Protein AF-A0A0U1LWX1-F1 (afdb_monomer)

Secondary structure (DSSP, 8-state):
-EEEEESSS--GGG-EEEE-PPPP--STTEEEEEEEEEEE-HHHHHHHTTTTTTT----SSEE--SEEEEEEEEE-TT--S--TT-EEEEE--GGG---SBSEEEEEGGGEEEPPTTS-HHHHHTSHHHHHHHHHHHTTSSS--BT-EEEEESTTBTTHHHHHHIIIIIS-BSEEEEEE-GGGTTHHHHHH-TTS-SEEEETTTS-HHHHSPTT-BSEEEESSS-TTTSGGGBPTTT-EEEESSSPPPHHHHHTSTTS--TT-----HHHHHHHHHHHHHHHHHHHHTT-EEEE------HHHHHHHHHHHHTTS----EEEEEETT-HHHHHHHHHHHHHTSS--BEEEEE-SHHHHHHHHHHHTT-HHHHHHHHHHHHHHHHHTTGGGTTSS---TTPPP--S-HHHHHHHHHHHHHHHHHHHHHHHHH-PPPSS-GGG--PBPP--HHHHHHT---SSPPPBHHHHHSTT--TT--HHHHHHHHHHHHHHHHHHHT---HHHHHHHHHHHHHHHHHHHHH--GGGSTTTTTT-HHHHHHHHHHHHHHHHHHHHHHHHHTTSGGGHHHHHHHHHHHHHHHHHHHHHHHHHHTT-GGG--TTHHHHHHHHHHHHTTS--HHHHHHHHHHHHHHHHHHHTTT-STHHHH--PPPSS-TTTPPP-TT-EEEEETTTSHHHHHHHHHHHHTT-EEEEEES-HHHHHHHHHHHHHH-TT--S-EEEEE--TT-HHHHHHHHHHHHHH-S---EEEE----SSPPTT-B-TTSSBHHIIIIIIHHHHHHHHHHHHHHHHHHSS-TT----EEEEETTHHHHTTTHHHHHHHHHSS-EEEEE---SB--GGGTTS-GGGGGGGGSSBPTHHHHHHHHHHHH-TT--GGGTT-EEETTTEE----HHHHHHTS-GGGTS-SHHHHHHHHHHHHHGGG-

Foldseek 3Di:
DWFWFAQAQAALVRIDTDDDDADDPPDQQKFKFQFFKFFAFLCQRVVSNPDCVLFDPDDPRGAGGQKTWGFTCGHHNNHDPDDGGFTKIFGAFQVFDRSRGRMTMHGPQGIAGFQPPDDRQLRRLCAPQLLVLVVQCVPADDAQAQAEEEQEPCQESNNVNNLLCSCQPRVHNAYEYEDAPVCVVVNCVQNNPPSHRYYHHVVVDPVLVVQDFQRHQEYEAPPQCVLVCLRNHNAQRHEYEYQHHQAQLVCVLVASNQPDPVRTHNPPVRNVVSNVVVVVSQVSSVVSRYGYHYDHRDRGNVSVVVVSVCVVVVSGGADEQEEEESLPSVSSSVVSNCNNVVPDDGHIYMYGYQPLLVVLQVCLLLVVLVVSLVSLVVLQVVLVQQVLQCLQVPDDDPRHSDDDPQPLVNLVSLVSNLSSLLSLLVSCLVPVDARPDDLVSGPRFAHAAPCCNVVSHDDPDGGHTLVVCQPPLVQQRQYLRSLSSNLSVLSSLLSVLLPDPDPVVNVVSLVVSVVSLVSCVVSHHPCLDPPNVLVPQSSLVSLLSSLLSLLSSLVSVLVVQVVPPVRPVSNVVSLVSNLVSLVVLLVSCVVNVVPDPVSHRSCSLVSLVSSLLSLVVPDDPVSVVSNVVSVVVNVVSVVVRPDPCCQLQVPDDQPFALVNDAAAAPAEEEFAPCLFFLNVLLVLSCQLRQYAYEREEQDPVSQVVSQVVSCVVRVVHPHHYHYQHDDLLDLLSLLVSLVVCVVVDLAHFEYHLADAADPDPPCDHRPVRHDRRCRRQPLSLVLNCVSCLVRLLVNQVVDDDLPQGAEYEGEPVCLVQQQLLVQLVSLVPRVHAYEYEHLGQELTCSCVVPDPVCVSSSVSGHYSSLSSSLVCLRRPNPVRHSVCGSFYAYTRNHGDDDDVLSVLCNDDVVRNHPHSSVVSNVVSCVVSVVSD

Nearest PDB structures (foldseek):
  5a4d-assembly1_A  TM=8.724E-01  e=1.454E-19  Arabidopsis thaliana
  8j6e-assembly1_A  TM=7.887E-01  e=8.572E-17  Leishmania donovani
  3gaz-assembly1_B  TM=7.897E-01  e=3.519E-16  Novosphingobium aromaticivorans DSM 12444
  5ldg-assembly1_A  TM=7.233E-01  e=3.107E-07  Mentha x piperita
  7ulh-assembly2_G  TM=6.828E-01  e=1.293E-07  Mycobacterium avium 104

Solvent-accessible surface area (backbone atoms only — not comparable to full-atom values): 48624 Å² total; per-residue (Å²): 74,55,29,37,24,23,77,57,72,36,57,41,84,59,52,43,72,44,79,41,83,68,71,74,88,82,49,45,45,24,30,33,30,40,42,56,11,15,16,66,52,56,64,45,47,40,41,43,42,43,56,57,58,82,42,43,89,82,68,70,66,35,51,34,22,40,14,22,10,29,32,28,70,41,67,24,86,66,43,78,91,67,53,68,68,41,52,28,23,28,41,45,52,70,84,43,42,20,29,40,23,48,53,36,47,44,52,54,71,36,49,21,72,45,54,88,90,50,54,48,55,41,43,7,50,36,40,57,30,37,45,40,28,54,56,53,62,66,68,47,94,73,79,45,57,70,31,30,35,38,30,50,43,35,52,32,50,38,24,40,38,31,42,30,41,38,34,65,71,44,40,29,57,35,33,34,29,26,39,48,73,93,44,54,74,48,46,43,71,73,66,35,77,80,33,57,73,42,84,40,40,60,82,81,43,63,62,78,81,71,49,59,70,42,57,31,36,36,37,48,24,71,79,47,54,60,85,80,50,44,66,29,33,17,62,74,76,14,39,36,41,27,70,45,59,80,54,30,26,66,55,50,55,72,28,63,84,32,66,41,100,82,56,58,65,54,47,65,73,60,26,52,51,28,35,51,55,36,48,52,51,37,53,54,30,46,76,45,33,24,49,56,43,68,59,78,72,77,86,46,24,69,55,40,51,52,52,36,50,35,38,77,71,68,51,42,78,74,54,74,58,42,78,36,44,57,82,42,51,66,56,42,23,56,52,43,39,33,46,60,68,73,53,89,66,47,33,22,42,29,38,36,72,65,61,45,57,54,48,17,52,50,27,41,60,52,66,39,49,76,57,17,40,54,33,18,48,50,33,39,53,50,33,56,65,42,39,39,46,36,65,64,61,83,68,89,55,104,54,51,71,77,87,64,93,48,65,51,61,51,47,49,46,34,44,51,36,49,52,24,50,35,52,32,24,51,38,18,58,77,68,77,46,82,59,93,68,66,74,91,65,47,39,32,41,37,39,62,45,67,67,32,56,77,66,64,42,84,60,95,67,79,50,47,29,63,69,53,38,67,48,89,61,58,31,72,76,60,18,47,60,27,45,40,44,53,52,26,52,51,43,36,51,49,47,58,52,76,68,51,80,52,67,70,62,32,54,56,51,49,51,54,52,51,51,49,53,51,48,52,66,69,36,54,33,70,66,48,33,81,74,72,11,62,88,37,52,44,17,44,43,36,53,32,44,56,27,31,50,47,27,58,54,26,49,53,48,19,63,57,23,66,77,35,91,92,30,49,68,57,19,52,54,24,47,53,52,23,52,55,25,28,50,47,42,53,52,52,49,60,63,45,63,76,75,52,76,87,62,66,54,73,64,47,64,55,29,53,48,49,22,38,59,54,39,71,74,46,95,44,76,70,36,52,56,52,38,51,51,52,49,52,51,52,44,54,59,44,72,78,26,95,65,81,64,59,66,73,70,65,80,63,68,64,76,40,54,79,84,76,56,67,82,32,68,95,41,35,35,42,31,33,39,24,69,45,65,38,29,35,51,36,53,47,54,42,35,64,30,26,20,30,36,33,38,22,26,72,48,66,72,53,37,53,58,44,47,54,53,44,47,70,73,34,71,85,38,87,54,52,76,40,80,33,63,37,40,50,53,30,62,69,45,30,41,54,32,44,53,55,47,59,74,76,43,88,56,38,34,36,39,38,48,56,43,67,73,75,87,68,64,91,89,43,57,22,77,84,70,36,52,38,52,56,26,23,51,43,51,27,47,49,49,40,50,59,69,42,42,62,43,38,37,56,36,45,68,77,48,63,92,82,64,74,53,36,28,42,40,32,42,48,71,38,69,82,62,20,50,40,38,56,30,34,53,47,16,72,76,45,70,33,31,17,34,30,32,38,48,54,58,46,54,50,80,86,57,77,83,56,61,77,89,55,53,73,62,57,72,66,34,43,61,38,64,45,26,22,22,16,51,45,24,72,48,64,37,85,86,66,47,60,94,45,28,33,38,52,30,33,56,26,39,39,88,47,81,74,58,71,67,58,58,28,26,45,24,40,58,92,70,74,18,76,27,54,5,46,52,40,38,57,50,47,52,62,70,45,54,91,63,112

InterPro domains:
  IPR002347 Short-chain dehydrogenase/reductase SDR [PF00106] (667-794)
  IPR007219 Xylanolytic transcriptional activator, regulatory domain [PF04082] (353-461)
  IPR007219 Xylanolytic transcriptional activator, regulatory domain [SM00906] (372-453)
  IPR011032 GroES-like superfamily [SSF50129] (3-151)
  IPR013154 Alcohol dehydrogenase-like, N-terminal [PF08240] (28-104)
  IPR020843 Enoylreductase domain [SM00829] (10-351)
  IPR036291 NAD(P)-binding domain superfamily [SSF51735] (118-319)
  IPR036291 NAD(P)-binding domain superfamily [SSF51735] (662-795)
  IPR050700 YIM1 and Zinc-containing Alcohol Dehydrogenase Families [PTHR11695] (1-353)

pLDDT: mean 81.81, std 15.21, range [31.55, 98.75]

Structure (mmCIF, N/CA/C/O backbone):
data_AF-A0A0U1LWX1-F1
#
_entry.id   AF-A0A0U1LWX1-F1
#
loop_
_atom_site.group_PDB
_atom_site.id
_atom_site.type_symbol
_atom_site.label_atom_id
_atom_site.label_alt_id
_atom_site.label_comp_id
_atom_site.label_asym_id
_atom_site.label_entity_id
_atom_site.label_seq_id
_atom_site.pdbx_PDB_ins_code
_atom_site.Cartn_x
_atom_site.Cartn_y
_atom_site.Cartn_z
_atom_site.occupancy
_atom_site.B_iso_or_equiv
_atom_site.auth_seq_id
_atom_site.auth_comp_id
_atom_site.auth_asym_id
_atom_site.auth_atom_id
_atom_site.pdbx_PDB_model_num
ATOM 1 N N . MET A 1 1 ? 19.248 10.459 9.286 1.00 71.38 1 MET A N 1
ATOM 2 C CA . MET A 1 1 ? 17.883 10.046 8.862 1.00 71.38 1 MET A CA 1
ATOM 3 C C . MET A 1 1 ? 16.923 11.197 9.071 1.00 71.38 1 MET A C 1
ATOM 5 O O . MET A 1 1 ? 16.987 11.845 10.111 1.00 71.38 1 MET A O 1
ATOM 9 N N . GLN A 1 2 ? 16.026 11.440 8.130 1.00 75.38 2 GLN A N 1
ATOM 10 C CA . GLN A 1 2 ? 15.029 12.501 8.225 1.00 75.38 2 GLN A CA 1
ATOM 11 C C . GLN A 1 2 ? 13.929 12.139 9.233 1.00 75.38 2 GLN A C 1
ATOM 13 O O . GLN A 1 2 ? 13.417 11.013 9.245 1.00 75.38 2 GLN A O 1
ATOM 18 N N . ALA A 1 3 ? 13.579 13.083 10.110 1.00 83.00 3 ALA A N 1
ATOM 19 C CA . ALA A 1 3 ? 12.587 12.880 11.163 1.00 83.00 3 ALA A CA 1
ATOM 20 C C . ALA A 1 3 ? 11.833 14.168 11.520 1.00 83.00 3 ALA A C 1
ATOM 22 O O . ALA A 1 3 ? 12.436 15.207 11.796 1.00 83.00 3 ALA A O 1
ATOM 23 N N . LEU A 1 4 ? 10.504 14.085 11.589 1.00 92.62 4 LEU A N 1
ATOM 24 C CA . LEU A 1 4 ? 9.656 15.164 12.085 1.00 92.62 4 LEU A CA 1
ATOM 25 C C . LEU A 1 4 ? 9.813 15.298 13.601 1.00 92.62 4 LEU A C 1
ATOM 27 O O . LEU A 1 4 ? 9.638 14.336 14.360 1.00 92.62 4 LEU A O 1
ATOM 31 N N . ASN A 1 5 ? 10.117 16.506 14.053 1.00 94.69 5 ASN A N 1
ATOM 32 C CA . ASN A 1 5 ? 10.321 16.801 15.460 1.00 94.69 5 ASN A CA 1
ATOM 33 C C . ASN A 1 5 ? 9.953 18.246 15.813 1.00 94.69 5 ASN A C 1
ATOM 35 O O . ASN A 1 5 ? 9.629 19.053 14.946 1.00 94.69 5 ASN A O 1
ATOM 39 N N . THR A 1 6 ? 10.002 18.568 17.101 1.00 95.44 6 THR A N 1
ATOM 40 C CA . THR A 1 6 ? 9.937 19.947 17.599 1.00 95.44 6 THR A CA 1
ATOM 41 C C . THR A 1 6 ? 11.083 20.199 18.585 1.00 95.44 6 THR A C 1
ATOM 43 O O . THR A 1 6 ? 11.363 19.318 19.404 1.00 95.44 6 THR A O 1
ATOM 46 N N . PRO A 1 7 ? 11.779 21.351 18.533 1.00 93.38 7 PRO A N 1
ATOM 47 C CA . PRO A 1 7 ? 12.915 21.648 19.416 1.00 93.38 7 PRO A CA 1
ATOM 48 C C . PRO A 1 7 ? 12.491 22.030 20.842 1.00 93.38 7 PRO A C 1
ATOM 50 O O . PRO A 1 7 ? 13.284 21.932 21.777 1.00 93.38 7 PRO A O 1
ATOM 53 N N . SER A 1 8 ? 11.237 22.435 21.017 1.00 94.19 8 SER A N 1
ATOM 54 C CA . SER A 1 8 ? 10.615 22.776 22.295 1.00 94.19 8 SER A CA 1
ATOM 55 C C . SER A 1 8 ? 9.154 22.344 22.303 1.00 94.19 8 SER A C 1
ATOM 57 O O . SER A 1 8 ? 8.607 21.933 21.279 1.00 94.19 8 SER A O 1
ATOM 59 N N . TYR A 1 9 ? 8.506 22.411 23.467 1.00 95.44 9 TYR A N 1
ATOM 60 C CA . TYR A 1 9 ? 7.062 22.215 23.508 1.00 95.44 9 TYR A CA 1
ATOM 61 C C . TYR A 1 9 ? 6.369 23.323 22.718 1.00 95.44 9 TYR A C 1
ATOM 63 O O . TYR A 1 9 ? 6.528 24.492 23.064 1.00 95.44 9 TYR A O 1
ATOM 71 N N . GLY A 1 10 ? 5.573 22.946 21.723 1.00 93.31 10 GLY A N 1
ATOM 72 C CA . GLY A 1 10 ? 4.970 23.902 20.804 1.00 93.31 10 GLY A CA 1
ATOM 73 C C . GLY A 1 10 ? 3.820 23.321 19.979 1.00 93.31 10 GLY A C 1
ATOM 74 O O . GLY A 1 10 ? 3.657 22.097 19.896 1.00 93.31 10 GLY A O 1
ATOM 75 N N . PRO A 1 11 ? 2.973 24.187 19.397 1.00 95.06 11 PRO A N 1
ATOM 76 C CA . PRO A 1 11 ? 1.955 23.778 18.436 1.00 95.06 11 PRO A CA 1
ATOM 77 C C . PRO A 1 11 ? 2.589 23.221 17.147 1.00 95.06 11 PRO A C 1
ATOM 79 O O . PRO A 1 11 ? 3.773 23.442 16.894 1.00 95.06 11 PRO A O 1
ATOM 82 N N . PRO A 1 12 ? 1.799 22.558 16.279 1.00 95.56 12 PRO A N 1
ATOM 83 C CA . PRO A 1 12 ? 2.282 22.037 15.002 1.00 95.56 12 PRO A CA 1
ATOM 84 C C . PRO A 1 12 ? 3.044 23.031 14.127 1.00 95.56 12 PRO A C 1
ATOM 86 O O . PRO A 1 12 ? 3.948 22.612 13.420 1.00 95.56 12 PRO A O 1
ATOM 89 N N . SER A 1 13 ? 2.750 24.334 14.196 1.00 93.81 13 SER A N 1
ATOM 90 C CA . SER A 1 13 ? 3.492 25.365 13.454 1.00 93.81 13 SER A CA 1
ATOM 91 C C . SER A 1 13 ? 4.990 25.418 13.781 1.00 93.81 13 SER A C 1
ATOM 93 O O . SER A 1 13 ? 5.763 25.913 12.967 1.00 93.81 13 SER A O 1
ATOM 95 N N . GLU A 1 14 ? 5.404 24.909 14.943 1.00 94.12 14 GLU A N 1
ATOM 96 C CA . GLU A 1 14 ? 6.809 24.832 15.367 1.00 94.12 14 GLU A CA 1
ATOM 97 C C . GLU A 1 14 ? 7.503 23.535 14.924 1.00 94.12 14 GLU A C 1
ATOM 99 O O . GLU A 1 14 ? 8.702 23.371 15.145 1.00 94.12 14 GLU A O 1
ATOM 104 N N . TYR A 1 15 ? 6.788 22.602 14.285 1.00 95.38 15 TYR A N 1
ATOM 105 C CA . TYR A 1 15 ? 7.392 21.343 13.851 1.00 95.38 15 TYR A CA 1
ATOM 106 C C . TYR A 1 15 ? 8.393 21.588 12.738 1.00 95.38 15 TYR A C 1
ATOM 108 O O . TYR A 1 15 ? 8.168 22.404 11.845 1.00 95.38 15 TYR A O 1
ATOM 116 N N . GLN A 1 16 ? 9.478 20.840 12.762 1.00 88.94 16 GLN A N 1
ATOM 117 C CA . GLN A 1 16 ? 10.528 20.878 11.765 1.00 88.94 16 GLN A CA 1
ATOM 118 C C . GLN A 1 16 ? 10.841 19.461 11.304 1.00 88.94 16 GLN A C 1
ATOM 120 O O . GLN A 1 16 ? 10.739 18.497 12.068 1.00 88.94 16 GLN A O 1
ATOM 125 N N . LEU A 1 17 ? 11.219 19.347 10.040 1.00 86.81 17 LEU A N 1
ATOM 126 C CA . LEU A 1 17 ? 11.900 18.171 9.540 1.00 86.81 17 LEU A CA 1
ATOM 127 C C . LEU A 1 17 ? 13.393 18.420 9.748 1.00 86.81 17 LEU A C 1
ATOM 129 O O . LEU A 1 17 ? 13.888 19.469 9.342 1.00 86.81 17 LEU A O 1
ATOM 133 N N . SER A 1 18 ? 14.081 17.522 10.444 1.00 81.38 18 SER A N 1
ATOM 134 C CA . SER A 1 18 ? 15.530 17.627 10.603 1.00 81.38 18 SER A CA 1
ATOM 135 C C . SER A 1 18 ? 16.181 16.258 10.544 1.00 81.38 18 SER A C 1
ATOM 137 O O . SER A 1 18 ? 15.545 15.233 10.826 1.00 81.38 18 SER A O 1
ATOM 139 N N . GLU A 1 19 ? 17.477 16.245 10.257 1.00 78.19 19 GLU A N 1
ATOM 140 C CA . GLU A 1 19 ? 18.247 15.020 10.311 1.00 78.19 19 GLU A CA 1
ATOM 141 C C . GLU A 1 19 ? 18.547 14.617 11.764 1.00 78.19 19 GLU A C 1
ATOM 143 O O . GLU A 1 19 ? 19.103 15.381 12.551 1.00 78.19 19 GLU A O 1
ATOM 148 N N . LEU A 1 20 ? 18.161 13.395 12.134 1.00 84.00 20 LEU A N 1
ATOM 149 C CA . LEU A 1 20 ? 18.463 12.769 13.418 1.00 84.00 20 LEU A CA 1
ATOM 150 C C . LEU A 1 20 ? 19.264 11.472 13.212 1.00 84.00 20 LEU A C 1
ATOM 152 O O . LEU A 1 20 ? 19.201 10.859 12.137 1.00 84.00 20 LEU A O 1
ATOM 156 N N . PRO A 1 21 ? 20.000 11.001 14.236 1.00 88.25 21 PRO A N 1
ATOM 157 C CA . PRO A 1 21 ? 20.673 9.710 14.173 1.00 88.25 21 PRO A CA 1
ATOM 158 C C . PRO A 1 21 ? 19.681 8.571 13.918 1.00 88.25 21 PRO A C 1
ATOM 160 O O . PRO A 1 21 ? 18.641 8.484 14.577 1.00 88.25 21 PRO A O 1
ATOM 163 N N . LYS A 1 22 ? 20.024 7.667 12.992 1.00 84.69 22 LYS A N 1
ATOM 164 C CA . LYS A 1 22 ? 19.287 6.409 12.814 1.00 84.69 22 LYS A CA 1
ATOM 165 C C . LYS A 1 22 ? 19.320 5.620 14.137 1.00 84.69 22 LYS A C 1
ATOM 167 O O . LYS A 1 22 ? 20.391 5.551 14.750 1.00 84.69 22 LYS A O 1
ATOM 172 N N . PRO A 1 23 ? 18.201 5.021 14.591 1.00 89.75 23 PRO A N 1
ATOM 173 C CA . PRO A 1 23 ? 18.198 4.193 15.787 1.00 89.75 23 PRO A CA 1
ATOM 174 C C . PRO A 1 23 ? 19.194 3.044 15.641 1.00 89.75 23 PRO A C 1
ATOM 176 O O . PRO A 1 23 ? 19.251 2.399 14.593 1.00 89.75 23 PRO A O 1
ATOM 179 N N . LYS A 1 24 ? 19.972 2.802 16.696 1.00 89.06 24 LYS A N 1
ATOM 180 C CA . LYS A 1 24 ? 20.830 1.626 16.798 1.00 89.06 24 LYS A CA 1
ATOM 181 C C . LYS A 1 24 ? 20.036 0.484 17.409 1.00 89.06 24 LYS A C 1
ATOM 183 O O . LYS A 1 24 ? 19.209 0.699 18.294 1.00 89.06 24 LYS A O 1
ATOM 188 N N . LEU A 1 25 ? 20.285 -0.717 16.911 1.00 89.00 25 LEU A N 1
ATOM 189 C CA . LEU A 1 25 ? 19.682 -1.930 17.426 1.00 89.00 25 LEU A CA 1
ATOM 190 C C . LEU A 1 25 ? 20.472 -2.409 18.652 1.00 89.00 25 LEU A C 1
ATOM 192 O O . LEU A 1 25 ? 21.333 -3.278 18.549 1.00 89.00 25 LEU A O 1
ATOM 196 N N . ASP A 1 26 ? 20.202 -1.789 19.800 1.00 82.75 26 ASP A N 1
ATOM 197 C CA . ASP A 1 26 ? 20.937 -2.063 21.043 1.00 82.75 26 ASP A CA 1
ATOM 198 C C . ASP A 1 26 ? 20.277 -3.167 21.896 1.00 82.75 26 ASP A C 1
ATOM 200 O O . ASP A 1 26 ? 20.935 -3.784 22.731 1.00 82.75 26 ASP A O 1
ATOM 204 N N . ASN A 1 27 ? 18.984 -3.436 21.683 1.00 91.88 27 ASN A N 1
ATOM 205 C CA . ASN A 1 27 ? 18.210 -4.418 22.448 1.00 91.88 27 ASN A CA 1
ATOM 206 C C . ASN A 1 27 ? 18.006 -5.720 21.661 1.00 91.88 27 ASN A C 1
ATOM 208 O O . ASN A 1 27 ? 17.767 -5.706 20.452 1.00 91.88 27 ASN A O 1
ATOM 212 N N . ALA A 1 28 ? 18.066 -6.845 22.373 1.00 93.38 28 ALA A N 1
ATOM 213 C CA . ALA A 1 28 ? 18.019 -8.189 21.805 1.00 93.38 28 ALA A CA 1
ATOM 214 C C . ALA A 1 28 ? 16.674 -8.549 21.157 1.00 93.38 28 ALA A C 1
ATOM 216 O O . ALA A 1 28 ? 16.654 -9.254 20.153 1.00 93.38 28 ALA A O 1
ATOM 217 N N . ASP A 1 29 ? 15.570 -8.041 21.701 1.00 96.06 29 ASP A N 1
ATOM 218 C CA . ASP A 1 29 ? 14.189 -8.334 21.302 1.00 96.06 29 ASP A CA 1
ATOM 219 C C . ASP A 1 29 ? 13.588 -7.260 20.374 1.00 96.06 29 ASP A C 1
ATOM 221 O O . ASP A 1 29 ? 12.379 -7.223 20.140 1.00 96.06 29 ASP A O 1
ATOM 225 N N . TYR A 1 30 ? 14.418 -6.350 19.855 1.00 97.00 30 TYR A N 1
ATOM 226 C CA . TYR A 1 30 ? 13.974 -5.217 19.042 1.00 97.00 30 TYR A CA 1
ATOM 227 C C . TYR A 1 30 ? 14.138 -5.481 17.548 1.00 97.00 30 TYR A C 1
ATOM 229 O O . TYR A 1 30 ? 14.979 -6.257 17.106 1.00 97.00 30 TYR A O 1
ATOM 237 N N . VAL A 1 31 ? 13.361 -4.764 16.746 1.00 97.50 31 VAL A N 1
ATOM 238 C CA . VAL A 1 31 ? 13.509 -4.687 15.293 1.00 97.50 31 VAL A CA 1
ATOM 239 C C . VAL A 1 31 ? 13.703 -3.241 14.858 1.00 97.50 31 VAL A C 1
ATOM 241 O O . VAL A 1 31 ? 13.151 -2.326 15.473 1.00 97.50 31 VAL A O 1
ATOM 244 N N . ILE A 1 32 ? 14.452 -3.028 13.775 1.00 97.06 32 ILE A N 1
ATOM 245 C CA . ILE A 1 32 ? 14.475 -1.754 13.049 1.00 97.06 32 ILE A CA 1
ATOM 246 C C . ILE A 1 32 ? 13.510 -1.856 11.875 1.00 97.06 32 ILE A C 1
ATOM 248 O O . IL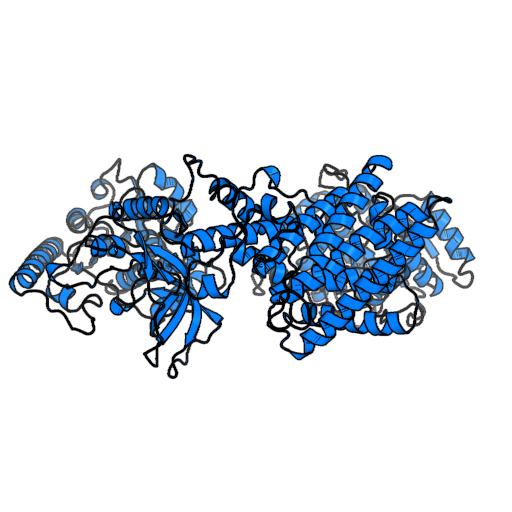E A 1 32 ? 13.609 -2.771 11.058 1.00 97.06 32 ILE A O 1
ATOM 252 N N . ILE A 1 33 ? 12.595 -0.900 11.779 1.00 94.62 33 ILE A N 1
ATOM 253 C CA . ILE A 1 33 ? 11.581 -0.804 10.734 1.00 94.62 33 ILE A CA 1
ATOM 254 C C . ILE A 1 33 ? 11.917 0.403 9.866 1.00 94.62 33 ILE A C 1
ATOM 256 O O . ILE A 1 33 ? 11.976 1.529 10.364 1.00 94.62 33 ILE A O 1
ATOM 260 N N . LYS A 1 34 ? 12.089 0.182 8.562 1.00 85.69 34 LYS A N 1
ATOM 261 C CA . LYS A 1 34 ? 12.062 1.253 7.566 1.00 85.69 34 LYS A CA 1
ATOM 262 C C . LYS A 1 34 ? 10.617 1.670 7.354 1.00 85.69 34 LYS A C 1
ATOM 264 O O . LYS A 1 34 ? 9.809 0.872 6.878 1.00 85.69 34 LYS A O 1
ATOM 269 N N . VAL A 1 35 ? 10.286 2.900 7.714 1.00 86.56 35 VAL A N 1
ATOM 270 C CA . VAL A 1 35 ? 8.911 3.401 7.683 1.00 86.56 35 VAL A CA 1
ATOM 271 C C . VAL A 1 35 ? 8.529 3.780 6.255 1.00 86.56 35 VAL A C 1
ATOM 273 O O . VAL A 1 35 ? 9.233 4.529 5.582 1.00 86.56 35 VAL A O 1
ATOM 276 N N . HIS A 1 36 ? 7.390 3.270 5.795 1.00 79.69 36 HIS A N 1
ATOM 277 C CA . HIS A 1 36 ? 6.798 3.637 4.508 1.00 79.69 36 HIS A CA 1
ATOM 278 C C . HIS A 1 36 ? 5.681 4.673 4.670 1.00 79.69 36 HIS A C 1
ATOM 280 O O . HIS A 1 36 ? 5.530 5.555 3.822 1.00 79.69 36 HIS A O 1
ATOM 286 N N . ALA A 1 37 ? 4.916 4.571 5.757 1.00 84.19 37 ALA A N 1
ATOM 287 C CA . ALA A 1 37 ? 3.863 5.508 6.118 1.00 84.19 37 ALA A CA 1
ATOM 288 C C . ALA A 1 37 ? 3.758 5.632 7.642 1.00 84.19 37 ALA A C 1
ATOM 290 O O . ALA A 1 37 ? 3.907 4.643 8.364 1.00 84.19 37 ALA A O 1
ATOM 291 N N . ALA A 1 38 ? 3.451 6.834 8.124 1.00 93.06 38 ALA A N 1
ATOM 292 C CA . ALA A 1 38 ? 3.209 7.114 9.538 1.00 93.06 38 ALA A CA 1
ATOM 293 C C . ALA A 1 38 ? 1.871 7.825 9.724 1.00 93.06 38 ALA A C 1
ATOM 295 O O . ALA A 1 38 ? 1.488 8.629 8.874 1.00 93.06 38 ALA A O 1
ATOM 296 N N . SER A 1 39 ? 1.160 7.556 10.821 1.00 94.69 39 SER A N 1
ATOM 297 C CA . SER A 1 39 ? -0.102 8.237 11.125 1.00 94.69 39 SER A CA 1
ATOM 298 C C . SER A 1 39 ? -0.005 9.103 12.373 1.00 94.69 39 SER A C 1
ATOM 300 O O . SER A 1 39 ? 0.618 8.738 13.368 1.00 94.69 39 SER A O 1
ATOM 302 N N . ILE A 1 40 ? -0.671 10.257 12.313 1.00 94.62 40 ILE A N 1
ATOM 303 C CA . ILE A 1 40 ? -0.762 11.212 13.416 1.00 94.62 40 ILE A CA 1
ATOM 304 C C . ILE A 1 40 ? -2.064 10.986 14.193 1.00 94.62 40 ILE A C 1
ATOM 306 O O . ILE A 1 40 ? -3.142 10.760 13.625 1.00 94.62 40 ILE A O 1
ATOM 310 N N . ASN A 1 41 ? -1.969 11.069 15.514 1.00 94.19 41 ASN A N 1
ATOM 311 C CA . ASN A 1 41 ? -3.061 11.019 16.473 1.00 94.19 41 ASN A CA 1
ATOM 312 C C . ASN A 1 41 ? -3.096 12.306 17.318 1.00 94.19 41 ASN A C 1
ATOM 314 O O . ASN A 1 41 ? -2.095 13.014 17.440 1.00 94.19 41 ASN A O 1
ATOM 318 N N . PRO A 1 42 ? -4.229 12.614 17.979 1.00 92.88 42 PRO A N 1
ATOM 319 C CA . PRO A 1 42 ? -4.310 13.758 18.887 1.00 92.88 42 PRO A CA 1
ATOM 320 C C . PRO A 1 42 ? -3.265 13.740 20.010 1.00 92.88 42 PRO A C 1
ATOM 322 O O . PRO A 1 42 ? -2.843 14.800 20.463 1.00 92.88 42 PRO A O 1
ATOM 325 N N . ILE A 1 43 ? -2.849 12.554 20.470 1.00 91.75 43 ILE A N 1
ATOM 326 C CA . ILE A 1 43 ? -1.823 12.422 21.509 1.00 91.75 43 ILE A CA 1
ATOM 327 C C . ILE A 1 43 ? -0.450 12.907 21.028 1.00 91.75 43 ILE A C 1
ATOM 329 O O . ILE A 1 43 ? 0.223 13.588 21.797 1.00 91.75 43 ILE A O 1
ATOM 333 N N . ASP A 1 44 ? -0.081 12.651 19.765 1.00 94.06 44 ASP A N 1
ATOM 334 C CA . ASP A 1 44 ? 1.188 13.100 19.177 1.00 94.06 44 ASP A CA 1
ATOM 335 C C . ASP A 1 44 ? 1.329 14.615 19.305 1.00 94.06 44 ASP A C 1
ATOM 337 O O . ASP A 1 44 ? 2.289 15.129 19.879 1.00 94.06 44 ASP A O 1
ATOM 341 N N . VAL A 1 45 ? 0.309 15.330 18.824 1.00 94.50 45 VAL A N 1
ATOM 342 C CA . VAL A 1 45 ? 0.357 16.787 18.723 1.00 94.50 45 VAL A CA 1
ATOM 343 C C . VAL A 1 45 ? 0.167 17.484 20.066 1.00 94.50 45 VAL A C 1
ATOM 345 O O . VAL A 1 45 ? 0.812 18.496 20.333 1.00 94.50 45 VAL A O 1
ATOM 348 N N . LYS A 1 46 ? -0.676 16.930 20.947 1.00 92.56 46 LYS A N 1
ATOM 349 C CA . LYS A 1 46 ? -0.901 17.487 22.287 1.00 92.56 46 LYS A CA 1
ATOM 350 C C . LYS A 1 46 ? 0.302 17.273 23.200 1.00 92.56 46 LYS A C 1
ATOM 352 O O . LYS A 1 46 ? 0.637 18.159 23.983 1.00 92.56 46 LYS A O 1
ATOM 357 N N . LYS A 1 47 ? 0.959 16.111 23.135 1.00 92.25 47 LYS A N 1
ATOM 358 C CA . LYS A 1 47 ? 2.151 15.862 23.952 1.00 92.25 47 LYS A CA 1
ATOM 359 C C . LYS A 1 47 ? 3.322 16.723 23.485 1.00 92.25 47 LYS A C 1
ATOM 361 O O . LYS A 1 47 ? 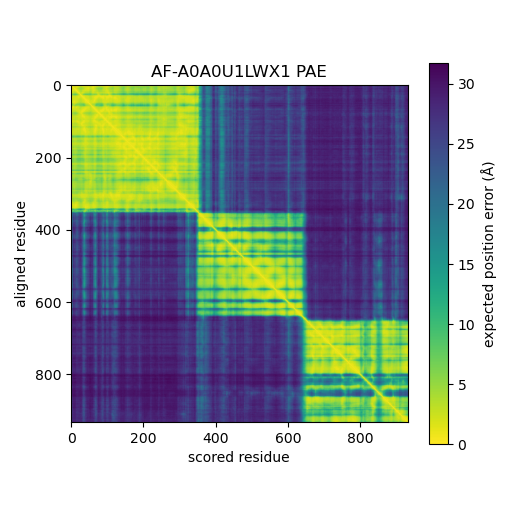3.949 17.382 24.310 1.00 92.25 47 LYS A O 1
ATOM 366 N N . ALA A 1 48 ? 3.514 16.838 22.170 1.00 93.88 48 ALA A N 1
ATOM 367 C CA . ALA A 1 48 ? 4.464 17.782 21.588 1.00 93.88 48 ALA A CA 1
ATOM 368 C C . ALA A 1 48 ? 4.187 19.243 21.996 1.00 93.88 48 ALA A C 1
ATOM 370 O O . ALA A 1 48 ? 5.129 19.999 22.197 1.00 93.88 48 ALA A O 1
ATOM 371 N N . SER A 1 49 ? 2.927 19.633 22.224 1.00 93.50 49 SER A N 1
ATOM 372 C CA . SER A 1 49 ? 2.574 20.965 22.745 1.00 93.50 49 SER A CA 1
ATOM 373 C C . SER A 1 49 ? 2.677 21.105 24.273 1.00 93.50 49 SER A C 1
ATOM 375 O O . SER A 1 49 ? 2.256 22.118 24.835 1.00 93.50 49 SER A O 1
ATOM 377 N N . GLY A 1 50 ? 3.194 20.096 24.979 1.00 91.62 50 GLY A N 1
ATOM 378 C CA . GLY A 1 50 ? 3.424 20.129 26.426 1.00 91.62 50 GLY A CA 1
ATOM 379 C C . GLY A 1 50 ? 2.302 19.552 27.286 1.00 91.62 50 GLY A C 1
ATOM 380 O O . GLY A 1 50 ? 2.310 19.750 28.507 1.00 91.62 50 GLY A O 1
ATOM 381 N N . MET A 1 51 ? 1.347 18.820 26.704 1.00 86.69 51 MET A N 1
ATOM 382 C CA . MET A 1 51 ? 0.442 17.981 27.490 1.00 86.69 51 MET A CA 1
ATOM 383 C C . MET A 1 51 ? 1.281 16.942 28.242 1.00 86.69 51 MET A C 1
ATOM 385 O O . MET A 1 51 ? 2.009 16.180 27.622 1.00 86.69 51 MET A O 1
ATOM 389 N N . LEU A 1 52 ? 1.159 16.913 29.574 1.00 84.38 52 LEU A N 1
ATOM 390 C CA . LEU A 1 52 ? 1.956 16.101 30.513 1.00 84.38 52 LEU A CA 1
ATOM 391 C C . LEU A 1 52 ? 3.343 16.640 30.900 1.00 84.38 52 LEU A C 1
ATOM 393 O O . LEU A 1 52 ? 4.010 15.988 31.696 1.00 84.38 52 LEU A O 1
ATOM 397 N N . LYS A 1 53 ? 3.742 17.861 30.515 1.00 87.50 53 LYS A N 1
ATOM 398 C CA . LYS A 1 53 ? 5.053 18.433 30.916 1.00 87.50 53 LYS A CA 1
ATOM 399 C C . LYS A 1 53 ? 5.289 18.562 32.434 1.00 87.50 53 LYS A C 1
ATOM 401 O O . LYS A 1 53 ? 6.416 18.750 32.872 1.00 87.50 53 LYS A O 1
ATOM 406 N N . LEU A 1 54 ? 4.217 18.521 33.236 1.00 82.94 54 LEU A N 1
ATOM 407 C CA . LEU A 1 54 ? 4.280 18.507 34.707 1.00 82.94 54 LEU A CA 1
ATOM 408 C C . LEU A 1 54 ? 4.460 17.095 35.289 1.00 82.94 54 LEU A C 1
ATOM 410 O O . LEU A 1 54 ? 4.783 16.966 36.465 1.00 82.94 54 LEU A O 1
ATOM 414 N N . ALA A 1 55 ? 4.212 16.052 34.495 1.00 82.62 55 ALA A N 1
ATOM 415 C CA . ALA A 1 55 ? 4.316 14.648 34.886 1.00 82.62 55 ALA A CA 1
ATOM 416 C C . ALA A 1 55 ? 5.551 13.967 34.274 1.00 82.62 55 ALA A C 1
ATOM 418 O O . ALA A 1 55 ? 6.160 13.124 34.925 1.00 82.62 55 ALA A O 1
ATOM 419 N N . THR A 1 56 ? 5.944 14.344 33.055 1.00 83.50 56 THR A N 1
ATOM 420 C CA . THR A 1 56 ? 7.100 13.790 32.343 1.00 83.50 56 THR A CA 1
ATOM 421 C C . THR A 1 56 ? 8.053 14.895 31.906 1.00 83.50 56 THR A C 1
ATOM 423 O O . THR A 1 56 ? 7.629 15.963 31.462 1.00 83.50 56 THR A O 1
ATOM 426 N N . LYS A 1 57 ? 9.361 14.631 32.007 1.00 83.38 57 LYS A N 1
ATOM 427 C CA . LYS A 1 57 ? 10.394 15.483 31.413 1.00 83.38 57 LYS A CA 1
ATOM 428 C C . LYS A 1 57 ? 10.811 14.878 30.078 1.00 83.38 57 LYS A C 1
ATOM 430 O O . LYS A 1 57 ? 11.602 13.939 30.047 1.00 83.38 57 LYS A O 1
ATOM 435 N N . ASP A 1 58 ? 10.258 15.399 28.990 1.00 87.94 58 ASP A N 1
ATOM 436 C CA . ASP A 1 58 ? 10.622 14.943 27.654 1.00 87.94 58 ASP A CA 1
ATOM 437 C C . ASP A 1 58 ? 12.005 15.457 27.220 1.00 87.94 58 ASP A C 1
ATOM 439 O O . ASP A 1 58 ? 12.469 16.521 27.641 1.00 87.94 58 ASP A O 1
ATOM 443 N N . SER A 1 59 ? 12.673 14.666 26.380 1.00 87.69 59 SER A N 1
ATOM 444 C CA . SER A 1 59 ? 13.905 15.044 25.693 1.00 87.69 59 SER A CA 1
ATOM 445 C C . SER A 1 59 ? 13.600 15.732 24.363 1.00 87.69 59 SER A C 1
ATOM 447 O O . SER A 1 59 ? 12.642 15.375 23.669 1.00 87.69 59 SER A O 1
ATOM 449 N N . PHE A 1 60 ? 14.449 16.699 24.013 1.00 92.38 60 PHE A N 1
ATOM 450 C CA . PHE A 1 60 ? 14.384 17.449 22.763 1.00 92.38 60 PHE A CA 1
ATOM 451 C C . PHE A 1 60 ? 15.615 17.155 21.885 1.00 92.38 60 PHE A C 1
ATOM 453 O O . PHE A 1 60 ? 16.692 16.933 22.445 1.00 92.38 60 PHE A O 1
ATOM 460 N N . PRO A 1 61 ? 15.484 17.141 20.544 1.00 93.69 61 PRO A N 1
ATOM 461 C CA . PRO A 1 61 ? 14.256 17.387 19.781 1.00 93.69 61 PRO A CA 1
ATOM 462 C C . PRO A 1 61 ? 13.198 16.289 19.992 1.00 93.69 61 PRO A C 1
ATOM 464 O O . PRO A 1 61 ? 13.494 15.092 19.984 1.00 93.69 61 PRO A O 1
ATOM 467 N N . TYR A 1 62 ? 11.953 16.702 20.232 1.00 93.94 62 TYR A N 1
ATOM 468 C CA . TYR A 1 62 ? 10.848 15.796 20.523 1.00 93.94 62 TYR A CA 1
ATOM 469 C C . TYR A 1 62 ? 10.352 15.177 19.216 1.00 93.94 62 TYR A C 1
ATOM 471 O O . TYR A 1 62 ? 9.762 15.865 18.387 1.00 93.94 62 TYR A O 1
ATOM 479 N N . LYS A 1 63 ? 10.604 13.879 19.030 1.00 94.88 63 LYS A N 1
ATOM 480 C CA . LYS A 1 63 ? 10.214 13.131 17.826 1.00 94.88 63 LYS A CA 1
ATOM 481 C C . LYS A 1 63 ? 8.702 12.882 17.783 1.00 94.88 63 LYS A C 1
ATOM 483 O O . LYS A 1 63 ? 8.134 12.421 18.775 1.00 94.88 63 LYS A O 1
ATOM 488 N N . ILE A 1 64 ? 8.080 13.141 16.634 1.00 95.44 64 ILE A N 1
ATOM 489 C CA . ILE A 1 64 ? 6.626 13.046 16.427 1.00 95.44 64 ILE A CA 1
ATOM 490 C C . ILE A 1 64 ? 6.236 11.677 15.847 1.00 95.44 64 ILE A C 1
ATOM 492 O O . ILE A 1 64 ? 6.931 11.136 14.986 1.00 95.44 64 ILE A O 1
ATOM 496 N N . GLY A 1 65 ? 5.098 11.129 16.283 1.00 94.62 65 GLY A N 1
ATOM 497 C CA . GLY A 1 65 ? 4.485 9.937 15.696 1.00 94.62 65 GLY A CA 1
ATOM 498 C C . GLY A 1 65 ? 4.568 8.692 16.582 1.00 94.62 65 GLY A C 1
ATOM 499 O O . GLY A 1 65 ? 5.660 8.288 16.999 1.00 94.62 65 GLY A O 1
ATOM 500 N N . TYR A 1 66 ? 3.420 8.045 16.798 1.00 96.00 66 TYR A N 1
ATOM 501 C CA . TYR A 1 66 ? 3.318 6.709 17.393 1.00 96.00 66 TYR A CA 1
ATOM 502 C C . TYR A 1 66 ? 3.005 5.609 16.378 1.00 96.00 66 TYR A C 1
ATOM 504 O O . TYR A 1 66 ? 3.471 4.496 16.568 1.00 96.00 66 TYR A O 1
ATOM 512 N N . ASP A 1 67 ? 2.242 5.876 15.316 1.00 97.56 67 ASP A N 1
ATOM 513 C CA . ASP A 1 67 ? 1.824 4.822 14.383 1.00 97.56 67 ASP A CA 1
ATOM 514 C C . ASP A 1 67 ? 2.700 4.794 13.131 1.00 97.56 67 ASP A C 1
ATOM 516 O O . ASP A 1 67 ? 2.947 5.844 12.526 1.00 97.56 67 ASP A O 1
ATOM 520 N N . CYS A 1 68 ? 3.112 3.605 12.692 1.00 96.75 68 CYS A N 1
ATOM 521 C CA . CYS A 1 68 ? 3.701 3.403 11.368 1.00 96.75 68 CYS A CA 1
ATOM 522 C C . CYS A 1 68 ? 3.348 2.055 10.743 1.00 96.75 68 CYS A C 1
ATOM 524 O O . CYS A 1 68 ? 2.965 1.101 11.420 1.00 96.75 68 CYS A O 1
ATOM 526 N N . ALA A 1 69 ? 3.541 1.992 9.427 1.00 95.81 69 ALA A N 1
ATOM 527 C CA . ALA A 1 69 ? 3.683 0.765 8.662 1.00 95.81 69 ALA A CA 1
ATOM 528 C C . ALA A 1 69 ? 4.953 0.831 7.804 1.00 95.81 69 ALA A C 1
ATOM 530 O O . ALA A 1 69 ? 5.335 1.895 7.301 1.00 95.81 69 ALA A O 1
ATOM 531 N N . GLY A 1 70 ? 5.625 -0.303 7.645 1.00 88.06 70 GLY A N 1
ATOM 532 C CA . GLY A 1 70 ? 6.922 -0.368 6.988 1.00 88.06 70 GLY A CA 1
ATOM 533 C C . GLY A 1 70 ? 7.473 -1.781 6.871 1.00 88.06 70 GLY A C 1
ATOM 534 O O . GLY A 1 70 ? 6.740 -2.757 7.012 1.00 88.06 70 GLY A O 1
ATOM 535 N N . VAL A 1 71 ? 8.771 -1.885 6.608 1.00 84.50 71 VAL A N 1
ATOM 536 C CA . VAL A 1 71 ? 9.463 -3.165 6.414 1.00 84.50 71 VAL A CA 1
ATOM 537 C C . VAL A 1 71 ? 10.549 -3.329 7.465 1.00 84.50 71 VAL A C 1
ATOM 539 O O . VAL A 1 71 ? 11.328 -2.403 7.698 1.00 84.50 71 VAL A O 1
ATOM 542 N N . VAL A 1 72 ? 10.634 -4.507 8.081 1.00 95.75 72 VAL A N 1
ATOM 543 C CA . VAL A 1 72 ? 11.730 -4.847 8.999 1.00 95.75 72 VAL A CA 1
ATOM 544 C C . VAL A 1 72 ? 13.049 -4.893 8.224 1.00 95.75 72 VAL A C 1
ATOM 546 O O . VAL A 1 72 ? 13.182 -5.647 7.260 1.00 95.75 72 VAL A O 1
ATOM 549 N N . THR A 1 73 ? 14.040 -4.105 8.635 1.00 80.88 73 THR A N 1
ATOM 550 C CA . THR A 1 73 ? 15.376 -4.068 8.015 1.00 80.88 73 THR A CA 1
ATOM 551 C C . THR A 1 73 ? 16.454 -4.730 8.857 1.00 80.88 73 THR A C 1
ATOM 553 O O . THR A 1 73 ? 17.432 -5.214 8.298 1.00 80.88 73 THR A O 1
ATOM 556 N N . GLU A 1 74 ? 16.292 -4.753 10.180 1.00 93.25 74 GLU A N 1
ATOM 557 C CA . GLU A 1 74 ? 17.233 -5.374 11.120 1.00 93.25 74 GLU A CA 1
ATOM 558 C C . GLU A 1 74 ? 16.451 -6.013 12.273 1.00 93.25 74 GLU A C 1
ATOM 560 O O . GLU A 1 74 ? 15.389 -5.514 12.653 1.00 93.25 74 GLU A O 1
ATOM 565 N N . THR A 1 75 ? 16.978 -7.100 12.831 1.00 97.31 75 THR A N 1
ATOM 566 C CA . THR A 1 75 ? 16.377 -7.851 13.941 1.00 97.31 75 THR A CA 1
ATOM 567 C C . THR A 1 75 ? 17.423 -8.111 15.014 1.00 97.31 75 THR A C 1
ATOM 569 O O . THR A 1 75 ? 18.553 -8.486 14.690 1.00 97.31 75 THR A O 1
ATOM 572 N N . GLY A 1 76 ? 17.057 -7.920 16.279 1.00 95.50 76 GLY A N 1
ATOM 573 C CA . GLY A 1 76 ? 17.872 -8.323 17.417 1.00 95.50 76 GLY A CA 1
ATOM 574 C C . GLY A 1 76 ? 17.997 -9.846 17.497 1.00 95.50 76 GLY A C 1
ATOM 575 O O . GLY A 1 76 ? 17.276 -10.579 16.823 1.00 95.50 76 GLY A O 1
ATOM 576 N N . HIS A 1 77 ? 18.954 -10.330 18.285 1.00 94.38 77 HIS A N 1
ATOM 577 C CA . HIS A 1 77 ? 19.282 -11.757 18.328 1.00 94.38 77 HIS A CA 1
ATOM 578 C C . HIS A 1 77 ? 18.217 -12.629 19.011 1.00 94.38 77 HIS A C 1
ATOM 580 O O . HIS A 1 77 ? 18.165 -13.821 18.720 1.00 94.38 77 HIS A O 1
ATOM 586 N N . ASP A 1 78 ? 17.372 -12.042 19.864 1.00 96.19 78 ASP A N 1
ATOM 587 C CA . ASP A 1 78 ? 16.269 -12.730 20.547 1.00 96.19 78 ASP A CA 1
ATOM 588 C C . ASP A 1 78 ? 14.936 -12.602 19.788 1.00 96.19 78 ASP A C 1
ATOM 590 O O . ASP A 1 78 ? 13.935 -13.195 20.189 1.00 96.19 78 ASP A O 1
ATOM 594 N N . VAL A 1 79 ? 14.908 -11.861 18.673 1.00 96.94 79 VAL A N 1
ATOM 595 C CA . VAL A 1 79 ? 13.725 -11.756 17.810 1.00 96.94 79 VAL A CA 1
ATOM 596 C C . VAL A 1 79 ? 13.466 -13.097 17.137 1.00 96.94 79 VAL A C 1
ATOM 598 O O . VAL A 1 79 ? 14.323 -13.641 16.439 1.00 96.94 79 VAL A O 1
ATOM 601 N N . SER A 1 80 ? 12.254 -13.615 17.310 1.00 95.19 80 SER A N 1
ATOM 602 C CA . SER A 1 80 ? 11.885 -14.957 16.849 1.00 95.19 80 SER A CA 1
ATOM 603 C C . SER A 1 80 ? 10.652 -14.974 15.950 1.00 95.19 80 SER A C 1
ATOM 605 O O . SER A 1 80 ? 10.531 -15.846 15.084 1.00 95.19 80 SER A O 1
ATOM 607 N N . ARG A 1 81 ? 9.738 -14.012 16.119 1.00 96.50 81 ARG A N 1
ATOM 608 C CA . ARG A 1 81 ? 8.465 -13.969 15.387 1.00 96.50 81 ARG A CA 1
ATOM 609 C C . ARG A 1 81 ? 8.579 -13.223 14.059 1.00 96.50 81 ARG A C 1
ATOM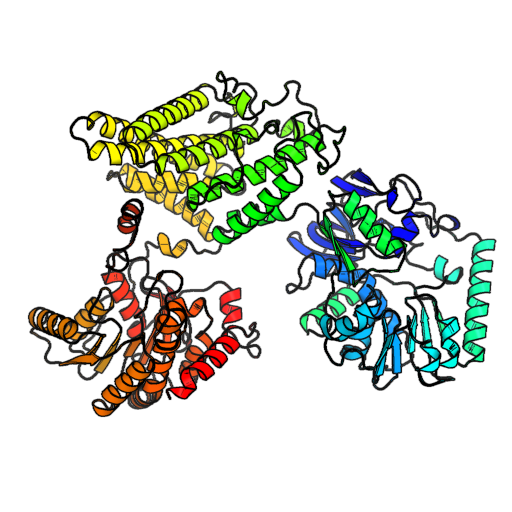 611 O O . ARG A 1 81 ? 7.818 -13.513 13.137 1.00 96.50 81 ARG A O 1
ATOM 618 N N . LEU A 1 82 ? 9.507 -12.272 13.967 1.00 97.44 82 LEU A N 1
ATOM 619 C CA . LEU A 1 82 ? 9.712 -11.412 12.801 1.00 97.44 82 LEU A CA 1
ATOM 620 C C . LEU A 1 82 ? 11.066 -11.665 12.140 1.00 97.44 82 LEU A C 1
ATOM 622 O O . LEU A 1 82 ? 12.034 -12.050 12.791 1.00 97.44 82 LEU A O 1
ATOM 626 N N . LYS A 1 83 ? 11.155 -11.382 10.842 1.00 93.50 83 LYS A N 1
ATOM 627 C CA . LYS A 1 83 ? 12.408 -11.429 10.078 1.00 93.50 83 LYS A CA 1
ATOM 628 C C . LYS A 1 83 ? 12.573 -10.212 9.178 1.00 93.50 83 LYS A C 1
ATOM 630 O O . LYS A 1 83 ? 11.612 -9.545 8.797 1.00 93.50 83 LYS A O 1
ATOM 635 N N . VAL A 1 84 ? 13.819 -9.957 8.783 1.00 90.25 84 VAL A N 1
ATOM 636 C CA . VAL A 1 84 ? 14.147 -8.944 7.773 1.00 90.25 84 VAL A CA 1
ATOM 637 C C . VAL A 1 84 ? 13.337 -9.190 6.495 1.00 90.25 84 VAL A C 1
ATOM 639 O O . VAL A 1 84 ? 13.310 -10.301 5.965 1.00 90.25 84 VAL A O 1
ATOM 642 N N . GLY A 1 85 ? 12.695 -8.134 5.998 1.00 75.38 85 GLY A N 1
ATOM 643 C CA . GLY A 1 85 ? 11.812 -8.161 4.836 1.00 75.38 85 GLY A CA 1
ATOM 644 C C . GLY A 1 85 ? 10.324 -8.306 5.161 1.00 75.38 85 GLY A C 1
ATOM 645 O O . GLY A 1 85 ? 9.516 -8.118 4.253 1.00 75.38 85 GLY A O 1
ATOM 646 N N . ASP A 1 86 ? 9.942 -8.592 6.410 1.00 92.19 86 ASP A N 1
ATOM 647 C CA . ASP A 1 86 ? 8.528 -8.649 6.790 1.00 92.19 86 ASP A CA 1
ATOM 648 C C . ASP A 1 86 ? 7.868 -7.265 6.700 1.00 92.19 86 ASP A C 1
ATOM 650 O O . ASP A 1 86 ? 8.406 -6.265 7.186 1.00 92.19 86 ASP A O 1
ATOM 654 N N . GLU A 1 87 ? 6.676 -7.220 6.097 1.00 93.94 87 GLU A N 1
ATOM 655 C CA . GLU A 1 87 ? 5.812 -6.040 6.111 1.00 93.94 87 GLU A CA 1
ATOM 656 C C . GLU A 1 87 ? 5.070 -5.967 7.446 1.00 93.94 87 GLU A C 1
ATOM 658 O O . GLU A 1 87 ? 4.340 -6.886 7.825 1.00 93.94 87 GLU A O 1
ATOM 663 N N . VAL A 1 88 ? 5.226 -4.856 8.155 1.00 98.38 88 VAL A N 1
ATOM 664 C CA . VAL A 1 88 ? 4.738 -4.688 9.524 1.00 98.38 88 VAL A CA 1
ATOM 665 C C . VAL A 1 88 ? 3.996 -3.373 9.708 1.00 98.38 88 VAL A C 1
ATOM 667 O O . VAL A 1 88 ? 4.145 -2.427 8.932 1.00 98.38 88 VAL A O 1
ATOM 670 N N . TYR A 1 89 ? 3.188 -3.317 10.757 1.00 98.31 89 TYR A N 1
ATOM 671 C CA . TYR A 1 89 ? 2.496 -2.125 11.231 1.00 98.31 89 TYR A CA 1
ATOM 672 C C . TYR A 1 89 ? 2.432 -2.158 12.760 1.00 98.31 89 TYR A C 1
ATOM 674 O O . TYR A 1 89 ? 2.334 -3.223 13.370 1.00 98.31 89 TYR A O 1
ATOM 682 N N . THR A 1 90 ? 2.571 -1.003 13.402 1.00 98.00 90 THR A N 1
ATOM 683 C CA . THR A 1 90 ? 2.744 -0.942 14.857 1.00 98.00 90 THR A CA 1
ATOM 684 C C . THR A 1 90 ? 2.333 0.410 15.426 1.00 98.00 90 THR A C 1
ATOM 686 O O . THR A 1 90 ? 2.372 1.432 14.735 1.00 98.00 90 THR A O 1
ATOM 689 N N . ARG A 1 91 ? 1.963 0.393 16.710 1.00 96.69 91 ARG A N 1
ATOM 690 C CA . ARG A 1 91 ? 1.936 1.563 17.584 1.00 96.69 91 ARG A CA 1
ATOM 691 C C . ARG A 1 91 ? 3.186 1.493 18.456 1.00 96.69 91 ARG A C 1
ATOM 693 O O . ARG A 1 91 ? 3.285 0.635 19.331 1.00 96.69 91 ARG A O 1
ATOM 700 N N . LEU A 1 92 ? 4.112 2.417 18.244 1.00 95.38 92 LEU A N 1
ATOM 701 C CA . LEU A 1 92 ? 5.365 2.502 18.982 1.00 95.38 92 LEU A CA 1
ATOM 702 C C . LEU A 1 92 ? 5.113 2.804 20.469 1.00 95.38 92 LEU A C 1
ATOM 704 O O . LEU A 1 92 ? 4.247 3.626 20.798 1.00 95.38 92 LEU A O 1
ATOM 708 N N . PRO A 1 93 ? 5.885 2.196 21.384 1.00 92.94 93 PRO A N 1
ATOM 709 C CA . PRO A 1 93 ? 5.863 2.573 22.788 1.00 92.94 93 PRO A CA 1
ATOM 710 C C . PRO A 1 93 ? 6.535 3.937 22.987 1.00 92.94 93 PRO A C 1
ATOM 712 O O . PRO A 1 93 ? 7.333 4.395 22.166 1.00 92.94 93 PRO A O 1
ATOM 715 N N . GLU A 1 94 ? 6.239 4.586 24.111 1.00 90.00 94 GLU A N 1
ATOM 716 C CA . GLU A 1 94 ? 6.711 5.942 24.404 1.00 90.00 94 GLU A CA 1
ATOM 717 C C . GLU A 1 94 ? 8.237 6.141 24.263 1.00 90.00 94 GLU A C 1
ATOM 719 O O . GLU A 1 94 ? 8.634 7.131 23.640 1.00 90.00 94 GLU A O 1
ATOM 724 N N . PRO A 1 95 ? 9.110 5.236 24.759 1.00 89.50 95 PRO A N 1
ATOM 725 C CA . PRO A 1 95 ? 10.562 5.380 24.602 1.00 89.50 95 PRO A CA 1
ATOM 726 C C . PRO A 1 95 ? 11.035 5.319 23.142 1.00 89.50 95 PRO A C 1
ATOM 728 O O . PRO A 1 95 ? 12.083 5.868 22.798 1.00 89.50 95 PRO A O 1
ATOM 731 N N . CYS A 1 96 ? 10.259 4.665 22.277 1.00 91.69 96 CYS A N 1
ATOM 732 C CA . CYS A 1 96 ? 10.595 4.405 20.880 1.00 91.69 96 CYS A CA 1
ATOM 733 C C . CYS A 1 96 ? 9.880 5.336 19.897 1.00 91.69 96 CYS A C 1
ATOM 735 O O . CYS A 1 96 ? 10.082 5.192 18.693 1.00 91.69 96 CYS A O 1
ATOM 737 N N . ARG A 1 97 ? 9.076 6.293 20.384 1.00 92.38 97 ARG A N 1
ATOM 738 C CA . ARG A 1 97 ? 8.312 7.228 19.545 1.00 92.38 97 ARG A CA 1
ATOM 739 C C . ARG A 1 97 ? 9.171 7.928 18.486 1.00 92.38 97 ARG A C 1
ATOM 741 O O . ARG A 1 97 ? 10.398 8.067 18.619 1.00 92.38 97 ARG A O 1
ATOM 748 N N . GLY A 1 98 ? 8.492 8.464 17.482 1.00 93.44 98 GLY A N 1
ATOM 749 C CA . GLY A 1 98 ? 9.112 9.118 16.336 1.00 93.44 98 GLY A CA 1
ATOM 750 C C . GLY A 1 98 ? 8.799 8.425 15.021 1.00 93.44 98 GLY A C 1
ATOM 751 O O . GLY A 1 98 ? 9.668 8.366 14.158 1.00 93.44 98 GLY A O 1
ATOM 752 N N . SER A 1 99 ? 7.597 7.863 14.876 1.00 94.88 99 SER A N 1
ATOM 753 C CA . SER A 1 99 ? 7.197 7.122 13.678 1.00 94.88 99 SER A CA 1
ATOM 754 C C . SER A 1 99 ? 7.193 7.973 12.409 1.00 94.88 99 SER A C 1
ATOM 756 O O . SER A 1 99 ? 7.355 7.426 11.325 1.00 94.88 99 SER A O 1
ATOM 758 N N . CYS A 1 100 ? 7.087 9.301 12.523 1.00 92.25 100 CYS A N 1
ATOM 759 C CA . CYS A 1 100 ? 7.250 10.237 11.408 1.00 92.25 100 CYS A CA 1
ATOM 760 C C . CYS A 1 100 ? 8.738 10.466 11.099 1.00 92.25 100 CYS A C 1
ATOM 762 O O . CYS A 1 100 ? 9.247 11.583 11.180 1.00 92.25 100 CYS A O 1
ATOM 764 N N . SER A 1 101 ? 9.448 9.388 10.792 1.00 85.38 101 SER A N 1
ATOM 765 C CA . SER A 1 101 ? 10.858 9.365 10.409 1.00 85.38 101 SER A CA 1
ATOM 766 C C . SER A 1 101 ? 11.114 8.216 9.442 1.00 85.38 101 SER A C 1
ATOM 768 O O . SER A 1 101 ? 10.238 7.384 9.227 1.00 85.38 101 SER A O 1
ATOM 770 N N . GLU A 1 102 ? 12.298 8.156 8.839 1.00 76.50 102 GLU A N 1
ATOM 771 C CA . GLU A 1 102 ? 12.631 7.091 7.882 1.00 76.50 102 GLU A CA 1
ATOM 772 C C . GLU A 1 102 ? 12.834 5.717 8.543 1.00 76.50 102 GLU A C 1
ATOM 774 O O . GLU A 1 102 ? 12.565 4.688 7.918 1.00 76.50 102 GLU A O 1
ATOM 779 N N . PHE A 1 103 ? 13.296 5.683 9.799 1.00 87.00 103 PHE A N 1
ATOM 780 C CA . PHE A 1 103 ? 13.555 4.449 10.540 1.00 87.00 103 PHE A CA 1
ATOM 781 C C . PHE A 1 103 ? 13.137 4.567 12.000 1.00 87.00 103 PHE A C 1
ATOM 783 O O . PHE A 1 103 ? 13.458 5.536 12.685 1.00 87.00 103 PHE A O 1
ATOM 790 N N . VAL A 1 104 ? 12.519 3.511 12.516 1.00 94.94 104 VAL A N 1
ATOM 791 C CA . VAL A 1 104 ? 12.199 3.387 13.940 1.00 94.94 104 VAL A CA 1
ATOM 792 C C . VAL A 1 104 ? 12.649 2.050 14.486 1.00 94.94 104 VAL A C 1
ATOM 794 O O . VAL A 1 104 ? 12.751 1.075 13.750 1.00 94.94 104 VAL A O 1
ATOM 797 N N . GLN A 1 105 ? 12.904 2.011 15.788 1.00 95.44 105 GLN A N 1
ATOM 798 C CA . GLN A 1 105 ? 13.101 0.764 16.515 1.00 95.44 105 GLN A CA 1
ATOM 799 C C . GLN A 1 105 ? 11.842 0.425 17.311 1.00 95.44 105 GLN A C 1
ATOM 801 O O . GLN A 1 105 ? 11.176 1.336 17.801 1.00 95.44 105 GLN A O 1
ATOM 806 N N . CYS A 1 106 ? 11.522 -0.854 17.465 1.00 95.88 106 CYS A N 1
ATOM 807 C CA . CYS A 1 106 ? 10.386 -1.303 18.268 1.00 95.88 106 CYS A CA 1
ATOM 808 C C . CYS A 1 106 ? 10.640 -2.718 18.811 1.00 95.88 106 CYS A C 1
ATOM 810 O O . CYS A 1 106 ? 11.196 -3.528 18.070 1.00 95.88 106 CYS A O 1
ATOM 812 N N . PRO A 1 107 ? 10.230 -3.052 20.048 1.00 95.75 107 PRO A N 1
ATOM 813 C CA . PRO A 1 107 ? 10.274 -4.434 20.530 1.00 95.75 107 PRO A CA 1
ATOM 814 C C . PRO A 1 107 ? 9.304 -5.332 19.746 1.00 95.75 107 PRO A C 1
ATOM 816 O O . PRO A 1 107 ? 8.202 -4.893 19.398 1.00 95.75 107 PRO A O 1
ATOM 819 N N . GLU A 1 108 ? 9.678 -6.590 19.480 1.00 95.62 108 GLU A N 1
ATOM 820 C CA . GLU A 1 108 ? 8.907 -7.471 18.587 1.00 95.62 108 GLU A CA 1
ATOM 821 C C . GLU A 1 108 ? 7.488 -7.765 19.097 1.00 95.62 108 GLU A C 1
ATOM 823 O O . GLU A 1 108 ? 6.577 -7.946 18.290 1.00 95.62 108 GLU A O 1
ATOM 828 N N . HIS A 1 109 ? 7.259 -7.757 20.414 1.00 95.56 109 HIS A N 1
ATOM 829 C CA . HIS A 1 109 ? 5.952 -8.042 21.024 1.00 95.56 109 HIS A CA 1
ATOM 830 C C . HIS A 1 109 ? 4.901 -6.931 20.815 1.00 95.56 109 HIS A C 1
ATOM 832 O O . HIS A 1 109 ? 3.752 -7.087 21.223 1.00 95.56 109 HIS A O 1
ATOM 838 N N . LEU A 1 110 ? 5.274 -5.817 20.172 1.00 96.62 110 LEU A N 1
ATOM 839 C CA . LEU A 1 110 ? 4.377 -4.706 19.819 1.00 96.62 110 LEU A CA 1
ATOM 840 C C . LEU A 1 110 ? 4.170 -4.549 18.305 1.00 96.62 110 LEU A C 1
ATOM 842 O O . LEU A 1 110 ? 3.552 -3.579 17.858 1.00 96.62 110 LEU A O 1
ATOM 846 N N . VAL A 1 111 ? 4.718 -5.448 17.485 1.00 98.06 111 VAL A N 1
ATOM 847 C CA . VAL A 1 111 ? 4.781 -5.261 16.028 1.00 98.06 111 VAL A CA 1
ATOM 848 C C . VAL A 1 111 ? 3.889 -6.269 15.304 1.00 98.06 111 VAL A C 1
ATOM 850 O O . VAL A 1 111 ? 4.223 -7.440 15.187 1.00 98.06 111 VAL A O 1
ATOM 853 N N . GLY A 1 112 ? 2.759 -5.833 14.756 1.00 97.94 112 GLY A N 1
ATOM 854 C CA . GLY A 1 112 ? 1.889 -6.694 13.952 1.00 97.94 112 GLY A CA 1
ATOM 855 C C . GLY A 1 112 ? 2.431 -6.899 12.536 1.00 97.94 112 GLY A C 1
ATOM 856 O O . GLY A 1 112 ? 3.070 -6.011 11.965 1.00 97.94 112 GLY A O 1
ATOM 857 N N . LEU A 1 113 ? 2.141 -8.051 11.930 1.00 98.25 113 LEU A N 1
ATOM 858 C CA . LEU A 1 113 ? 2.356 -8.248 10.491 1.00 98.25 113 LEU A CA 1
ATOM 859 C C . LEU A 1 113 ? 1.265 -7.517 9.709 1.00 98.25 113 LEU A C 1
ATOM 861 O O . LEU A 1 113 ? 0.081 -7.734 9.953 1.00 98.25 113 LEU A O 1
ATOM 865 N N . LYS A 1 114 ? 1.641 -6.682 8.744 1.00 97.00 114 LYS A N 1
ATOM 866 C CA . LYS A 1 114 ? 0.697 -5.871 7.972 1.00 97.00 114 LYS A CA 1
ATOM 867 C C . LYS A 1 114 ? -0.297 -6.761 7.198 1.00 97.00 114 LYS A C 1
ATOM 869 O O . LYS A 1 114 ? 0.135 -7.703 6.529 1.00 97.00 114 LYS A O 1
ATOM 874 N N . PRO A 1 115 ? -1.611 -6.448 7.195 1.00 91.75 115 PRO A N 1
ATOM 875 C CA . PRO A 1 115 ? -2.555 -7.119 6.308 1.00 91.75 115 PRO A CA 1
ATOM 876 C C . PRO A 1 115 ? -2.139 -6.923 4.835 1.00 91.75 115 PRO A C 1
ATOM 878 O O . PRO A 1 115 ? -1.934 -5.782 4.398 1.00 91.75 115 PRO A O 1
ATOM 881 N N . PRO A 1 116 ? -2.015 -7.998 4.036 1.00 78.50 116 PRO A N 1
ATOM 882 C CA . PRO A 1 116 ? -1.504 -7.904 2.668 1.00 78.50 116 PRO A CA 1
ATOM 883 C C . PRO A 1 116 ? -2.461 -7.160 1.727 1.00 78.50 116 PRO A C 1
ATOM 885 O O . PRO A 1 116 ? -2.036 -6.656 0.693 1.00 78.50 116 PRO A O 1
ATOM 888 N N . SER A 1 117 ? -3.746 -7.073 2.086 1.00 79.81 117 SER A N 1
ATOM 889 C CA . SER A 1 117 ? -4.773 -6.350 1.330 1.00 79.81 117 SER A CA 1
ATOM 890 C C . SER A 1 117 ? -4.686 -4.828 1.455 1.00 79.81 117 SER A C 1
ATOM 892 O O . SER A 1 117 ? -5.263 -4.134 0.622 1.00 79.81 117 SER A O 1
ATOM 894 N N . LEU A 1 118 ? -3.997 -4.307 2.475 1.00 80.75 118 LEU A N 1
ATOM 895 C CA . LEU A 1 118 ? -3.937 -2.873 2.747 1.00 80.75 118 LEU A CA 1
ATOM 896 C C . LEU A 1 118 ? -2.717 -2.214 2.106 1.00 80.75 118 LEU A C 1
ATOM 898 O O . LEU A 1 118 ? -1.631 -2.797 2.032 1.00 80.75 118 LEU A O 1
ATOM 902 N N . SER A 1 119 ? -2.872 -0.952 1.719 1.00 80.31 119 SER A N 1
ATOM 903 C CA . SER A 1 119 ? -1.751 -0.049 1.447 1.00 80.31 119 SER A CA 1
ATOM 904 C C . SER A 1 119 ? -0.948 0.261 2.719 1.00 80.31 119 SER A C 1
ATOM 906 O O . SER A 1 119 ? -1.368 -0.038 3.841 1.00 80.31 119 SER A O 1
ATOM 908 N N . TRP A 1 120 ? 0.228 0.876 2.559 1.00 81.94 120 TRP A N 1
ATOM 909 C CA . TRP A 1 120 ? 1.031 1.347 3.692 1.00 81.94 120 TRP A CA 1
ATOM 910 C C . TRP A 1 120 ? 0.277 2.395 4.510 1.00 81.94 120 TRP A C 1
ATOM 912 O O . TRP A 1 120 ? 0.298 2.355 5.737 1.00 81.94 120 TRP A O 1
ATOM 922 N N . GLU A 1 121 ? -0.424 3.302 3.834 1.00 83.56 121 GLU A N 1
ATOM 923 C CA . GLU A 1 121 ? -1.182 4.375 4.461 1.00 83.56 121 GLU A CA 1
ATOM 924 C C . GLU A 1 121 ? -2.368 3.850 5.269 1.00 83.56 121 GLU A C 1
ATOM 926 O O . GLU A 1 121 ? -2.563 4.250 6.418 1.00 83.56 121 GLU A O 1
ATOM 931 N N . GLU A 1 122 ? -3.133 2.919 4.702 1.00 90.50 122 GLU A N 1
ATOM 932 C CA . GLU A 1 122 ? -4.237 2.272 5.410 1.00 90.50 122 GLU A CA 1
ATOM 933 C C . GLU A 1 122 ? -3.724 1.492 6.620 1.00 90.50 122 GLU A C 1
ATOM 935 O O . GLU A 1 122 ? -4.261 1.653 7.715 1.00 90.50 122 GLU A O 1
ATOM 940 N N . ALA A 1 123 ? -2.651 0.714 6.460 1.00 94.12 123 ALA A N 1
ATOM 941 C CA . ALA A 1 123 ? -2.063 -0.054 7.553 1.00 94.12 123 ALA A CA 1
ATOM 942 C C . ALA A 1 123 ? -1.531 0.843 8.680 1.00 94.12 123 ALA A C 1
ATOM 944 O O . ALA A 1 123 ? -1.803 0.573 9.845 1.00 94.12 123 ALA A O 1
ATOM 945 N N . ALA A 1 124 ? -0.844 1.944 8.357 1.00 95.19 124 ALA A N 1
ATOM 946 C CA . ALA A 1 124 ? -0.343 2.897 9.351 1.00 95.19 124 ALA A CA 1
ATOM 947 C C . ALA A 1 124 ? -1.474 3.630 10.092 1.00 95.19 124 ALA A C 1
ATOM 949 O O . ALA A 1 124 ? -1.255 4.172 11.169 1.00 95.19 124 ALA A O 1
ATOM 950 N N . SER A 1 125 ? -2.685 3.669 9.533 1.00 95.69 125 SER A N 1
ATOM 951 C CA . SER A 1 125 ? -3.825 4.372 10.128 1.00 95.69 125 SER A CA 1
ATOM 952 C C . SER A 1 125 ? -4.545 3.594 11.241 1.00 95.69 125 SER A C 1
ATOM 954 O O . SER A 1 125 ? -5.350 4.176 11.970 1.00 95.69 125 SER A O 1
ATOM 956 N N . ILE A 1 126 ? -4.268 2.294 11.368 1.00 97.31 126 ILE A N 1
ATOM 957 C CA . ILE A 1 126 ? -4.992 1.360 12.242 1.00 97.31 126 ILE A CA 1
ATOM 958 C C . ILE A 1 126 ? -4.467 1.326 13.690 1.00 97.31 126 ILE A C 1
ATOM 960 O O . ILE A 1 126 ? -5.307 1.442 14.584 1.00 97.31 126 ILE A O 1
ATOM 964 N N . PRO A 1 127 ? -3.152 1.172 13.971 1.00 97.62 127 PRO A N 1
ATOM 965 C CA . PRO A 1 127 ? -2.664 0.643 15.245 1.00 97.62 127 PRO A CA 1
ATOM 966 C C . PRO A 1 127 ? -3.225 1.336 16.489 1.00 97.62 127 PRO A C 1
ATOM 968 O O . PRO A 1 127 ? -4.007 0.725 17.216 1.00 97.62 127 PRO A O 1
ATOM 971 N N . LEU A 1 128 ? -2.906 2.608 16.741 1.00 97.00 128 LEU A N 1
ATOM 972 C CA . LEU A 1 128 ? -3.385 3.288 17.946 1.00 97.00 128 LEU A CA 1
ATOM 973 C C . LEU A 1 128 ? -4.911 3.386 17.975 1.00 97.00 128 LEU A C 1
ATOM 975 O O . LEU A 1 128 ? -5.544 3.051 18.979 1.00 97.00 128 LEU A O 1
ATOM 979 N N . ALA A 1 129 ? -5.514 3.866 16.890 1.00 96.25 129 ALA A N 1
ATOM 980 C CA . ALA A 1 129 ? -6.925 4.230 16.878 1.00 96.25 129 ALA A CA 1
ATOM 981 C C . ALA A 1 129 ? -7.854 3.011 16.997 1.00 96.25 129 ALA A C 1
ATOM 983 O O . ALA A 1 129 ? -8.803 3.044 17.785 1.00 96.25 129 ALA A O 1
ATOM 984 N N . ALA A 1 130 ? -7.575 1.937 16.259 1.00 97.44 130 ALA A N 1
ATOM 985 C CA . ALA A 1 130 ? -8.393 0.733 16.265 1.00 97.44 130 ALA A CA 1
ATOM 986 C C . ALA A 1 130 ? -8.172 -0.114 17.526 1.00 97.44 130 ALA A C 1
ATOM 988 O O . ALA A 1 130 ? -9.158 -0.579 18.094 1.00 97.44 130 ALA A O 1
ATOM 989 N N . MET A 1 131 ? -6.935 -0.237 18.035 1.00 97.44 131 MET A N 1
ATOM 990 C CA . MET A 1 131 ? -6.697 -0.927 19.316 1.00 97.44 131 MET A CA 1
ATOM 991 C C . MET A 1 131 ? -7.397 -0.208 20.470 1.00 97.44 131 MET A C 1
ATOM 993 O O . MET A 1 131 ? -8.019 -0.845 21.317 1.00 97.44 131 MET A O 1
ATOM 997 N N . THR A 1 132 ? -7.380 1.131 20.468 1.00 96.94 132 THR A N 1
ATOM 998 C CA . THR A 1 132 ? -8.094 1.925 21.479 1.00 96.94 132 THR A CA 1
ATOM 999 C C . THR A 1 132 ? -9.593 1.630 21.443 1.00 96.94 132 THR A C 1
ATOM 1001 O O . THR A 1 132 ? -10.208 1.444 22.490 1.00 96.94 132 THR A O 1
ATOM 1004 N N . ALA A 1 133 ? -10.185 1.568 20.248 1.00 97.81 133 ALA A N 1
ATOM 1005 C CA . ALA A 1 133 ? -11.597 1.243 20.082 1.00 97.81 133 ALA A CA 1
ATOM 1006 C C . ALA A 1 133 ? -11.925 -0.190 20.535 1.00 97.81 133 ALA A C 1
ATOM 1008 O O . ALA A 1 133 ? -12.890 -0.387 21.275 1.00 97.81 133 ALA A O 1
ATOM 1009 N N . LEU A 1 134 ? -11.104 -1.166 20.140 1.00 98.12 134 LEU A N 1
ATOM 1010 C CA . LEU A 1 134 ? -11.251 -2.576 20.503 1.00 98.12 134 LEU A CA 1
ATOM 1011 C C . LEU A 1 134 ? -11.228 -2.765 22.023 1.00 98.12 134 LEU A C 1
ATOM 1013 O O . LEU A 1 134 ? -12.169 -3.309 22.603 1.00 98.12 134 LEU A O 1
ATOM 1017 N N . GLN A 1 135 ? -10.195 -2.251 22.688 1.00 97.62 135 GLN A N 1
ATOM 1018 C CA . GLN A 1 135 ? -10.051 -2.373 24.136 1.00 97.62 135 GLN A CA 1
ATOM 1019 C C . GLN A 1 135 ? -11.115 -1.587 24.905 1.00 97.62 135 GLN A C 1
ATOM 1021 O O . GLN A 1 135 ? -11.580 -2.060 25.942 1.00 97.62 135 GLN A O 1
ATOM 1026 N N . ALA A 1 136 ? -11.538 -0.417 24.411 1.00 97.38 136 ALA A N 1
ATOM 1027 C CA . ALA A 1 136 ? -12.611 0.347 25.040 1.00 97.38 136 ALA A CA 1
ATOM 1028 C C . ALA A 1 136 ? -13.935 -0.429 25.026 1.00 97.38 136 ALA A C 1
ATOM 1030 O O . ALA A 1 136 ? -14.583 -0.526 26.067 1.00 97.38 136 ALA A O 1
ATOM 1031 N N . LEU A 1 137 ? -14.312 -1.028 23.891 1.00 97.81 137 LEU A N 1
ATOM 1032 C CA . LEU A 1 137 ? -15.535 -1.834 23.772 1.00 97.81 137 LEU A CA 1
ATOM 1033 C C . LEU A 1 137 ? -15.516 -3.052 24.711 1.00 97.81 137 LEU A C 1
ATOM 1035 O O . LEU A 1 137 ? -16.528 -3.347 25.345 1.00 97.81 137 LEU A O 1
ATOM 1039 N N . ARG A 1 138 ? -14.350 -3.684 24.910 1.00 96.88 138 ARG A N 1
ATOM 1040 C CA . ARG A 1 138 ? -14.168 -4.793 25.871 1.00 96.88 138 ARG A CA 1
ATOM 1041 C C . ARG A 1 138 ? -14.366 -4.409 27.337 1.00 96.88 138 ARG A C 1
ATOM 1043 O O . ARG A 1 138 ? -14.475 -5.292 28.180 1.00 96.88 138 ARG A O 1
ATOM 1050 N N . LYS A 1 139 ? -14.394 -3.118 27.683 1.00 95.88 139 LYS A N 1
ATOM 1051 C CA . LYS A 1 139 ? -14.669 -2.681 29.063 1.00 95.88 139 LYS A CA 1
ATOM 1052 C C . LYS A 1 139 ? -16.149 -2.771 29.429 1.00 95.88 139 LYS A C 1
ATOM 1054 O O . LYS A 1 139 ? -16.476 -2.540 30.593 1.00 95.88 139 LYS A O 1
ATOM 1059 N N . TYR A 1 140 ? -17.052 -3.036 28.486 1.00 95.88 140 TYR A N 1
ATOM 1060 C CA . TYR A 1 140 ? -18.444 -3.295 28.836 1.00 95.88 140 TYR A CA 1
ATOM 1061 C C . TYR A 1 140 ? -18.557 -4.575 29.679 1.00 95.88 140 TYR A C 1
ATOM 1063 O O . TYR A 1 140 ? -17.905 -5.575 29.389 1.00 95.88 140 TYR A O 1
ATOM 1071 N N . ASP A 1 141 ? -19.359 -4.537 30.746 1.00 90.81 141 ASP A N 1
ATOM 1072 C CA . ASP A 1 141 ? -19.560 -5.703 31.609 1.00 90.81 141 ASP A CA 1
ATOM 1073 C C . ASP A 1 141 ? -20.546 -6.670 30.927 1.00 90.81 141 ASP A C 1
ATOM 1075 O O . ASP A 1 141 ? -21.763 -6.503 31.016 1.00 90.81 141 ASP A O 1
ATOM 1079 N N . GLY A 1 142 ? -20.014 -7.673 30.224 1.00 90.81 142 GLY A N 1
ATOM 1080 C CA . GLY A 1 142 ? -20.791 -8.679 29.492 1.00 90.81 142 GLY A CA 1
ATOM 1081 C C . GLY A 1 142 ? -20.731 -8.496 27.974 1.00 90.81 142 GLY A C 1
ATOM 1082 O O . GLY A 1 142 ? -19.747 -7.994 27.439 1.00 90.81 142 GLY A O 1
ATOM 1083 N N . ASP A 1 143 ? -21.781 -8.933 27.277 1.00 93.56 143 ASP A N 1
ATOM 1084 C CA . ASP A 1 143 ? -21.875 -8.855 25.815 1.00 93.56 143 ASP A CA 1
ATOM 1085 C C . ASP A 1 143 ? -22.636 -7.594 25.366 1.00 93.56 143 ASP A C 1
ATOM 1087 O O . ASP A 1 143 ? -23.668 -7.227 25.940 1.00 93.56 143 ASP A O 1
ATOM 1091 N N . LEU A 1 144 ? -22.129 -6.941 24.320 1.00 97.38 144 LEU A N 1
ATOM 1092 C CA . LEU A 1 144 ? -22.768 -5.807 23.655 1.00 97.38 144 LEU A CA 1
ATOM 1093 C C . LEU A 1 144 ? -23.838 -6.250 22.644 1.00 97.38 144 LEU A C 1
ATOM 1095 O O . LEU A 1 144 ? -24.584 -5.398 22.153 1.00 97.38 144 LEU A O 1
ATOM 1099 N N . ALA A 1 145 ? -23.975 -7.549 22.364 1.00 97.25 145 ALA A N 1
ATOM 1100 C CA . ALA A 1 145 ? -25.019 -8.068 21.492 1.00 97.25 145 ALA A CA 1
ATOM 1101 C C . ALA A 1 145 ? -26.418 -7.582 21.909 1.00 97.25 145 ALA A C 1
ATOM 1103 O O . ALA A 1 145 ? -26.851 -7.723 23.056 1.00 97.25 145 ALA A O 1
ATOM 1104 N N . GLY A 1 146 ? -27.137 -6.960 20.970 1.00 95.19 146 GLY A N 1
ATOM 1105 C CA . GLY A 1 146 ? -28.471 -6.398 21.222 1.00 95.19 146 GLY A CA 1
ATOM 1106 C C . GLY A 1 146 ? -28.501 -5.114 22.069 1.00 95.19 146 GLY A C 1
ATOM 1107 O O . GLY A 1 146 ? -29.583 -4.584 22.317 1.00 95.19 146 GLY A O 1
ATOM 1108 N N . LYS A 1 147 ? -27.349 -4.584 22.501 1.00 98.25 147 LYS A N 1
ATOM 1109 C CA . LYS A 1 147 ? -27.244 -3.341 23.283 1.00 98.25 147 LYS A CA 1
ATOM 1110 C C . LYS A 1 147 ? -27.215 -2.092 22.406 1.00 98.25 147 LYS A C 1
ATOM 1112 O O . LYS A 1 147 ? -26.865 -2.151 21.226 1.00 98.25 147 LYS A O 1
ATOM 1117 N N . THR A 1 148 ? -27.566 -0.952 23.001 1.00 98.69 148 THR A N 1
ATOM 1118 C CA . THR A 1 148 ? -27.432 0.366 22.366 1.00 98.69 148 THR A CA 1
ATOM 1119 C C . THR A 1 148 ? -26.090 0.991 22.728 1.00 98.69 148 THR A C 1
ATOM 1121 O O . THR A 1 148 ? -25.822 1.286 23.895 1.00 98.69 148 THR A O 1
ATOM 1124 N N . VAL A 1 149 ? -25.265 1.226 21.713 1.00 98.75 149 VAL A N 1
ATOM 1125 C CA . VAL A 1 149 ? -23.921 1.787 21.823 1.00 98.75 149 VAL A CA 1
ATOM 1126 C C . VAL A 1 149 ? -23.898 3.180 21.204 1.00 98.75 149 VAL A C 1
ATOM 1128 O O . VAL A 1 149 ? -24.240 3.351 20.036 1.00 98.75 149 VAL A O 1
ATOM 1131 N N . PHE A 1 150 ? -23.484 4.183 21.975 1.00 98.69 150 PHE A N 1
ATOM 1132 C CA . PHE A 1 150 ? -23.320 5.555 21.502 1.00 98.69 150 PHE A CA 1
ATOM 1133 C C . PHE A 1 150 ? -21.833 5.904 21.363 1.00 98.69 150 PHE A C 1
ATOM 1135 O O . PHE A 1 150 ? -21.066 5.824 22.324 1.00 98.69 150 PHE A O 1
ATOM 1142 N N . ILE A 1 151 ? -21.430 6.293 20.153 1.00 98.50 151 ILE A N 1
ATOM 1143 C CA . ILE A 1 151 ? -20.052 6.644 19.794 1.00 98.50 151 ILE A CA 1
ATOM 1144 C C . ILE A 1 151 ? -20.088 8.008 19.100 1.00 98.50 151 ILE A C 1
ATOM 1146 O O . ILE A 1 151 ? -20.305 8.067 17.887 1.00 98.50 151 ILE A O 1
ATOM 1150 N N . PRO A 1 152 ? -19.923 9.131 19.820 1.00 96.38 152 PRO A N 1
ATOM 1151 C CA . PRO A 1 152 ? -19.832 10.440 19.186 1.00 96.38 152 PRO A CA 1
ATOM 1152 C C . PRO A 1 152 ? -18.648 10.520 18.207 1.00 96.38 152 PRO A C 1
ATOM 1154 O O . PRO A 1 152 ? -17.664 9.789 18.329 1.00 96.38 152 PRO A O 1
ATOM 1157 N N . ALA A 1 153 ? -18.744 11.429 17.232 1.00 94.56 153 ALA A N 1
ATOM 1158 C CA . ALA A 1 153 ? -17.719 11.659 16.211 1.00 94.56 153 ALA A CA 1
ATOM 1159 C C . ALA A 1 153 ? -17.325 10.393 15.419 1.00 94.56 153 ALA A C 1
ATOM 1161 O O . ALA A 1 153 ? -16.142 10.074 15.285 1.00 94.56 153 ALA A O 1
ATOM 1162 N N . GLY A 1 154 ? -18.301 9.688 14.840 1.00 94.88 154 GLY A N 1
ATOM 1163 C CA . GLY A 1 154 ? -18.110 8.391 14.168 1.00 94.88 154 GLY A CA 1
ATOM 1164 C C . GLY A 1 154 ? -17.232 8.398 12.917 1.00 94.88 154 GLY A C 1
ATOM 1165 O O . GLY A 1 154 ? -16.853 7.339 12.448 1.00 94.88 154 GLY A O 1
ATOM 1166 N N . LEU A 1 155 ? -16.863 9.568 12.385 1.00 93.75 155 LEU A N 1
ATOM 1167 C CA . LEU A 1 155 ? -15.868 9.701 11.306 1.00 93.75 155 LEU A CA 1
ATOM 1168 C C . LEU A 1 155 ? -14.539 10.319 11.775 1.00 93.75 155 LEU A C 1
ATOM 1170 O O . LEU A 1 155 ? -13.734 10.768 10.956 1.00 93.75 155 LEU A O 1
ATOM 1174 N N . SER A 1 156 ? -14.314 10.380 13.090 1.00 91.75 156 SER A N 1
ATOM 1175 C CA . SER A 1 156 ? -12.996 10.655 13.672 1.00 91.75 156 SER A CA 1
ATOM 1176 C C . SER A 1 156 ? -12.096 9.423 13.581 1.00 91.75 156 SER A C 1
ATOM 1178 O O . SER A 1 156 ? -12.593 8.307 13.427 1.00 91.75 156 SER A O 1
ATOM 1180 N N . GLY A 1 157 ? -10.782 9.614 13.738 1.00 88.94 157 GLY A N 1
ATOM 1181 C CA . GLY A 1 157 ? -9.796 8.533 13.658 1.00 88.94 157 GLY A CA 1
ATOM 1182 C C . GLY A 1 157 ? -10.138 7.307 14.512 1.00 88.94 157 GLY A C 1
ATOM 1183 O O . GLY A 1 157 ? -10.068 6.195 14.013 1.00 88.94 157 GLY A O 1
ATOM 1184 N N . THR A 1 158 ? -10.563 7.495 15.765 1.00 94.38 158 THR A N 1
ATOM 1185 C CA . THR A 1 158 ? -10.975 6.389 16.652 1.00 94.38 158 THR A CA 1
ATOM 1186 C C . THR A 1 158 ? -12.446 6.011 16.469 1.00 94.38 158 THR A C 1
ATOM 1188 O O . THR A 1 158 ? -12.782 4.828 16.478 1.00 94.38 158 THR A O 1
ATOM 1191 N N . GLY A 1 159 ? -13.333 6.995 16.280 1.00 95.69 159 GLY A N 1
ATOM 1192 C CA . GLY A 1 159 ? -14.777 6.763 16.171 1.00 95.69 159 GLY A CA 1
ATOM 1193 C C . GLY A 1 159 ? -15.162 5.866 14.993 1.00 95.69 159 GLY A C 1
ATOM 1194 O O . GLY A 1 159 ? -16.062 5.040 15.137 1.00 95.69 159 GLY A O 1
ATOM 1195 N N . LEU A 1 160 ? -14.442 5.963 13.870 1.00 95.31 160 LEU A N 1
ATOM 1196 C CA . LEU A 1 160 ? -14.706 5.154 12.675 1.00 95.31 160 LEU A CA 1
ATOM 1197 C C . LEU A 1 160 ? -14.457 3.663 12.904 1.00 95.31 160 LEU A C 1
ATOM 1199 O O . LEU A 1 160 ? -15.237 2.829 12.447 1.00 95.31 160 LEU A O 1
ATOM 1203 N N . PHE A 1 161 ? -13.391 3.321 13.634 1.00 97.81 161 PHE A N 1
ATOM 1204 C CA . PHE A 1 161 ? -13.093 1.935 13.979 1.00 97.81 161 PHE A CA 1
ATOM 1205 C C . PHE A 1 161 ? -14.054 1.452 15.057 1.00 97.81 161 PHE A C 1
ATOM 1207 O O . PHE A 1 161 ? -14.560 0.341 14.969 1.00 97.81 161 PHE A O 1
ATOM 1214 N N . ALA A 1 162 ? -14.383 2.304 16.029 1.00 98.12 162 ALA A N 1
ATOM 1215 C CA . ALA A 1 162 ? -15.308 1.947 17.092 1.00 98.12 162 ALA A CA 1
ATOM 1216 C C . ALA A 1 162 ? -16.723 1.643 16.584 1.00 98.12 162 ALA A C 1
ATOM 1218 O O . ALA A 1 162 ? -17.317 0.675 17.045 1.00 98.12 162 ALA A O 1
ATOM 1219 N N . CYS A 1 163 ? -17.250 2.406 15.618 1.00 98.50 163 CYS A N 1
ATOM 1220 C CA . CYS A 1 163 ? -18.556 2.112 15.015 1.00 98.50 163 CYS A CA 1
ATOM 1221 C C . CYS A 1 163 ? -18.554 0.750 14.308 1.00 98.50 163 CYS A C 1
ATOM 1223 O O . CYS A 1 163 ? -19.452 -0.061 14.526 1.00 98.50 163 CYS A O 1
ATOM 1225 N N . GLN A 1 164 ? -17.517 0.481 13.509 1.00 98.19 164 GLN A N 1
ATOM 1226 C CA . GLN A 1 164 ? -17.363 -0.786 12.791 1.00 98.19 164 GLN A CA 1
ATOM 1227 C C . GLN A 1 164 ? -17.208 -1.972 13.747 1.00 98.19 164 GLN A C 1
ATOM 1229 O O . GLN A 1 164 ? -17.929 -2.955 13.618 1.00 98.19 164 GLN A O 1
ATOM 1234 N N . LEU A 1 165 ? -16.327 -1.869 14.746 1.00 98.44 165 LEU A N 1
ATOM 1235 C CA . LEU A 1 165 ? -16.120 -2.922 15.741 1.00 98.44 165 LEU A CA 1
ATOM 1236 C C . LEU A 1 165 ? -17.387 -3.161 16.566 1.00 98.44 165 LEU A C 1
ATOM 1238 O O . LEU A 1 165 ? -17.793 -4.311 16.732 1.00 98.44 165 LEU A O 1
ATOM 1242 N N . ALA A 1 166 ? -18.051 -2.100 17.037 1.00 98.44 166 ALA A N 1
ATOM 1243 C CA . ALA A 1 166 ? -19.293 -2.222 17.793 1.00 98.44 166 ALA A CA 1
ATOM 1244 C C . ALA A 1 166 ? -20.351 -3.005 17.005 1.00 98.44 166 ALA A C 1
ATOM 1246 O O . ALA A 1 166 ? -20.967 -3.913 17.562 1.00 98.44 166 ALA A O 1
ATOM 1247 N N . LYS A 1 167 ? -20.529 -2.702 15.711 1.00 98.00 167 LYS A N 1
ATOM 1248 C CA . LYS A 1 167 ? -21.525 -3.378 14.873 1.00 98.00 167 LYS A CA 1
ATOM 1249 C C . LYS A 1 167 ? -21.106 -4.786 14.454 1.00 98.00 167 LYS A C 1
ATOM 1251 O O . LYS A 1 167 ? -21.861 -5.731 14.666 1.00 98.00 167 LYS A O 1
ATOM 1256 N N . HIS A 1 168 ? -19.927 -4.932 13.857 1.00 97.25 168 HIS A N 1
ATOM 1257 C CA . HIS A 1 168 ? -19.535 -6.151 13.138 1.00 97.25 168 HIS A CA 1
ATOM 1258 C C . HIS A 1 168 ? -18.903 -7.206 14.044 1.00 97.25 168 HIS A C 1
ATOM 1260 O O . HIS A 1 168 ? -19.096 -8.399 13.817 1.00 97.25 168 HIS A O 1
ATOM 1266 N N . VAL A 1 169 ? -18.190 -6.779 15.089 1.00 96.88 169 VAL A N 1
ATOM 1267 C CA . VAL A 1 169 ? -17.450 -7.678 15.991 1.00 96.88 169 VAL A CA 1
ATOM 1268 C C . VAL A 1 169 ? -18.232 -7.918 17.277 1.00 96.88 169 VAL A C 1
ATOM 1270 O O . VAL A 1 169 ? -18.526 -9.059 17.624 1.00 96.88 169 VAL A O 1
ATOM 1273 N N . PHE A 1 170 ? -18.647 -6.841 17.944 1.00 97.69 170 PHE A N 1
ATOM 1274 C CA . PHE A 1 170 ? -19.381 -6.892 19.213 1.00 97.69 170 PHE A CA 1
ATOM 1275 C C . PHE A 1 170 ? -20.903 -7.006 19.044 1.00 97.69 170 PHE A C 1
ATOM 1277 O O . PHE A 1 170 ? -21.630 -7.078 20.032 1.00 97.69 170 PHE A O 1
ATOM 1284 N N . ARG A 1 171 ? -21.395 -7.034 17.795 1.00 97.44 171 ARG A N 1
ATOM 1285 C CA . ARG A 1 171 ? -22.800 -7.300 17.435 1.00 97.44 171 ARG A CA 1
ATOM 1286 C C . ARG A 1 171 ? -23.807 -6.384 18.136 1.00 97.44 171 ARG A C 1
ATOM 1288 O O . ARG A 1 171 ? -24.933 -6.800 18.422 1.00 97.44 171 ARG A O 1
ATOM 1295 N N . ALA A 1 172 ? -23.414 -5.137 18.397 1.00 98.31 172 ALA A N 1
ATOM 1296 C CA . ALA A 1 172 ? -24.277 -4.134 19.001 1.00 98.31 172 ALA A CA 1
ATOM 1297 C C . ALA A 1 172 ? -25.617 -4.060 18.258 1.00 98.31 172 ALA A C 1
ATOM 1299 O O . ALA A 1 172 ? -25.665 -3.970 17.028 1.00 98.31 172 ALA A O 1
ATOM 1300 N N . GLY A 1 173 ? -26.714 -4.099 19.018 1.00 97.88 173 GLY A N 1
ATOM 1301 C CA . GLY A 1 173 ? -28.060 -4.055 18.448 1.00 97.88 173 GLY A CA 1
ATOM 1302 C C . GLY A 1 173 ? -28.324 -2.728 17.745 1.00 97.88 173 GLY A C 1
ATOM 1303 O O . GLY A 1 173 ? -28.895 -2.709 16.657 1.00 97.88 173 GLY A O 1
ATOM 1304 N N . LYS A 1 174 ? -27.854 -1.631 18.349 1.00 98.44 174 LYS A N 1
ATOM 1305 C CA . LYS A 1 174 ? -27.979 -0.278 17.809 1.00 98.44 174 LYS A CA 1
ATOM 1306 C C . LYS A 1 174 ? -26.695 0.518 18.029 1.00 98.44 174 LYS A C 1
ATOM 1308 O O . LYS A 1 174 ? -26.278 0.688 19.171 1.00 98.44 174 LYS A O 1
ATOM 1313 N N . VAL A 1 175 ? -26.105 1.045 16.962 1.00 98.75 175 VAL A N 1
ATOM 1314 C CA . VAL A 1 175 ? -24.955 1.958 16.986 1.00 98.75 175 VAL A CA 1
ATOM 1315 C C . VAL A 1 175 ? -25.424 3.364 16.623 1.00 98.75 175 VAL A C 1
ATOM 1317 O O . VAL A 1 175 ? -25.938 3.600 15.531 1.00 98.75 175 VAL A O 1
ATOM 1320 N N . ILE A 1 176 ? -25.236 4.306 17.545 1.00 98.62 176 ILE A N 1
ATOM 1321 C CA . ILE A 1 176 ? -25.579 5.721 17.380 1.00 98.62 176 ILE A CA 1
ATOM 1322 C C . ILE A 1 176 ? -24.287 6.520 17.234 1.00 98.62 176 ILE A C 1
ATOM 1324 O O . ILE A 1 176 ? -23.334 6.303 17.987 1.00 98.62 176 ILE A O 1
ATOM 1328 N N . THR A 1 177 ? -24.252 7.483 16.316 1.00 98.31 177 THR A N 1
ATOM 1329 C CA . THR A 1 177 ? -23.120 8.404 16.190 1.00 98.31 177 THR A CA 1
ATOM 1330 C C . THR A 1 177 ? -23.539 9.845 15.940 1.00 98.31 177 THR A C 1
ATOM 1332 O O . THR A 1 177 ? -24.660 10.130 15.526 1.00 98.31 177 THR A O 1
ATOM 1335 N N . THR A 1 178 ? -22.604 10.766 16.164 1.00 97.25 178 THR A N 1
ATOM 1336 C CA . THR A 1 178 ? -22.741 12.176 15.801 1.00 97.25 178 THR A CA 1
ATOM 1337 C C . THR A 1 178 ? -21.703 12.575 14.762 1.00 97.25 178 THR A C 1
ATOM 1339 O O . THR A 1 178 ? -20.522 12.244 14.882 1.00 97.25 178 THR A O 1
ATOM 1342 N N . VAL A 1 179 ? -22.121 13.331 13.749 1.00 95.75 179 VAL A N 1
ATOM 1343 C CA . VAL A 1 179 ? -21.239 13.949 12.743 1.00 95.75 179 VAL A CA 1
ATOM 1344 C C . VAL A 1 179 ? -21.780 15.326 12.343 1.00 95.75 179 VAL A C 1
ATOM 1346 O O . VAL A 1 179 ? -22.911 15.667 12.666 1.00 95.75 179 VAL A O 1
ATOM 1349 N N . SER A 1 180 ? -20.973 16.149 11.671 1.00 93.62 180 SER A N 1
ATOM 1350 C CA . SER A 1 180 ? -21.435 17.433 11.123 1.00 93.62 180 SER A CA 1
ATOM 1351 C C . SER A 1 180 ? -22.284 17.225 9.866 1.00 93.62 180 SER A C 1
ATOM 1353 O O . SER A 1 180 ? -22.096 16.223 9.177 1.00 93.62 180 SER A O 1
ATOM 1355 N N . THR A 1 181 ? -23.123 18.197 9.489 1.00 93.00 181 THR A N 1
ATOM 1356 C CA . THR A 1 181 ? -24.026 18.105 8.319 1.00 93.00 181 THR A CA 1
ATOM 1357 C C . THR A 1 181 ? -23.363 17.535 7.062 1.00 93.00 181 THR A C 1
ATOM 1359 O O . THR A 1 181 ? -23.855 16.577 6.474 1.00 93.00 181 THR A O 1
ATOM 1362 N N . SER A 1 182 ? -22.203 18.073 6.671 1.00 91.75 182 SER A N 1
ATOM 1363 C CA . SER A 1 182 ? -21.470 17.657 5.462 1.00 91.75 182 SER A CA 1
ATOM 1364 C C . SER A 1 182 ? -20.910 16.230 5.512 1.00 91.75 182 SER A C 1
ATOM 1366 O O . SER A 1 182 ? -20.480 15.694 4.493 1.00 91.75 182 SER A O 1
ATOM 1368 N N . LYS A 1 183 ? -20.879 15.616 6.698 1.00 93.19 183 LYS A N 1
ATOM 1369 C CA . LYS A 1 183 ? -20.315 14.290 6.960 1.00 93.19 183 LYS A CA 1
ATOM 1370 C C . LYS A 1 183 ? -21.376 13.200 7.080 1.00 93.19 183 LYS A C 1
ATOM 1372 O O . LYS A 1 183 ? -21.012 12.036 6.991 1.00 93.19 183 LYS A O 1
ATOM 1377 N N . ILE A 1 184 ? -22.656 13.549 7.219 1.00 94.38 184 ILE A N 1
ATOM 1378 C CA . ILE A 1 184 ? -23.767 12.586 7.278 1.00 94.38 184 ILE A CA 1
ATOM 1379 C C . ILE A 1 184 ? -23.756 11.606 6.094 1.00 94.38 184 ILE A C 1
ATOM 1381 O O . ILE A 1 184 ? -23.696 10.406 6.355 1.00 94.38 184 ILE A O 1
ATOM 1385 N N . PRO A 1 185 ? -23.737 12.051 4.817 1.00 94.25 185 PRO A N 1
ATOM 1386 C CA . PRO A 1 185 ? -23.755 11.113 3.691 1.00 94.25 185 PRO A CA 1
ATOM 1387 C C . PRO A 1 185 ? -22.487 10.252 3.613 1.00 94.25 185 PRO A C 1
ATOM 1389 O O . PRO A 1 185 ? -22.528 9.146 3.086 1.00 94.25 185 PRO A O 1
ATOM 1392 N N . LYS A 1 186 ? -21.375 10.720 4.199 1.00 93.56 186 LYS A N 1
ATOM 1393 C CA . LYS A 1 186 ? -20.100 9.995 4.208 1.00 93.56 186 LYS A CA 1
ATOM 1394 C C . LYS A 1 186 ? -20.077 8.820 5.184 1.00 93.56 186 LYS A C 1
ATOM 1396 O O . LYS A 1 186 ? -19.206 7.967 5.073 1.00 93.56 186 LYS A O 1
ATOM 1401 N N . VAL A 1 187 ? -20.983 8.775 6.164 1.00 95.06 187 VAL A N 1
ATOM 1402 C CA . VAL A 1 187 ? -21.030 7.675 7.140 1.00 95.06 187 VAL A CA 1
ATOM 1403 C C . VAL A 1 187 ? -21.311 6.332 6.452 1.00 95.06 187 VAL A C 1
ATOM 1405 O O . VAL A 1 187 ? -20.450 5.459 6.551 1.00 95.06 187 VAL A O 1
ATOM 1408 N N . PRO A 1 188 ? -22.433 6.143 5.726 1.00 94.12 188 PRO A N 1
ATOM 1409 C CA . PRO A 1 188 ? -22.680 4.890 5.011 1.00 94.12 188 PRO A CA 1
ATOM 1410 C C . PRO A 1 188 ? -21.687 4.660 3.863 1.00 94.12 188 PRO A C 1
ATOM 1412 O O . PRO A 1 188 ? -21.295 3.522 3.627 1.00 94.12 188 PRO A O 1
ATOM 1415 N N . GLU A 1 189 ? -21.225 5.723 3.193 1.00 91.69 189 GLU A N 1
ATOM 1416 C CA . GLU A 1 189 ? -20.218 5.641 2.122 1.00 91.69 189 GLU A CA 1
ATOM 1417 C C . GLU A 1 189 ? -18.906 5.009 2.614 1.00 91.69 189 GLU A C 1
ATOM 1419 O O . GLU A 1 189 ? -18.375 4.095 1.986 1.00 91.69 189 GLU A O 1
ATOM 1424 N N . LEU A 1 190 ? -18.386 5.484 3.751 1.00 91.81 190 LEU A N 1
ATOM 1425 C CA . LEU A 1 190 ? -17.062 5.101 4.246 1.00 91.81 190 LEU A CA 1
ATOM 1426 C C . LEU A 1 190 ? -17.106 3.896 5.187 1.00 91.81 190 LEU A C 1
ATOM 1428 O O . LEU A 1 190 ? -16.189 3.078 5.171 1.00 91.81 190 LEU A O 1
ATOM 1432 N N . LEU A 1 191 ? -18.149 3.780 6.013 1.00 93.50 191 LEU A N 1
ATOM 1433 C CA . LEU A 1 191 ? -18.266 2.706 7.006 1.00 93.50 191 LEU A CA 1
ATOM 1434 C C . LEU A 1 191 ? -19.114 1.527 6.514 1.00 93.50 191 LEU A C 1
ATOM 1436 O O . LEU A 1 191 ? -19.111 0.477 7.152 1.00 93.50 191 LEU A O 1
ATOM 1440 N N . GLY A 1 192 ? -19.817 1.675 5.390 1.00 90.38 192 GLY A N 1
ATOM 1441 C CA . GLY A 1 192 ? -20.778 0.701 4.878 1.00 90.38 192 GLY A CA 1
ATOM 1442 C C . GLY A 1 192 ? -22.193 0.921 5.416 1.00 90.38 192 GLY A C 1
ATOM 1443 O O . GLY A 1 192 ? -22.395 1.377 6.546 1.00 90.38 192 GLY A O 1
ATOM 1444 N N . GLU A 1 193 ? -23.185 0.578 4.593 1.00 91.19 193 GLU A N 1
ATOM 1445 C CA . GLU A 1 193 ? -24.587 0.608 5.007 1.00 91.19 193 GLU A CA 1
ATOM 1446 C C . GLU A 1 193 ? -24.845 -0.339 6.182 1.00 91.19 193 GLU A C 1
ATOM 1448 O O . GLU A 1 193 ? -24.285 -1.432 6.267 1.00 91.19 193 GLU A O 1
ATOM 1453 N N . GLY A 1 194 ? -25.692 0.100 7.115 1.00 90.50 194 GLY A N 1
ATOM 1454 C CA . GLY A 1 194 ? -26.044 -0.674 8.305 1.00 90.50 194 GLY A CA 1
ATOM 1455 C C . GLY A 1 194 ? -24.967 -0.723 9.394 1.00 90.50 194 GLY A C 1
ATOM 1456 O O . GLY A 1 194 ? -25.241 -1.257 10.464 1.00 90.50 194 GLY A O 1
ATOM 1457 N N . THR A 1 195 ? -23.774 -0.147 9.189 1.00 96.31 195 THR A N 1
ATOM 1458 C CA . THR A 1 195 ? -22.748 -0.059 10.249 1.00 96.31 195 THR A CA 1
ATOM 1459 C C . THR A 1 195 ? -23.176 0.865 11.391 1.00 96.31 195 THR A C 1
ATOM 1461 O O . THR A 1 195 ? -22.869 0.612 12.554 1.00 96.31 195 THR A O 1
ATOM 1464 N N . VAL A 1 196 ? -23.895 1.939 11.064 1.00 97.81 196 VAL A N 1
ATOM 1465 C CA . VAL A 1 196 ? -24.449 2.894 12.026 1.00 97.81 196 VAL A CA 1
ATOM 1466 C C . VAL A 1 196 ? -25.956 2.951 11.826 1.00 97.81 196 VAL A C 1
ATOM 1468 O O . VAL A 1 196 ? -26.420 3.189 10.713 1.00 97.81 196 VAL A O 1
ATOM 1471 N N . ASP A 1 197 ? -26.707 2.744 12.903 1.00 97.94 197 ASP A N 1
ATOM 1472 C CA . ASP A 1 197 ? -28.170 2.676 12.882 1.00 97.94 197 ASP A CA 1
ATOM 1473 C C . ASP A 1 197 ? -28.821 4.060 13.029 1.00 97.94 197 ASP A C 1
ATOM 1475 O O . ASP A 1 197 ? -29.915 4.290 12.522 1.00 97.94 197 ASP A O 1
ATOM 1479 N N . GLU A 1 198 ? -28.161 4.999 13.716 1.00 97.81 198 GLU A N 1
ATOM 1480 C CA . GLU A 1 198 ? -28.663 6.364 13.897 1.00 97.81 198 GLU A CA 1
ATOM 1481 C C . GLU A 1 198 ? -27.527 7.391 13.801 1.00 97.81 198 GLU A C 1
ATOM 1483 O O . GLU A 1 198 ? -26.559 7.351 14.565 1.00 97.81 198 GLU A O 1
ATOM 1488 N N . ILE A 1 199 ? -27.648 8.322 12.851 1.00 98.12 199 ILE A N 1
ATOM 1489 C CA . ILE A 1 199 ? -26.660 9.373 12.584 1.00 98.12 199 ILE A CA 1
ATOM 1490 C C . ILE A 1 199 ? -27.268 10.723 12.958 1.00 98.12 199 ILE A C 1
ATOM 1492 O O . ILE A 1 199 ? -28.247 11.157 12.352 1.00 98.12 199 ILE A O 1
ATOM 1496 N N . ILE A 1 200 ? -26.665 11.408 13.927 1.00 97.69 200 ILE A N 1
ATOM 1497 C CA . ILE A 1 200 ? -27.163 12.682 14.452 1.00 97.69 200 ILE A CA 1
ATOM 1498 C C . ILE A 1 200 ? -26.274 13.835 13.982 1.00 97.69 200 ILE A C 1
ATOM 1500 O O . ILE A 1 200 ? -25.054 13.828 14.178 1.00 97.69 200 ILE A O 1
ATOM 1504 N N . ASP A 1 201 ? -26.900 14.864 13.410 1.00 96.75 201 ASP A N 1
ATOM 1505 C CA . ASP A 1 201 ? -26.235 16.126 13.092 1.00 96.75 201 ASP A CA 1
ATOM 1506 C C . ASP A 1 201 ? -26.079 16.994 14.345 1.00 96.75 201 ASP A C 1
ATOM 1508 O O . ASP A 1 201 ? -26.955 17.799 14.676 1.00 96.75 201 ASP A O 1
ATOM 1512 N N . TYR A 1 202 ? -24.941 16.872 15.029 1.00 93.44 202 TYR A N 1
ATOM 1513 C CA . TYR A 1 202 ? -24.705 17.631 16.262 1.00 93.44 202 TYR A CA 1
ATOM 1514 C C . TYR A 1 202 ? -24.637 19.151 16.034 1.00 93.44 202 TYR A C 1
ATOM 1516 O O . TYR A 1 202 ? -24.664 19.915 16.997 1.00 93.44 202 TYR A O 1
ATOM 1524 N N . THR A 1 203 ? -24.508 19.607 14.781 1.00 93.50 203 THR A N 1
ATOM 1525 C CA . THR A 1 203 ? -24.471 21.042 14.453 1.00 93.50 203 THR A CA 1
ATOM 1526 C C . THR A 1 203 ? -25.861 21.660 14.340 1.00 93.50 203 THR A C 1
ATOM 1528 O O . THR A 1 203 ? -25.986 22.881 14.399 1.00 93.50 203 THR A O 1
ATOM 1531 N N . LYS A 1 204 ? -26.903 20.832 14.204 1.00 94.69 204 LYS A N 1
ATOM 1532 C CA . LYS A 1 204 ? -28.298 21.272 14.082 1.00 94.69 204 LYS A CA 1
ATOM 1533 C C . LYS A 1 204 ? -29.143 20.915 15.291 1.00 94.69 204 LYS A C 1
ATOM 1535 O O . LYS A 1 204 ? -30.075 21.646 15.617 1.00 94.69 204 LYS A O 1
ATOM 1540 N N . THR A 1 205 ? -28.854 19.790 15.934 1.00 93.44 205 THR A N 1
ATOM 1541 C CA . THR A 1 205 ? -29.690 19.275 17.015 1.00 93.44 205 THR A CA 1
ATOM 1542 C C . THR A 1 205 ? -28.824 18.701 18.121 1.00 93.44 205 THR A C 1
ATOM 1544 O O . THR A 1 205 ? -27.826 18.028 17.872 1.00 93.44 205 THR A O 1
ATOM 1547 N N . ASP A 1 206 ? -29.219 18.969 19.362 1.00 93.88 206 ASP A N 1
ATOM 1548 C CA . ASP A 1 206 ? -28.576 18.390 20.533 1.00 93.88 206 ASP A CA 1
ATOM 1549 C C . ASP A 1 206 ? -28.874 16.880 20.591 1.00 93.88 206 ASP A C 1
ATOM 1551 O O . ASP A 1 206 ? -30.055 16.513 20.668 1.00 93.88 206 ASP A O 1
ATOM 1555 N N . PRO A 1 207 ? -27.855 15.996 20.613 1.00 94.75 207 PRO A N 1
ATOM 1556 C CA . PRO A 1 207 ? -28.060 14.552 20.721 1.00 94.75 207 PRO A CA 1
ATOM 1557 C C . PRO A 1 207 ? -28.958 14.146 21.894 1.00 94.75 207 PRO A C 1
ATOM 1559 O O . PRO A 1 207 ? -29.675 13.154 21.798 1.00 94.75 207 PRO A O 1
ATOM 1562 N N . ARG A 1 208 ? -28.986 14.935 22.977 1.00 95.12 208 ARG A N 1
ATOM 1563 C CA . ARG A 1 208 ? -29.812 14.668 24.165 1.00 95.12 208 ARG A CA 1
ATOM 1564 C C . ARG A 1 208 ? -31.313 14.811 23.926 1.00 95.12 208 ARG A C 1
ATOM 1566 O O . ARG A 1 208 ? -32.099 14.288 24.705 1.00 95.12 208 ARG A O 1
ATOM 1573 N N . SER A 1 209 ? -31.698 15.541 22.882 1.00 94.19 209 SER A N 1
ATOM 1574 C CA . SER A 1 209 ? -33.099 15.728 22.490 1.00 94.19 209 SER A CA 1
ATOM 1575 C C . SER A 1 209 ? -33.599 14.667 21.507 1.00 94.19 209 SER A C 1
ATOM 1577 O O . SER A 1 209 ? -34.805 14.511 21.347 1.00 94.19 209 SER A O 1
ATOM 1579 N N . VAL A 1 210 ? -32.678 13.941 20.863 1.00 95.69 210 VAL A N 1
ATOM 1580 C CA . VAL A 1 210 ? -32.982 12.925 19.844 1.00 95.69 210 VAL A CA 1
ATOM 1581 C C . VAL A 1 210 ? -32.893 11.522 20.439 1.00 95.69 210 VAL A C 1
ATOM 1583 O O . VAL A 1 210 ? -33.796 10.707 20.267 1.00 95.69 210 VAL A O 1
ATOM 1586 N N . ILE A 1 211 ? -31.822 11.249 21.188 1.00 97.31 211 ILE A N 1
ATOM 1587 C CA . ILE A 1 211 ? -31.603 9.954 21.827 1.00 97.31 211 ILE A CA 1
ATOM 1588 C C . ILE A 1 211 ? -32.536 9.831 23.034 1.00 97.31 211 ILE A C 1
ATOM 1590 O O . ILE A 1 211 ? -32.576 10.705 23.902 1.00 97.31 211 ILE A O 1
ATOM 1594 N N . GLN A 1 212 ? -33.261 8.716 23.120 1.00 96.56 212 GLN A N 1
ATOM 1595 C CA . GLN A 1 212 ? -34.151 8.442 24.242 1.00 96.56 212 GLN A CA 1
ATOM 1596 C C . GLN A 1 212 ? -33.377 8.419 25.575 1.00 96.56 212 GLN A C 1
ATOM 1598 O O . GLN A 1 212 ? -32.351 7.758 25.723 1.00 96.56 212 GLN A O 1
ATOM 1603 N N . SER A 1 213 ? -33.893 9.125 26.584 1.00 96.88 213 SER A N 1
ATOM 1604 C CA . SER A 1 213 ? -33.294 9.121 27.924 1.00 96.88 213 SER A CA 1
ATOM 1605 C C . SER A 1 213 ? -33.289 7.712 28.527 1.00 96.88 213 SER A C 1
ATOM 1607 O O . SER A 1 213 ? -34.277 6.982 28.438 1.00 96.88 213 SER A O 1
ATOM 1609 N N . GLY A 1 214 ? -32.174 7.328 29.149 1.00 97.31 214 GLY A N 1
ATOM 1610 C CA . GLY A 1 214 ? -31.997 6.008 29.756 1.00 97.31 214 GLY A CA 1
ATOM 1611 C C . GLY A 1 214 ? -31.906 4.823 28.783 1.00 97.31 214 GLY A C 1
ATOM 1612 O O . GLY A 1 214 ? -32.077 3.684 29.226 1.00 97.31 214 GLY A O 1
ATOM 1613 N N . SER A 1 215 ? -31.674 5.043 27.481 1.00 97.75 215 SER A N 1
ATOM 1614 C CA . SER A 1 215 ? -31.627 3.962 26.484 1.00 97.75 215 SER A CA 1
ATOM 1615 C C . SER A 1 215 ? -30.224 3.445 26.152 1.00 97.75 215 SER A C 1
ATOM 1617 O O . SER A 1 215 ? -30.117 2.346 25.614 1.00 97.75 215 SER A O 1
ATOM 1619 N N . VAL A 1 216 ? -29.162 4.209 26.430 1.00 98.56 216 VAL A N 1
ATOM 1620 C CA . VAL A 1 216 ? -27.780 3.890 26.030 1.00 98.56 216 VAL A CA 1
ATOM 1621 C C . VAL A 1 216 ? -27.123 2.958 27.047 1.00 98.56 216 VAL A C 1
ATOM 1623 O O . VAL A 1 216 ? -26.971 3.304 28.217 1.00 98.56 216 VAL A O 1
ATOM 1626 N N . ASP A 1 217 ? -26.692 1.781 26.600 1.00 98.50 217 ASP A N 1
ATOM 1627 C CA . ASP A 1 217 ? -26.011 0.790 27.437 1.00 98.50 217 ASP A CA 1
ATOM 1628 C C . ASP A 1 217 ? -24.503 1.059 27.526 1.00 98.50 217 ASP A C 1
ATOM 1630 O O . ASP A 1 217 ? -23.902 0.907 28.591 1.00 98.50 217 ASP A O 1
ATOM 1634 N N . PHE A 1 218 ? -23.887 1.498 26.427 1.00 98.69 218 PHE A N 1
ATOM 1635 C CA . PHE A 1 218 ? -22.460 1.800 26.380 1.00 98.69 218 PHE A CA 1
ATOM 1636 C C . PHE A 1 218 ? -22.190 3.115 25.654 1.00 98.69 218 PHE A C 1
ATOM 1638 O O . PHE A 1 218 ? -22.652 3.314 24.532 1.00 98.69 218 PHE A O 1
ATOM 1645 N N . LEU A 1 219 ? -21.423 4.006 26.282 1.00 98.50 219 LEU A N 1
ATOM 1646 C CA . LEU A 1 219 ? -20.937 5.241 25.669 1.00 98.50 219 LEU A CA 1
ATOM 1647 C C . LEU A 1 219 ? -19.416 5.193 25.577 1.00 98.50 219 LEU A C 1
ATOM 1649 O O . LEU A 1 219 ? -18.734 5.184 26.606 1.00 98.50 219 LEU A O 1
ATOM 1653 N N . PHE A 1 220 ? -18.896 5.228 24.352 1.00 98.38 220 PHE A N 1
ATOM 1654 C CA . PHE A 1 220 ? -17.470 5.410 24.119 1.00 98.38 220 PHE A CA 1
ATOM 1655 C C . PHE A 1 220 ? -17.167 6.870 23.776 1.00 98.38 220 PHE A C 1
ATOM 1657 O O . PHE A 1 220 ? -17.353 7.321 22.648 1.00 98.38 220 PHE A O 1
ATOM 1664 N N . ASP A 1 221 ? -16.717 7.626 24.773 1.00 96.75 221 ASP A N 1
ATOM 1665 C CA . ASP A 1 221 ? -16.490 9.063 24.675 1.00 96.75 221 ASP A CA 1
ATOM 1666 C C . ASP A 1 221 ? -15.117 9.399 24.067 1.00 96.75 221 ASP A C 1
ATOM 1668 O O . ASP A 1 221 ? -14.067 9.335 24.718 1.00 96.75 221 ASP A O 1
ATOM 1672 N N . THR A 1 222 ? -15.159 9.812 22.802 1.00 91.81 222 THR A N 1
ATOM 1673 C CA . THR A 1 222 ? -14.021 10.251 21.977 1.00 91.81 222 THR A CA 1
ATOM 1674 C C . THR A 1 222 ? -13.933 11.776 21.826 1.00 91.81 222 THR A C 1
ATOM 1676 O O . THR A 1 222 ? -13.071 12.274 21.102 1.00 91.81 222 THR A O 1
ATOM 1679 N N . VAL A 1 223 ? -14.829 12.528 22.480 1.00 91.75 223 VAL A N 1
ATOM 1680 C CA . VAL A 1 223 ? -14.939 13.994 22.337 1.00 91.75 223 VAL A CA 1
ATOM 1681 C C . VAL A 1 223 ? -14.852 14.746 23.668 1.00 91.75 223 VAL A C 1
ATOM 1683 O O . VAL A 1 223 ? -14.759 15.971 23.672 1.00 91.75 223 VAL A O 1
ATOM 1686 N N . GLY A 1 224 ? -14.855 14.034 24.797 1.00 92.00 224 GLY A N 1
ATOM 1687 C CA . GLY A 1 224 ? -14.734 14.601 26.140 1.00 92.00 224 GLY A CA 1
ATOM 1688 C C . GLY A 1 224 ? -16.057 15.117 26.710 1.00 92.00 224 GLY A C 1
ATOM 1689 O O . GLY A 1 224 ? -16.041 15.929 27.633 1.00 92.00 224 GLY A O 1
ATOM 1690 N N . GLN A 1 225 ? -17.194 14.668 26.168 1.00 93.31 225 GLN A N 1
ATOM 1691 C CA . GLN A 1 225 ? -18.542 15.131 26.537 1.00 93.31 225 GLN A CA 1
ATOM 1692 C C . GLN A 1 225 ? -19.331 14.094 27.350 1.00 93.31 225 GLN A C 1
ATOM 1694 O O . GLN A 1 225 ? -20.534 14.239 27.551 1.00 93.31 225 GLN A O 1
ATOM 1699 N N . ALA A 1 226 ? -18.668 13.057 27.875 1.00 94.00 226 ALA A N 1
ATOM 1700 C CA . ALA A 1 226 ? -19.294 12.008 28.686 1.00 94.00 226 ALA A CA 1
ATOM 1701 C C . ALA A 1 226 ? -20.272 12.533 29.755 1.00 94.00 226 ALA A C 1
ATOM 1703 O O . ALA A 1 226 ? -21.342 11.965 29.966 1.00 94.00 226 ALA A O 1
ATOM 1704 N N . MET A 1 227 ? -19.909 13.623 30.438 1.00 96.06 227 MET A N 1
ATOM 1705 C CA . MET A 1 227 ? -20.705 14.180 31.535 1.00 96.06 227 MET A CA 1
ATOM 1706 C C . MET A 1 227 ? -21.981 14.901 31.076 1.00 96.06 227 MET A C 1
ATOM 1708 O O . MET A 1 227 ? -22.885 15.088 31.894 1.00 96.06 227 MET A O 1
ATOM 1712 N N . ASP A 1 228 ? -22.063 15.291 29.805 1.00 95.56 228 ASP A N 1
ATOM 1713 C CA . ASP A 1 228 ? -23.238 15.947 29.227 1.00 95.56 228 ASP A CA 1
ATOM 1714 C C . ASP A 1 228 ? -24.297 14.919 28.809 1.00 95.56 228 ASP A C 1
ATOM 1716 O O . ASP A 1 228 ? -25.491 15.216 28.826 1.00 95.56 228 ASP A O 1
ATOM 1720 N N . PHE A 1 229 ? -23.875 13.686 28.515 1.00 96.62 229 PHE A N 1
ATOM 1721 C CA . PHE A 1 229 ? -24.730 12.595 28.039 1.00 96.62 229 PHE A CA 1
ATOM 1722 C C . PHE A 1 229 ? -25.245 11.658 29.143 1.00 96.62 229 PHE A C 1
ATOM 1724 O O . PHE A 1 229 ? -25.893 10.661 28.839 1.00 96.62 229 PHE A O 1
ATOM 1731 N N . LEU A 1 230 ? -25.022 11.976 30.426 1.00 97.50 230 LEU A N 1
ATOM 1732 C CA . LEU A 1 230 ? -25.408 11.116 31.558 1.00 97.50 230 LEU A CA 1
ATOM 1733 C C . LEU A 1 230 ? -26.895 10.726 31.564 1.00 97.50 230 LEU A C 1
ATOM 1735 O O . LEU A 1 230 ? -27.223 9.600 31.923 1.00 97.50 230 LEU A O 1
ATOM 1739 N N . ILE A 1 231 ? -27.787 11.626 31.136 1.00 97.00 231 ILE A N 1
ATOM 1740 C CA . ILE A 1 231 ? -29.239 11.378 31.088 1.00 97.00 231 ILE A CA 1
ATOM 1741 C C . ILE A 1 231 ? -29.641 10.305 30.060 1.00 97.00 231 ILE A C 1
ATOM 1743 O O . ILE A 1 231 ? -30.711 9.707 30.161 1.00 97.00 231 ILE A O 1
ATOM 1747 N N . LEU A 1 232 ? -28.780 10.035 29.078 1.00 97.94 232 LEU A N 1
ATOM 1748 C CA . LEU A 1 232 ? -29.015 9.031 28.038 1.00 97.94 232 LEU A CA 1
ATOM 1749 C C . LEU A 1 232 ? -28.682 7.619 28.517 1.00 97.94 232 LEU A C 1
ATOM 1751 O O . LEU A 1 232 ? -29.149 6.646 27.932 1.00 97.94 232 LEU A O 1
ATOM 1755 N N . MET A 1 233 ? -27.893 7.505 29.583 1.00 98.31 233 MET A N 1
ATOM 1756 C CA . MET A 1 233 ? -27.334 6.242 30.047 1.00 98.31 233 MET A CA 1
ATOM 1757 C C . MET A 1 233 ? -28.372 5.406 30.796 1.00 98.31 233 MET A C 1
ATOM 1759 O O . MET A 1 233 ? -29.074 5.911 31.674 1.00 98.31 233 MET A O 1
ATOM 1763 N N . ARG A 1 234 ? -28.459 4.113 30.469 1.00 97.56 234 ARG A N 1
ATOM 1764 C CA . ARG A 1 234 ? -29.371 3.161 31.111 1.00 97.56 234 ARG A CA 1
ATOM 1765 C C . ARG A 1 234 ? -28.991 2.951 32.585 1.00 97.56 234 ARG A C 1
ATOM 1767 O O . ARG A 1 234 ? -27.939 2.376 32.864 1.00 97.56 234 ARG A O 1
ATOM 1774 N N . PRO A 1 235 ? -29.857 3.311 33.549 1.00 95.31 235 PRO A N 1
ATOM 1775 C CA . PRO A 1 235 ? -29.512 3.205 34.960 1.00 95.31 235 PRO A CA 1
ATOM 1776 C C . PRO A 1 235 ? -29.140 1.776 35.378 1.00 95.31 235 PRO A C 1
ATOM 1778 O O . PRO A 1 235 ? -29.765 0.802 34.965 1.00 95.31 235 PRO A O 1
ATOM 1781 N N . LYS A 1 236 ? -28.160 1.676 36.274 1.00 90.69 236 LYS A N 1
ATOM 1782 C CA . LYS A 1 236 ? -27.602 0.478 36.926 1.00 90.69 236 LYS A CA 1
ATOM 1783 C C . LYS A 1 236 ? -26.772 -0.450 36.039 1.00 90.69 236 LYS A C 1
ATOM 1785 O O . LYS A 1 236 ? -25.894 -1.118 36.574 1.00 90.69 236 LYS A O 1
ATOM 1790 N N . THR A 1 237 ? -27.020 -0.504 34.733 1.00 92.25 237 THR A N 1
ATOM 1791 C CA . THR A 1 237 ? -26.376 -1.484 33.836 1.00 92.25 237 THR A CA 1
ATOM 1792 C C . THR A 1 237 ? -25.439 -0.867 32.808 1.00 92.25 237 THR A C 1
ATOM 1794 O O . THR A 1 237 ? -24.732 -1.603 32.125 1.00 92.25 237 THR A O 1
ATOM 1797 N N . SER A 1 238 ? -25.449 0.455 32.635 1.00 97.50 238 SER A N 1
ATOM 1798 C CA . SER A 1 238 ? -24.643 1.096 31.603 1.00 97.50 238 SER A CA 1
ATOM 1799 C C . SER A 1 238 ? -23.222 1.430 32.046 1.00 97.50 238 SER A C 1
ATOM 1801 O O . SER A 1 238 ? -22.930 1.620 33.236 1.00 97.50 238 SER A O 1
ATOM 1803 N N . ARG A 1 239 ? -22.343 1.593 31.052 1.00 97.88 239 ARG A N 1
ATOM 1804 C CA . ARG A 1 239 ? -20.963 2.040 31.247 1.00 97.88 239 ARG A CA 1
ATOM 1805 C C . ARG A 1 239 ? -20.570 3.134 30.261 1.00 97.88 239 ARG A C 1
ATOM 1807 O O . ARG A 1 239 ? -20.935 3.107 29.091 1.00 97.88 239 ARG A O 1
ATOM 1814 N N . ILE A 1 240 ? -19.777 4.076 30.754 1.00 98.19 240 ILE A N 1
ATOM 1815 C CA . ILE A 1 240 ? -19.097 5.100 29.973 1.00 98.19 240 ILE A CA 1
ATOM 1816 C C . ILE A 1 240 ? -17.596 4.845 30.049 1.00 98.19 240 ILE A C 1
ATOM 1818 O O . ILE A 1 240 ? -17.030 4.757 31.143 1.00 98.19 240 ILE A O 1
ATOM 1822 N N . VAL A 1 241 ? -16.951 4.791 28.891 1.00 97.88 241 VAL A N 1
ATOM 1823 C CA . VAL A 1 241 ? -15.493 4.757 28.767 1.00 97.88 241 VAL A CA 1
ATOM 1824 C C . VAL A 1 241 ? -15.066 6.001 28.011 1.00 97.88 241 VAL A C 1
ATOM 1826 O O . VAL A 1 241 ? -15.546 6.232 26.907 1.00 97.88 241 VAL A O 1
ATOM 1829 N N . SER A 1 242 ? -14.186 6.812 28.597 1.00 96.81 242 SER A N 1
ATOM 1830 C CA . SER A 1 242 ? -13.653 8.008 27.933 1.00 96.81 242 SER A CA 1
ATOM 1831 C C . SER A 1 242 ? -12.156 7.892 27.692 1.00 96.81 242 SER A C 1
ATOM 1833 O O . SER A 1 242 ? -11.412 7.427 28.555 1.00 96.81 242 SER A O 1
ATOM 1835 N N . VAL A 1 243 ? -11.728 8.368 26.525 1.00 93.88 243 VAL A N 1
ATOM 1836 C CA . VAL A 1 243 ? -10.314 8.569 26.153 1.00 93.88 243 VAL A CA 1
ATOM 1837 C C . VAL A 1 243 ? -9.981 10.050 25.957 1.00 93.88 243 VAL A C 1
ATOM 1839 O O . VAL A 1 243 ? -8.887 10.394 25.523 1.00 93.88 243 VAL A O 1
ATOM 1842 N N . SER A 1 244 ? -10.944 10.942 26.219 1.00 90.81 244 SER A N 1
ATOM 1843 C CA . SER A 1 244 ? -10.851 12.369 25.866 1.00 90.81 244 SER A CA 1
ATOM 1844 C C . SER A 1 244 ? -11.005 13.332 27.040 1.00 90.81 244 SER A C 1
ATOM 1846 O O . SER A 1 244 ? -10.659 14.506 26.912 1.00 90.81 244 SER A O 1
ATOM 1848 N N . THR A 1 245 ? -11.488 12.872 28.193 1.00 90.50 245 THR A N 1
ATOM 1849 C CA . THR A 1 245 ? -11.430 13.649 29.442 1.00 90.50 245 THR A CA 1
ATOM 1850 C C . THR A 1 245 ? -10.028 13.611 30.066 1.00 90.50 245 THR A C 1
ATOM 1852 O O . THR A 1 245 ? -9.127 12.955 29.562 1.00 90.50 245 THR A O 1
ATOM 1855 N N . LEU A 1 246 ? -9.823 14.272 31.209 1.00 88.94 246 LEU A N 1
ATOM 1856 C CA . LEU A 1 246 ? -8.588 14.081 31.981 1.00 88.94 246 LEU A CA 1
ATOM 1857 C C . LEU A 1 246 ? -8.617 12.740 32.742 1.00 88.94 246 LEU A C 1
ATOM 1859 O O . LEU A 1 246 ? -9.648 12.466 33.365 1.00 88.94 246 LEU A O 1
ATOM 1863 N N . PRO A 1 247 ? -7.519 11.960 32.757 1.00 91.69 247 PRO A N 1
ATOM 1864 C CA . PRO A 1 247 ? -7.379 10.779 33.613 1.00 91.69 247 PRO A CA 1
ATOM 1865 C C . PRO A 1 247 ? -7.352 11.157 35.099 1.00 91.69 247 PRO A C 1
ATOM 1867 O O . PRO A 1 247 ? -7.064 12.309 35.446 1.00 91.69 247 PRO A O 1
ATOM 1870 N N . SER A 1 248 ? -7.565 10.179 35.984 1.00 93.94 248 SER A N 1
ATOM 1871 C CA . SER A 1 248 ? -7.142 10.329 37.379 1.00 93.94 248 SER A CA 1
ATOM 1872 C C . SER A 1 248 ? -5.610 10.366 37.479 1.00 93.94 248 SER A C 1
ATOM 1874 O O . SER A 1 248 ? -4.891 9.917 36.582 1.00 93.94 248 SER A O 1
ATOM 1876 N N . GLY A 1 249 ? -5.085 10.903 38.578 1.00 92.69 249 GLY A N 1
ATOM 1877 C CA . GLY A 1 249 ? -3.646 10.935 38.824 1.00 92.69 249 GLY A CA 1
ATOM 1878 C C . GLY A 1 249 ? -3.054 9.533 38.982 1.00 92.69 249 GLY A C 1
ATOM 1879 O O . GLY A 1 249 ? -1.950 9.282 38.504 1.00 92.69 249 GLY A O 1
ATOM 1880 N N . ASP A 1 250 ? -3.797 8.613 39.599 1.00 93.25 250 ASP A N 1
ATOM 1881 C CA . ASP A 1 250 ? -3.389 7.210 39.746 1.00 93.25 250 ASP A CA 1
ATOM 1882 C C . ASP A 1 250 ? -3.361 6.482 38.402 1.00 93.25 250 ASP A C 1
ATOM 1884 O O . ASP A 1 250 ? -2.404 5.773 38.101 1.00 93.25 250 ASP A O 1
ATOM 1888 N N . GLN A 1 251 ? -4.376 6.705 37.564 1.00 93.12 251 GLN A N 1
ATOM 1889 C CA . GLN A 1 251 ? -4.422 6.140 36.218 1.00 93.12 251 GLN A CA 1
ATOM 1890 C C . GLN A 1 251 ? -3.302 6.691 35.340 1.00 93.12 251 GLN A C 1
ATOM 1892 O O . GLN A 1 251 ? -2.685 5.929 34.605 1.00 93.12 251 GLN A O 1
ATOM 1897 N N . LEU A 1 252 ? -3.017 7.995 35.423 1.00 91.69 252 LEU A N 1
ATOM 1898 C CA . LEU A 1 252 ? -1.889 8.592 34.712 1.00 91.69 252 LEU A CA 1
ATOM 1899 C C . LEU A 1 252 ? -0.573 7.949 35.159 1.00 91.69 252 LEU A C 1
ATOM 1901 O O . LEU A 1 252 ? 0.205 7.531 34.307 1.00 91.69 252 LEU A O 1
ATOM 1905 N N . GLN A 1 253 ? -0.351 7.814 36.470 1.00 92.75 253 GLN A N 1
ATOM 1906 C CA . GLN A 1 253 ? 0.859 7.204 37.026 1.00 92.75 253 GLN A CA 1
ATOM 1907 C C . GLN A 1 253 ? 1.064 5.751 36.575 1.00 92.75 253 GLN A C 1
ATOM 1909 O O . GLN A 1 253 ? 2.208 5.346 36.381 1.00 92.75 253 GLN A O 1
ATOM 1914 N N . ALA A 1 254 ? -0.021 4.986 36.438 1.00 91.06 254 ALA A N 1
ATOM 1915 C CA . ALA A 1 254 ? -0.003 3.582 36.030 1.00 91.06 254 ALA A CA 1
ATOM 1916 C C . ALA A 1 254 ? -0.071 3.378 34.504 1.00 91.06 254 ALA A C 1
ATOM 1918 O O . ALA A 1 254 ? -0.147 2.244 34.046 1.00 91.06 254 ALA A O 1
ATOM 1919 N N . SER A 1 255 ? -0.107 4.453 33.714 1.00 89.81 255 SER A N 1
ATOM 1920 C CA . SER A 1 255 ? -0.245 4.355 32.260 1.00 89.81 255 SER A CA 1
ATOM 1921 C C . SER A 1 255 ? 1.073 4.011 31.567 1.00 89.81 255 SER A C 1
ATOM 1923 O O . SER A 1 255 ? 2.149 4.405 32.020 1.00 89.81 255 SER A O 1
ATOM 1925 N N . SER A 1 256 ? 0.969 3.414 30.376 1.00 85.69 256 SER A N 1
ATOM 1926 C CA . SER A 1 256 ? 2.100 3.156 29.470 1.00 85.69 256 SER A CA 1
ATOM 1927 C C . SER A 1 256 ? 2.869 4.424 29.054 1.00 85.69 256 SER A C 1
ATOM 1929 O O . SER A 1 256 ? 3.993 4.349 28.567 1.00 85.69 256 SER A O 1
ATOM 1931 N N . MET A 1 257 ? 2.313 5.623 29.280 1.00 84.12 257 MET A N 1
ATOM 1932 C CA . MET A 1 257 ? 3.023 6.893 29.063 1.00 84.12 257 MET A CA 1
ATOM 1933 C C . MET A 1 257 ? 4.076 7.192 30.141 1.00 84.12 257 MET A C 1
ATOM 1935 O O . MET A 1 257 ? 4.962 8.017 29.910 1.00 84.12 257 MET A O 1
ATOM 1939 N N . MET A 1 258 ? 3.971 6.553 31.308 1.00 87.94 258 MET A N 1
ATOM 1940 C CA . MET A 1 258 ? 4.901 6.691 32.435 1.00 87.94 258 MET A CA 1
ATOM 1941 C C . MET A 1 258 ? 5.935 5.557 32.482 1.00 87.94 258 MET A C 1
ATOM 1943 O O . MET A 1 258 ? 6.864 5.610 33.290 1.00 87.94 258 MET A O 1
ATOM 1947 N N . GLU A 1 259 ? 5.827 4.565 31.594 1.00 84.88 259 GLU A N 1
ATOM 1948 C CA . GLU A 1 259 ? 6.790 3.471 31.413 1.00 84.88 259 GLU A CA 1
ATOM 1949 C C . GLU A 1 259 ? 8.024 3.943 30.634 1.00 84.88 259 GLU A C 1
ATOM 1951 O O . GLU A 1 259 ? 8.326 3.526 29.517 1.00 84.88 259 GLU A O 1
ATOM 1956 N N . LEU A 1 260 ? 8.747 4.879 31.241 1.00 85.00 260 LEU A N 1
ATOM 1957 C CA . LEU A 1 260 ? 10.013 5.393 30.736 1.00 85.00 260 LEU A CA 1
ATOM 1958 C C . LEU A 1 260 ? 11.178 4.777 31.520 1.00 85.00 260 LEU A C 1
ATOM 1960 O O . LEU A 1 260 ? 11.016 4.468 32.704 1.00 85.00 260 LEU A O 1
ATOM 1964 N N . PRO A 1 261 ? 12.388 4.691 30.933 1.00 83.62 261 PRO A N 1
ATOM 1965 C CA . PRO A 1 261 ? 13.564 4.155 31.628 1.00 83.62 261 PRO A CA 1
ATOM 1966 C C . PRO A 1 261 ? 13.852 4.822 32.985 1.00 83.62 261 PRO A C 1
ATOM 1968 O O . PRO A 1 261 ? 14.317 4.171 33.914 1.00 83.62 261 PRO A O 1
ATOM 1971 N N . HIS A 1 262 ? 13.527 6.113 33.123 1.00 85.06 262 HIS A N 1
ATOM 1972 C CA . HIS A 1 262 ? 13.728 6.892 34.349 1.00 85.06 262 HIS A CA 1
ATOM 1973 C C . HIS A 1 262 ? 12.535 6.872 35.326 1.00 85.06 262 HIS A C 1
ATOM 1975 O O . HIS A 1 262 ? 12.614 7.521 36.365 1.00 85.06 262 HIS A O 1
ATOM 1981 N N . LYS A 1 263 ? 11.441 6.162 35.002 1.00 86.50 263 LYS A N 1
ATOM 1982 C CA . LYS A 1 263 ? 10.247 5.951 35.849 1.00 86.50 263 LYS A CA 1
ATOM 1983 C C . LYS A 1 263 ? 9.733 7.231 36.541 1.00 86.50 263 LYS A C 1
ATOM 1985 O O . LYS A 1 263 ? 9.802 7.341 37.768 1.00 86.50 263 LYS A O 1
ATOM 1990 N N . PRO A 1 264 ? 9.234 8.223 35.779 1.00 88.00 264 PRO A N 1
ATOM 1991 C CA . PRO A 1 264 ? 8.760 9.481 36.345 1.00 88.00 264 PRO A CA 1
ATOM 1992 C C . PRO A 1 264 ? 7.590 9.282 37.317 1.00 88.00 264 PRO A C 1
ATOM 1994 O O . PRO A 1 264 ? 6.799 8.340 37.211 1.00 88.00 264 PRO A O 1
ATOM 1997 N N . THR A 1 265 ? 7.455 10.215 38.259 1.00 90.44 265 THR A N 1
ATOM 1998 C CA . THR A 1 265 ? 6.346 10.235 39.217 1.00 90.44 265 THR A CA 1
ATOM 1999 C C . THR A 1 265 ? 5.511 11.494 39.042 1.00 90.44 265 THR A C 1
ATOM 2001 O O . THR A 1 265 ? 6.037 12.599 38.914 1.00 90.44 265 THR A O 1
ATOM 2004 N N . VAL A 1 266 ? 4.188 11.330 39.026 1.00 90.75 266 VAL A N 1
ATOM 2005 C CA . VAL A 1 266 ? 3.247 12.450 38.977 1.00 90.75 266 VAL A CA 1
ATOM 2006 C C . VAL A 1 266 ? 3.348 13.210 40.307 1.00 90.75 266 VAL A C 1
ATOM 2008 O O . VAL A 1 266 ? 3.131 12.595 41.357 1.00 90.75 266 VAL A O 1
ATOM 2011 N N . PRO A 1 267 ? 3.630 14.529 40.307 1.00 92.00 267 PRO A N 1
ATOM 2012 C CA . PRO A 1 267 ? 3.752 15.300 41.541 1.00 92.00 267 PRO A CA 1
ATOM 2013 C C . PRO A 1 267 ? 2.509 15.166 42.422 1.00 92.00 267 PRO A C 1
ATOM 2015 O O . PRO A 1 267 ? 1.387 15.327 41.940 1.00 92.00 267 PRO A O 1
ATOM 2018 N N . LEU A 1 268 ? 2.696 14.903 43.720 1.00 92.12 268 LEU A N 1
ATOM 2019 C CA . LEU A 1 268 ? 1.601 14.550 44.633 1.00 92.12 268 LEU A CA 1
ATOM 2020 C C . LEU A 1 268 ? 0.420 15.547 44.620 1.00 92.12 268 LEU A C 1
ATOM 2022 O O . LEU A 1 268 ? -0.713 15.084 44.486 1.00 92.12 268 LEU A O 1
ATOM 2026 N N . PRO A 1 269 ? 0.620 16.883 44.676 1.00 92.31 269 PRO A N 1
ATOM 2027 C CA . PRO A 1 269 ? -0.499 17.828 44.610 1.00 92.31 269 PRO A CA 1
ATOM 2028 C C . PRO A 1 269 ? -1.291 17.717 43.302 1.00 92.31 269 PRO A C 1
ATOM 2030 O O . PRO A 1 269 ? -2.519 17.763 43.302 1.00 92.31 269 PRO A O 1
ATOM 2033 N N . PHE A 1 270 ? -0.589 17.515 42.185 1.00 90.56 270 PHE A N 1
ATOM 2034 C CA . PHE A 1 270 ? -1.202 17.356 40.871 1.00 90.56 270 PHE A CA 1
ATOM 2035 C C . PHE A 1 270 ? -1.941 16.015 40.752 1.00 90.56 270 PHE A C 1
ATOM 2037 O O . PHE A 1 270 ? -3.071 15.970 40.267 1.00 90.56 270 PHE A O 1
ATOM 2044 N N . ARG A 1 271 ? -1.355 14.933 41.281 1.00 93.19 271 ARG A N 1
ATOM 2045 C CA . ARG A 1 271 ? -1.971 13.601 41.351 1.00 93.19 271 ARG A CA 1
ATOM 2046 C C . ARG A 1 271 ? -3.279 13.625 42.146 1.00 93.19 271 ARG A C 1
ATOM 2048 O O . ARG A 1 271 ? -4.294 13.126 41.664 1.00 93.19 271 ARG A O 1
ATOM 2055 N N . LEU A 1 272 ? -3.277 14.254 43.324 1.00 94.75 272 LEU A N 1
ATOM 2056 C CA . LEU A 1 272 ? -4.471 14.405 44.163 1.00 94.75 272 LEU A CA 1
ATOM 2057 C C . LEU A 1 272 ? -5.549 15.259 43.483 1.00 94.75 272 LEU A C 1
ATOM 2059 O O . LEU A 1 272 ? -6.725 14.900 43.533 1.00 94.75 272 LEU A O 1
ATOM 2063 N N . ALA A 1 273 ? -5.165 16.343 42.803 1.00 93.75 273 ALA A N 1
ATOM 2064 C CA . ALA A 1 273 ? -6.104 17.177 42.055 1.00 93.75 273 ALA A CA 1
ATOM 2065 C C . ALA A 1 273 ? -6.800 16.392 40.929 1.00 93.75 273 ALA A C 1
ATOM 2067 O O . ALA A 1 273 ? -8.027 16.434 40.814 1.00 93.75 273 ALA A O 1
ATOM 2068 N N . LEU A 1 274 ? -6.044 15.624 40.136 1.00 94.06 274 LEU A N 1
ATOM 2069 C CA . LEU A 1 274 ? -6.604 14.768 39.086 1.00 94.06 274 LEU A CA 1
ATOM 2070 C C . LEU A 1 274 ? -7.512 13.670 39.659 1.00 94.06 274 LEU A C 1
ATOM 2072 O O . LEU A 1 274 ? -8.598 13.443 39.127 1.00 94.06 274 LEU A O 1
ATOM 2076 N N . ASN A 1 275 ? -7.118 13.036 40.770 1.00 96.06 275 ASN A N 1
ATOM 2077 C CA . ASN A 1 275 ? -7.955 12.057 41.473 1.00 96.06 275 ASN A CA 1
ATOM 2078 C C . ASN A 1 275 ? -9.274 12.674 41.963 1.00 96.06 275 ASN A C 1
ATOM 2080 O O . ASN A 1 275 ? -10.330 12.068 41.801 1.00 96.06 275 ASN A O 1
ATOM 2084 N N . GLY A 1 276 ? -9.239 13.890 42.514 1.00 96.69 276 GLY A N 1
ATOM 2085 C CA . GLY A 1 276 ? -10.440 14.609 42.943 1.00 96.69 276 GLY A CA 1
ATOM 2086 C C . GLY A 1 276 ? -11.382 14.934 41.780 1.00 96.69 276 GLY A C 1
ATOM 2087 O O . GLY A 1 276 ? -12.589 14.708 41.880 1.00 96.69 276 GLY A O 1
ATOM 2088 N N . LEU A 1 277 ? -10.843 15.409 40.652 1.00 94.56 277 LEU A N 1
ATOM 2089 C CA . LEU A 1 277 ? -11.630 15.679 39.442 1.00 94.56 277 LEU A CA 1
ATOM 2090 C C . LEU A 1 277 ? -12.270 14.408 38.876 1.00 94.56 277 LEU A C 1
ATOM 2092 O O . LEU A 1 277 ? -13.443 14.429 38.495 1.00 94.56 277 LEU A O 1
ATOM 2096 N N . ASP A 1 278 ? -11.525 13.306 38.833 1.00 95.81 278 ASP A N 1
ATOM 2097 C CA . ASP A 1 278 ? -12.054 12.018 38.394 1.00 95.81 278 ASP A CA 1
ATOM 2098 C C . ASP A 1 278 ? -13.137 11.495 39.348 1.00 95.81 278 ASP A C 1
ATOM 2100 O O . ASP A 1 278 ? -14.222 11.118 38.903 1.00 95.81 278 ASP A O 1
ATOM 2104 N N . TYR A 1 279 ? -12.920 11.599 40.663 1.00 96.62 279 TYR A N 1
ATOM 2105 C CA . TYR A 1 279 ? -13.913 11.236 41.674 1.00 96.62 279 TYR A CA 1
ATOM 2106 C C . TYR A 1 279 ? -15.224 12.017 41.508 1.00 96.62 279 TYR A C 1
ATOM 2108 O O . TYR A 1 279 ? -16.303 11.430 41.585 1.00 96.62 279 TYR A O 1
ATOM 2116 N N . ILE A 1 280 ? -15.167 13.317 41.192 1.00 96.44 280 ILE A N 1
ATOM 2117 C CA . ILE A 1 280 ? -16.366 14.120 40.891 1.00 96.44 280 ILE A CA 1
ATOM 2118 C C . ILE A 1 280 ? -17.109 13.564 39.667 1.00 96.44 280 ILE A C 1
ATOM 2120 O O . ILE A 1 280 ? -18.339 13.468 39.695 1.00 96.44 280 ILE A O 1
ATOM 2124 N N . ARG A 1 281 ? -16.401 13.174 38.600 1.00 96.56 281 ARG A N 1
ATOM 2125 C CA . ARG A 1 281 ? -17.025 12.564 37.410 1.00 96.56 281 ARG A CA 1
ATOM 2126 C C . ARG A 1 281 ? -17.660 11.219 37.741 1.00 96.56 281 ARG A C 1
ATOM 2128 O O . ARG A 1 281 ? -18.813 10.996 37.376 1.00 96.56 281 ARG A O 1
ATOM 2135 N N . GLN A 1 282 ? -16.963 10.366 38.489 1.00 96.69 282 GLN A N 1
ATOM 2136 C CA . GLN A 1 282 ? -17.502 9.087 38.952 1.00 96.69 282 GLN A CA 1
ATOM 2137 C C . GLN A 1 282 ? -18.743 9.279 39.832 1.00 96.69 282 GLN A C 1
ATOM 2139 O O . GLN A 1 282 ? -19.740 8.587 39.642 1.00 96.69 282 GLN A O 1
ATOM 2144 N N . LEU A 1 283 ? -18.733 10.242 40.758 1.00 97.00 283 LEU A N 1
ATOM 2145 C CA . LEU A 1 283 ? -19.898 10.575 41.580 1.00 97.00 283 LEU A CA 1
ATOM 2146 C C . LEU A 1 283 ? -21.074 11.064 40.734 1.00 97.00 283 LEU A C 1
ATOM 2148 O O . LEU A 1 283 ? -22.205 10.630 40.955 1.00 97.00 283 LEU A O 1
ATOM 2152 N N . ARG A 1 284 ? -20.829 11.944 39.755 1.00 97.19 284 ARG A N 1
ATOM 2153 C CA . ARG A 1 284 ? -21.865 12.397 38.816 1.00 97.19 284 ARG A CA 1
ATOM 2154 C C . ARG A 1 284 ? -22.445 11.224 38.033 1.00 97.19 284 ARG A C 1
ATOM 2156 O O . ARG A 1 284 ? -23.660 11.098 37.989 1.00 97.19 284 ARG A O 1
ATOM 2163 N N . ALA A 1 285 ? -21.608 10.346 37.490 1.00 97.00 285 ALA A N 1
ATOM 2164 C CA . ALA A 1 285 ? -22.045 9.145 36.782 1.00 97.00 285 ALA A CA 1
ATOM 2165 C C . ALA A 1 285 ? -22.885 8.215 37.679 1.00 97.00 285 ALA A C 1
ATOM 2167 O O . ALA A 1 285 ? -23.993 7.825 37.305 1.00 97.00 285 ALA A O 1
ATOM 2168 N N . ARG A 1 286 ? -22.434 7.962 38.915 1.00 96.06 286 ARG A N 1
ATOM 2169 C CA . ARG A 1 286 ? -23.164 7.152 39.906 1.00 96.06 286 ARG A CA 1
ATOM 2170 C C . ARG A 1 286 ? -24.537 7.727 40.253 1.00 96.06 286 ARG A C 1
ATOM 2172 O O . ARG A 1 286 ? -25.469 6.953 40.436 1.00 96.06 286 ARG A O 1
ATOM 2179 N N . ARG A 1 287 ? -24.701 9.057 40.295 1.00 96.00 287 ARG A N 1
ATOM 2180 C CA . ARG A 1 287 ? -26.016 9.701 40.512 1.00 96.00 287 ARG A CA 1
ATOM 2181 C C . ARG A 1 287 ? -27.031 9.390 39.408 1.00 96.00 287 ARG A C 1
ATOM 2183 O O . ARG A 1 287 ? -28.221 9.367 39.692 1.00 96.00 287 ARG A O 1
ATOM 2190 N N . TYR A 1 288 ? -26.568 9.118 38.189 1.00 96.31 288 TYR A N 1
ATOM 2191 C CA . TYR A 1 288 ? -27.397 8.660 37.066 1.00 96.31 288 TYR A CA 1
ATOM 2192 C C . TYR A 1 288 ? -27.432 7.125 36.949 1.00 96.31 288 TYR A C 1
ATOM 2194 O O . TYR A 1 288 ? -28.008 6.575 36.017 1.00 96.31 288 TYR A O 1
ATOM 2202 N N . GLY A 1 289 ? -26.822 6.411 37.900 1.00 95.38 289 GLY A N 1
ATOM 2203 C CA . GLY A 1 289 ? -26.770 4.954 37.919 1.00 95.38 289 GLY A CA 1
ATOM 2204 C C . GLY A 1 289 ? -25.816 4.338 36.894 1.00 95.38 289 GLY A C 1
ATOM 2205 O O . GLY A 1 289 ? -25.930 3.147 36.650 1.00 95.38 289 GLY A O 1
ATOM 2206 N N . THR A 1 290 ? -24.890 5.086 36.294 1.00 97.12 290 THR A N 1
ATOM 2207 C CA . THR A 1 290 ? -23.934 4.543 35.312 1.00 97.12 290 THR A CA 1
ATOM 2208 C C . THR A 1 290 ? -22.521 4.474 35.879 1.00 97.12 290 THR A C 1
ATOM 2210 O O . THR A 1 290 ? -22.121 5.301 36.704 1.00 97.12 290 THR A O 1
ATOM 2213 N N . HIS A 1 291 ? -21.733 3.514 35.399 1.00 96.56 291 HIS A N 1
ATOM 2214 C CA . HIS A 1 291 ? -20.299 3.473 35.669 1.00 96.56 291 HIS A CA 1
ATOM 2215 C C . HIS A 1 291 ? -19.560 4.372 34.683 1.00 96.56 291 HIS A C 1
ATOM 2217 O O . HIS A 1 291 ? -19.897 4.414 33.503 1.00 96.56 291 HIS A O 1
ATOM 2223 N N . TYR A 1 292 ? -18.552 5.090 35.165 1.00 96.94 292 TYR A N 1
ATOM 2224 C CA . TYR A 1 292 ? -17.669 5.908 34.343 1.00 96.94 292 TYR A CA 1
ATOM 2225 C C . TYR A 1 292 ? -16.222 5.543 34.648 1.00 96.94 292 TYR A C 1
ATOM 2227 O O . TYR A 1 292 ? -15.857 5.385 35.815 1.00 96.94 292 TYR A O 1
ATOM 2235 N N . SER A 1 293 ? -15.408 5.442 33.603 1.00 95.38 293 SER A N 1
ATOM 2236 C CA . SER A 1 293 ? -13.964 5.268 33.720 1.00 95.38 293 SER A CA 1
ATOM 2237 C C . SER A 1 293 ? -13.236 5.959 32.575 1.00 95.38 293 SER A C 1
ATOM 2239 O O . SER A 1 293 ? -13.638 5.837 31.415 1.00 95.38 293 SER A O 1
ATOM 2241 N N . TYR A 1 294 ? -12.125 6.618 32.891 1.00 94.75 294 TYR A N 1
ATOM 2242 C CA . TYR A 1 294 ? -11.123 6.955 31.886 1.00 94.75 294 TYR A CA 1
ATOM 2243 C C . TYR A 1 294 ? -10.290 5.719 31.522 1.00 94.75 294 TYR A C 1
ATOM 2245 O O . TYR A 1 294 ? -10.070 4.851 32.372 1.00 94.75 294 TYR A O 1
ATOM 2253 N N . PHE A 1 295 ? -9.823 5.645 30.279 1.00 91.38 295 PHE A N 1
ATOM 2254 C CA . PHE A 1 295 ? -9.067 4.516 29.747 1.00 91.38 295 PHE A CA 1
ATOM 2255 C C . PHE A 1 295 ? -7.804 4.978 29.005 1.00 91.38 295 PHE A C 1
ATOM 2257 O O . PHE A 1 295 ? -7.842 5.914 28.207 1.00 91.38 295 PHE A O 1
ATOM 2264 N N . PHE A 1 296 ? -6.689 4.292 29.265 1.00 91.06 296 PHE A N 1
ATOM 2265 C CA . PHE A 1 296 ? -5.457 4.384 28.486 1.00 91.06 296 PHE A CA 1
ATOM 2266 C C . PHE A 1 296 ? -5.288 3.114 27.660 1.00 91.06 296 PHE A C 1
ATOM 2268 O O . PHE A 1 296 ? -5.501 2.024 28.181 1.00 91.06 296 PHE A O 1
ATOM 2275 N N . LEU A 1 297 ? -4.858 3.277 26.408 1.00 93.00 297 LEU A N 1
ATOM 2276 C CA . LEU A 1 297 ? -4.456 2.167 25.553 1.00 93.00 297 LEU A CA 1
ATOM 2277 C C . LEU A 1 297 ? -3.244 1.438 26.148 1.00 93.00 297 LEU A C 1
ATOM 2279 O O . LEU A 1 297 ? -2.239 2.077 26.482 1.00 93.00 297 LEU A O 1
ATOM 2283 N N . ASP A 1 298 ? -3.328 0.114 26.183 1.00 91.19 298 ASP A N 1
ATOM 2284 C CA . ASP A 1 298 ? -2.193 -0.775 26.408 1.00 91.19 298 ASP A CA 1
ATOM 2285 C C . ASP A 1 298 ? -1.786 -1.410 25.072 1.00 91.19 298 ASP A C 1
ATOM 2287 O O . ASP A 1 298 ? -2.632 -1.956 24.377 1.00 91.19 298 ASP A O 1
ATOM 2291 N N . ALA A 1 299 ? -0.544 -1.261 24.622 1.00 90.88 299 ALA A N 1
ATOM 2292 C CA . ALA A 1 299 ? -0.182 -1.703 23.272 1.00 90.88 299 ALA A CA 1
ATOM 2293 C C . ALA A 1 299 ? 0.207 -3.184 23.286 1.00 90.88 299 ALA A C 1
ATOM 2295 O O . ALA A 1 299 ? 1.072 -3.567 24.065 1.00 90.88 299 ALA A O 1
ATOM 2296 N N . THR A 1 300 ? -0.380 -3.999 22.407 1.00 93.00 300 THR A N 1
ATOM 2297 C CA . THR A 1 300 ? -0.058 -5.431 22.307 1.00 93.00 300 THR A CA 1
ATOM 2298 C C . THR A 1 300 ? -0.086 -5.901 20.854 1.00 93.00 300 THR A C 1
ATOM 2300 O O . THR A 1 300 ? -0.846 -5.377 20.036 1.00 93.00 300 THR A O 1
ATOM 2303 N N . VAL A 1 301 ? 0.741 -6.893 20.515 1.00 95.31 301 VAL A N 1
ATOM 2304 C CA . VAL A 1 301 ? 0.658 -7.553 19.203 1.00 95.31 301 VAL A CA 1
ATOM 2305 C C . VAL A 1 301 ? -0.624 -8.373 19.050 1.00 95.31 301 VAL A C 1
ATOM 2307 O O . VAL A 1 301 ? -1.165 -8.406 17.952 1.00 95.31 301 VAL A O 1
ATOM 2310 N N . ASP A 1 302 ? -1.159 -8.946 20.131 1.00 96.88 302 ASP A N 1
ATOM 2311 C CA . ASP A 1 302 ? -2.386 -9.755 20.090 1.00 96.88 302 ASP A CA 1
ATOM 2312 C C . ASP A 1 302 ? -3.583 -8.942 19.578 1.00 96.88 302 ASP A C 1
ATOM 2314 O O . ASP A 1 302 ? -4.346 -9.407 18.730 1.00 96.88 302 ASP A O 1
ATOM 2318 N N . ASP A 1 303 ? -3.713 -7.689 20.026 1.00 97.19 303 ASP A N 1
ATOM 2319 C CA . ASP A 1 303 ? -4.753 -6.796 19.517 1.00 97.19 303 ASP A CA 1
ATOM 2320 C C . ASP A 1 303 ? -4.522 -6.421 18.052 1.00 97.19 303 ASP A C 1
ATOM 2322 O O . ASP A 1 303 ? -5.483 -6.306 17.291 1.00 97.19 303 ASP A O 1
ATOM 2326 N N . LEU A 1 304 ? -3.268 -6.241 17.624 1.00 97.88 304 LEU A N 1
ATOM 2327 C CA . LEU A 1 304 ? -2.965 -6.010 16.211 1.00 97.88 304 LEU A CA 1
ATOM 2328 C C . LEU A 1 304 ? -3.337 -7.232 15.369 1.00 97.88 304 LEU A C 1
ATOM 2330 O O . LEU A 1 304 ? -4.018 -7.071 14.359 1.00 97.88 304 LEU A O 1
ATOM 2334 N N . ASP A 1 305 ? -2.974 -8.437 15.794 1.00 97.75 305 ASP A N 1
ATOM 2335 C CA . ASP A 1 305 ? -3.280 -9.674 15.075 1.00 97.75 305 ASP A CA 1
ATOM 2336 C C . ASP A 1 305 ? -4.800 -9.922 14.984 1.00 97.75 305 ASP A C 1
ATOM 2338 O O . ASP A 1 305 ? -5.305 -10.312 13.925 1.00 97.75 305 ASP A O 1
ATOM 2342 N N . GLU A 1 306 ? -5.566 -9.600 16.031 1.00 98.06 306 GLU A N 1
ATOM 2343 C CA . GLU A 1 306 ? -7.034 -9.627 15.985 1.00 98.06 306 GLU A CA 1
ATOM 2344 C C . GLU A 1 306 ? -7.606 -8.580 15.019 1.00 98.06 306 GLU A C 1
ATOM 2346 O O . GLU A 1 306 ? -8.464 -8.889 14.187 1.00 98.06 306 GLU A O 1
ATOM 2351 N N . LEU A 1 307 ? -7.104 -7.345 15.058 1.00 98.00 307 LEU A N 1
ATOM 2352 C CA . LEU A 1 307 ? -7.526 -6.297 14.125 1.00 98.00 307 LEU A CA 1
ATOM 2353 C C . LEU A 1 307 ? -7.199 -6.659 12.676 1.00 98.00 307 LEU A C 1
ATOM 2355 O O . LEU A 1 307 ? -8.015 -6.415 11.786 1.00 98.00 307 LEU A O 1
ATOM 2359 N N . ARG A 1 308 ? -6.037 -7.270 12.429 1.00 97.12 308 ARG A N 1
ATOM 2360 C CA . ARG A 1 308 ? -5.670 -7.806 11.117 1.00 97.12 308 ARG A CA 1
ATOM 2361 C C . ARG A 1 308 ? -6.698 -8.820 10.643 1.00 97.12 308 ARG A C 1
ATOM 2363 O O . ARG A 1 308 ? -7.142 -8.724 9.500 1.00 97.12 308 ARG A O 1
ATOM 2370 N N . LYS A 1 309 ? -7.095 -9.756 11.503 1.00 97.50 309 LYS A N 1
ATOM 2371 C CA . LYS A 1 309 ? -8.118 -10.750 11.170 1.00 97.50 309 LYS A CA 1
ATOM 2372 C C . LYS A 1 309 ? -9.431 -10.076 10.766 1.00 97.50 309 LYS A C 1
ATOM 2374 O O . LYS A 1 309 ? -9.983 -10.408 9.722 1.00 97.50 309 LYS A O 1
ATOM 2379 N N . HIS A 1 310 ? -9.888 -9.074 11.515 1.00 97.19 310 HIS A N 1
ATOM 2380 C CA . HIS A 1 310 ? -11.108 -8.335 11.171 1.00 97.19 310 HIS A CA 1
ATOM 2381 C C . HIS A 1 310 ? -11.001 -7.553 9.853 1.00 97.19 310 HIS A C 1
ATOM 2383 O O . HIS A 1 310 ? -11.992 -7.432 9.130 1.00 97.19 310 HIS A O 1
ATOM 2389 N N . VAL A 1 311 ? -9.815 -7.044 9.506 1.00 96.06 311 VAL A N 1
ATOM 2390 C CA . VAL A 1 311 ? -9.554 -6.446 8.186 1.00 96.06 311 VAL A CA 1
ATOM 2391 C C . VAL A 1 311 ? -9.648 -7.499 7.081 1.00 96.06 311 VAL A C 1
ATOM 2393 O O . VAL A 1 311 ? -10.315 -7.274 6.072 1.00 96.06 311 VAL A O 1
ATOM 2396 N N . GLU A 1 312 ? -9.001 -8.652 7.258 1.00 92.31 312 GLU A N 1
ATOM 2397 C CA . GLU A 1 312 ? -8.990 -9.741 6.272 1.00 92.31 312 GLU A CA 1
ATOM 2398 C C . GLU A 1 312 ? -10.387 -10.358 6.069 1.00 92.31 312 GLU A C 1
ATOM 2400 O O . GLU A 1 312 ? -10.742 -10.731 4.951 1.00 92.31 312 GLU A O 1
ATOM 2405 N N . GLU A 1 313 ? -11.215 -10.387 7.115 1.00 94.38 313 GLU A N 1
ATOM 2406 C CA . GLU A 1 313 ? -12.623 -10.809 7.069 1.00 94.38 313 GLU A CA 1
ATOM 2407 C C . GLU A 1 313 ? -13.569 -9.721 6.519 1.00 94.38 313 GLU A C 1
ATOM 2409 O O . GLU A 1 313 ? -14.765 -9.962 6.347 1.00 94.38 313 GLU A O 1
ATOM 2414 N N . GLY A 1 314 ? -13.058 -8.519 6.225 1.00 91.69 314 GLY A N 1
ATOM 2415 C CA . GLY A 1 314 ? -13.835 -7.396 5.691 1.00 91.69 314 GLY A CA 1
ATOM 2416 C C . GLY A 1 314 ? -14.756 -6.712 6.709 1.00 91.69 314 GLY A C 1
ATOM 2417 O O . GLY A 1 314 ? -15.598 -5.904 6.316 1.00 91.69 314 GLY A O 1
ATOM 2418 N N . GLN A 1 315 ? -14.598 -7.016 7.999 1.00 93.69 315 GLN A N 1
ATOM 2419 C CA . GLN A 1 315 ? -15.362 -6.439 9.112 1.00 93.69 315 GLN A CA 1
ATOM 2420 C C . GLN A 1 315 ? -14.826 -5.074 9.561 1.00 93.69 315 GLN A C 1
ATOM 2422 O O . GLN A 1 315 ? -15.533 -4.320 10.230 1.00 93.69 315 GLN A O 1
ATOM 2427 N N . LEU A 1 316 ? -13.578 -4.754 9.208 1.00 94.56 316 LEU A N 1
ATOM 2428 C CA . LEU A 1 316 ? -12.918 -3.506 9.569 1.00 94.56 316 LEU A CA 1
ATOM 2429 C C . LEU A 1 316 ? -12.251 -2.872 8.345 1.00 94.56 316 LEU A C 1
ATOM 2431 O O . LEU A 1 316 ? -11.426 -3.496 7.681 1.00 94.56 316 LEU A O 1
ATOM 2435 N N . LYS A 1 317 ? -12.576 -1.611 8.064 1.00 92.44 317 LYS A N 1
ATOM 2436 C CA . LYS A 1 317 ? -11.993 -0.814 6.981 1.00 92.44 317 LYS A CA 1
ATOM 2437 C C . LYS A 1 317 ? -11.251 0.393 7.535 1.00 92.44 317 LYS A C 1
ATOM 2439 O O . LYS A 1 317 ? -11.756 1.109 8.405 1.00 92.44 317 LYS A O 1
ATOM 2444 N N . ALA A 1 318 ? -10.061 0.628 6.991 1.00 90.50 318 ALA A N 1
ATOM 2445 C CA . ALA A 1 318 ? -9.309 1.853 7.210 1.00 90.50 318 ALA A CA 1
ATOM 2446 C C . ALA A 1 318 ? -9.902 3.000 6.380 1.00 90.50 318 ALA A C 1
ATOM 2448 O O . ALA A 1 318 ? -10.341 2.803 5.250 1.00 90.50 318 ALA A O 1
ATOM 2449 N N . VAL A 1 319 ? -9.889 4.212 6.937 1.00 88.75 319 VAL A N 1
ATOM 2450 C CA . VAL A 1 319 ? -10.312 5.431 6.236 1.00 88.75 319 VAL A CA 1
ATOM 2451 C C . VAL A 1 319 ? -9.230 6.490 6.414 1.00 88.75 319 VAL A C 1
ATOM 2453 O O . VAL A 1 319 ? -9.110 7.122 7.469 1.00 88.75 319 VAL A O 1
ATOM 2456 N N . VAL A 1 320 ? -8.438 6.692 5.364 1.00 86.94 320 VAL A N 1
ATOM 2457 C CA . VAL A 1 320 ? -7.403 7.730 5.298 1.00 86.94 320 VAL A CA 1
ATOM 2458 C C . VAL A 1 320 ? -8.016 8.968 4.652 1.00 86.94 320 VAL A C 1
ATOM 2460 O O . VAL A 1 320 ? -8.325 8.958 3.464 1.00 86.94 320 VAL A O 1
ATOM 2463 N N . GLY A 1 321 ? -8.241 10.030 5.428 1.00 81.31 321 GLY A N 1
ATOM 2464 C CA . GLY A 1 321 ? -8.887 11.240 4.902 1.00 81.31 321 GLY A CA 1
ATOM 2465 C C . GLY A 1 321 ? -7.915 12.313 4.428 1.00 81.31 321 GLY A C 1
ATOM 2466 O O . GLY A 1 321 ? -8.286 13.149 3.607 1.00 81.31 321 GLY A O 1
ATOM 2467 N N . THR A 1 322 ? -6.673 12.301 4.911 1.00 83.69 322 THR A N 1
ATOM 2468 C CA . THR A 1 322 ? -5.628 13.215 4.440 1.00 83.69 322 THR A CA 1
ATOM 2469 C C . THR A 1 322 ? -4.299 12.479 4.371 1.00 83.69 322 THR A C 1
ATOM 2471 O O . THR A 1 322 ? -3.934 11.748 5.293 1.00 83.69 322 THR A O 1
ATOM 2474 N N . SER A 1 323 ? -3.565 12.684 3.280 1.00 81.19 323 SER A N 1
ATOM 2475 C CA . SER A 1 323 ? -2.188 12.221 3.147 1.00 81.19 323 SER A CA 1
ATOM 2476 C C . SER A 1 323 ? -1.294 13.363 2.684 1.00 81.19 323 SER A C 1
ATOM 2478 O O . SER A 1 323 ? -1.651 14.060 1.739 1.00 81.19 323 SER A O 1
ATOM 2480 N N . VAL A 1 324 ? -0.148 13.536 3.335 1.00 78.44 324 VAL A N 1
ATOM 2481 C CA . VAL A 1 324 ? 0.845 14.586 3.037 1.00 78.44 324 VAL A CA 1
ATOM 2482 C C . VAL A 1 324 ? 2.225 13.962 2.868 1.00 78.44 324 VAL A C 1
ATOM 2484 O O . VAL A 1 324 ? 2.446 12.860 3.356 1.00 78.44 324 VAL A O 1
ATOM 2487 N N . ASP A 1 325 ? 3.145 14.616 2.165 1.00 71.56 325 ASP A N 1
ATOM 2488 C CA . ASP A 1 325 ? 4.537 14.156 2.085 1.00 71.56 325 ASP A CA 1
ATOM 2489 C C . ASP A 1 325 ? 5.345 14.711 3.271 1.00 71.56 325 ASP A C 1
ATOM 2491 O O . ASP A 1 325 ? 5.164 15.867 3.639 1.00 71.56 325 ASP A O 1
ATOM 2495 N N . LEU A 1 326 ? 6.224 13.909 3.875 1.00 72.25 326 LEU A N 1
ATOM 2496 C CA . LEU A 1 326 ? 7.064 14.273 5.018 1.00 72.25 326 LEU A CA 1
ATOM 2497 C C . LEU A 1 326 ? 7.950 15.471 4.684 1.00 72.25 326 LEU A C 1
ATOM 2499 O O . LEU A 1 326 ? 8.205 16.294 5.560 1.00 72.25 326 LEU A O 1
ATOM 2503 N N . ARG A 1 327 ? 8.397 15.568 3.426 1.00 70.69 327 ARG A N 1
ATOM 2504 C CA . ARG A 1 327 ? 9.264 16.649 2.940 1.00 70.69 327 ARG A CA 1
ATOM 2505 C C . ARG A 1 327 ? 8.516 17.961 2.750 1.00 70.69 327 ARG A C 1
ATOM 2507 O O . ARG A 1 327 ? 9.134 19.020 2.792 1.00 70.69 327 ARG A O 1
ATOM 2514 N N . ASP A 1 328 ? 7.199 17.909 2.575 1.00 75.94 328 ASP A N 1
ATOM 2515 C CA . ASP A 1 328 ? 6.361 19.103 2.556 1.00 75.94 328 ASP A CA 1
ATOM 2516 C C . ASP A 1 328 ? 6.010 19.497 3.994 1.00 75.94 328 ASP A C 1
ATOM 2518 O O . ASP A 1 328 ? 4.920 19.231 4.508 1.00 75.94 328 ASP A O 1
ATOM 2522 N N . ILE A 1 329 ? 6.976 20.126 4.670 1.00 83.88 329 ILE A N 1
ATOM 2523 C CA . ILE A 1 329 ? 6.823 20.501 6.076 1.00 83.88 329 ILE A CA 1
ATOM 2524 C C . ILE A 1 329 ? 5.614 21.414 6.294 1.00 83.88 329 ILE A C 1
ATOM 2526 O O . ILE A 1 329 ? 4.969 21.316 7.334 1.00 83.88 329 ILE A O 1
ATOM 2530 N N . GLN A 1 330 ? 5.254 22.266 5.330 1.00 82.75 330 GLN A N 1
ATOM 2531 C CA . GLN A 1 330 ? 4.094 23.138 5.486 1.00 82.75 330 GLN A CA 1
ATOM 2532 C C . GLN A 1 330 ? 2.794 22.332 5.439 1.00 82.75 330 GLN A C 1
ATOM 2534 O O . GLN A 1 330 ? 1.971 22.470 6.344 1.00 82.75 330 GLN A O 1
ATOM 2539 N N . ALA A 1 331 ? 2.645 21.416 4.478 1.00 77.81 331 ALA A N 1
ATOM 2540 C CA . ALA A 1 331 ? 1.496 20.513 4.445 1.00 77.81 331 ALA A CA 1
ATOM 2541 C C . ALA A 1 331 ? 1.426 19.624 5.698 1.00 77.81 331 ALA A C 1
ATOM 2543 O O . ALA A 1 331 ? 0.339 19.395 6.236 1.00 77.81 331 ALA A O 1
ATOM 2544 N N . VAL A 1 332 ? 2.570 19.157 6.210 1.00 82.88 332 VAL A N 1
ATOM 2545 C CA . VAL A 1 332 ? 2.649 18.405 7.473 1.00 82.88 332 VAL A CA 1
ATOM 2546 C C . VAL A 1 332 ? 2.167 19.245 8.652 1.00 82.88 332 VAL A C 1
ATOM 2548 O O . VAL A 1 332 ? 1.357 18.756 9.444 1.00 82.88 332 VAL A O 1
ATOM 2551 N N . ARG A 1 333 ? 2.620 20.498 8.772 1.00 93.38 333 ARG A N 1
ATOM 2552 C CA . ARG A 1 333 ? 2.192 21.430 9.827 1.00 93.38 333 ARG A CA 1
ATOM 2553 C C . ARG A 1 333 ? 0.694 21.684 9.756 1.00 93.38 333 ARG A C 1
ATOM 2555 O O . ARG A 1 333 ? 0.017 21.523 10.768 1.00 93.38 333 ARG A O 1
ATOM 2562 N N . ASP A 1 334 ? 0.170 22.000 8.576 1.00 91.06 334 ASP A N 1
ATOM 2563 C CA . ASP A 1 334 ? -1.250 22.294 8.364 1.00 91.06 334 ASP A CA 1
ATOM 2564 C C . ASP A 1 334 ? -2.123 21.081 8.702 1.00 91.06 334 ASP A C 1
ATOM 2566 O O . ASP A 1 334 ? -3.124 21.186 9.417 1.00 91.06 334 ASP A O 1
ATOM 2570 N N . ALA A 1 335 ? -1.713 19.894 8.260 1.00 88.69 335 ALA A N 1
ATOM 2571 C CA . ALA A 1 335 ? -2.439 18.670 8.546 1.00 88.69 335 ALA A CA 1
ATOM 2572 C C . ALA A 1 335 ? -2.374 18.296 10.039 1.00 88.69 335 ALA A C 1
ATOM 2574 O O . ALA A 1 335 ? -3.400 17.958 10.641 1.00 88.69 335 ALA A O 1
ATOM 2575 N N . CYS A 1 336 ? -1.207 18.422 10.677 1.00 91.88 336 CYS A N 1
ATOM 2576 C CA . CYS A 1 336 ? -1.068 18.260 12.126 1.00 91.88 336 CYS A CA 1
ATOM 2577 C C . CYS A 1 336 ? -1.896 19.301 12.893 1.00 91.88 336 CYS A C 1
ATOM 2579 O O . CYS A 1 336 ? -2.474 18.974 13.930 1.00 91.88 336 CYS A O 1
ATOM 2581 N N . GLN A 1 337 ? -2.024 20.527 12.376 1.00 94.12 337 GLN A N 1
ATOM 2582 C CA . GLN A 1 337 ? -2.841 21.587 12.965 1.00 94.12 337 GLN A CA 1
ATOM 2583 C C . GLN A 1 337 ? -4.329 21.226 12.959 1.00 94.12 337 GLN A C 1
ATOM 2585 O O . GLN A 1 337 ? -5.022 21.466 13.949 1.00 94.12 337 GLN A O 1
ATOM 2590 N N . VAL A 1 338 ? -4.827 20.583 11.899 1.00 90.19 338 VAL A N 1
ATOM 2591 C CA . VAL A 1 338 ? -6.200 20.049 11.865 1.00 90.19 338 VAL A CA 1
ATOM 2592 C C . VAL A 1 338 ? -6.412 19.012 12.973 1.00 90.19 338 VAL A C 1
ATOM 2594 O O . VAL A 1 338 ? -7.422 19.067 13.681 1.00 90.19 338 VAL A O 1
ATOM 2597 N N . VAL A 1 339 ? -5.454 18.099 13.174 1.00 90.75 339 VAL A N 1
ATOM 2598 C CA . VAL A 1 339 ? -5.520 17.100 14.257 1.00 90.75 339 VAL A CA 1
ATOM 2599 C C . VAL A 1 339 ? -5.452 17.770 15.633 1.00 90.75 339 VAL A C 1
ATOM 2601 O O . VAL A 1 339 ? -6.232 17.422 16.521 1.00 90.75 339 VAL A O 1
ATOM 2604 N N . TYR A 1 340 ? -4.578 18.762 15.799 1.00 91.06 340 TYR A N 1
ATOM 2605 C CA . TYR A 1 340 ? -4.409 19.527 17.036 1.00 91.06 340 TYR A CA 1
ATOM 2606 C C . TYR A 1 340 ? -5.682 20.277 17.432 1.00 91.06 340 TYR A C 1
ATOM 2608 O O . TYR A 1 340 ? -6.099 20.233 18.590 1.00 91.06 340 TYR A O 1
ATOM 2616 N N . ASN A 1 341 ? -6.355 20.889 16.458 1.00 88.69 341 ASN A N 1
ATOM 2617 C CA . ASN A 1 341 ? -7.620 21.590 16.664 1.00 88.69 341 ASN A CA 1
ATOM 2618 C C . ASN A 1 341 ? -8.781 20.635 17.004 1.00 88.69 341 ASN A C 1
ATOM 2620 O O . ASN A 1 341 ? -9.810 21.076 17.517 1.00 88.69 341 ASN A O 1
ATOM 2624 N N . GLY A 1 342 ? -8.656 19.340 16.683 1.00 81.31 342 GLY A N 1
ATOM 2625 C CA . GLY A 1 342 ? -9.670 18.314 16.953 1.00 81.31 342 GLY A CA 1
ATOM 2626 C C . GLY A 1 342 ? -10.974 18.476 16.160 1.00 81.31 342 GLY A C 1
ATOM 2627 O O . GLY A 1 342 ? -11.966 17.816 16.463 1.00 81.31 342 GLY A O 1
ATOM 2628 N N . LYS A 1 343 ? -11.003 19.356 15.152 1.00 75.00 343 LYS A N 1
ATOM 2629 C CA . LYS A 1 343 ? -12.175 19.657 14.314 1.00 75.00 343 LYS A CA 1
ATOM 2630 C C . LYS A 1 343 ? -11.785 19.672 12.839 1.00 75.00 343 LYS A C 1
ATOM 2632 O O . LYS A 1 343 ? -10.658 19.988 12.486 1.00 75.00 343 LYS A O 1
ATOM 2637 N N . GLY A 1 344 ? -12.738 19.349 11.967 1.00 64.62 344 GLY A N 1
ATOM 2638 C CA . GLY A 1 344 ? -12.559 19.405 10.509 1.00 64.62 344 GLY A CA 1
ATOM 2639 C C . GLY A 1 344 ? -12.062 18.100 9.883 1.00 64.62 344 GLY A C 1
ATOM 2640 O O . GLY A 1 344 ? -12.648 17.671 8.891 1.00 64.62 344 GLY A O 1
ATOM 2641 N N . GLY A 1 345 ? -11.114 17.396 10.508 1.00 73.50 345 GLY A N 1
ATOM 2642 C CA . GLY A 1 345 ? -10.532 16.153 9.974 1.00 73.50 345 GLY A CA 1
ATOM 2643 C C . GLY A 1 345 ? -11.544 15.036 9.674 1.00 73.50 345 GLY A C 1
ATOM 2644 O O . GLY A 1 345 ? -12.548 14.878 10.376 1.00 73.50 345 GLY A O 1
ATOM 2645 N N . LEU A 1 346 ? -11.297 14.278 8.607 1.00 80.62 346 LEU A N 1
ATOM 2646 C CA . LEU A 1 346 ? -12.023 13.059 8.239 1.00 80.62 346 LEU A CA 1
ATOM 2647 C C . LEU A 1 346 ? -11.057 11.882 8.392 1.00 80.62 346 LEU A C 1
ATOM 2649 O O . LEU A 1 346 ? -9.952 11.949 7.867 1.00 80.62 346 LEU A O 1
ATOM 2653 N N . GLY A 1 347 ? -11.452 10.823 9.095 1.00 82.69 347 GLY A N 1
ATOM 2654 C CA . GLY A 1 347 ? -10.616 9.634 9.240 1.00 82.69 347 GLY A CA 1
ATOM 2655 C C . GLY A 1 347 ? -9.240 9.924 9.848 1.00 82.69 347 GLY A C 1
ATOM 2656 O O . GLY A 1 347 ? -9.124 10.659 10.835 1.00 82.69 347 GLY A O 1
ATOM 2657 N N . LYS A 1 348 ? -8.202 9.319 9.267 1.00 88.06 348 LYS A N 1
ATOM 2658 C CA . LYS A 1 348 ? -6.810 9.413 9.727 1.00 88.06 348 LYS A CA 1
ATOM 2659 C C . LYS A 1 348 ? -5.942 10.259 8.790 1.00 88.06 348 LYS A C 1
ATOM 2661 O O . LYS A 1 348 ? -6.138 10.250 7.575 1.00 88.06 348 LYS A O 1
ATOM 2666 N N . LEU A 1 349 ? -4.977 10.969 9.381 1.00 66.56 349 LEU A N 1
ATOM 2667 C CA . LEU A 1 349 ? -3.896 11.669 8.684 1.00 66.56 349 LEU A CA 1
ATOM 2668 C C . LEU A 1 349 ? -2.685 10.742 8.554 1.00 66.56 349 LEU A C 1
ATOM 2670 O O . LEU A 1 349 ? -2.277 10.143 9.553 1.00 66.56 349 LEU A O 1
ATOM 2674 N N . VAL A 1 350 ? -2.107 10.657 7.356 1.00 61.28 350 VAL A N 1
ATOM 2675 C CA . VAL A 1 350 ? -0.905 9.864 7.063 1.00 61.28 350 VAL A CA 1
ATOM 2676 C C . VAL A 1 350 ? 0.173 10.714 6.380 1.00 61.28 350 VAL A C 1
ATOM 2678 O O . VAL A 1 350 ? -0.140 11.533 5.521 1.00 61.28 350 VAL A O 1
ATOM 2681 N N . ILE A 1 351 ? 1.441 10.505 6.731 1.00 52.28 351 ILE A N 1
ATOM 2682 C CA . ILE A 1 351 ? 2.606 11.156 6.116 1.00 52.28 351 ILE A CA 1
ATOM 2683 C C . ILE A 1 351 ? 3.374 10.142 5.234 1.00 52.28 351 ILE A C 1
ATOM 2685 O O . ILE A 1 351 ? 3.621 9.017 5.673 1.00 52.28 351 ILE A O 1
ATOM 2689 N N . LYS A 1 352 ? 3.725 10.525 3.995 1.00 53.34 352 LYS A N 1
ATOM 2690 C CA . LYS A 1 352 ? 4.439 9.743 2.956 1.00 53.34 352 LYS A CA 1
ATOM 2691 C C . LYS A 1 352 ? 5.888 10.219 2.829 1.00 53.34 352 LYS A C 1
ATOM 2693 O O . LYS A 1 352 ? 6.085 11.416 2.874 1.00 53.34 352 LYS A O 1
ATOM 2698 N N . CYS A 1 353 ? 6.890 9.361 2.613 1.00 50.25 353 CYS A N 1
ATOM 2699 C CA . CYS A 1 353 ? 8.291 9.833 2.721 1.00 50.25 353 CYS A CA 1
ATOM 2700 C C . CYS A 1 353 ? 9.159 9.905 1.439 1.00 50.25 353 CYS A C 1
ATOM 2702 O O . CYS A 1 353 ? 10.123 10.659 1.450 1.00 50.25 353 CYS A O 1
ATOM 2704 N N . GLN A 1 354 ? 8.914 9.160 0.348 1.00 50.53 354 GLN A N 1
ATOM 2705 C CA . GLN A 1 354 ? 9.782 9.201 -0.870 1.00 50.53 354 GLN A CA 1
ATOM 2706 C C . GLN A 1 354 ? 9.250 8.328 -2.031 1.00 50.53 354 GLN A C 1
ATOM 2708 O O . GLN A 1 354 ? 9.981 7.868 -2.914 1.00 50.53 354 GLN A O 1
ATOM 2713 N N . ALA A 1 355 ? 7.960 7.999 -1.991 1.00 54.28 355 ALA A N 1
ATOM 2714 C CA . ALA A 1 355 ? 7.479 6.726 -2.515 1.00 54.28 355 ALA A CA 1
ATOM 2715 C C . ALA A 1 355 ? 7.525 6.611 -4.047 1.00 54.28 355 ALA A C 1
ATOM 2717 O O . ALA A 1 355 ? 7.824 5.540 -4.555 1.00 54.28 355 ALA A O 1
ATOM 2718 N N . LEU A 1 356 ? 7.270 7.680 -4.809 1.00 55.94 356 LEU A N 1
ATOM 2719 C CA . LEU A 1 356 ? 7.055 7.550 -6.259 1.00 55.94 356 LEU A CA 1
ATOM 2720 C C . LEU A 1 356 ? 8.327 7.207 -7.049 1.00 55.94 356 LEU A C 1
ATOM 2722 O O . LEU A 1 356 ? 8.265 6.379 -7.955 1.00 55.94 356 LEU A O 1
ATOM 2726 N N . VAL A 1 357 ? 9.482 7.773 -6.687 1.00 56.69 357 VAL A N 1
ATOM 2727 C CA . VAL A 1 357 ? 10.763 7.447 -7.347 1.00 56.69 357 VAL A CA 1
ATOM 2728 C C . VAL A 1 357 ? 11.192 6.016 -7.007 1.00 56.69 357 VAL A C 1
ATOM 2730 O O . VAL A 1 357 ? 11.596 5.264 -7.891 1.00 56.69 357 VAL A O 1
ATOM 2733 N N . LEU A 1 358 ? 11.021 5.597 -5.748 1.00 56.06 358 LEU A N 1
ATOM 2734 C CA . LEU A 1 358 ? 11.350 4.241 -5.295 1.00 56.06 358 LEU A CA 1
ATOM 2735 C C . LEU A 1 358 ? 10.389 3.180 -5.854 1.00 56.06 358 LEU A C 1
ATOM 2737 O O . LEU A 1 358 ? 10.835 2.094 -6.223 1.00 56.06 358 LEU A O 1
ATOM 2741 N N . ILE A 1 359 ? 9.093 3.490 -5.964 1.00 54.81 359 ILE A N 1
ATOM 2742 C CA . ILE A 1 359 ? 8.093 2.624 -6.607 1.00 54.81 359 ILE A CA 1
ATOM 2743 C C . ILE A 1 359 ? 8.407 2.497 -8.095 1.00 54.81 359 ILE A C 1
ATOM 2745 O O . ILE A 1 359 ? 8.413 1.382 -8.604 1.00 54.81 359 ILE A O 1
ATOM 2749 N N . SER A 1 360 ? 8.738 3.593 -8.784 1.00 59.22 360 SER A N 1
ATOM 2750 C CA . SER A 1 360 ? 9.142 3.515 -10.189 1.00 59.22 360 SER A CA 1
ATOM 2751 C C . SER A 1 360 ? 10.387 2.637 -10.348 1.00 59.22 360 SER A C 1
ATOM 2753 O O . SER A 1 360 ? 10.383 1.712 -11.156 1.00 59.22 360 SER A O 1
ATOM 2755 N N . TYR A 1 361 ? 11.415 2.833 -9.516 1.00 56.59 361 TYR A N 1
ATOM 2756 C CA . TYR A 1 361 ? 12.630 2.011 -9.526 1.00 56.59 361 TYR A CA 1
ATOM 2757 C C . TYR A 1 361 ? 12.333 0.524 -9.286 1.00 56.59 361 TYR A C 1
ATOM 2759 O O . TYR A 1 361 ? 12.874 -0.345 -9.971 1.00 56.59 361 TYR A O 1
ATOM 2767 N N . TYR A 1 362 ? 11.439 0.223 -8.343 1.00 53.34 362 TYR A N 1
ATOM 2768 C CA . TYR A 1 362 ? 10.943 -1.126 -8.092 1.00 53.34 362 TYR A CA 1
ATOM 2769 C C . TYR A 1 362 ? 10.233 -1.697 -9.328 1.00 53.34 362 TYR A C 1
ATOM 2771 O O . TYR A 1 362 ? 10.557 -2.792 -9.780 1.00 53.34 362 TYR A O 1
ATOM 2779 N N . GLU A 1 363 ? 9.325 -0.948 -9.945 1.00 52.84 363 GLU A N 1
ATOM 2780 C CA . GLU A 1 363 ? 8.588 -1.379 -11.136 1.00 52.84 363 GLU A CA 1
ATOM 2781 C C . GLU A 1 363 ? 9.508 -1.610 -12.345 1.00 52.84 363 GLU A C 1
ATOM 2783 O O . GLU A 1 363 ? 9.329 -2.602 -13.056 1.00 52.84 363 GLU A O 1
ATOM 2788 N N . TYR A 1 364 ? 10.539 -0.778 -12.541 1.00 55.84 364 TYR A N 1
ATOM 2789 C CA . TYR A 1 364 ? 11.592 -1.011 -13.537 1.00 55.84 364 TYR A CA 1
ATOM 2790 C C . TYR A 1 364 ? 12.411 -2.259 -13.223 1.00 55.84 364 TYR A C 1
ATOM 2792 O O . TYR A 1 364 ? 12.669 -3.063 -14.118 1.00 55.84 364 TYR A O 1
ATOM 2800 N N . LYS A 1 365 ? 12.776 -2.462 -11.951 1.00 51.88 365 LYS A N 1
ATOM 2801 C CA . LYS A 1 365 ? 13.480 -3.667 -11.496 1.00 51.88 365 LYS A CA 1
ATOM 2802 C C . LYS A 1 365 ? 12.640 -4.914 -11.717 1.00 51.88 365 LYS A C 1
ATOM 2804 O O . LYS A 1 365 ? 13.196 -5.980 -11.906 1.00 51.88 365 LYS A O 1
ATOM 2809 N N . HIS A 1 366 ? 11.321 -4.794 -11.741 1.00 48.34 366 HIS A N 1
ATOM 2810 C CA . HIS A 1 366 ? 10.413 -5.894 -12.043 1.00 48.34 366 HIS A CA 1
ATOM 2811 C C . HIS A 1 366 ? 9.957 -5.932 -13.509 1.00 48.34 366 HIS A C 1
ATOM 2813 O O . HIS A 1 366 ? 9.044 -6.689 -13.836 1.00 48.34 366 HIS A O 1
ATOM 2819 N N . ALA A 1 367 ? 10.594 -5.152 -14.393 1.00 52.66 367 ALA A N 1
ATOM 2820 C CA . ALA A 1 367 ? 10.290 -5.074 -15.822 1.00 52.66 367 ALA A CA 1
ATOM 2821 C C . ALA A 1 367 ? 8.808 -4.770 -16.132 1.00 52.66 367 ALA A C 1
ATOM 2823 O O . ALA A 1 367 ? 8.300 -5.110 -17.204 1.00 52.66 367 ALA A O 1
ATOM 2824 N N . VAL A 1 368 ? 8.096 -4.102 -15.214 1.00 51.75 368 VAL A N 1
ATOM 2825 C CA . VAL A 1 368 ? 6.704 -3.662 -15.397 1.00 51.75 368 VAL A CA 1
ATOM 2826 C C . VAL A 1 368 ? 6.707 -2.310 -16.103 1.00 51.75 368 VAL A C 1
ATOM 2828 O O . VAL A 1 368 ? 6.168 -1.328 -15.599 1.00 51.75 368 VAL A O 1
ATOM 2831 N N . PHE A 1 369 ? 7.356 -2.249 -17.266 1.00 57.28 369 PHE A N 1
ATOM 2832 C CA . PHE A 1 369 ? 7.737 -0.989 -17.897 1.00 57.28 369 PHE A CA 1
ATOM 2833 C C . PHE A 1 369 ? 6.572 -0.008 -18.095 1.00 57.28 369 PHE A C 1
ATOM 2835 O O . PHE A 1 369 ? 6.712 1.114 -17.631 1.00 57.28 369 PHE A O 1
ATOM 2842 N N . PRO A 1 370 ? 5.383 -0.393 -18.608 1.00 58.47 370 PRO A N 1
ATOM 2843 C CA . PRO A 1 370 ? 4.263 0.546 -18.736 1.00 58.47 370 PRO A CA 1
ATOM 2844 C C . PRO A 1 370 ? 3.825 1.184 -17.415 1.00 58.47 370 PRO A C 1
ATOM 2846 O O . PRO A 1 370 ? 3.470 2.359 -17.375 1.00 58.47 370 PRO A O 1
ATOM 2849 N N . ARG A 1 371 ? 3.874 0.427 -16.313 1.00 53.78 371 ARG A N 1
ATOM 2850 C CA . ARG A 1 371 ? 3.545 0.941 -14.980 1.00 53.78 371 ARG A CA 1
ATOM 2851 C C . ARG A 1 371 ? 4.685 1.787 -14.425 1.00 53.78 371 ARG A C 1
ATOM 2853 O O . ARG A 1 371 ? 4.429 2.901 -13.986 1.00 53.78 371 ARG A O 1
ATOM 2860 N N . ALA A 1 372 ? 5.915 1.294 -14.552 1.00 59.41 372 ALA A N 1
ATOM 2861 C CA . ALA A 1 372 ? 7.128 2.005 -14.176 1.00 59.41 372 ALA A CA 1
ATOM 2862 C C . ALA A 1 372 ? 7.199 3.380 -14.850 1.00 59.41 372 ALA A C 1
ATOM 2864 O O . ALA A 1 372 ? 7.562 4.349 -14.190 1.00 59.41 372 ALA A O 1
ATOM 2865 N N . TRP A 1 373 ? 6.775 3.471 -16.116 1.00 70.88 373 TRP A N 1
ATOM 2866 C CA . TRP A 1 373 ? 6.665 4.699 -16.905 1.00 70.88 373 TRP A CA 1
ATOM 2867 C C . TRP A 1 373 ? 5.572 5.629 -16.387 1.00 70.88 373 TRP A C 1
ATOM 2869 O O . TRP A 1 373 ? 5.824 6.814 -16.204 1.00 70.88 373 TRP A O 1
ATOM 2879 N N . LEU A 1 374 ? 4.369 5.122 -16.094 1.00 66.94 374 LEU A N 1
ATOM 2880 C CA . LEU A 1 374 ? 3.304 5.939 -15.498 1.00 66.94 374 LEU A CA 1
ATOM 2881 C C . LEU A 1 374 ? 3.716 6.485 -14.125 1.00 66.94 374 LEU A C 1
ATOM 2883 O O . LEU A 1 374 ? 3.416 7.632 -13.795 1.00 66.94 374 LEU A O 1
ATOM 2887 N N . THR A 1 375 ? 4.408 5.681 -13.323 1.00 62.81 375 THR A N 1
ATOM 2888 C CA . THR A 1 375 ? 4.917 6.084 -12.011 1.00 62.81 375 THR A CA 1
ATOM 2889 C C . THR A 1 375 ? 6.093 7.053 -12.136 1.00 62.81 375 THR A C 1
ATOM 2891 O O . THR A 1 375 ? 6.109 8.056 -11.424 1.00 62.81 375 THR A O 1
ATOM 2894 N N . ALA A 1 376 ? 7.026 6.822 -13.067 1.00 73.00 376 ALA A N 1
ATOM 2895 C CA . ALA A 1 376 ? 8.119 7.744 -13.392 1.00 73.00 376 ALA A CA 1
ATOM 2896 C C . ALA A 1 376 ? 7.575 9.090 -13.874 1.00 73.00 376 ALA A C 1
ATOM 2898 O O . ALA A 1 376 ? 7.987 10.131 -13.373 1.00 73.00 376 ALA A O 1
ATOM 2899 N N . GLY A 1 377 ? 6.580 9.078 -14.763 1.00 74.81 377 GLY A N 1
ATOM 2900 C CA . GLY A 1 377 ? 5.921 10.284 -15.250 1.00 74.81 377 GLY A CA 1
ATOM 2901 C C . GLY A 1 377 ? 5.209 11.041 -14.128 1.00 74.81 377 GLY A C 1
ATOM 2902 O O . GLY A 1 377 ? 5.331 12.259 -14.023 1.00 74.81 377 GLY A O 1
ATOM 2903 N N . LYS A 1 378 ? 4.532 10.343 -13.206 1.00 69.81 378 LYS A N 1
ATOM 2904 C CA . LYS A 1 378 ? 4.000 10.975 -11.985 1.00 69.81 378 LYS A CA 1
ATOM 2905 C C . LYS A 1 378 ? 5.125 11.613 -11.169 1.00 69.81 378 LYS A C 1
ATOM 2907 O O . LYS A 1 378 ? 5.011 12.787 -10.835 1.00 69.81 378 LYS A O 1
ATOM 2912 N N . ALA A 1 379 ? 6.205 10.882 -10.892 1.00 74.62 379 ALA A N 1
ATOM 2913 C CA . ALA A 1 379 ? 7.351 11.391 -10.137 1.00 74.62 379 ALA A CA 1
ATOM 2914 C C . ALA A 1 379 ? 7.974 12.635 -10.796 1.00 74.62 379 ALA A C 1
ATOM 2916 O O . ALA A 1 379 ? 8.227 13.624 -10.112 1.00 74.62 379 ALA A O 1
ATOM 2917 N N . MET A 1 380 ? 8.133 12.625 -12.121 1.00 83.06 380 MET A N 1
ATOM 2918 C CA . MET A 1 380 ? 8.623 13.758 -12.906 1.00 83.06 380 MET A CA 1
ATOM 2919 C C . MET A 1 380 ? 7.683 14.963 -12.814 1.00 83.06 380 MET A C 1
ATOM 2921 O O . MET A 1 380 ? 8.116 16.090 -12.580 1.00 83.06 380 MET A O 1
ATOM 2925 N N . ARG A 1 381 ? 6.369 14.737 -12.919 1.00 77.12 381 ARG A N 1
ATOM 2926 C CA . ARG A 1 381 ? 5.377 15.809 -12.786 1.00 77.12 381 ARG A CA 1
ATOM 2927 C C . ARG A 1 381 ? 5.378 16.423 -11.387 1.00 77.12 381 ARG A C 1
ATOM 2929 O O . ARG A 1 381 ? 5.260 17.638 -11.267 1.00 77.12 381 ARG A O 1
ATOM 2936 N N . TYR A 1 382 ? 5.568 15.613 -10.348 1.00 70.38 382 TYR A N 1
ATOM 2937 C CA . TYR A 1 382 ? 5.770 16.106 -8.985 1.00 70.38 382 TYR A CA 1
ATOM 2938 C C . TYR A 1 382 ? 7.064 16.920 -8.859 1.00 70.38 382 TYR A C 1
ATOM 2940 O O . TYR A 1 382 ? 7.027 18.017 -8.311 1.00 70.38 382 TYR A O 1
ATOM 2948 N N . ALA A 1 383 ? 8.181 16.450 -9.418 1.00 75.88 383 ALA A N 1
ATOM 2949 C CA . ALA A 1 383 ? 9.445 17.191 -9.415 1.00 75.88 383 ALA A CA 1
ATOM 2950 C C . ALA A 1 383 ? 9.333 18.556 -10.125 1.00 75.88 383 ALA A C 1
ATOM 2952 O O . ALA A 1 383 ? 9.930 19.536 -9.677 1.00 75.88 383 ALA A O 1
ATOM 2953 N N . HIS A 1 384 ? 8.525 18.646 -11.187 1.00 75.25 384 HIS A N 1
ATOM 2954 C CA . HIS A 1 384 ? 8.178 19.912 -11.838 1.00 75.25 384 HIS A CA 1
ATOM 2955 C C . HIS A 1 384 ? 7.386 20.850 -10.930 1.00 75.25 384 HIS A C 1
ATOM 2957 O O . HIS A 1 384 ? 7.751 22.016 -10.805 1.00 75.25 384 HIS A O 1
ATOM 2963 N N . VAL A 1 385 ? 6.324 20.349 -10.291 1.00 67.75 385 VAL A N 1
ATOM 2964 C CA . VAL A 1 385 ? 5.487 21.140 -9.370 1.00 67.75 385 VAL A CA 1
ATOM 2965 C C . VAL A 1 385 ? 6.311 21.677 -8.197 1.00 67.75 385 VAL A C 1
ATOM 2967 O O . VAL A 1 385 ? 6.125 22.821 -7.799 1.00 67.75 385 VAL A O 1
ATOM 2970 N N . LEU A 1 386 ? 7.263 20.884 -7.701 1.00 68.56 386 LEU A N 1
ATOM 2971 C CA . LEU A 1 386 ? 8.190 21.250 -6.623 1.00 68.56 386 LEU A CA 1
ATOM 2972 C C . LEU A 1 386 ? 9.385 22.099 -7.098 1.00 68.56 386 LEU A C 1
ATOM 2974 O O . LEU A 1 386 ? 10.267 22.425 -6.306 1.00 68.56 386 LEU A O 1
ATOM 2978 N N . ASN A 1 387 ? 9.432 22.442 -8.389 1.00 77.44 387 ASN A N 1
ATOM 2979 C CA . ASN A 1 387 ? 10.473 23.245 -9.026 1.00 77.44 387 ASN A CA 1
ATOM 2980 C C . ASN A 1 387 ? 11.906 22.680 -8.892 1.00 77.44 387 ASN A C 1
ATOM 2982 O O . ASN A 1 387 ? 12.887 23.421 -8.973 1.00 77.44 387 ASN A O 1
ATOM 2986 N N . LEU A 1 388 ? 12.051 21.356 -8.750 1.00 83.19 388 LEU A N 1
ATOM 2987 C CA . LEU A 1 388 ? 13.355 20.715 -8.523 1.00 83.19 388 LEU A CA 1
ATOM 2988 C C . LEU A 1 388 ? 14.310 20.785 -9.733 1.00 83.19 388 LEU A C 1
ATOM 2990 O O . LEU A 1 388 ? 15.507 20.549 -9.610 1.00 83.19 388 LEU A O 1
ATOM 2994 N N . HIS A 1 389 ? 13.793 21.121 -10.914 1.00 85.88 389 HIS A N 1
ATOM 2995 C CA . HIS A 1 389 ? 14.551 21.292 -12.158 1.00 85.88 389 HIS A CA 1
ATOM 2996 C C . HIS A 1 389 ? 15.270 22.650 -12.258 1.00 85.88 389 HIS A C 1
ATOM 2998 O O . HIS A 1 389 ? 16.164 22.813 -13.091 1.00 85.88 389 HIS A O 1
ATOM 3004 N N . ARG A 1 390 ? 14.910 23.617 -11.402 1.00 83.56 390 ARG A N 1
ATOM 3005 C CA . ARG A 1 390 ? 15.458 24.983 -11.399 1.00 83.56 390 ARG A CA 1
ATOM 3006 C C . ARG A 1 390 ? 16.103 25.388 -10.072 1.00 83.56 390 ARG A C 1
ATOM 3008 O O . ARG A 1 390 ? 16.267 26.580 -9.803 1.00 83.56 390 ARG A O 1
ATOM 3015 N N . MET A 1 391 ? 16.464 24.417 -9.236 1.00 77.56 391 MET A N 1
ATOM 3016 C CA . MET A 1 391 ? 16.875 24.660 -7.846 1.00 77.56 391 MET A CA 1
ATOM 3017 C C . MET A 1 391 ? 18.070 25.606 -7.723 1.00 77.56 391 MET A C 1
ATOM 3019 O O . MET A 1 391 ? 18.119 26.421 -6.811 1.00 77.56 391 MET A O 1
ATOM 3023 N N . ASP A 1 392 ? 19.008 25.529 -8.667 1.00 83.19 392 ASP A N 1
ATOM 3024 C CA . ASP A 1 392 ? 20.264 26.281 -8.625 1.00 83.19 392 ASP A CA 1
ATOM 3025 C C . ASP A 1 392 ? 20.233 27.582 -9.462 1.00 83.19 392 ASP A C 1
ATOM 3027 O O . ASP A 1 392 ? 21.265 28.212 -9.672 1.00 83.19 392 ASP A O 1
ATOM 3031 N N . SER A 1 393 ? 19.059 28.018 -9.952 1.00 73.62 393 SER A N 1
ATOM 3032 C CA . SER A 1 393 ? 18.921 29.236 -10.788 1.00 73.62 393 SER A CA 1
ATOM 3033 C C . SER A 1 393 ? 19.001 30.563 -10.020 1.00 73.62 393 SER A C 1
ATOM 3035 O O . SER A 1 393 ? 19.064 31.622 -10.644 1.00 73.62 393 SER A O 1
ATOM 3037 N N . GLY A 1 394 ? 18.927 30.540 -8.686 1.00 59.31 394 GLY A N 1
ATOM 3038 C CA . GLY A 1 394 ? 18.824 31.749 -7.855 1.00 59.31 394 GLY A CA 1
ATOM 3039 C C . GLY A 1 394 ? 17.486 32.503 -7.969 1.00 59.31 394 GLY A C 1
ATOM 3040 O O . GLY A 1 394 ? 17.290 33.497 -7.271 1.00 59.31 394 GLY A O 1
ATOM 3041 N N . ALA A 1 395 ? 16.552 32.043 -8.812 1.00 53.00 395 ALA A N 1
ATOM 3042 C CA . ALA A 1 395 ? 15.219 32.617 -8.963 1.00 53.00 395 ALA A CA 1
ATOM 3043 C C . ALA A 1 395 ? 14.223 31.911 -8.027 1.00 53.00 395 ALA A C 1
ATOM 3045 O O . ALA A 1 395 ? 13.858 30.755 -8.244 1.00 53.00 395 ALA A O 1
ATOM 3046 N N . TYR A 1 396 ? 13.769 32.613 -6.988 1.00 50.38 396 TYR A N 1
ATOM 3047 C CA . TYR A 1 396 ? 12.735 32.117 -6.080 1.00 50.38 396 TYR A CA 1
ATOM 3048 C C . TYR A 1 396 ? 11.358 32.229 -6.740 1.00 50.38 396 TYR A C 1
ATOM 3050 O O . TYR A 1 396 ? 10.904 33.323 -7.076 1.00 50.38 396 TYR A O 1
ATOM 3058 N N . TRP A 1 397 ? 10.685 31.093 -6.909 1.00 48.03 397 TRP A N 1
ATOM 3059 C CA . TRP A 1 397 ? 9.300 31.016 -7.376 1.00 48.03 397 TRP A CA 1
ATOM 3060 C C . TRP A 1 397 ? 8.408 30.555 -6.220 1.00 48.03 397 TRP A C 1
ATOM 3062 O O . TRP A 1 397 ? 8.842 29.768 -5.387 1.00 48.03 397 TRP A O 1
ATOM 3072 N N . ASN A 1 398 ? 7.149 31.002 -6.187 1.00 43.09 398 ASN A N 1
ATOM 3073 C CA . ASN A 1 398 ? 6.212 30.859 -5.056 1.00 43.09 398 ASN A CA 1
ATOM 3074 C C . ASN A 1 398 ? 5.899 29.413 -4.574 1.00 43.09 398 ASN A C 1
ATOM 3076 O O . ASN A 1 398 ? 5.100 29.260 -3.656 1.00 43.09 398 ASN A O 1
ATOM 3080 N N . PHE A 1 399 ? 6.499 28.369 -5.163 1.00 46.91 399 PHE A N 1
ATOM 3081 C CA . PHE A 1 399 ? 6.243 26.949 -4.866 1.00 46.91 399 PHE A CA 1
ATOM 3082 C C . PHE A 1 399 ? 7.509 26.092 -4.656 1.00 46.91 399 PHE A C 1
ATOM 3084 O O . PHE A 1 399 ? 7.422 24.866 -4.644 1.00 46.91 399 PHE A O 1
ATOM 3091 N N . THR A 1 400 ? 8.694 26.689 -4.494 1.00 50.91 400 THR A N 1
ATOM 3092 C CA . THR A 1 400 ? 9.895 25.926 -4.105 1.00 50.91 400 THR A CA 1
ATOM 3093 C C . THR A 1 400 ? 9.744 25.368 -2.689 1.00 50.91 400 THR A C 1
ATOM 3095 O O . THR A 1 400 ? 9.416 26.121 -1.769 1.00 50.91 400 THR A O 1
ATOM 3098 N N . LEU A 1 401 ? 10.052 24.077 -2.497 1.00 48.47 401 LEU A N 1
ATOM 3099 C CA . LEU A 1 401 ? 10.466 23.568 -1.183 1.00 48.47 401 LEU A CA 1
ATOM 3100 C C . LEU A 1 401 ? 11.552 24.525 -0.675 1.00 48.47 401 LEU A C 1
ATOM 3102 O O . LEU A 1 401 ? 12.476 24.829 -1.427 1.00 48.47 401 LEU A O 1
ATOM 3106 N N . GLY A 1 402 ? 11.389 25.090 0.524 1.00 46.44 402 GLY A N 1
ATOM 3107 C CA . GLY A 1 402 ? 12.302 26.116 1.035 1.00 46.44 402 GLY A CA 1
ATOM 3108 C C . GLY A 1 402 ? 13.771 25.710 0.864 1.00 46.44 402 GLY A C 1
ATOM 3109 O O . GLY A 1 402 ? 14.115 24.535 0.979 1.00 46.44 402 GLY A O 1
ATOM 3110 N N . THR A 1 403 ? 14.643 26.671 0.560 1.00 50.34 403 THR A N 1
ATOM 3111 C CA . THR A 1 403 ? 16.080 26.412 0.426 1.00 50.34 403 THR A CA 1
ATOM 3112 C C . THR A 1 403 ? 16.642 25.995 1.782 1.00 50.34 403 THR A C 1
ATOM 3114 O O . THR A 1 403 ? 16.722 26.823 2.693 1.00 50.34 403 THR A O 1
ATOM 3117 N N . SER A 1 404 ? 17.002 24.719 1.930 1.00 51.69 404 SER A N 1
ATOM 3118 C CA . SER A 1 404 ? 17.749 24.255 3.097 1.00 51.69 404 SER A CA 1
ATOM 3119 C C . SER A 1 404 ? 19.151 24.868 3.083 1.00 51.69 404 SER A C 1
ATOM 3121 O O . SER A 1 404 ? 19.758 24.949 2.013 1.00 51.69 404 SER A O 1
ATOM 3123 N N . PRO A 1 405 ? 19.688 25.316 4.229 1.00 53.91 405 PRO A N 1
ATOM 3124 C CA . PRO A 1 405 ? 21.076 25.754 4.314 1.00 53.91 405 PRO A CA 1
ATOM 3125 C C . PRO A 1 405 ? 22.065 24.577 4.255 1.00 53.91 405 PRO A C 1
ATOM 3127 O O . PRO A 1 405 ? 23.260 24.811 4.070 1.00 53.91 405 PRO A O 1
ATOM 3130 N N . GLU A 1 406 ? 21.604 23.330 4.416 1.00 62.59 406 GLU A N 1
ATOM 3131 C CA . GLU A 1 406 ? 22.468 22.150 4.423 1.00 62.59 406 GLU A CA 1
ATOM 3132 C C . GLU A 1 406 ? 22.704 21.603 3.013 1.00 62.59 406 GLU A C 1
ATOM 3134 O O . GLU A 1 406 ? 21.778 21.272 2.268 1.00 62.59 406 GLU A O 1
ATOM 3139 N N . TRP A 1 407 ? 23.982 21.467 2.652 1.00 80.00 407 TRP A N 1
ATOM 3140 C CA . TRP A 1 407 ? 24.394 20.993 1.333 1.00 80.00 407 TRP A CA 1
ATOM 3141 C C . TRP A 1 407 ? 23.846 19.597 1.006 1.00 80.00 407 TRP A C 1
ATOM 3143 O O . TRP A 1 407 ? 23.427 19.378 -0.127 1.00 80.00 407 TRP A O 1
ATOM 3153 N N . VAL A 1 408 ? 23.797 18.678 1.980 1.00 74.31 408 VAL A N 1
ATOM 3154 C CA . VAL A 1 408 ? 23.298 17.309 1.763 1.00 74.31 408 VAL A CA 1
ATOM 3155 C C . VAL A 1 408 ? 21.812 17.273 1.420 1.00 74.31 408 VAL A C 1
ATOM 3157 O O . VAL A 1 408 ? 21.404 16.460 0.599 1.00 74.31 408 VAL A O 1
ATOM 3160 N N . GLU A 1 409 ? 21.000 18.178 1.971 1.00 69.31 409 GLU A N 1
ATOM 3161 C CA . GLU A 1 409 ? 19.570 18.248 1.655 1.00 69.31 409 GLU A CA 1
ATOM 3162 C C . GLU A 1 409 ? 19.338 18.822 0.255 1.00 69.31 409 GLU A C 1
ATOM 3164 O O . GLU A 1 409 ? 18.506 18.310 -0.500 1.00 69.31 409 GLU A O 1
ATOM 3169 N N . ILE A 1 410 ? 20.119 19.837 -0.133 1.00 77.75 410 ILE A N 1
ATOM 3170 C CA . ILE A 1 410 ? 20.141 20.341 -1.513 1.00 77.75 410 ILE A CA 1
ATOM 3171 C C . ILE A 1 410 ? 20.577 19.217 -2.461 1.00 77.75 410 ILE A C 1
ATOM 3173 O O . ILE A 1 410 ? 19.947 18.983 -3.491 1.00 77.75 410 ILE A O 1
ATOM 3177 N N . GLU A 1 411 ? 21.636 18.493 -2.113 1.00 84.88 411 GLU A N 1
ATOM 3178 C CA . GLU A 1 411 ? 22.157 17.392 -2.914 1.00 84.88 411 GLU A CA 1
ATOM 3179 C C . GLU A 1 411 ? 21.160 16.229 -3.012 1.00 84.88 411 GLU A C 1
ATOM 3181 O O . GLU A 1 411 ? 20.990 15.648 -4.084 1.00 84.88 411 GLU A O 1
ATOM 3186 N N . GLU A 1 412 ? 20.414 15.928 -1.951 1.00 78.69 412 GLU A N 1
ATOM 3187 C CA . GLU A 1 412 ? 19.357 14.920 -1.982 1.00 78.69 412 GLU A CA 1
ATOM 3188 C C . GLU A 1 412 ? 18.218 15.325 -2.928 1.00 78.69 412 GLU A C 1
ATOM 3190 O O . GLU A 1 412 ? 17.733 14.507 -3.714 1.00 78.69 412 GLU A O 1
ATOM 3195 N N . GLN A 1 413 ? 17.814 16.596 -2.909 1.00 79.50 413 GLN A N 1
ATOM 3196 C CA . GLN A 1 413 ? 16.816 17.135 -3.833 1.00 79.50 413 GLN A CA 1
ATOM 3197 C C . GLN A 1 413 ? 17.305 17.082 -5.292 1.00 79.50 413 GLN A C 1
ATOM 3199 O O . GLN A 1 413 ? 16.552 16.643 -6.171 1.00 79.50 413 GLN A O 1
ATOM 3204 N N . ARG A 1 414 ? 18.579 17.423 -5.552 1.00 87.31 414 ARG A N 1
ATOM 3205 C CA . ARG A 1 414 ? 19.216 17.261 -6.874 1.00 87.31 414 ARG A CA 1
ATOM 3206 C C . ARG A 1 414 ? 19.178 15.802 -7.312 1.00 87.31 414 ARG A C 1
ATOM 3208 O O . ARG A 1 414 ? 18.740 15.499 -8.420 1.00 87.31 414 ARG A O 1
ATOM 3215 N N . ARG A 1 415 ? 19.585 14.879 -6.439 1.00 87.50 415 ARG A N 1
ATOM 3216 C CA . ARG A 1 415 ? 19.591 13.433 -6.703 1.00 87.50 415 ARG A CA 1
ATOM 3217 C C . ARG A 1 415 ? 18.190 12.888 -6.962 1.00 87.50 415 ARG A C 1
ATOM 3219 O O . ARG A 1 415 ? 18.031 12.061 -7.859 1.00 87.50 415 ARG A O 1
ATOM 3226 N N . ALA A 1 416 ? 17.175 13.359 -6.243 1.00 80.69 416 ALA A N 1
ATOM 3227 C CA . ALA A 1 416 ? 15.781 12.969 -6.447 1.00 80.69 416 ALA A CA 1
ATOM 3228 C C . ALA A 1 416 ? 15.252 13.436 -7.812 1.00 80.69 416 ALA A C 1
ATOM 3230 O O . ALA A 1 416 ? 14.674 12.635 -8.553 1.00 80.69 416 ALA A O 1
ATOM 3231 N N . PHE A 1 417 ? 15.508 14.697 -8.175 1.00 88.94 417 PHE A N 1
ATOM 3232 C CA . PHE A 1 417 ? 15.188 15.229 -9.499 1.00 88.94 417 PHE A CA 1
ATOM 3233 C C . PHE A 1 417 ? 15.884 14.440 -10.606 1.00 88.94 417 PHE A C 1
ATOM 3235 O O . PHE A 1 417 ? 15.225 13.928 -11.510 1.00 88.94 417 PHE A O 1
ATOM 3242 N N . TRP A 1 418 ? 17.203 14.281 -10.507 1.00 89.62 418 TRP A N 1
ATOM 3243 C CA . TRP A 1 418 ? 17.988 13.596 -11.526 1.00 89.62 418 TRP A CA 1
ATOM 3244 C C . TRP A 1 418 ? 17.648 12.111 -11.637 1.00 89.62 418 TRP A C 1
ATOM 3246 O O . TRP A 1 418 ? 17.671 11.563 -12.737 1.00 89.62 418 TRP A O 1
ATOM 3256 N N . SER A 1 419 ? 17.245 11.465 -10.541 1.00 86.56 419 SER A N 1
ATOM 3257 C CA . SER A 1 419 ? 16.729 10.092 -10.572 1.00 86.56 419 SER A CA 1
ATOM 3258 C C . SER A 1 419 ? 15.420 10.014 -11.354 1.00 86.56 419 SER A C 1
ATOM 3260 O O . SER A 1 419 ? 15.283 9.164 -12.234 1.00 86.56 419 SER A O 1
ATOM 3262 N N . ALA A 1 420 ? 14.476 10.923 -11.090 1.00 84.25 420 ALA A N 1
ATOM 3263 C CA . ALA A 1 420 ? 13.236 11.005 -11.857 1.00 84.25 420 ALA A CA 1
ATOM 3264 C C . ALA A 1 420 ? 13.511 11.311 -13.341 1.00 84.25 420 ALA A C 1
ATOM 3266 O O . ALA A 1 420 ? 12.909 10.684 -14.209 1.00 84.25 420 ALA A O 1
ATOM 3267 N N . PHE A 1 421 ? 14.455 12.214 -13.631 1.00 88.06 421 PHE A N 1
ATOM 3268 C CA . PHE A 1 421 ? 14.887 12.580 -14.986 1.00 88.06 421 PHE A CA 1
ATOM 3269 C C . PHE A 1 421 ? 15.440 11.394 -15.758 1.00 88.06 421 PHE A C 1
ATOM 3271 O O . PHE A 1 421 ? 15.030 11.152 -16.893 1.00 88.06 421 PHE A O 1
ATOM 3278 N N . CYS A 1 422 ? 16.345 10.636 -15.141 1.00 86.06 422 CYS A N 1
ATOM 3279 C CA . CYS A 1 422 ? 16.925 9.457 -15.762 1.00 86.06 422 CYS A CA 1
ATOM 3280 C C . CYS A 1 422 ? 15.820 8.453 -16.117 1.00 86.06 422 CYS A C 1
ATOM 3282 O O . CYS A 1 422 ? 15.719 8.036 -17.267 1.00 86.06 422 CYS A O 1
ATOM 3284 N N . LEU A 1 423 ? 14.944 8.116 -15.163 1.00 79.50 423 LEU A N 1
ATOM 3285 C CA . LEU A 1 423 ? 13.844 7.168 -15.380 1.00 79.50 423 LEU A CA 1
ATOM 3286 C C . LEU A 1 423 ? 12.868 7.641 -16.479 1.00 79.50 423 LEU A C 1
ATOM 3288 O O . LEU A 1 423 ? 12.540 6.867 -17.380 1.00 79.50 423 LEU A O 1
ATOM 3292 N N . ASP A 1 424 ? 12.464 8.914 -16.479 1.00 81.06 424 ASP A N 1
ATOM 3293 C CA . ASP A 1 424 ? 11.631 9.497 -17.545 1.00 81.06 424 ASP A CA 1
ATOM 3294 C C . ASP A 1 424 ? 12.321 9.412 -18.921 1.00 81.06 424 ASP A C 1
ATOM 3296 O O . ASP A 1 424 ? 11.741 8.901 -19.880 1.00 81.06 424 ASP A O 1
ATOM 3300 N N . SER A 1 425 ? 13.603 9.782 -18.998 1.00 78.88 425 SER A N 1
ATOM 3301 C CA . SER A 1 425 ? 14.400 9.740 -20.235 1.00 78.88 425 SER A CA 1
ATOM 3302 C C . SER A 1 425 ? 14.494 8.327 -20.822 1.00 78.88 425 SER A C 1
ATOM 3304 O O . SER A 1 425 ? 14.343 8.129 -22.031 1.00 78.88 425 SER A O 1
ATOM 3306 N N . TYR A 1 426 ? 14.682 7.313 -19.973 1.00 71.69 426 TYR A N 1
ATOM 3307 C CA . TYR A 1 426 ? 14.711 5.914 -20.410 1.00 71.69 426 TYR A CA 1
ATOM 3308 C C . TYR A 1 426 ? 13.343 5.403 -20.877 1.00 71.69 426 TYR A C 1
ATOM 3310 O O . TYR A 1 426 ? 13.283 4.520 -21.739 1.00 71.69 426 TYR A O 1
ATOM 3318 N N . SER A 1 427 ? 12.246 5.956 -20.348 1.00 67.31 427 SER A N 1
ATOM 3319 C CA . SER A 1 427 ? 10.887 5.651 -20.819 1.00 67.31 427 SER A CA 1
ATOM 3320 C C . SER A 1 427 ? 10.705 6.033 -22.282 1.00 67.31 427 SER A C 1
ATOM 3322 O O . SER A 1 427 ? 10.130 5.257 -23.048 1.00 67.31 427 SER A O 1
ATOM 3324 N N . GLY A 1 428 ? 11.239 7.190 -22.684 1.00 62.31 428 GLY A N 1
ATOM 3325 C CA . GLY A 1 428 ? 11.190 7.640 -24.072 1.00 62.31 428 GLY A CA 1
ATOM 3326 C C . GLY A 1 428 ? 11.939 6.700 -25.010 1.00 62.31 428 GLY A C 1
ATOM 3327 O O . GLY A 1 428 ? 11.353 6.190 -25.962 1.00 62.31 428 GLY A O 1
ATOM 3328 N N . PHE A 1 429 ? 13.175 6.343 -24.652 1.00 62.22 429 PHE A N 1
ATOM 3329 C CA . PHE A 1 429 ? 14.016 5.455 -25.459 1.00 62.22 429 PHE A CA 1
ATOM 3330 C C . PHE A 1 429 ? 13.423 4.045 -25.655 1.00 62.22 429 PHE A C 1
ATOM 3332 O O . PHE A 1 429 ? 13.558 3.448 -26.722 1.00 62.22 429 PHE A O 1
ATOM 3339 N N . CYS A 1 430 ? 12.770 3.482 -24.630 1.00 55.03 430 CYS A N 1
ATOM 3340 C CA . CYS A 1 430 ? 12.217 2.123 -24.694 1.00 55.03 430 CYS A CA 1
ATOM 3341 C C . CYS A 1 430 ? 10.782 2.066 -25.243 1.00 55.03 430 CYS A C 1
ATOM 3343 O O . CYS A 1 430 ? 10.396 1.051 -25.824 1.00 55.03 430 CYS A O 1
ATOM 3345 N N . GLY A 1 431 ? 9.984 3.114 -25.017 1.00 55.09 431 GLY A N 1
ATOM 3346 C CA . GLY A 1 431 ? 8.547 3.141 -25.310 1.00 55.09 431 GLY A CA 1
ATOM 3347 C C . GLY A 1 431 ? 8.131 4.057 -26.465 1.00 55.09 431 GLY A C 1
ATOM 3348 O O . GLY A 1 431 ? 6.989 3.975 -26.905 1.00 55.09 431 GLY A O 1
ATOM 3349 N N . GLY A 1 432 ? 9.028 4.909 -26.974 1.00 56.22 432 GLY A N 1
ATOM 3350 C CA . GLY A 1 432 ? 8.731 5.880 -28.034 1.00 56.22 432 GLY A CA 1
ATOM 3351 C C . GLY A 1 432 ? 7.929 7.102 -27.569 1.00 56.22 432 GLY A C 1
ATOM 3352 O O . GLY A 1 432 ? 7.346 7.801 -28.397 1.00 56.22 432 GLY A O 1
ATOM 3353 N N . PHE A 1 433 ? 7.874 7.349 -26.259 1.00 63.22 433 PHE A N 1
ATOM 3354 C CA . PHE A 1 433 ? 7.157 8.476 -25.659 1.00 63.22 433 PHE A CA 1
ATOM 3355 C C . PHE A 1 433 ? 8.061 9.712 -25.536 1.00 63.22 433 PHE A C 1
ATOM 3357 O O . PHE A 1 433 ? 9.278 9.602 -25.412 1.00 63.22 433 PHE A O 1
ATOM 3364 N N . LEU A 1 434 ? 7.472 10.907 -25.574 1.00 58.75 434 LEU A N 1
ATOM 3365 C CA . LEU A 1 434 ? 8.216 12.152 -25.370 1.00 58.75 434 LEU A CA 1
ATOM 3366 C C . LEU A 1 434 ? 8.592 12.297 -23.890 1.00 58.75 434 LEU A C 1
ATOM 3368 O O . LEU A 1 434 ? 7.751 12.056 -23.024 1.00 58.75 434 LEU A O 1
ATOM 3372 N N . SER A 1 435 ? 9.829 12.719 -23.610 1.00 66.19 435 SER A N 1
ATOM 3373 C CA . SER A 1 435 ? 10.204 13.142 -22.255 1.00 66.19 435 SER A CA 1
ATOM 3374 C C . SER A 1 435 ? 9.378 14.360 -21.847 1.00 66.19 435 SER A C 1
ATOM 3376 O O . SER A 1 435 ? 9.058 15.213 -22.681 1.00 66.19 435 SER A O 1
ATOM 3378 N N . MET A 1 436 ? 8.997 14.419 -20.573 1.00 68.75 436 MET A N 1
ATOM 3379 C CA . MET A 1 436 ? 8.085 15.450 -20.073 1.00 68.75 436 MET A CA 1
ATOM 3380 C C . MET A 1 436 ? 8.768 16.771 -19.716 1.00 68.75 436 MET A C 1
ATOM 3382 O O . MET A 1 436 ? 8.065 17.750 -19.464 1.00 68.75 436 MET A O 1
ATOM 3386 N N . ILE A 1 437 ? 10.101 16.805 -19.693 1.00 73.19 437 ILE A N 1
ATOM 3387 C CA . ILE A 1 437 ? 10.880 17.973 -19.286 1.00 73.19 437 ILE A CA 1
ATOM 3388 C C . ILE A 1 437 ? 11.672 18.554 -20.455 1.00 73.19 437 ILE A C 1
ATOM 3390 O O . ILE A 1 437 ? 12.347 17.839 -21.195 1.00 73.19 437 ILE A O 1
ATOM 3394 N N . ASP A 1 438 ? 11.595 19.875 -20.603 1.00 76.12 438 ASP A N 1
ATOM 3395 C CA . ASP A 1 438 ? 12.463 20.614 -21.511 1.00 76.12 438 ASP A CA 1
ATOM 3396 C C . ASP A 1 438 ? 13.853 20.749 -20.877 1.00 76.12 438 ASP A C 1
ATOM 3398 O O . ASP A 1 438 ? 14.030 21.388 -19.842 1.00 76.12 438 ASP A O 1
ATOM 3402 N N . GLU A 1 439 ? 14.852 20.131 -21.502 1.00 76.56 439 GLU A N 1
ATOM 3403 C CA . GLU A 1 439 ? 16.244 20.162 -21.050 1.00 76.56 439 GLU A CA 1
ATOM 3404 C C . GLU A 1 439 ? 16.842 21.573 -21.007 1.00 76.56 439 GLU A C 1
ATOM 3406 O O . GLU A 1 439 ? 17.743 21.831 -20.207 1.00 76.56 439 GLU A O 1
ATOM 3411 N N . SER A 1 440 ? 16.345 22.490 -21.845 1.00 77.94 440 SER A N 1
ATOM 3412 C CA . SER A 1 440 ? 16.797 23.885 -21.857 1.00 77.94 440 SER A CA 1
ATOM 3413 C C . SER A 1 440 ? 16.370 24.647 -20.604 1.00 77.94 440 SER A C 1
ATOM 3415 O O . SER A 1 440 ? 16.955 25.681 -20.279 1.00 77.94 440 SER A O 1
ATOM 3417 N N . ASP A 1 441 ? 15.397 24.098 -19.880 1.00 81.62 441 ASP A N 1
ATOM 3418 C CA . ASP A 1 441 ? 14.813 24.680 -18.685 1.00 81.62 441 ASP A CA 1
ATOM 3419 C C . ASP A 1 441 ? 15.440 24.170 -17.377 1.00 81.62 441 ASP A C 1
ATOM 3421 O O . ASP A 1 441 ? 15.034 24.555 -16.277 1.00 81.62 441 ASP A O 1
ATOM 3425 N N . ILE A 1 442 ? 16.435 23.284 -17.483 1.00 88.75 442 ILE A N 1
ATOM 3426 C CA . ILE A 1 442 ? 17.103 22.693 -16.328 1.00 88.75 442 ILE A CA 1
ATOM 3427 C C . ILE A 1 442 ? 18.287 23.566 -15.918 1.00 88.75 442 ILE A C 1
ATOM 3429 O O . ILE A 1 442 ? 19.292 23.662 -16.626 1.00 88.75 442 ILE A O 1
ATOM 3433 N N . SER A 1 443 ? 18.201 24.148 -14.726 1.00 87.81 443 SER A N 1
ATOM 3434 C CA . SER A 1 443 ? 19.312 24.879 -14.108 1.00 87.81 443 SER A CA 1
ATOM 3435 C C . SER A 1 443 ? 19.922 24.146 -12.916 1.00 87.81 443 SER A C 1
ATOM 3437 O O . SER A 1 443 ? 20.920 24.614 -12.384 1.00 87.81 443 SER A O 1
ATOM 3439 N N . THR A 1 444 ? 19.324 23.038 -12.473 1.00 89.25 444 THR A N 1
ATOM 3440 C CA . THR A 1 444 ? 19.817 22.233 -11.349 1.00 89.25 444 THR A CA 1
ATOM 3441 C C . THR A 1 444 ? 21.189 21.624 -11.665 1.00 89.25 444 THR A C 1
ATOM 3443 O O . THR A 1 444 ? 21.415 21.090 -12.756 1.00 89.25 444 THR A O 1
ATOM 3446 N N . HIS A 1 445 ? 22.129 21.710 -10.724 1.00 90.25 445 HIS A N 1
ATOM 3447 C CA . HIS A 1 445 ? 23.467 21.134 -10.849 1.00 90.25 445 HIS A CA 1
ATOM 3448 C C . HIS A 1 445 ? 23.417 19.605 -10.870 1.00 90.25 445 HIS A C 1
ATOM 3450 O O . HIS A 1 445 ? 22.540 18.990 -10.262 1.00 90.25 445 HIS A O 1
ATOM 3456 N N . LEU A 1 446 ? 24.362 18.978 -11.572 1.00 90.44 446 LEU A N 1
ATOM 3457 C CA . LEU A 1 446 ? 24.517 17.524 -11.588 1.00 90.44 446 LEU A CA 1
ATOM 3458 C C . LEU A 1 446 ? 24.808 16.988 -10.173 1.00 90.44 446 LEU A C 1
ATOM 3460 O O . LEU A 1 446 ? 25.369 17.716 -9.355 1.00 90.44 446 LEU A O 1
ATOM 3464 N N . PRO A 1 447 ? 24.474 15.721 -9.874 1.00 90.19 447 PRO A N 1
ATOM 3465 C CA . PRO A 1 447 ? 24.775 15.131 -8.574 1.00 90.19 447 PRO A CA 1
ATOM 3466 C C . PRO A 1 447 ? 26.280 15.122 -8.273 1.00 90.19 447 PRO A C 1
ATOM 3468 O O . PRO A 1 447 ? 27.097 14.887 -9.170 1.00 90.19 447 PRO A O 1
ATOM 3471 N N . SER A 1 448 ? 26.653 15.327 -7.016 1.00 87.44 448 SER A N 1
ATOM 3472 C CA . SER A 1 448 ? 28.021 15.207 -6.507 1.00 87.44 448 SER A CA 1
ATOM 3473 C C . SER A 1 448 ? 28.476 13.751 -6.395 1.00 87.44 448 SER A C 1
ATOM 3475 O O . SER A 1 448 ? 27.729 12.819 -6.694 1.00 87.44 448 SER A O 1
ATOM 3477 N N . GLU A 1 449 ? 29.704 13.534 -5.925 1.00 83.12 449 GLU A N 1
ATOM 3478 C CA . GLU A 1 449 ? 30.205 12.199 -5.591 1.00 83.12 449 GLU A CA 1
ATOM 3479 C C . GLU A 1 449 ? 29.393 11.548 -4.466 1.00 83.12 449 GLU A C 1
ATOM 3481 O O . GLU A 1 449 ? 28.909 12.230 -3.557 1.00 83.12 449 GLU A O 1
ATOM 3486 N N . ASP A 1 450 ? 29.239 10.222 -4.548 1.00 77.94 450 ASP A N 1
ATOM 3487 C CA . ASP A 1 450 ? 28.522 9.431 -3.542 1.00 77.94 450 ASP A CA 1
ATOM 3488 C C . ASP A 1 450 ? 29.221 9.513 -2.185 1.00 77.94 450 ASP A C 1
ATOM 3490 O O . ASP A 1 450 ? 28.553 9.661 -1.173 1.00 77.94 450 ASP A O 1
ATOM 3494 N N . GLU A 1 451 ? 30.556 9.548 -2.164 1.00 77.81 451 GLU A N 1
ATOM 3495 C CA . GLU A 1 451 ? 31.330 9.700 -0.932 1.00 77.81 451 GLU A CA 1
ATOM 3496 C C . GLU A 1 451 ? 31.052 11.040 -0.232 1.00 77.81 451 GLU A C 1
ATOM 3498 O O . GLU A 1 451 ? 30.828 11.062 0.977 1.00 77.81 451 GLU A O 1
ATOM 3503 N N . SER A 1 452 ? 31.006 12.149 -0.978 1.00 76.94 452 SER A N 1
ATOM 3504 C CA . SER A 1 452 ? 30.633 13.466 -0.446 1.00 76.94 452 SER A CA 1
ATOM 3505 C C . SER A 1 452 ? 29.210 13.471 0.107 1.00 76.94 452 SER A C 1
ATOM 3507 O O . SER A 1 452 ? 28.979 13.990 1.197 1.00 76.94 452 SER A O 1
ATOM 3509 N N . PHE A 1 453 ? 28.265 12.861 -0.614 1.00 78.06 453 PHE A N 1
ATOM 3510 C CA . PHE A 1 453 ? 26.869 12.762 -0.190 1.00 78.06 453 PHE A CA 1
ATOM 3511 C C . PHE A 1 453 ? 26.713 11.901 1.074 1.00 78.06 453 PHE A C 1
ATOM 3513 O O . PHE A 1 453 ? 26.106 12.339 2.045 1.00 78.06 453 PHE A O 1
ATOM 3520 N N . GLU A 1 454 ? 27.321 10.714 1.101 1.00 65.69 454 GLU A N 1
ATOM 3521 C CA . GLU A 1 454 ? 27.266 9.768 2.223 1.00 65.69 454 GLU A CA 1
ATOM 3522 C C . GLU A 1 454 ? 27.973 10.290 3.477 1.00 65.69 454 GLU A C 1
ATOM 3524 O O . GLU A 1 454 ? 27.537 10.014 4.595 1.00 65.69 454 GLU A O 1
ATOM 3529 N N . LYS A 1 455 ? 29.064 11.044 3.307 1.00 67.38 455 LYS A N 1
ATOM 3530 C CA . LYS A 1 455 ? 29.823 11.635 4.417 1.00 67.38 455 LYS A CA 1
ATOM 3531 C C . LYS A 1 455 ? 29.328 13.024 4.817 1.00 67.38 455 LYS A C 1
ATOM 3533 O O . LYS A 1 455 ? 29.875 13.581 5.766 1.00 67.38 455 LYS A O 1
ATOM 3538 N N . ASN A 1 456 ? 28.327 13.572 4.120 1.00 72.12 456 ASN A N 1
ATOM 3539 C CA . ASN A 1 456 ? 27.859 14.952 4.277 1.00 72.12 456 ASN A CA 1
ATOM 3540 C C . ASN A 1 456 ? 29.025 15.966 4.244 1.00 72.12 456 ASN A C 1
ATOM 3542 O O . ASN A 1 456 ? 29.188 16.804 5.130 1.00 72.12 456 ASN A O 1
ATOM 3546 N N . VAL A 1 457 ? 29.887 15.848 3.231 1.00 76.31 457 VAL A N 1
ATOM 3547 C CA . VAL A 1 457 ? 31.026 16.747 3.008 1.00 76.31 457 VAL A CA 1
ATOM 3548 C C . VAL A 1 457 ? 30.781 17.521 1.728 1.00 76.31 457 VAL A C 1
ATOM 3550 O O . VAL A 1 457 ? 30.645 16.927 0.661 1.00 76.31 457 VAL A O 1
ATOM 3553 N N . VAL A 1 458 ? 30.775 18.851 1.829 1.00 80.62 458 VAL A N 1
ATOM 3554 C CA . VAL A 1 458 ? 30.701 19.719 0.651 1.00 80.62 458 VAL A CA 1
ATOM 3555 C C . VAL A 1 458 ? 31.911 19.418 -0.241 1.00 80.62 458 VAL A C 1
ATOM 3557 O O . VAL A 1 458 ? 33.044 19.549 0.227 1.00 80.62 458 VAL A O 1
ATOM 3560 N N . PRO A 1 459 ? 31.710 18.999 -1.500 1.00 79.06 459 PRO A N 1
ATOM 3561 C CA . PRO A 1 459 ? 32.810 18.702 -2.398 1.00 79.06 459 PRO A CA 1
ATOM 3562 C C . PRO A 1 459 ? 33.607 19.979 -2.661 1.00 79.06 459 PRO A C 1
ATOM 3564 O O . PRO A 1 459 ? 33.030 21.047 -2.870 1.00 79.06 459 PRO A O 1
ATOM 3567 N N . GLU A 1 460 ? 34.936 19.861 -2.683 1.00 68.62 460 GLU A N 1
ATOM 3568 C CA . GLU A 1 460 ? 35.839 20.993 -2.946 1.00 68.62 460 GLU A CA 1
ATOM 3569 C C . GLU A 1 460 ? 35.558 21.651 -4.307 1.00 68.62 460 GLU A C 1
ATOM 3571 O O . GLU A 1 460 ? 35.741 22.856 -4.471 1.00 68.62 460 GLU A O 1
ATOM 3576 N N . ASN A 1 461 ? 35.042 20.871 -5.263 1.00 69.12 461 ASN A N 1
ATOM 3577 C CA . ASN A 1 461 ? 34.611 21.337 -6.573 1.00 69.12 461 ASN A CA 1
ATOM 3578 C C . ASN A 1 461 ? 33.087 21.233 -6.704 1.00 69.12 461 ASN A C 1
ATOM 3580 O O . ASN A 1 461 ? 32.515 20.144 -6.628 1.00 69.12 461 ASN A O 1
ATOM 3584 N N . ALA A 1 462 ? 32.424 22.365 -6.951 1.00 63.66 462 ALA A N 1
ATOM 3585 C CA . ALA A 1 462 ? 30.989 22.392 -7.210 1.00 63.66 462 ALA A CA 1
ATOM 3586 C C . ALA A 1 462 ? 30.647 21.649 -8.511 1.00 63.66 462 ALA A C 1
ATOM 3588 O O . ALA A 1 462 ? 31.321 21.811 -9.534 1.00 63.66 462 ALA A O 1
ATOM 3589 N N . SER A 1 463 ? 29.575 20.857 -8.482 1.00 70.81 463 SER A N 1
ATOM 3590 C CA . SER A 1 463 ? 29.086 20.164 -9.667 1.00 70.81 463 SER A CA 1
ATOM 3591 C C . SER A 1 463 ? 28.525 21.153 -10.691 1.00 70.81 463 SER A C 1
ATOM 3593 O O . SER A 1 463 ? 27.923 22.175 -10.367 1.00 70.81 463 SER A O 1
ATOM 3595 N N . HIS A 1 464 ? 28.749 20.860 -11.968 1.00 79.44 464 HIS A N 1
ATOM 3596 C CA . HIS A 1 464 ? 28.282 21.701 -13.064 1.00 79.44 464 HIS A CA 1
ATOM 3597 C C . HIS A 1 464 ? 26.803 21.449 -13.368 1.00 79.44 464 HIS A C 1
ATOM 3599 O O . HIS A 1 464 ? 26.291 20.354 -13.138 1.00 79.44 464 HIS A O 1
ATOM 3605 N N . THR A 1 465 ? 26.108 22.431 -13.947 1.00 86.19 465 THR A N 1
ATOM 3606 C CA . THR A 1 465 ? 24.817 22.162 -14.600 1.00 86.19 465 THR A CA 1
ATOM 3607 C C . THR A 1 465 ? 25.036 21.232 -15.789 1.00 86.19 465 THR A C 1
ATOM 3609 O O . THR A 1 465 ? 26.131 21.190 -16.360 1.00 86.19 465 THR A O 1
ATOM 3612 N N . LEU A 1 466 ? 23.986 20.526 -16.213 1.00 85.62 466 LEU A N 1
ATOM 3613 C CA . LEU A 1 466 ? 24.037 19.700 -17.422 1.00 85.62 466 LEU A CA 1
ATOM 3614 C C . LEU A 1 466 ? 24.529 20.512 -18.636 1.00 85.62 466 LEU A C 1
ATOM 3616 O O . LEU A 1 466 ? 25.426 20.075 -19.352 1.00 85.62 466 LEU A O 1
ATOM 3620 N N . ALA A 1 467 ? 24.027 21.739 -18.815 1.00 81.69 467 ALA A N 1
ATOM 3621 C CA . ALA A 1 467 ? 24.450 22.629 -19.896 1.00 81.69 467 ALA A CA 1
ATOM 3622 C C . ALA A 1 467 ? 25.947 22.991 -19.837 1.00 81.69 467 ALA A C 1
ATOM 3624 O O . ALA A 1 467 ? 26.603 23.060 -20.877 1.00 81.69 467 ALA A O 1
ATOM 3625 N N . THR A 1 468 ? 26.497 23.208 -18.640 1.00 79.38 468 THR A N 1
ATOM 3626 C CA . THR A 1 468 ? 27.918 23.532 -18.449 1.00 79.38 468 THR A CA 1
ATOM 3627 C C . THR A 1 468 ? 28.807 22.306 -18.630 1.00 79.38 468 THR A C 1
ATOM 3629 O O . THR A 1 468 ? 29.832 22.413 -19.293 1.00 79.38 468 THR A O 1
ATOM 3632 N N . ALA A 1 469 ? 28.405 21.136 -18.124 1.00 77.62 469 ALA A N 1
ATOM 3633 C CA . ALA A 1 469 ? 29.150 19.886 -18.303 1.00 77.62 469 ALA A CA 1
ATOM 3634 C C . ALA A 1 469 ? 29.303 19.502 -19.788 1.00 77.62 469 ALA A C 1
ATOM 3636 O O . ALA A 1 469 ? 30.304 18.907 -20.184 1.00 77.62 469 ALA A O 1
ATOM 3637 N N . LEU A 1 470 ? 28.324 19.878 -20.617 1.00 74.12 470 LEU A N 1
ATOM 3638 C CA . LEU A 1 470 ? 28.320 19.631 -22.060 1.00 74.12 470 LEU A CA 1
ATOM 3639 C C . LEU A 1 470 ? 29.104 20.682 -22.870 1.00 74.12 470 LEU A C 1
ATOM 3641 O O . LEU A 1 470 ? 29.518 20.402 -23.996 1.00 74.12 470 LEU A O 1
ATOM 3645 N N . ARG A 1 471 ? 29.338 21.889 -22.334 1.00 70.12 471 ARG A N 1
ATOM 3646 C CA . ARG A 1 471 ? 30.141 22.933 -22.996 1.00 70.12 471 ARG A CA 1
ATOM 3647 C C . ARG A 1 471 ? 31.628 22.716 -22.673 1.00 70.12 471 ARG A C 1
ATOM 3649 O O . ARG A 1 471 ? 32.017 22.654 -21.516 1.00 70.12 471 ARG A O 1
ATOM 3656 N N . LEU A 1 472 ? 32.473 22.642 -23.708 1.00 50.22 472 LEU A N 1
ATOM 3657 C CA . LEU A 1 472 ? 33.950 22.609 -23.623 1.00 50.22 472 LEU A CA 1
ATOM 3658 C C . LEU A 1 472 ? 34.605 21.328 -23.058 1.00 50.22 472 LEU A C 1
ATOM 3660 O O . LEU A 1 472 ? 35.802 21.336 -22.794 1.00 50.22 472 LEU A O 1
ATOM 3664 N N . GLY A 1 473 ? 33.883 20.208 -22.922 1.00 55.31 473 GLY A N 1
ATOM 3665 C CA . GLY A 1 473 ? 34.496 18.938 -22.492 1.00 55.31 473 GLY A CA 1
ATOM 3666 C C . GLY A 1 473 ? 35.000 18.959 -21.046 1.00 55.31 473 GLY A C 1
ATOM 3667 O O . GLY A 1 473 ? 35.934 18.232 -20.706 1.00 55.31 473 GLY A O 1
ATOM 3668 N N . ASN A 1 474 ? 34.384 19.788 -20.197 1.00 64.19 474 ASN A N 1
ATOM 3669 C CA . ASN A 1 474 ? 34.716 19.926 -18.782 1.00 64.19 474 ASN A CA 1
ATOM 3670 C C . ASN A 1 474 ? 34.170 18.745 -17.954 1.00 64.19 474 ASN A C 1
ATOM 3672 O O . ASN A 1 474 ? 33.393 18.902 -17.015 1.00 64.19 474 ASN A O 1
ATOM 3676 N N . CYS A 1 475 ? 34.543 17.531 -18.358 1.00 65.50 475 CYS A N 1
ATOM 3677 C CA . CYS A 1 475 ? 34.082 16.285 -17.758 1.00 65.50 475 CYS A CA 1
ATOM 3678 C C . CYS A 1 475 ? 34.948 15.824 -16.581 1.00 65.50 475 CYS A C 1
ATOM 3680 O O . CYS A 1 475 ? 34.626 14.812 -15.968 1.00 65.50 475 CYS A O 1
ATOM 3682 N N . GLN A 1 476 ? 36.029 16.548 -16.263 1.00 65.69 476 GLN A N 1
ATOM 3683 C CA . GLN A 1 476 ? 37.050 16.127 -15.297 1.00 65.69 476 GLN A CA 1
ATOM 3684 C C . GLN A 1 476 ? 36.491 15.917 -13.879 1.00 65.69 476 GLN A C 1
ATOM 3686 O O . GLN A 1 476 ? 36.970 15.036 -13.175 1.00 65.69 476 GLN A O 1
ATOM 3691 N N . ASN A 1 477 ? 35.425 16.643 -13.517 1.00 71.19 477 ASN A N 1
ATOM 3692 C CA . ASN A 1 477 ? 34.802 16.616 -12.188 1.00 71.19 477 ASN A CA 1
ATOM 3693 C C . ASN A 1 477 ? 33.392 15.989 -12.190 1.00 71.19 477 ASN A C 1
ATOM 3695 O O . ASN A 1 477 ? 32.544 16.341 -11.370 1.00 71.19 477 ASN A O 1
ATOM 3699 N N . ILE A 1 478 ? 33.091 15.103 -13.146 1.00 85.12 478 ILE A N 1
ATOM 3700 C CA . ILE A 1 478 ? 31.790 14.421 -13.197 1.00 85.12 478 ILE A CA 1
ATOM 3701 C C . ILE A 1 478 ? 31.773 13.241 -12.217 1.00 85.12 478 ILE A C 1
ATOM 3703 O O . ILE A 1 478 ? 32.616 12.343 -12.276 1.00 85.12 478 ILE A O 1
ATOM 3707 N N . SER A 1 479 ? 30.758 13.211 -11.353 1.00 88.00 479 SER A N 1
ATOM 3708 C CA . SER A 1 479 ? 30.494 12.081 -10.462 1.00 88.00 479 SER A CA 1
ATOM 3709 C C . SER A 1 479 ? 29.964 10.857 -11.229 1.00 88.00 479 SER A C 1
ATOM 3711 O O . SER A 1 479 ? 29.398 10.999 -12.322 1.00 88.00 479 SER A O 1
ATOM 3713 N N . PRO A 1 480 ? 30.050 9.641 -10.658 1.00 87.38 480 PRO A N 1
ATOM 3714 C CA . PRO A 1 480 ? 29.435 8.461 -11.257 1.00 87.38 480 PRO A CA 1
ATOM 3715 C C . PRO A 1 480 ? 27.956 8.669 -11.592 1.00 87.38 480 PRO A C 1
ATOM 3717 O O . PRO A 1 480 ? 27.545 8.375 -12.713 1.00 87.38 480 PRO A O 1
ATOM 3720 N N . PHE A 1 481 ? 27.162 9.258 -10.694 1.00 87.50 481 PHE A N 1
ATOM 3721 C CA . PHE A 1 481 ? 25.750 9.516 -10.976 1.00 87.50 481 PHE A CA 1
ATOM 3722 C C . PHE A 1 481 ? 25.547 10.629 -12.022 1.00 87.50 481 PHE A C 1
ATOM 3724 O O . PHE A 1 481 ? 24.739 10.475 -12.938 1.00 87.50 481 PHE A O 1
ATOM 3731 N N . GLY A 1 482 ? 26.338 11.705 -11.983 1.00 89.19 482 GLY A N 1
ATOM 3732 C CA . GLY A 1 482 ? 26.315 12.752 -13.009 1.00 89.19 482 GLY A CA 1
ATOM 3733 C C . GLY A 1 482 ? 26.605 12.221 -14.418 1.00 89.19 482 GLY A C 1
ATOM 3734 O O . GLY A 1 482 ? 25.992 12.667 -15.388 1.00 89.19 482 GLY A O 1
ATOM 3735 N N . SER A 1 483 ? 27.466 11.208 -14.545 1.00 87.94 483 SER A N 1
ATOM 3736 C CA . SER A 1 483 ? 27.725 10.562 -15.838 1.00 87.94 483 SER A CA 1
ATOM 3737 C C . SER A 1 483 ? 26.522 9.770 -16.364 1.00 87.94 483 SER A C 1
ATOM 3739 O O . SER A 1 483 ? 26.231 9.817 -17.560 1.00 87.94 483 SER A O 1
ATOM 3741 N N . VAL A 1 484 ? 25.754 9.133 -15.473 1.00 88.31 484 VAL A N 1
ATOM 3742 C CA . VAL A 1 484 ? 24.490 8.466 -15.824 1.00 88.31 484 VAL A CA 1
ATOM 3743 C C . VAL A 1 484 ? 23.457 9.486 -16.294 1.00 88.31 484 VAL A C 1
ATOM 3745 O O . VAL A 1 484 ? 22.763 9.233 -17.278 1.00 88.31 484 VAL A O 1
ATOM 3748 N N . VAL A 1 485 ? 23.378 10.656 -15.656 1.00 89.88 485 VAL A N 1
ATOM 3749 C CA . VAL A 1 485 ? 22.489 11.750 -16.079 1.00 89.88 485 VAL A CA 1
ATOM 3750 C C . VAL A 1 485 ? 22.806 12.203 -17.504 1.00 89.88 485 VAL A C 1
ATOM 3752 O O . VAL A 1 485 ? 21.908 12.255 -18.345 1.00 89.88 485 VAL A O 1
ATOM 3755 N N . ILE A 1 486 ? 24.079 12.475 -17.803 1.00 88.38 486 ILE A N 1
ATOM 3756 C CA . ILE A 1 486 ? 24.519 12.924 -19.134 1.00 88.38 486 ILE A CA 1
ATOM 3757 C C . ILE A 1 486 ? 24.187 11.885 -20.208 1.00 88.38 486 ILE A C 1
ATOM 3759 O O . ILE A 1 486 ? 23.717 12.234 -21.290 1.00 88.38 486 ILE A O 1
ATOM 3763 N N . LEU A 1 487 ? 24.386 10.600 -19.918 1.00 88.19 487 LEU A N 1
ATOM 3764 C CA . LEU A 1 487 ? 24.061 9.541 -20.871 1.00 88.19 487 LEU A CA 1
ATOM 3765 C C . LEU A 1 487 ? 22.556 9.300 -21.000 1.00 88.19 487 LEU A C 1
ATOM 3767 O O . LEU A 1 487 ? 22.098 8.980 -22.093 1.00 88.19 487 LEU A O 1
ATOM 3771 N N . SER A 1 488 ? 21.775 9.518 -19.940 1.00 86.62 488 SER A N 1
ATOM 3772 C CA . SER A 1 488 ? 20.304 9.498 -20.001 1.00 86.62 488 SER A CA 1
ATOM 3773 C C . SER A 1 488 ? 19.778 10.619 -20.900 1.00 86.62 488 SER A C 1
ATOM 3775 O O . SER A 1 488 ? 18.914 10.391 -21.746 1.00 86.62 488 SER A O 1
ATOM 3777 N N . TRP A 1 489 ? 20.357 11.815 -20.774 1.00 87.19 489 TRP A N 1
ATOM 3778 C CA . TRP A 1 489 ? 20.079 12.957 -21.643 1.00 87.19 489 TRP A CA 1
ATOM 3779 C C . TRP A 1 489 ? 20.415 12.651 -23.111 1.00 87.19 489 TRP A C 1
ATOM 3781 O O . TRP A 1 489 ? 19.590 12.835 -24.010 1.00 87.19 489 TRP A O 1
ATOM 3791 N N . LEU A 1 490 ? 21.604 12.101 -23.364 1.00 86.62 490 LEU A N 1
ATOM 3792 C CA . LEU A 1 490 ? 22.032 11.747 -24.715 1.00 86.62 490 LEU A CA 1
ATOM 3793 C C . LEU A 1 490 ? 21.180 10.618 -25.311 1.00 86.62 490 LEU A C 1
ATOM 3795 O O . LEU A 1 490 ? 20.932 10.609 -26.519 1.00 86.62 490 LEU A O 1
ATOM 3799 N N . ALA A 1 491 ? 20.681 9.704 -24.476 1.00 82.69 491 ALA A N 1
ATOM 3800 C CA . ALA A 1 491 ? 19.718 8.687 -24.878 1.00 82.69 491 ALA A CA 1
ATOM 3801 C C . ALA A 1 491 ? 18.424 9.323 -25.395 1.00 82.69 491 ALA A C 1
ATOM 3803 O O . ALA A 1 491 ? 18.021 9.029 -26.522 1.00 82.69 491 ALA A O 1
ATOM 3804 N N . ALA A 1 492 ? 17.823 10.250 -24.644 1.00 80.94 492 ALA A N 1
ATOM 3805 C CA . ALA A 1 492 ? 16.608 10.950 -25.066 1.00 80.94 492 ALA A CA 1
ATOM 3806 C C . ALA A 1 492 ? 16.798 11.700 -26.402 1.00 80.94 492 ALA A C 1
ATOM 3808 O O . ALA A 1 492 ? 15.940 11.645 -27.288 1.00 80.94 492 ALA A O 1
ATOM 3809 N N . ARG A 1 493 ? 17.955 12.346 -26.604 1.00 82.50 493 ARG A N 1
ATOM 3810 C CA . ARG A 1 493 ? 18.284 13.021 -27.874 1.00 82.50 493 ARG A CA 1
ATOM 3811 C C . ARG A 1 493 ? 18.521 12.058 -29.026 1.00 82.50 493 ARG A C 1
ATOM 3813 O O . ARG A 1 493 ? 18.074 12.335 -30.138 1.00 82.50 493 ARG A O 1
ATOM 3820 N N . THR A 1 494 ? 19.196 10.942 -28.770 1.00 83.50 494 THR A N 1
ATOM 3821 C CA . THR A 1 494 ? 19.399 9.885 -29.766 1.00 83.50 494 THR A CA 1
ATOM 3822 C C . THR A 1 494 ? 18.048 9.354 -30.229 1.00 83.50 494 THR A C 1
ATOM 3824 O O . THR A 1 494 ? 17.784 9.337 -31.425 1.00 83.50 494 THR A O 1
ATOM 3827 N N . ASP A 1 495 ? 17.147 9.032 -29.304 1.00 79.31 495 ASP A N 1
ATOM 3828 C CA . ASP A 1 495 ? 15.794 8.560 -29.609 1.00 79.31 495 ASP A CA 1
ATOM 3829 C C . ASP A 1 495 ? 14.980 9.577 -30.436 1.00 79.31 495 ASP A C 1
ATOM 3831 O O . ASP A 1 495 ? 14.398 9.235 -31.469 1.00 79.31 495 ASP A O 1
ATOM 3835 N N . ASN A 1 496 ? 15.020 10.861 -30.065 1.00 79.06 496 ASN A N 1
ATOM 3836 C CA . ASN A 1 496 ? 14.418 11.933 -30.864 1.00 79.06 496 ASN A CA 1
ATOM 3837 C C . ASN A 1 496 ? 15.028 12.036 -32.271 1.00 79.06 496 ASN A C 1
ATOM 3839 O O . ASN A 1 496 ? 14.299 12.171 -33.256 1.00 79.06 496 ASN A O 1
ATOM 3843 N N . HIS A 1 497 ? 16.353 11.942 -32.389 1.00 85.50 497 HIS A N 1
ATOM 3844 C CA . HIS A 1 497 ? 17.044 11.972 -33.674 1.00 85.50 497 HIS A CA 1
ATOM 3845 C C . HIS A 1 497 ? 16.639 10.795 -34.570 1.00 85.50 497 HIS A C 1
ATOM 3847 O O . HIS A 1 497 ? 16.359 11.012 -35.751 1.00 85.50 497 HIS A O 1
ATOM 3853 N N . LEU A 1 498 ? 16.525 9.583 -34.019 1.00 80.56 498 LEU A N 1
ATOM 3854 C CA . LEU A 1 498 ? 16.136 8.381 -34.763 1.00 80.56 498 LEU A CA 1
ATOM 3855 C C . LEU A 1 498 ? 14.742 8.491 -35.410 1.00 80.56 498 LEU A C 1
ATOM 3857 O O . LEU A 1 498 ? 14.466 7.788 -36.382 1.00 80.56 498 LEU A O 1
ATOM 3861 N N . ARG A 1 499 ? 13.886 9.406 -34.936 1.00 77.12 499 ARG A N 1
ATOM 3862 C CA . ARG A 1 499 ? 12.571 9.720 -35.524 1.00 77.12 499 ARG A CA 1
ATOM 3863 C C . ARG A 1 499 ? 12.615 10.752 -36.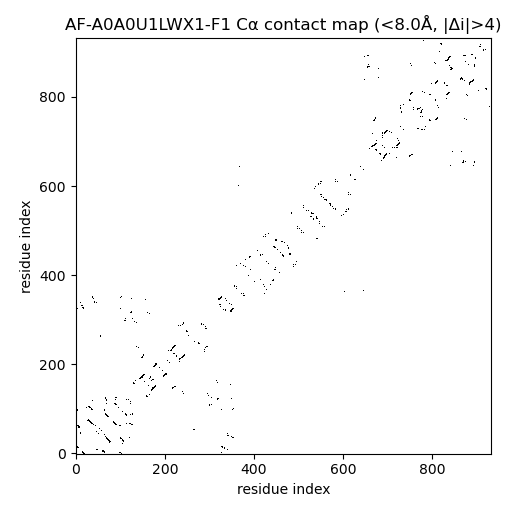662 1.00 77.12 499 ARG A C 1
ATOM 3865 O O . ARG A 1 499 ? 11.589 11.006 -37.293 1.00 77.12 499 ARG A O 1
ATOM 3872 N N . THR A 1 500 ? 13.771 11.355 -36.943 1.00 79.94 500 THR A N 1
ATOM 3873 C CA . THR A 1 500 ? 13.915 12.415 -37.956 1.00 79.94 500 THR A CA 1
ATOM 3874 C C . THR A 1 500 ? 13.741 11.852 -39.366 1.00 79.94 500 THR A C 1
ATOM 3876 O O . THR A 1 500 ? 14.522 11.009 -39.807 1.00 79.94 500 THR A O 1
ATOM 3879 N N . GLN A 1 501 ? 12.738 12.353 -40.093 1.00 76.06 501 GLN A N 1
ATOM 3880 C CA . GLN A 1 501 ? 12.466 11.930 -41.473 1.00 76.06 501 GLN A CA 1
ATOM 3881 C C . GLN A 1 501 ? 13.222 12.743 -42.534 1.00 76.06 501 GLN A C 1
ATOM 3883 O O . GLN A 1 501 ? 13.498 12.214 -43.602 1.00 76.06 501 GLN A O 1
ATOM 3888 N N . ASP A 1 502 ? 13.584 13.997 -42.245 1.00 84.56 502 ASP A N 1
ATOM 3889 C CA . ASP A 1 502 ? 14.372 14.845 -43.150 1.00 84.56 502 ASP A CA 1
ATOM 3890 C C . ASP A 1 502 ? 15.820 14.338 -43.245 1.00 84.56 502 ASP A C 1
ATOM 3892 O O . ASP A 1 502 ? 16.526 14.274 -42.238 1.00 84.56 502 ASP A O 1
ATOM 3896 N N . ASP A 1 503 ? 16.266 13.972 -44.448 1.00 79.69 503 ASP A N 1
ATOM 3897 C CA . ASP A 1 503 ? 17.578 13.359 -44.672 1.00 79.69 503 ASP A CA 1
ATOM 3898 C C . ASP A 1 503 ? 18.754 14.291 -44.394 1.00 79.69 503 ASP A C 1
ATOM 3900 O O . ASP A 1 503 ? 19.755 13.852 -43.824 1.00 79.69 503 ASP A O 1
ATOM 3904 N N . ARG A 1 504 ? 18.654 15.575 -44.744 1.00 82.50 504 ARG A N 1
ATOM 3905 C CA . ARG A 1 504 ? 19.739 16.531 -44.499 1.00 82.50 504 ARG A CA 1
ATOM 3906 C C . ARG A 1 504 ? 19.876 16.787 -43.004 1.00 82.50 504 ARG A C 1
ATOM 3908 O O . ARG A 1 504 ? 20.962 16.632 -42.445 1.00 82.50 504 ARG A O 1
ATOM 3915 N N . LYS A 1 505 ? 18.753 17.083 -42.348 1.00 86.31 505 LYS A N 1
ATOM 3916 C CA . LYS A 1 505 ? 18.698 17.292 -40.898 1.00 86.31 505 LYS A CA 1
ATOM 3917 C C . LYS A 1 505 ? 19.110 16.037 -40.133 1.00 86.31 505 LYS A C 1
ATOM 3919 O O . LYS A 1 505 ? 19.721 16.146 -39.071 1.00 86.31 505 LYS A O 1
ATOM 3924 N N . TYR A 1 506 ? 18.804 14.852 -40.665 1.00 88.31 506 TYR A N 1
ATOM 3925 C CA . TYR A 1 506 ? 19.236 13.581 -40.096 1.00 88.31 506 TYR A CA 1
ATOM 3926 C C . TYR A 1 506 ? 20.761 13.512 -40.031 1.00 88.31 506 TYR A C 1
ATOM 3928 O O . TYR A 1 506 ? 21.290 13.359 -38.939 1.00 88.31 506 TYR A O 1
ATOM 3936 N N . TRP A 1 507 ? 21.475 13.662 -41.150 1.00 88.81 507 TRP A N 1
ATOM 3937 C CA . TRP A 1 507 ? 22.936 13.516 -41.154 1.00 88.81 507 TRP A CA 1
ATOM 3938 C C . TRP A 1 507 ? 23.643 14.606 -40.336 1.00 88.81 507 TRP A C 1
ATOM 3940 O O . TRP A 1 507 ? 24.596 14.298 -39.621 1.00 88.81 507 TRP A O 1
ATOM 3950 N N . GLU A 1 508 ? 23.137 15.842 -40.358 1.00 88.38 508 GLU A N 1
ATOM 3951 C CA . GLU A 1 508 ? 23.635 16.934 -39.507 1.00 88.38 508 GLU A CA 1
ATOM 3952 C C . GLU A 1 508 ? 23.464 16.607 -38.008 1.00 88.38 508 GLU A C 1
ATOM 3954 O O . GLU A 1 508 ? 24.416 16.699 -37.231 1.00 88.38 508 GLU A O 1
ATOM 3959 N N . THR A 1 509 ? 22.273 16.150 -37.602 1.00 87.94 509 THR A N 1
ATOM 3960 C CA . THR A 1 509 ? 21.983 15.780 -36.202 1.00 87.94 509 THR A CA 1
ATOM 3961 C C . THR A 1 509 ? 22.752 14.527 -35.777 1.00 87.94 509 THR A C 1
ATOM 3963 O O . THR A 1 509 ? 23.259 14.464 -34.660 1.00 87.94 509 THR A O 1
ATOM 3966 N N . HIS A 1 510 ? 22.876 13.545 -36.670 1.00 92.19 510 HIS A N 1
ATOM 3967 C CA . HIS A 1 510 ? 23.618 12.310 -36.441 1.00 92.19 510 HIS A CA 1
ATOM 3968 C C . HIS A 1 510 ? 25.084 12.605 -36.134 1.00 92.19 510 HIS A C 1
ATOM 3970 O O . HIS A 1 510 ? 25.615 12.141 -35.129 1.00 92.19 510 HIS A O 1
ATOM 3976 N N . HIS A 1 511 ? 25.721 13.418 -36.981 1.00 89.94 511 HIS A N 1
ATOM 3977 C CA . HIS A 1 511 ? 27.112 13.813 -36.804 1.00 89.94 511 HIS A CA 1
ATOM 3978 C C . HIS A 1 511 ? 27.320 14.575 -35.491 1.00 89.94 511 HIS A C 1
ATOM 3980 O O . HIS A 1 511 ? 28.281 14.308 -34.775 1.00 89.94 511 HIS A O 1
ATOM 3986 N N . ALA A 1 512 ? 26.392 15.466 -35.128 1.00 89.56 512 ALA A N 1
ATOM 3987 C CA . ALA A 1 512 ? 26.454 16.186 -33.859 1.00 89.56 512 ALA A CA 1
ATOM 3988 C C . ALA A 1 512 ? 26.391 15.245 -32.639 1.00 89.56 512 ALA A C 1
ATOM 3990 O O . ALA A 1 512 ? 27.157 15.425 -31.694 1.00 89.56 512 ALA A O 1
ATOM 3991 N N . ILE A 1 513 ? 25.519 14.230 -32.659 1.00 89.88 513 ILE A N 1
ATOM 3992 C CA . ILE A 1 513 ? 25.414 13.236 -31.576 1.00 89.88 513 ILE A CA 1
ATOM 3993 C C . ILE A 1 513 ? 26.655 12.329 -31.541 1.00 89.88 513 ILE A C 1
ATOM 3995 O O . ILE A 1 513 ? 27.164 12.048 -30.458 1.00 89.88 513 ILE A O 1
ATOM 3999 N N . ASP A 1 514 ? 27.181 11.908 -32.697 1.00 91.44 514 ASP A N 1
ATOM 4000 C CA . ASP A 1 514 ? 28.400 11.086 -32.783 1.00 91.44 514 ASP A CA 1
ATOM 4001 C C . ASP A 1 514 ? 29.624 11.823 -32.217 1.00 91.44 514 ASP A C 1
ATOM 4003 O O . ASP A 1 514 ? 30.376 11.268 -31.416 1.00 91.44 514 ASP A O 1
ATOM 4007 N N . LEU A 1 515 ? 29.779 13.109 -32.551 1.00 89.50 515 LEU A N 1
ATOM 4008 C CA . LEU A 1 515 ? 30.819 13.962 -31.974 1.00 89.50 515 LEU A CA 1
ATOM 4009 C C . LEU A 1 515 ? 30.670 14.101 -30.454 1.00 89.50 515 LEU A C 1
ATOM 4011 O O . LEU A 1 515 ? 31.671 14.049 -29.742 1.00 89.50 515 LEU A O 1
ATOM 4015 N N . GLN A 1 516 ? 29.441 14.235 -29.945 1.00 87.31 516 GLN A N 1
ATOM 4016 C CA . GLN A 1 516 ? 29.188 14.300 -28.502 1.00 87.31 516 GLN A CA 1
ATOM 4017 C C . GLN A 1 516 ? 29.523 12.983 -27.792 1.00 87.31 516 GLN A C 1
ATOM 4019 O O . GLN A 1 516 ? 30.170 13.015 -26.746 1.00 87.31 516 GLN A O 1
ATOM 4024 N N . LEU A 1 517 ? 29.145 11.830 -28.357 1.00 88.88 517 LEU A N 1
ATOM 4025 C CA . LEU A 1 517 ? 29.519 10.512 -27.826 1.00 88.88 517 LEU A CA 1
ATOM 4026 C C . LEU A 1 517 ? 31.040 10.355 -27.751 1.00 88.88 517 LEU A C 1
ATOM 4028 O O . LEU A 1 517 ? 31.570 9.948 -26.715 1.00 88.88 517 LEU A O 1
ATOM 4032 N N . LEU A 1 518 ? 31.740 10.718 -28.829 1.00 87.69 518 LEU A N 1
ATOM 4033 C CA . LEU A 1 518 ? 33.197 10.666 -28.888 1.00 87.69 518 LEU A CA 1
ATOM 4034 C C . LEU A 1 518 ? 33.831 11.591 -27.842 1.00 87.69 518 LEU A C 1
ATOM 4036 O O . LEU A 1 518 ? 34.723 11.171 -27.107 1.00 87.69 518 LEU A O 1
ATOM 4040 N N . GLN A 1 519 ? 33.349 12.828 -27.737 1.00 85.81 519 GLN A N 1
ATOM 4041 C CA . GLN A 1 519 ? 33.854 13.802 -26.775 1.00 85.81 519 GLN A CA 1
ATOM 4042 C C . GLN A 1 519 ? 33.664 13.321 -25.331 1.00 85.81 519 GLN A C 1
ATOM 4044 O O . GLN A 1 519 ? 34.620 13.346 -24.558 1.00 85.81 519 GLN A O 1
ATOM 4049 N N . ILE A 1 520 ? 32.477 12.818 -24.974 1.00 86.25 520 ILE A N 1
ATOM 4050 C CA . ILE A 1 520 ? 32.211 12.263 -23.637 1.00 86.25 520 ILE A CA 1
ATOM 4051 C C . ILE A 1 520 ? 33.138 11.073 -23.369 1.00 86.25 520 ILE A C 1
ATOM 4053 O O . ILE A 1 520 ? 33.766 11.012 -22.314 1.00 86.25 520 ILE A O 1
ATOM 4057 N N . SER A 1 521 ? 33.286 10.158 -24.331 1.00 85.50 521 SER A N 1
ATOM 4058 C CA . SER A 1 521 ? 34.156 8.986 -24.188 1.00 85.50 521 SER A CA 1
ATOM 4059 C C . SER A 1 521 ? 35.621 9.361 -23.935 1.00 85.50 521 SER A C 1
ATOM 4061 O O . SER A 1 521 ? 36.295 8.708 -23.135 1.00 85.50 521 SER A O 1
ATOM 4063 N N . LEU A 1 522 ? 36.132 10.394 -24.608 1.00 85.12 522 LEU A N 1
ATOM 4064 C CA . LEU A 1 522 ? 37.514 10.854 -24.448 1.00 85.12 522 LEU A CA 1
ATOM 4065 C C . LEU A 1 522 ? 37.715 11.579 -23.112 1.00 85.12 522 LEU A C 1
ATOM 4067 O O . LEU A 1 522 ? 38.692 11.311 -22.403 1.00 85.12 522 LEU A O 1
ATOM 4071 N N . CYS A 1 523 ? 36.769 12.445 -22.748 1.00 82.50 523 CYS A N 1
ATOM 4072 C CA . CYS A 1 523 ? 36.848 13.315 -21.577 1.00 82.50 523 CYS A CA 1
ATOM 4073 C C . CYS A 1 523 ? 36.427 12.640 -20.259 1.00 82.50 523 CYS A C 1
ATOM 4075 O O . CYS A 1 523 ? 36.571 13.258 -19.206 1.00 82.50 523 CYS A O 1
ATOM 4077 N N . LEU A 1 524 ? 35.945 11.390 -20.285 1.00 85.06 524 LEU A N 1
ATOM 4078 C CA . LEU A 1 524 ? 35.608 10.634 -19.075 1.00 85.06 524 LEU A CA 1
ATOM 4079 C C . LEU A 1 524 ? 36.795 10.591 -18.080 1.00 85.06 524 LEU A C 1
ATOM 4081 O O . LEU A 1 524 ? 37.904 10.195 -18.470 1.00 85.06 524 LEU A O 1
ATOM 4085 N N . PRO A 1 525 ? 36.574 10.938 -16.800 1.00 85.88 525 PRO A N 1
ATOM 4086 C CA . PRO A 1 525 ? 37.552 10.776 -15.728 1.00 85.88 525 PRO A CA 1
ATOM 4087 C C . PRO A 1 525 ? 38.059 9.340 -15.567 1.00 85.88 525 PRO A C 1
ATOM 4089 O O . PRO A 1 525 ? 37.371 8.377 -15.912 1.00 85.88 525 PRO A O 1
ATOM 4092 N N . SER A 1 526 ? 39.255 9.181 -14.994 1.00 86.75 526 SER A N 1
ATOM 4093 C CA . SER A 1 526 ? 39.875 7.865 -14.785 1.00 86.75 526 SER A CA 1
ATOM 4094 C C . SER A 1 526 ? 39.043 6.952 -13.882 1.00 86.75 526 SER A C 1
ATOM 4096 O O . SER A 1 526 ? 38.944 5.765 -14.178 1.00 86.75 526 SER A O 1
ATOM 4098 N N . HIS A 1 527 ? 38.386 7.486 -12.846 1.00 85.75 527 HIS A N 1
ATOM 4099 C CA . HIS A 1 527 ? 37.528 6.707 -11.941 1.00 85.75 527 HIS A CA 1
ATOM 4100 C C . HIS A 1 527 ? 36.249 6.187 -12.604 1.00 85.75 527 HIS A C 1
ATOM 4102 O O . HIS A 1 527 ? 35.674 5.212 -12.131 1.00 85.75 527 HIS A O 1
ATOM 4108 N N . LEU A 1 528 ? 35.822 6.796 -13.714 1.00 87.62 528 LEU A N 1
ATOM 4109 C CA . LEU A 1 528 ? 34.669 6.345 -14.494 1.00 87.62 528 LEU A CA 1
ATOM 4110 C C . LEU A 1 528 ? 35.050 5.429 -15.658 1.00 87.62 528 LEU A C 1
ATOM 4112 O O . LEU A 1 528 ? 34.161 4.885 -16.306 1.00 87.62 528 LEU A O 1
ATOM 4116 N N . LYS A 1 529 ? 36.341 5.241 -15.943 1.00 89.38 529 LYS A N 1
ATOM 4117 C CA . LYS A 1 529 ? 36.825 4.345 -17.002 1.00 89.38 529 LYS A CA 1
ATOM 4118 C C . LYS A 1 529 ? 37.027 2.933 -16.456 1.00 89.38 529 LYS A C 1
ATOM 4120 O O . LYS A 1 529 ? 37.494 2.743 -15.334 1.00 89.38 529 LYS A O 1
ATOM 4125 N N . LEU A 1 530 ? 36.703 1.922 -17.256 1.00 87.44 530 LEU A N 1
ATOM 4126 C CA . LEU A 1 530 ? 36.998 0.529 -16.910 1.00 87.44 530 LEU A CA 1
ATOM 4127 C C . LEU A 1 530 ? 38.448 0.173 -17.293 1.00 87.44 530 LEU A C 1
ATOM 4129 O O . LEU A 1 530 ? 38.936 0.666 -18.312 1.00 87.44 530 LEU A O 1
ATOM 4133 N N . PRO A 1 531 ? 39.155 -0.649 -16.487 1.00 86.62 531 PRO A N 1
ATOM 4134 C CA . PRO A 1 531 ? 38.659 -1.415 -15.334 1.00 86.62 531 PRO A CA 1
ATOM 4135 C C . PRO A 1 531 ? 38.660 -0.662 -13.989 1.00 86.62 531 PRO A C 1
ATOM 4137 O O . PRO A 1 531 ? 38.162 -1.205 -13.009 1.00 86.62 531 PRO A O 1
ATOM 4140 N N . VAL A 1 532 ? 39.181 0.569 -13.912 1.00 87.00 532 VAL A N 1
ATOM 4141 C CA . VAL A 1 532 ? 39.319 1.324 -12.646 1.00 87.00 532 VAL A CA 1
ATOM 4142 C C . VAL A 1 532 ? 37.976 1.471 -11.917 1.00 87.00 532 VAL A C 1
ATOM 4144 O O . VAL A 1 532 ? 37.881 1.185 -10.726 1.00 87.00 532 VAL A O 1
ATOM 4147 N N . GLY A 1 533 ? 36.919 1.846 -12.638 1.00 83.88 533 GLY A N 1
ATOM 4148 C CA . GLY A 1 533 ? 35.573 2.032 -12.091 1.00 83.88 533 GLY A CA 1
ATOM 4149 C C . GLY A 1 533 ? 34.737 0.757 -11.937 1.00 83.88 533 GLY A C 1
ATOM 4150 O O . GLY A 1 533 ? 33.535 0.857 -11.707 1.00 83.88 533 GLY A O 1
ATOM 4151 N N . ILE A 1 534 ? 35.298 -0.449 -12.090 1.00 83.88 534 ILE A N 1
ATOM 4152 C CA . ILE A 1 534 ? 34.480 -1.672 -12.214 1.00 83.88 534 ILE A CA 1
ATOM 4153 C C . ILE A 1 534 ? 33.681 -2.033 -10.957 1.00 83.88 534 ILE A C 1
ATOM 4155 O O . ILE A 1 534 ? 32.659 -2.713 -11.035 1.00 83.88 534 ILE A O 1
ATOM 4159 N N . HIS A 1 535 ? 34.124 -1.548 -9.798 1.00 78.44 535 HIS A N 1
ATOM 4160 C CA . HIS A 1 535 ? 33.440 -1.736 -8.521 1.00 78.44 535 HIS A CA 1
ATOM 4161 C C . HIS A 1 535 ? 32.323 -0.710 -8.275 1.00 78.44 535 HIS A C 1
ATOM 4163 O O . HIS A 1 535 ? 31.558 -0.869 -7.327 1.00 78.44 535 HIS A O 1
ATOM 4169 N N . GLN A 1 536 ? 32.201 0.321 -9.119 1.00 78.56 536 GLN A N 1
ATOM 4170 C CA . GLN A 1 536 ? 31.162 1.342 -9.018 1.00 78.56 536 GLN A CA 1
ATOM 4171 C C . GLN A 1 536 ? 30.027 1.047 -10.018 1.00 78.56 536 GLN A C 1
ATOM 4173 O O . GLN A 1 536 ? 30.232 1.161 -11.230 1.00 78.56 536 GLN A O 1
ATOM 4178 N N . PRO A 1 537 ? 28.800 0.724 -9.559 1.00 80.31 537 PRO A N 1
ATOM 4179 C CA . PRO A 1 537 ? 27.694 0.352 -10.448 1.00 80.31 537 PRO A CA 1
ATOM 4180 C C . PRO A 1 537 ? 27.345 1.415 -11.496 1.00 80.31 537 PRO A C 1
ATOM 4182 O O . PRO A 1 537 ? 27.045 1.078 -12.641 1.00 80.31 537 PRO A O 1
ATOM 4185 N N . ASN A 1 538 ? 27.415 2.696 -11.120 1.00 84.38 538 ASN A N 1
ATOM 4186 C CA . ASN A 1 538 ? 27.153 3.810 -12.028 1.00 84.38 538 ASN A CA 1
ATOM 4187 C C . ASN A 1 538 ? 28.264 3.974 -13.075 1.00 84.38 538 ASN A C 1
ATOM 4189 O O . ASN A 1 538 ? 27.953 4.226 -14.232 1.00 84.38 538 ASN A O 1
ATOM 4193 N N . ALA A 1 539 ? 29.535 3.744 -12.729 1.00 87.19 539 ALA A N 1
ATOM 4194 C CA . ALA A 1 539 ? 30.625 3.763 -13.708 1.00 87.19 539 ALA A CA 1
ATOM 4195 C C . ALA A 1 539 ? 30.500 2.601 -14.709 1.00 87.19 539 ALA A C 1
ATOM 4197 O O . ALA A 1 539 ? 30.627 2.802 -15.919 1.00 87.19 539 ALA A O 1
ATOM 4198 N N . VAL A 1 540 ? 30.165 1.396 -14.235 1.00 86.56 540 VAL A N 1
ATOM 4199 C CA . VAL A 1 540 ? 29.861 0.244 -15.101 1.00 86.56 540 VAL A CA 1
ATOM 4200 C C . VAL A 1 540 ? 28.710 0.572 -16.054 1.00 86.56 540 VAL A C 1
ATOM 4202 O O . VAL A 1 540 ? 28.846 0.391 -17.267 1.00 86.56 540 VAL A O 1
ATOM 4205 N N . LEU A 1 541 ? 27.603 1.105 -15.528 1.00 85.75 541 LEU A N 1
ATOM 4206 C CA . LEU A 1 541 ? 26.457 1.513 -16.338 1.00 85.75 541 LEU A CA 1
ATOM 4207 C C . LEU A 1 541 ? 26.847 2.567 -17.378 1.00 85.75 541 LEU A C 1
ATOM 4209 O O . LEU A 1 541 ? 26.449 2.439 -18.530 1.00 85.75 541 LEU A O 1
ATOM 4213 N N . THR A 1 542 ? 27.636 3.572 -17.003 1.00 89.31 542 THR A N 1
ATOM 4214 C CA . THR A 1 542 ? 28.095 4.638 -17.901 1.00 89.31 542 THR A CA 1
ATOM 4215 C C . THR A 1 542 ? 28.849 4.081 -19.105 1.00 89.31 542 THR A C 1
ATOM 4217 O O . THR A 1 542 ? 28.529 4.418 -20.246 1.00 89.31 542 THR A O 1
ATOM 4220 N N . ASN A 1 543 ? 29.780 3.150 -18.890 1.00 91.00 543 ASN A N 1
ATOM 4221 C CA . ASN A 1 543 ? 30.505 2.507 -19.992 1.00 91.00 543 ASN A CA 1
ATOM 4222 C C . ASN A 1 543 ? 29.571 1.641 -20.854 1.00 91.00 543 ASN A C 1
ATOM 4224 O O . ASN A 1 543 ? 29.623 1.694 -22.083 1.00 91.00 543 ASN A O 1
ATOM 4228 N N . MET A 1 544 ? 28.655 0.889 -20.235 1.00 89.44 544 MET A N 1
ATOM 4229 C CA . MET A 1 544 ? 27.670 0.089 -20.973 1.00 89.44 544 MET A CA 1
ATOM 4230 C C . MET A 1 544 ? 26.693 0.951 -21.788 1.00 89.44 544 MET A C 1
ATOM 4232 O O . MET A 1 544 ? 26.297 0.558 -22.887 1.00 89.44 544 MET A O 1
ATOM 4236 N N . LEU A 1 545 ? 26.280 2.110 -21.273 1.00 87.69 545 LEU A N 1
ATOM 4237 C CA . LEU A 1 545 ? 25.385 3.048 -21.953 1.00 87.69 545 LEU A CA 1
ATOM 4238 C C . LEU A 1 545 ? 26.078 3.752 -23.120 1.00 87.69 545 LEU A C 1
ATOM 4240 O O . LEU A 1 545 ? 25.471 3.857 -24.181 1.00 87.69 545 LEU A O 1
ATOM 4244 N N . LEU A 1 546 ? 27.345 4.157 -22.983 1.00 91.12 546 LEU A N 1
ATOM 4245 C CA . LEU A 1 546 ? 28.127 4.728 -24.090 1.00 91.12 546 LEU A CA 1
ATOM 4246 C C . LEU A 1 546 ? 28.150 3.805 -25.309 1.00 91.12 546 LEU A C 1
ATOM 4248 O O . LEU A 1 546 ? 27.831 4.218 -26.429 1.00 91.12 546 LEU A O 1
ATOM 4252 N N . HIS A 1 547 ? 28.459 2.529 -25.087 1.00 93.12 547 HIS A N 1
ATOM 4253 C CA . HIS A 1 547 ? 28.452 1.541 -26.156 1.00 93.12 547 HIS A CA 1
ATOM 4254 C C . HIS A 1 547 ? 27.039 1.272 -26.685 1.00 93.12 547 HIS A C 1
ATOM 4256 O O . HIS A 1 547 ? 26.862 1.142 -27.895 1.00 93.12 547 HIS A O 1
ATOM 4262 N N . ALA A 1 548 ? 26.014 1.238 -25.827 1.00 89.06 548 ALA A N 1
ATOM 4263 C CA . ALA A 1 548 ? 24.637 0.986 -26.258 1.00 89.06 548 ALA A CA 1
ATOM 4264 C C . ALA A 1 548 ? 24.085 2.127 -27.127 1.00 89.06 548 ALA A C 1
ATOM 4266 O O . ALA A 1 548 ? 23.418 1.876 -28.136 1.00 89.06 548 ALA A O 1
ATOM 4267 N N . LEU A 1 549 ? 24.403 3.377 -26.787 1.00 89.94 549 LEU A N 1
ATOM 4268 C CA . LEU A 1 549 ? 24.066 4.547 -27.598 1.00 89.94 549 LEU A CA 1
ATOM 4269 C C . LEU A 1 549 ? 24.821 4.543 -28.925 1.00 89.94 549 LEU A C 1
ATOM 4271 O O . LEU A 1 549 ? 24.209 4.781 -29.963 1.00 89.94 549 LEU A O 1
ATOM 4275 N N . THR A 1 550 ? 26.105 4.173 -28.915 1.00 92.75 550 THR A N 1
ATOM 4276 C CA . THR A 1 550 ? 26.904 4.014 -30.141 1.00 92.75 550 THR A CA 1
ATOM 4277 C C . THR A 1 550 ? 26.290 2.964 -31.070 1.00 92.75 550 THR A C 1
ATOM 4279 O O . THR A 1 550 ? 26.106 3.231 -32.257 1.00 92.75 550 THR A O 1
ATOM 4282 N N . VAL A 1 551 ? 25.895 1.797 -30.542 1.00 89.62 551 VAL A N 1
ATOM 4283 C CA . VAL A 1 551 ? 25.196 0.763 -31.324 1.00 89.62 551 VAL A CA 1
ATOM 4284 C C . VAL A 1 551 ? 23.890 1.313 -31.894 1.00 89.62 551 VAL A C 1
ATOM 4286 O O . VAL A 1 551 ? 23.641 1.154 -33.085 1.00 89.62 551 VAL A O 1
ATOM 4289 N N . SER A 1 552 ? 23.079 1.980 -31.073 1.00 87.94 552 SER A N 1
ATOM 4290 C CA . SER A 1 552 ? 21.758 2.482 -31.474 1.00 87.94 552 SER A CA 1
ATOM 4291 C C . SER A 1 552 ? 21.838 3.561 -32.557 1.00 87.94 552 SER A C 1
ATOM 4293 O O . SER A 1 552 ? 21.073 3.528 -33.522 1.00 87.94 552 SER A O 1
ATOM 4295 N N . LEU A 1 553 ? 22.787 4.490 -32.426 1.00 89.81 553 LEU A N 1
ATOM 4296 C CA . LEU A 1 553 ? 23.025 5.572 -33.375 1.00 89.81 553 LEU A CA 1
ATOM 4297 C C . LEU A 1 553 ? 23.521 5.020 -34.721 1.00 89.81 553 LEU A C 1
ATOM 4299 O O . LEU A 1 553 ? 22.895 5.244 -35.760 1.00 89.81 553 LEU A O 1
ATOM 4303 N N . HIS A 1 554 ? 24.611 4.247 -34.705 1.00 90.88 554 HIS A N 1
ATOM 4304 C CA . HIS A 1 554 ? 25.268 3.763 -35.925 1.00 90.88 554 HIS A CA 1
ATOM 4305 C C . HIS A 1 554 ? 24.483 2.661 -36.637 1.00 90.88 554 HIS A C 1
ATOM 4307 O O . HIS A 1 554 ? 24.534 2.577 -37.862 1.00 90.88 554 HIS A O 1
ATOM 4313 N N . GLN A 1 555 ? 23.678 1.869 -35.923 1.00 87.25 555 GLN A N 1
ATOM 4314 C CA . GLN A 1 555 ? 22.823 0.866 -36.560 1.00 87.25 555 GLN A CA 1
ATOM 4315 C C . GLN A 1 555 ? 21.781 1.533 -37.466 1.00 87.25 555 GLN A C 1
ATOM 4317 O O . GLN A 1 555 ? 21.539 1.066 -38.581 1.00 87.25 555 GLN A O 1
ATOM 4322 N N . ALA A 1 556 ? 21.181 2.637 -37.017 1.00 84.25 556 ALA A N 1
ATOM 4323 C CA . ALA A 1 556 ? 20.224 3.385 -37.821 1.00 84.25 556 ALA A CA 1
ATOM 4324 C C . ALA A 1 556 ? 20.888 4.052 -39.035 1.00 84.25 556 ALA A C 1
ATOM 4326 O O . ALA A 1 556 ? 20.341 3.981 -40.138 1.00 84.25 556 ALA A O 1
ATOM 4327 N N . ALA A 1 557 ? 22.084 4.627 -38.863 1.00 85.75 557 ALA A N 1
ATOM 4328 C CA . ALA A 1 557 ? 22.843 5.197 -39.975 1.00 85.75 557 ALA A CA 1
ATOM 4329 C C . ALA A 1 557 ? 23.262 4.144 -41.000 1.00 85.75 557 ALA A C 1
ATOM 4331 O O . ALA A 1 557 ? 23.118 4.394 -42.193 1.00 85.75 557 ALA A O 1
ATOM 4332 N N . ALA A 1 558 ? 23.700 2.958 -40.570 1.00 85.00 558 ALA A N 1
ATOM 4333 C CA . ALA A 1 558 ? 24.039 1.865 -41.476 1.00 85.00 558 ALA A CA 1
ATOM 4334 C C . ALA A 1 558 ? 22.832 1.459 -42.334 1.00 85.00 558 ALA A C 1
ATOM 4336 O O . ALA A 1 558 ? 22.939 1.382 -43.555 1.00 85.00 558 ALA A O 1
ATOM 4337 N N . VAL A 1 559 ? 21.660 1.271 -41.716 1.00 83.12 559 VAL A N 1
ATOM 4338 C CA . VAL A 1 559 ? 20.416 0.948 -42.440 1.00 83.12 559 VAL A CA 1
ATOM 4339 C C . VAL A 1 559 ? 20.036 2.059 -43.419 1.00 83.12 559 VAL A C 1
ATOM 4341 O O . VAL A 1 559 ? 19.611 1.769 -44.537 1.00 83.12 559 VAL A O 1
ATOM 4344 N N . LYS A 1 560 ? 20.197 3.326 -43.029 1.00 82.62 560 LYS A N 1
ATOM 4345 C CA . LYS A 1 560 ? 19.867 4.470 -43.884 1.00 82.62 560 LYS A CA 1
ATOM 4346 C C . LYS A 1 560 ? 20.846 4.621 -45.053 1.00 82.62 560 LYS A C 1
ATOM 4348 O O . LYS A 1 560 ? 20.407 4.807 -46.183 1.00 82.62 560 LYS A O 1
ATOM 4353 N N . ALA A 1 561 ? 22.143 4.453 -44.806 1.00 83.31 561 ALA A N 1
ATOM 4354 C CA . ALA A 1 561 ? 23.203 4.518 -45.809 1.00 83.31 561 ALA A CA 1
ATOM 4355 C C . ALA A 1 561 ? 23.148 3.363 -46.824 1.00 83.31 561 ALA A C 1
ATOM 4357 O O . ALA A 1 561 ? 23.463 3.575 -47.990 1.00 83.31 561 ALA A O 1
ATOM 4358 N N . LEU A 1 562 ? 22.693 2.167 -46.427 1.00 77.62 562 LEU A N 1
ATOM 4359 C CA . LEU A 1 562 ? 22.513 1.029 -47.344 1.00 77.62 562 LEU A CA 1
ATOM 4360 C C . LEU A 1 562 ? 21.480 1.292 -48.452 1.00 77.62 562 LEU A C 1
ATOM 4362 O O . LEU A 1 562 ? 21.537 0.649 -49.498 1.00 77.62 562 LEU A O 1
ATOM 4366 N N . ASN A 1 563 ? 20.565 2.242 -48.247 1.00 72.94 563 ASN A N 1
ATOM 4367 C CA . ASN A 1 563 ? 19.584 2.645 -49.256 1.00 72.94 563 ASN A CA 1
ATOM 4368 C C . ASN A 1 563 ? 20.135 3.687 -50.252 1.00 72.94 563 ASN A C 1
ATOM 4370 O O . ASN A 1 563 ? 19.427 4.064 -51.183 1.00 72.94 563 ASN A O 1
ATOM 4374 N N . GLU A 1 564 ? 21.385 4.142 -50.088 1.00 77.38 564 GLU A N 1
ATOM 4375 C CA . GLU A 1 564 ? 22.034 5.139 -50.943 1.00 77.38 564 GLU A CA 1
ATOM 4376 C C . GLU A 1 564 ? 23.349 4.591 -51.551 1.00 77.38 564 GLU A C 1
ATOM 4378 O O . GLU A 1 564 ? 24.319 4.362 -50.823 1.00 77.38 564 GLU A O 1
ATOM 4383 N N . PRO A 1 565 ? 23.458 4.436 -52.888 1.00 71.69 565 PRO A N 1
ATOM 4384 C CA . PRO A 1 565 ? 24.631 3.830 -53.535 1.00 71.69 565 PRO A CA 1
ATOM 4385 C C . PRO A 1 565 ? 25.972 4.515 -53.224 1.00 71.69 565 PRO A C 1
ATOM 4387 O O . PRO A 1 565 ? 27.005 3.856 -53.173 1.00 71.69 565 PRO A O 1
ATOM 4390 N N . LEU A 1 566 ? 25.963 5.830 -52.983 1.00 74.88 566 LEU A N 1
ATOM 4391 C CA . LEU A 1 566 ? 27.165 6.631 -52.711 1.00 74.88 566 LEU A CA 1
ATOM 4392 C C . LEU A 1 566 ? 27.651 6.546 -51.251 1.00 74.88 566 LEU A C 1
ATOM 4394 O O . LEU A 1 566 ? 28.710 7.082 -50.936 1.00 74.88 566 LEU A O 1
ATOM 4398 N N . LYS A 1 567 ? 26.906 5.884 -50.352 1.00 81.06 567 LYS A N 1
ATOM 4399 C CA . LYS A 1 567 ? 27.198 5.825 -48.905 1.00 81.06 567 LYS A CA 1
ATOM 4400 C C . LYS A 1 567 ? 27.533 4.416 -48.401 1.00 81.06 567 LYS A C 1
ATOM 4402 O O . LYS A 1 567 ? 27.507 4.166 -47.199 1.00 81.06 567 LYS A O 1
ATOM 4407 N N . GLN A 1 568 ? 27.905 3.492 -49.289 1.00 79.75 568 GLN A N 1
ATOM 4408 C CA . GLN A 1 568 ? 28.248 2.115 -48.904 1.00 79.75 568 GLN A CA 1
ATOM 4409 C C . GLN A 1 568 ? 29.437 2.031 -47.932 1.00 79.75 568 GLN A C 1
ATOM 4411 O O . GLN A 1 568 ? 29.390 1.248 -46.985 1.00 79.75 568 GLN A O 1
ATOM 4416 N N . ASN A 1 569 ? 30.458 2.879 -48.104 1.00 85.12 569 ASN A N 1
ATOM 4417 C CA . ASN A 1 569 ? 31.591 2.951 -47.172 1.00 85.12 569 ASN A CA 1
ATOM 4418 C C . ASN A 1 569 ? 31.143 3.375 -45.766 1.00 85.12 569 ASN A C 1
ATOM 4420 O O . ASN A 1 569 ? 31.539 2.759 -44.782 1.00 85.12 569 ASN A O 1
ATOM 4424 N N . LEU A 1 570 ? 30.238 4.354 -45.675 1.00 86.06 570 LEU A N 1
ATOM 4425 C CA . LEU A 1 570 ? 29.666 4.803 -44.405 1.00 86.06 570 LEU A CA 1
ATOM 4426 C C . LEU A 1 570 ? 28.861 3.688 -43.724 1.00 86.06 570 LEU A C 1
ATOM 4428 O O . LEU A 1 570 ? 28.973 3.488 -42.518 1.00 86.06 570 LEU A O 1
ATOM 4432 N N . ALA A 1 571 ? 28.091 2.912 -44.493 1.00 84.50 571 ALA A N 1
ATOM 4433 C CA . ALA A 1 571 ? 27.374 1.758 -43.958 1.00 84.50 571 ALA A CA 1
ATOM 4434 C C . ALA A 1 571 ? 28.324 0.693 -43.385 1.00 84.50 571 ALA A C 1
ATOM 4436 O O . ALA A 1 571 ? 28.024 0.088 -42.352 1.00 84.50 571 ALA A O 1
ATOM 4437 N N . TRP A 1 572 ? 29.464 0.458 -44.038 1.00 85.69 572 TRP A N 1
ATOM 4438 C CA . TRP A 1 572 ? 30.486 -0.459 -43.539 1.00 85.69 572 TRP A CA 1
ATOM 4439 C C . TRP A 1 572 ? 31.131 0.061 -42.246 1.00 85.69 572 TRP A C 1
ATOM 4441 O O . TRP A 1 572 ? 31.168 -0.664 -41.251 1.00 85.69 572 TRP A O 1
ATOM 4451 N N . GLU A 1 573 ? 31.545 1.330 -42.214 1.00 88.25 573 GLU A N 1
ATOM 4452 C CA . GLU A 1 573 ? 32.140 1.966 -41.030 1.00 88.25 573 GLU A CA 1
ATOM 4453 C C . GLU A 1 573 ? 31.190 1.959 -39.824 1.00 88.25 573 GLU A C 1
ATOM 4455 O O . GLU A 1 573 ? 31.588 1.574 -38.720 1.00 88.25 573 GLU A O 1
ATOM 4460 N N . SER A 1 574 ? 29.918 2.319 -40.024 1.00 89.25 574 SER A N 1
ATOM 4461 C CA . SER A 1 574 ? 28.901 2.279 -38.968 1.00 89.25 574 SER A CA 1
ATOM 4462 C C . SER A 1 574 ? 28.688 0.862 -38.429 1.00 89.25 574 SER A C 1
ATOM 4464 O O . SER A 1 574 ? 28.594 0.675 -37.216 1.00 89.25 574 SER A O 1
ATOM 4466 N N . ASN A 1 575 ? 28.680 -0.158 -39.294 1.00 87.69 575 ASN A N 1
ATOM 4467 C CA . ASN A 1 575 ? 28.582 -1.549 -38.846 1.00 87.69 575 ASN A CA 1
ATOM 4468 C C . ASN A 1 575 ? 29.798 -1.985 -38.019 1.00 87.69 575 ASN A C 1
ATOM 4470 O O . ASN A 1 575 ? 29.633 -2.619 -36.976 1.00 87.69 575 ASN A O 1
ATOM 4474 N N . MET A 1 576 ? 31.011 -1.601 -38.418 1.00 86.81 576 MET A N 1
ATOM 4475 C CA . MET A 1 576 ? 32.213 -1.895 -37.631 1.00 86.81 576 MET A CA 1
ATOM 4476 C C . MET A 1 576 ? 32.146 -1.260 -36.235 1.00 86.81 576 MET A C 1
ATOM 4478 O O . MET A 1 576 ? 32.431 -1.930 -35.242 1.00 86.81 576 MET A O 1
ATOM 4482 N N . ARG A 1 577 ? 31.687 -0.006 -36.125 1.00 90.88 577 ARG A N 1
ATOM 4483 C CA . ARG A 1 577 ? 31.502 0.676 -34.828 1.00 90.88 577 ARG A CA 1
ATOM 4484 C C . ARG A 1 577 ? 30.473 -0.021 -33.936 1.00 90.88 577 ARG A C 1
ATOM 4486 O O . ARG A 1 577 ? 30.708 -0.173 -32.732 1.00 90.88 577 ARG A O 1
ATOM 4493 N N . CYS A 1 578 ? 29.353 -0.464 -34.509 1.00 90.12 578 CYS A N 1
ATOM 4494 C CA . CYS A 1 578 ? 28.343 -1.233 -33.783 1.00 90.12 578 CYS A CA 1
ATOM 4495 C C . CYS A 1 578 ? 28.891 -2.580 -33.294 1.00 90.12 578 CYS A C 1
ATOM 4497 O O . CYS A 1 578 ? 28.644 -2.948 -32.147 1.00 90.12 578 CYS A O 1
ATOM 4499 N N . LEU A 1 579 ? 29.647 -3.303 -34.127 1.00 88.56 579 LEU A N 1
ATOM 4500 C CA . LEU A 1 579 ? 30.215 -4.604 -33.768 1.00 88.56 579 LEU A CA 1
ATOM 4501 C C . LEU A 1 579 ? 31.201 -4.486 -32.605 1.00 88.56 579 LEU A C 1
ATOM 4503 O O . LEU A 1 579 ? 31.087 -5.237 -31.633 1.00 88.56 579 LEU A O 1
ATOM 4507 N N . THR A 1 580 ? 32.116 -3.519 -32.674 1.00 90.69 580 THR A N 1
ATOM 4508 C CA . THR A 1 580 ? 33.069 -3.238 -31.594 1.00 90.69 580 THR A CA 1
ATOM 4509 C C . THR A 1 580 ? 32.333 -2.881 -30.305 1.00 90.69 580 THR A C 1
ATOM 4511 O O . THR A 1 580 ? 32.561 -3.498 -29.271 1.00 90.69 580 THR A O 1
ATOM 4514 N N . SER A 1 581 ? 31.368 -1.960 -30.370 1.00 93.50 581 SER A N 1
ATOM 4515 C CA . SER A 1 581 ? 30.626 -1.509 -29.185 1.00 93.50 581 SER A CA 1
ATOM 4516 C C . SER A 1 581 ? 29.776 -2.617 -28.551 1.00 93.50 581 SER A C 1
ATOM 4518 O O . SER A 1 581 ? 29.750 -2.764 -27.331 1.00 93.50 581 SER A O 1
ATOM 4520 N N . ALA A 1 582 ? 29.099 -3.436 -29.359 1.00 89.38 582 ALA A N 1
ATOM 4521 C CA . ALA A 1 582 ? 28.304 -4.553 -28.854 1.00 89.38 582 ALA A CA 1
ATOM 4522 C C . ALA A 1 582 ? 29.181 -5.643 -28.211 1.00 89.38 582 ALA A C 1
ATOM 4524 O O . ALA A 1 582 ? 28.784 -6.250 -27.213 1.00 89.38 582 ALA A O 1
ATOM 4525 N N . SER A 1 583 ? 30.380 -5.864 -28.753 1.00 89.56 583 SER A N 1
ATOM 4526 C CA . SER A 1 583 ? 31.362 -6.794 -28.187 1.00 89.56 583 SER A CA 1
ATOM 4527 C C . SER A 1 583 ? 31.917 -6.287 -26.854 1.00 89.56 583 SER A C 1
ATOM 4529 O O . SER A 1 583 ? 32.011 -7.063 -25.902 1.00 89.56 583 SER A O 1
ATOM 4531 N N . GLU A 1 584 ? 32.181 -4.983 -26.736 1.00 91.94 584 GLU A N 1
ATOM 4532 C CA . GLU A 1 584 ? 32.626 -4.380 -25.476 1.00 91.94 584 GLU A CA 1
ATOM 4533 C C . GLU A 1 584 ? 31.573 -4.472 -24.371 1.00 91.94 584 GLU A C 1
ATOM 4535 O O . GLU A 1 584 ? 31.903 -4.845 -23.247 1.00 91.94 584 GLU A O 1
ATOM 4540 N N . ILE A 1 585 ? 30.286 -4.274 -24.677 1.00 89.88 585 ILE A N 1
ATOM 4541 C CA . ILE A 1 585 ? 29.209 -4.524 -23.700 1.00 89.88 585 ILE A CA 1
ATOM 4542 C C . ILE A 1 585 ? 29.287 -5.959 -23.171 1.00 89.88 585 ILE A C 1
ATOM 4544 O O . ILE A 1 585 ? 29.163 -6.184 -21.967 1.00 89.88 585 ILE A O 1
ATOM 4548 N N . ALA A 1 586 ? 29.529 -6.938 -24.044 1.00 86.44 586 ALA A N 1
ATOM 4549 C CA . ALA A 1 586 ? 29.651 -8.325 -23.619 1.00 86.44 586 ALA A CA 1
ATOM 4550 C C . ALA A 1 586 ? 30.880 -8.572 -22.736 1.00 86.44 586 ALA A C 1
ATOM 4552 O O . ALA A 1 586 ? 30.791 -9.332 -21.768 1.00 86.44 586 ALA A O 1
ATOM 4553 N N . ASN A 1 587 ? 32.006 -7.926 -23.037 1.00 88.38 587 ASN A N 1
ATOM 4554 C CA . ASN A 1 587 ? 33.223 -8.001 -22.233 1.00 88.38 587 ASN A CA 1
ATOM 4555 C C . ASN A 1 587 ? 33.023 -7.382 -20.847 1.00 88.38 587 ASN A C 1
ATOM 4557 O O . ASN A 1 587 ? 33.374 -8.013 -19.850 1.00 88.38 587 ASN A O 1
ATOM 4561 N N . ILE A 1 588 ? 32.390 -6.209 -20.768 1.00 88.38 588 ILE A N 1
ATOM 4562 C CA . ILE A 1 588 ? 32.056 -5.549 -19.499 1.00 88.38 588 ILE A CA 1
ATOM 4563 C C . ILE A 1 588 ? 31.166 -6.461 -18.650 1.00 88.38 588 ILE A C 1
ATOM 4565 O O . ILE A 1 588 ? 31.465 -6.712 -17.484 1.00 88.38 588 ILE A O 1
ATOM 4569 N N . VAL A 1 589 ? 30.115 -7.040 -19.238 1.00 81.25 589 VAL A N 1
ATOM 4570 C CA . VAL A 1 589 ? 29.219 -7.970 -18.532 1.00 81.25 589 VAL A CA 1
ATOM 4571 C C . VAL A 1 589 ? 29.990 -9.183 -18.000 1.00 81.25 589 VAL A C 1
ATOM 4573 O O . VAL A 1 589 ? 29.816 -9.548 -16.838 1.00 81.25 589 VAL A O 1
ATOM 4576 N N . LYS A 1 590 ? 30.887 -9.787 -18.792 1.00 82.88 590 LYS A N 1
ATOM 4577 C CA . LYS A 1 590 ? 31.734 -10.905 -18.331 1.00 82.88 590 LYS A CA 1
ATOM 4578 C C . LYS A 1 590 ? 32.576 -10.523 -17.113 1.00 82.88 590 LYS A C 1
ATOM 4580 O O . LYS A 1 590 ? 32.618 -11.296 -16.162 1.00 82.88 590 LYS A O 1
ATOM 4585 N N . GLN A 1 591 ? 33.186 -9.339 -17.112 1.00 79.00 591 GLN A N 1
ATOM 4586 C CA . GLN A 1 591 ? 33.999 -8.870 -15.985 1.00 79.00 591 GLN A CA 1
ATOM 4587 C C . GLN A 1 591 ? 33.148 -8.604 -14.727 1.00 79.00 591 GLN A C 1
ATOM 4589 O O . GLN A 1 591 ? 33.544 -8.965 -13.622 1.00 79.00 591 GLN A O 1
ATOM 4594 N N . VAL A 1 592 ? 31.943 -8.046 -14.880 1.00 72.31 592 VAL A N 1
ATOM 4595 C CA . VAL A 1 592 ? 31.068 -7.663 -13.753 1.00 72.31 592 VAL A CA 1
ATOM 4596 C C . VAL A 1 592 ? 30.330 -8.859 -13.138 1.00 72.31 592 VAL A C 1
ATOM 4598 O O . VAL A 1 592 ? 30.137 -8.907 -11.922 1.00 72.31 592 VAL A O 1
ATOM 4601 N N . THR A 1 593 ? 29.947 -9.864 -13.938 1.00 62.62 593 THR A N 1
ATOM 4602 C CA . THR A 1 593 ? 29.272 -11.082 -13.431 1.00 62.62 593 THR A CA 1
ATOM 4603 C C . THR A 1 593 ? 30.094 -11.868 -12.406 1.00 62.62 593 THR A C 1
ATOM 4605 O O . THR A 1 593 ? 29.513 -12.607 -11.613 1.00 62.62 593 THR A O 1
ATOM 4608 N N . GLN A 1 594 ? 31.415 -11.680 -12.378 1.00 58.88 594 GLN A N 1
ATOM 4609 C CA . GLN A 1 594 ? 32.309 -12.303 -11.401 1.00 58.88 594 GLN A CA 1
ATOM 4610 C C . GLN A 1 594 ? 32.304 -11.602 -10.032 1.00 58.88 594 GLN A C 1
ATOM 4612 O O . GLN A 1 594 ? 32.736 -12.204 -9.054 1.00 58.88 594 GLN A O 1
ATOM 4617 N N . ILE A 1 595 ? 31.823 -10.354 -9.945 1.00 51.56 595 ILE A N 1
ATOM 4618 C CA . ILE A 1 595 ? 32.069 -9.483 -8.786 1.00 51.56 595 ILE A CA 1
ATOM 4619 C C . ILE A 1 595 ? 30.872 -9.423 -7.829 1.00 51.56 595 ILE A C 1
ATOM 4621 O O . ILE A 1 595 ? 31.095 -9.574 -6.636 1.00 51.56 595 ILE A O 1
ATOM 4625 N N . ASN A 1 596 ? 29.625 -9.269 -8.303 1.00 48.59 596 ASN A N 1
ATOM 4626 C CA . ASN A 1 596 ? 28.377 -9.539 -7.555 1.00 48.59 596 ASN A CA 1
ATOM 4627 C C . ASN A 1 596 ? 27.149 -9.172 -8.420 1.00 48.59 596 ASN A C 1
ATOM 4629 O O . ASN A 1 596 ? 26.901 -7.996 -8.684 1.00 48.59 596 ASN A O 1
ATOM 4633 N N . LEU A 1 597 ? 26.317 -10.146 -8.806 1.00 43.72 597 LEU A N 1
ATOM 4634 C CA . LEU A 1 597 ? 25.077 -9.906 -9.573 1.00 43.72 597 LEU A CA 1
ATOM 4635 C C . LEU A 1 597 ? 24.005 -9.101 -8.798 1.00 43.72 597 LEU A C 1
ATOM 4637 O O . LEU A 1 597 ? 23.024 -8.659 -9.392 1.00 43.72 597 LEU A O 1
ATOM 4641 N N . VAL A 1 598 ? 24.145 -8.921 -7.479 1.00 36.38 598 VAL A N 1
ATOM 4642 C CA . VAL A 1 598 ? 23.170 -8.205 -6.629 1.00 36.38 598 VAL A CA 1
ATOM 4643 C C . VAL A 1 598 ? 23.273 -6.677 -6.783 1.00 36.38 598 VAL A C 1
ATOM 4645 O O . VAL A 1 598 ? 22.313 -5.971 -6.487 1.00 36.38 598 VAL A O 1
ATOM 4648 N N . ALA A 1 599 ? 24.386 -6.166 -7.320 1.00 42.47 599 ALA A N 1
ATOM 4649 C CA . ALA A 1 599 ? 24.668 -4.733 -7.471 1.00 42.47 599 ALA A CA 1
ATOM 4650 C C . ALA A 1 599 ? 24.206 -4.120 -8.815 1.00 42.47 599 ALA A C 1
ATOM 4652 O O . ALA A 1 599 ? 24.596 -3.005 -9.161 1.00 42.47 599 ALA A O 1
ATOM 4653 N N . ILE A 1 600 ? 23.409 -4.836 -9.616 1.00 56.00 600 ILE A N 1
ATOM 4654 C CA . ILE A 1 600 ? 23.092 -4.418 -10.989 1.00 56.00 600 ILE A CA 1
ATOM 4655 C C . ILE A 1 600 ? 22.063 -3.273 -10.993 1.00 56.00 600 ILE A C 1
ATOM 4657 O O . ILE A 1 600 ? 20.893 -3.468 -10.666 1.00 56.00 600 ILE A O 1
ATOM 4661 N N . HIS A 1 601 ? 22.503 -2.083 -11.412 1.00 62.53 601 HIS A N 1
ATOM 4662 C CA . HIS A 1 601 ? 21.662 -0.932 -11.739 1.00 62.53 601 HIS A CA 1
ATOM 4663 C C . HIS A 1 601 ? 20.533 -1.310 -12.714 1.00 62.53 601 HIS A C 1
ATOM 4665 O O . HIS A 1 601 ? 20.760 -1.970 -13.730 1.00 62.53 601 HIS A O 1
ATOM 4671 N N . VAL A 1 602 ? 19.321 -0.827 -12.433 1.00 61.53 602 VAL A N 1
ATOM 4672 C CA . VAL A 1 602 ? 18.057 -1.229 -13.078 1.00 61.53 602 VAL A CA 1
ATOM 4673 C C . VAL A 1 602 ? 18.014 -1.079 -14.610 1.00 61.53 602 VAL A C 1
ATOM 4675 O O . VAL A 1 602 ? 17.250 -1.756 -15.291 1.00 61.53 602 VAL A O 1
ATOM 4678 N N . VAL A 1 603 ? 18.876 -0.223 -15.158 1.00 65.19 603 VAL A N 1
ATOM 4679 C CA . VAL A 1 603 ? 18.965 0.101 -16.593 1.00 65.19 603 VAL A CA 1
ATOM 4680 C C . VAL A 1 603 ? 19.986 -0.772 -17.343 1.00 65.19 603 VAL A C 1
ATOM 4682 O O . VAL A 1 603 ? 19.931 -0.868 -18.562 1.00 65.19 603 VAL A O 1
ATOM 4685 N N . MET A 1 604 ? 20.891 -1.487 -16.666 1.00 71.50 604 MET A N 1
ATOM 4686 C CA . MET A 1 604 ? 21.902 -2.310 -17.356 1.00 71.50 604 MET A CA 1
ATOM 4687 C C . MET A 1 604 ? 21.339 -3.395 -18.298 1.00 71.50 604 MET A C 1
ATOM 4689 O O . MET A 1 604 ? 21.938 -3.595 -19.359 1.00 71.50 604 MET A O 1
ATOM 4693 N N . PRO A 1 605 ? 20.206 -4.078 -18.002 1.00 72.00 605 PRO A N 1
ATOM 4694 C CA . PRO A 1 605 ? 19.617 -5.042 -18.935 1.00 72.00 605 PRO A CA 1
ATOM 4695 C C . PRO A 1 605 ? 19.322 -4.456 -20.322 1.00 72.00 605 PRO A C 1
ATOM 4697 O O . PRO A 1 605 ? 19.390 -5.178 -21.315 1.00 72.00 605 PRO A O 1
ATOM 4700 N N . PHE A 1 606 ? 19.053 -3.151 -20.417 1.00 74.25 606 PHE A N 1
ATOM 4701 C CA . PHE A 1 606 ? 18.839 -2.474 -21.691 1.00 74.25 606 PHE A CA 1
ATOM 4702 C C . PHE A 1 606 ? 20.108 -2.464 -22.563 1.00 74.25 606 PHE A C 1
ATOM 4704 O O . PHE A 1 606 ? 20.046 -2.859 -23.727 1.00 74.25 606 PHE A O 1
ATOM 4711 N N . SER A 1 607 ? 21.275 -2.111 -22.015 1.00 80.06 607 SER A N 1
ATOM 4712 C CA . SER A 1 607 ? 22.533 -2.133 -22.779 1.00 80.06 607 SER A CA 1
ATOM 4713 C C . SER A 1 607 ? 22.881 -3.544 -23.259 1.00 80.06 607 SER A C 1
ATOM 4715 O O . SER A 1 607 ? 23.295 -3.730 -24.404 1.00 80.06 607 SER A O 1
ATOM 4717 N N . VAL A 1 608 ? 22.639 -4.557 -22.419 1.00 78.62 608 VAL A N 1
ATOM 4718 C CA . VAL A 1 608 ? 22.815 -5.973 -22.789 1.00 78.62 608 VAL A CA 1
ATOM 4719 C C . VAL A 1 608 ? 21.866 -6.369 -23.923 1.00 78.62 608 VAL A C 1
ATOM 4721 O O . VAL A 1 608 ? 22.277 -7.051 -24.862 1.00 78.62 608 VAL A O 1
ATOM 4724 N N . PHE A 1 609 ? 20.614 -5.912 -23.872 1.00 76.75 609 PHE A N 1
ATOM 4725 C CA . PHE A 1 609 ? 19.621 -6.149 -24.918 1.00 76.75 609 PHE A CA 1
ATOM 4726 C C . PHE A 1 609 ? 20.016 -5.514 -26.260 1.00 76.75 609 PHE A C 1
ATOM 4728 O O . PHE A 1 609 ? 19.934 -6.182 -27.293 1.00 76.75 609 PHE A O 1
ATOM 4735 N N . VAL A 1 610 ? 20.490 -4.264 -26.261 1.00 76.56 610 VAL A N 1
ATOM 4736 C CA . VAL A 1 610 ? 20.954 -3.570 -27.476 1.00 76.56 610 VAL A CA 1
ATOM 4737 C C . VAL A 1 610 ? 22.129 -4.310 -28.124 1.00 76.56 610 VAL A C 1
ATOM 4739 O O . VAL A 1 610 ? 22.103 -4.568 -29.330 1.00 76.56 610 VAL A O 1
ATOM 4742 N N . ALA A 1 611 ? 23.121 -4.720 -27.327 1.00 82.12 611 ALA A N 1
ATOM 4743 C CA . ALA A 1 611 ? 24.266 -5.490 -27.811 1.00 82.12 611 ALA A CA 1
ATOM 4744 C C . ALA A 1 611 ? 23.848 -6.843 -28.402 1.00 82.12 611 ALA A C 1
ATOM 4746 O O . ALA A 1 611 ? 24.240 -7.183 -29.520 1.00 82.12 611 ALA A O 1
ATOM 4747 N N . LEU A 1 612 ? 23.009 -7.593 -27.677 1.00 79.69 612 LEU A N 1
ATOM 4748 C CA . LEU A 1 612 ? 22.487 -8.884 -28.123 1.00 79.69 612 LEU A CA 1
ATOM 4749 C C . LEU A 1 612 ? 21.751 -8.750 -29.462 1.00 79.69 612 LEU A C 1
ATOM 4751 O O . LEU A 1 612 ? 22.025 -9.509 -30.391 1.00 79.69 612 LEU A O 1
ATOM 4755 N N . ARG A 1 613 ? 20.858 -7.760 -29.588 1.00 75.12 613 ARG A N 1
ATOM 4756 C CA . ARG A 1 613 ? 20.098 -7.510 -30.819 1.00 75.12 613 ARG A CA 1
ATOM 4757 C C . ARG A 1 613 ? 21.020 -7.272 -32.010 1.00 75.12 613 ARG A C 1
ATOM 4759 O O . ARG A 1 613 ? 20.775 -7.835 -33.074 1.00 75.12 613 ARG A O 1
ATOM 4766 N N . TYR A 1 614 ? 22.051 -6.446 -31.847 1.00 80.69 614 TYR A N 1
ATOM 4767 C CA . TYR A 1 614 ? 22.981 -6.160 -32.934 1.00 80.69 614 TYR A CA 1
ATOM 4768 C C . TYR A 1 614 ? 23.801 -7.399 -33.316 1.00 80.69 614 TYR A C 1
ATOM 4770 O O . TYR A 1 614 ? 23.838 -7.772 -34.489 1.00 80.69 614 TYR A O 1
ATOM 4778 N N . LEU A 1 615 ? 24.385 -8.097 -32.339 1.00 81.31 615 LEU A N 1
ATOM 4779 C CA . LEU A 1 615 ? 25.204 -9.290 -32.584 1.00 81.31 615 LEU A CA 1
ATOM 4780 C C . LEU A 1 615 ? 24.411 -10.429 -33.240 1.00 81.31 615 LEU A C 1
ATOM 4782 O O . LEU A 1 615 ? 24.966 -11.173 -34.043 1.00 81.31 615 LEU A O 1
ATOM 4786 N N . MET A 1 616 ? 23.105 -10.538 -32.978 1.00 76.19 616 MET A N 1
ATOM 4787 C CA . MET A 1 616 ? 22.231 -11.496 -33.668 1.00 76.19 616 MET A CA 1
ATOM 4788 C C . MET A 1 616 ? 22.092 -11.227 -35.174 1.00 76.19 616 MET A C 1
ATOM 4790 O O . MET A 1 616 ? 21.762 -12.148 -35.920 1.00 76.19 616 MET A O 1
ATOM 4794 N N . THR A 1 617 ? 22.343 -9.997 -35.636 1.00 74.69 617 THR A N 1
ATOM 4795 C CA . THR A 1 617 ? 22.315 -9.648 -37.068 1.00 74.69 617 THR A CA 1
ATOM 4796 C C . THR A 1 617 ? 23.626 -9.951 -37.798 1.00 74.69 617 THR A C 1
ATOM 4798 O O . THR A 1 617 ? 23.647 -9.918 -39.024 1.00 74.69 617 THR A O 1
ATOM 4801 N N . GLN A 1 618 ? 24.697 -10.287 -37.068 1.00 73.88 618 GLN A N 1
ATOM 4802 C CA . GLN A 1 618 ? 26.032 -10.554 -37.609 1.00 73.88 618 GLN A CA 1
ATOM 4803 C C . GLN A 1 618 ? 26.331 -12.067 -37.553 1.00 73.88 618 GLN A C 1
ATOM 4805 O O . GLN A 1 618 ? 26.602 -12.611 -36.479 1.00 73.88 618 GLN A O 1
ATOM 4810 N N . PRO A 1 619 ? 26.258 -12.805 -38.676 1.00 58.06 619 PRO A N 1
ATOM 4811 C CA . PRO A 1 619 ? 26.399 -14.258 -38.671 1.00 58.06 619 PRO A CA 1
ATOM 4812 C C . PRO A 1 619 ? 27.876 -14.686 -38.570 1.00 58.06 619 PRO A C 1
ATOM 4814 O O . PRO A 1 619 ? 28.508 -14.987 -39.576 1.00 58.06 619 PRO A O 1
ATOM 4817 N N . SER A 1 620 ? 28.423 -14.776 -37.352 1.00 72.50 620 SER A N 1
ATOM 4818 C CA . SER A 1 620 ? 29.735 -15.398 -37.086 1.00 72.50 620 SER A CA 1
ATOM 4819 C C . SER A 1 620 ? 29.669 -16.440 -35.946 1.00 72.50 620 SER A C 1
ATOM 4821 O O . SER A 1 620 ? 28.774 -16.362 -35.094 1.00 72.50 620 SER A O 1
ATOM 4823 N N . PRO A 1 621 ? 30.572 -17.443 -35.899 1.00 66.88 621 PRO A N 1
ATOM 4824 C CA . PRO A 1 621 ? 30.641 -18.409 -34.794 1.00 66.88 621 PRO A CA 1
ATOM 4825 C C . PRO A 1 621 ? 30.881 -17.757 -33.420 1.00 66.88 621 PRO A C 1
ATOM 4827 O O . PRO A 1 621 ? 30.231 -18.129 -32.443 1.00 66.88 621 PRO A O 1
ATOM 4830 N N . GLU A 1 622 ? 31.747 -16.744 -33.357 1.00 64.94 622 GLU A N 1
ATOM 4831 C CA . GLU A 1 622 ? 32.077 -15.991 -32.136 1.00 64.94 622 GLU A CA 1
ATOM 4832 C C . GLU A 1 622 ? 30.887 -15.151 -31.642 1.00 64.94 622 GLU A C 1
ATOM 4834 O O . GLU A 1 622 ? 30.584 -15.105 -30.441 1.00 64.94 622 GLU A O 1
ATOM 4839 N N . SER A 1 623 ? 30.132 -14.560 -32.575 1.00 70.25 623 SER A N 1
ATOM 4840 C CA . SER A 1 623 ? 28.894 -13.838 -32.272 1.00 70.25 623 SER A CA 1
ATOM 4841 C C . SER A 1 623 ? 27.831 -14.772 -31.687 1.00 70.25 623 SER A C 1
ATOM 4843 O O . SER A 1 623 ? 27.132 -14.379 -30.758 1.00 70.25 623 SER A O 1
ATOM 4845 N N . LYS A 1 624 ? 27.731 -16.035 -32.135 1.00 75.19 624 LYS A N 1
ATOM 4846 C CA . LYS A 1 624 ? 26.761 -17.008 -31.585 1.00 75.19 624 LYS A CA 1
ATOM 4847 C C . LYS A 1 624 ? 27.021 -17.340 -30.115 1.00 75.19 624 LYS A C 1
ATOM 4849 O O . LYS A 1 624 ? 26.073 -17.365 -29.330 1.00 75.19 624 LYS A O 1
ATOM 4854 N N . GLN A 1 625 ? 28.276 -17.575 -29.732 1.00 77.06 625 GLN A N 1
ATOM 4855 C CA . GLN A 1 625 ? 28.632 -17.877 -28.341 1.00 77.06 625 GLN A CA 1
ATOM 4856 C C . GLN A 1 625 ? 28.397 -16.666 -27.428 1.00 77.06 625 GLN A C 1
ATOM 4858 O O . GLN A 1 625 ? 27.836 -16.801 -26.340 1.00 77.06 625 GLN A O 1
ATOM 4863 N N . THR A 1 626 ? 28.763 -15.473 -27.897 1.00 79.56 626 THR A N 1
ATOM 4864 C CA . THR A 1 626 ? 28.540 -14.216 -27.170 1.00 79.56 626 THR A CA 1
ATOM 4865 C C . THR A 1 626 ? 27.048 -13.914 -27.011 1.00 79.56 626 THR A C 1
ATOM 4867 O O . THR A 1 626 ? 26.602 -13.591 -25.911 1.00 79.56 626 THR A O 1
ATOM 4870 N N . CYS A 1 627 ? 26.247 -14.110 -28.061 1.00 79.62 627 CYS A N 1
ATOM 4871 C CA . CYS A 1 627 ? 24.790 -13.999 -27.999 1.00 79.62 627 CYS A CA 1
ATOM 4872 C C . CYS A 1 627 ? 24.182 -14.973 -26.987 1.00 79.62 627 CYS A C 1
ATOM 4874 O O . CYS A 1 627 ? 23.296 -14.583 -26.228 1.00 79.62 627 CYS A O 1
ATOM 4876 N N . GLN A 1 628 ? 24.657 -16.221 -26.943 1.00 77.75 628 GLN A N 1
ATOM 4877 C CA . GLN A 1 628 ? 24.180 -17.213 -25.980 1.00 77.75 628 GLN A CA 1
ATOM 4878 C C . GLN A 1 628 ? 24.468 -16.769 -24.540 1.00 77.75 628 GLN A C 1
ATOM 4880 O O . GLN A 1 628 ? 23.552 -16.746 -23.722 1.00 77.75 628 GLN A O 1
ATOM 4885 N N . PHE A 1 629 ? 25.691 -16.308 -24.263 1.00 81.62 629 PHE A N 1
ATOM 4886 C CA . PHE A 1 629 ? 26.067 -15.754 -22.960 1.00 81.62 629 PHE A CA 1
ATOM 4887 C C . PHE A 1 629 ? 25.183 -14.567 -22.545 1.00 81.62 629 PHE A C 1
ATOM 4889 O O . PHE A 1 629 ? 24.604 -14.587 -21.461 1.00 81.62 629 PHE A O 1
ATOM 4896 N N . LEU A 1 630 ? 25.022 -13.552 -23.403 1.00 77.69 630 LEU A N 1
ATOM 4897 C CA . LEU A 1 630 ? 24.191 -12.381 -23.083 1.00 77.69 630 LEU A CA 1
ATOM 4898 C C . LEU A 1 630 ? 22.717 -12.751 -22.908 1.00 77.69 630 LEU A C 1
ATOM 4900 O O . LEU A 1 630 ? 22.031 -12.189 -22.055 1.00 77.69 630 LEU A O 1
ATOM 4904 N N . THR A 1 631 ? 22.237 -13.729 -23.675 1.00 74.12 631 THR A N 1
ATOM 4905 C CA . THR A 1 631 ? 20.893 -14.283 -23.507 1.00 74.12 631 THR A CA 1
ATOM 4906 C C . THR A 1 631 ? 20.746 -14.937 -22.137 1.00 74.12 631 THR A C 1
ATOM 4908 O O . THR A 1 631 ? 19.731 -14.732 -21.480 1.00 74.12 631 THR A O 1
ATOM 4911 N N . ASP A 1 632 ? 21.742 -15.692 -21.675 1.00 69.56 632 ASP A N 1
ATOM 4912 C CA . ASP A 1 632 ? 21.713 -16.336 -20.360 1.00 69.56 632 ASP A CA 1
ATOM 4913 C C . ASP A 1 632 ? 21.826 -15.321 -19.213 1.00 69.56 632 ASP A C 1
ATOM 4915 O O . ASP A 1 632 ? 21.146 -15.476 -18.199 1.00 69.56 632 ASP A O 1
ATOM 4919 N N . VAL A 1 633 ? 22.574 -14.227 -19.393 1.00 71.12 633 VAL A N 1
ATOM 4920 C CA . VAL A 1 633 ? 22.593 -13.093 -18.453 1.00 71.12 633 VAL A CA 1
ATOM 4921 C C . VAL A 1 633 ? 21.215 -12.435 -18.365 1.00 71.12 633 VAL A C 1
ATOM 4923 O O . VAL A 1 633 ? 20.675 -12.300 -17.268 1.00 71.12 633 VAL A O 1
ATOM 4926 N N . LEU A 1 634 ? 20.597 -12.094 -19.501 1.00 67.06 634 LEU A N 1
ATOM 4927 C CA . LEU A 1 634 ? 19.242 -11.530 -19.528 1.00 67.06 634 LEU A CA 1
ATOM 4928 C C . LEU A 1 634 ? 18.207 -12.499 -18.948 1.00 67.06 634 LEU A C 1
ATOM 4930 O O . LEU A 1 634 ? 17.322 -12.069 -18.212 1.00 67.06 634 LEU A O 1
ATOM 4934 N N . ARG A 1 635 ? 18.333 -13.804 -19.218 1.00 59.81 635 ARG A N 1
ATOM 4935 C CA . ARG A 1 635 ? 17.494 -14.844 -18.608 1.00 59.81 635 ARG A CA 1
ATOM 4936 C C . ARG A 1 635 ? 17.715 -14.952 -17.113 1.00 59.81 635 ARG A C 1
ATOM 4938 O O . ARG A 1 635 ? 16.741 -15.154 -16.418 1.00 59.81 635 ARG A O 1
ATOM 4945 N N . SER A 1 636 ? 18.936 -14.840 -16.603 1.00 60.56 636 SER A N 1
ATOM 4946 C CA . SER A 1 636 ? 19.209 -14.877 -15.161 1.00 60.56 636 SER A CA 1
ATOM 4947 C C . SER A 1 636 ? 18.586 -13.669 -14.455 1.00 60.56 636 SER A C 1
ATOM 4949 O O . SER A 1 636 ? 17.923 -13.824 -13.426 1.00 60.56 636 SER A O 1
ATOM 4951 N N . CYS A 1 637 ? 18.689 -12.484 -15.069 1.00 55.19 637 CYS A N 1
ATOM 4952 C CA . CYS A 1 637 ? 17.973 -11.286 -14.630 1.00 55.19 637 CYS A CA 1
ATOM 4953 C C . CYS A 1 637 ? 16.446 -11.504 -14.654 1.00 55.19 637 CYS A C 1
ATOM 4955 O O . CYS A 1 637 ? 15.772 -11.224 -13.666 1.00 55.19 637 CYS A O 1
ATOM 4957 N N . ALA A 1 638 ? 15.914 -12.095 -15.729 1.00 47.09 638 ALA A N 1
ATOM 4958 C CA . ALA A 1 638 ? 14.484 -12.352 -15.928 1.00 47.09 638 ALA A CA 1
ATOM 4959 C C . ALA A 1 638 ? 13.930 -13.596 -15.194 1.00 47.09 638 ALA A C 1
ATOM 4961 O O . ALA A 1 638 ? 12.730 -13.718 -14.993 1.00 47.09 638 ALA A O 1
ATOM 4962 N N . ALA A 1 639 ? 14.757 -14.555 -14.784 1.00 39.81 639 ALA A N 1
ATOM 4963 C CA . ALA A 1 639 ? 14.347 -15.759 -14.051 1.00 39.81 639 ALA A CA 1
ATOM 4964 C C . ALA A 1 639 ? 14.222 -15.476 -12.551 1.00 39.81 639 ALA A C 1
ATOM 4966 O O . ALA A 1 639 ? 13.461 -16.140 -11.855 1.00 39.81 639 ALA A O 1
ATOM 4967 N N . LYS A 1 640 ? 14.923 -14.446 -12.063 1.00 45.59 640 LYS A N 1
ATOM 4968 C CA . LYS A 1 640 ? 14.713 -13.873 -10.729 1.00 45.59 640 LYS A CA 1
ATOM 4969 C C . LYS A 1 640 ? 13.569 -12.843 -10.690 1.00 45.59 640 LYS A C 1
ATOM 4971 O O . LYS A 1 640 ? 13.248 -12.351 -9.612 1.00 45.59 640 LYS A O 1
ATOM 4976 N N . GLN A 1 641 ? 12.948 -12.510 -11.829 1.00 45.31 641 GLN A N 1
ATOM 4977 C CA . GLN A 1 641 ? 11.944 -11.445 -11.971 1.00 45.31 641 GLN A CA 1
ATOM 4978 C C . GLN A 1 641 ? 10.769 -11.916 -12.854 1.00 45.31 641 GLN A C 1
ATOM 4980 O O . GLN A 1 641 ? 10.875 -11.950 -14.072 1.00 45.31 641 GLN A O 1
ATOM 4985 N N . ASN A 1 642 ? 9.633 -12.286 -12.249 1.00 32.75 642 ASN A N 1
ATOM 4986 C CA . ASN A 1 642 ? 8.455 -12.903 -12.897 1.00 32.75 642 ASN A CA 1
ATOM 4987 C C . ASN A 1 642 ? 7.729 -12.028 -13.965 1.00 32.75 642 ASN A C 1
ATOM 4989 O O . ASN A 1 642 ? 6.683 -11.437 -13.723 1.00 32.75 642 ASN A O 1
ATOM 4993 N N . ASN A 1 643 ? 8.346 -11.991 -15.143 1.00 39.94 643 ASN A N 1
ATOM 4994 C CA . ASN A 1 643 ? 7.966 -11.905 -16.563 1.00 39.94 643 ASN A CA 1
ATOM 4995 C C . ASN A 1 643 ? 6.599 -11.441 -17.122 1.00 39.94 643 ASN A C 1
ATOM 4997 O O . ASN A 1 643 ? 5.568 -12.082 -16.939 1.00 39.94 643 ASN A O 1
ATOM 5001 N N . LEU A 1 644 ? 6.727 -10.498 -18.080 1.00 31.55 644 LEU A N 1
ATOM 5002 C CA . LEU A 1 644 ? 5.954 -10.364 -19.339 1.00 31.55 644 LEU A CA 1
ATOM 5003 C C . LEU A 1 644 ? 6.855 -10.470 -20.609 1.00 31.55 644 LEU A C 1
ATOM 5005 O O . LEU A 1 644 ? 6.374 -10.733 -21.706 1.00 31.55 644 LEU A O 1
ATOM 5009 N N . LEU A 1 645 ? 8.186 -10.347 -20.471 1.00 34.78 645 LEU A N 1
ATOM 5010 C CA . LEU A 1 645 ? 9.174 -10.404 -21.573 1.00 34.78 645 LEU A CA 1
ATOM 5011 C C . LEU A 1 645 ? 9.537 -11.824 -22.049 1.00 34.78 645 LEU A C 1
ATOM 5013 O O . LEU A 1 645 ? 10.149 -11.987 -23.107 1.00 34.78 645 LEU A O 1
ATOM 5017 N N . VAL A 1 646 ? 9.122 -12.867 -21.322 1.00 36.38 646 VAL A N 1
ATOM 5018 C CA . VAL A 1 646 ? 9.346 -14.273 -21.714 1.00 36.38 646 VAL A CA 1
ATOM 5019 C C . VAL A 1 646 ? 8.677 -14.632 -23.045 1.00 36.38 646 VAL A C 1
ATOM 5021 O O . VAL A 1 646 ? 9.191 -15.491 -23.759 1.00 36.38 646 VAL A O 1
ATOM 5024 N N . GLY A 1 647 ? 7.610 -13.935 -23.448 1.00 38.19 647 GLY A N 1
ATOM 5025 C CA . GLY A 1 647 ? 6.957 -14.164 -24.743 1.00 38.19 647 GLY A CA 1
ATOM 5026 C C . GLY A 1 647 ? 7.772 -13.705 -25.962 1.00 38.19 647 GLY A C 1
ATOM 5027 O O . GLY A 1 647 ? 7.567 -14.206 -27.066 1.00 38.19 647 GLY A O 1
ATOM 5028 N N . VAL A 1 648 ? 8.722 -12.778 -25.791 1.00 37.31 648 VAL A N 1
ATOM 5029 C CA . VAL A 1 648 ? 9.467 -12.170 -26.913 1.00 37.31 648 VAL A CA 1
ATOM 5030 C C . VAL A 1 648 ? 10.736 -12.960 -27.267 1.00 37.31 648 VAL A C 1
ATOM 5032 O O . VAL A 1 648 ? 11.175 -12.926 -28.411 1.00 37.31 648 VAL A O 1
ATOM 5035 N N . ILE A 1 649 ? 11.312 -13.715 -26.321 1.00 39.28 649 ILE A N 1
ATOM 5036 C CA . ILE A 1 649 ? 12.627 -14.379 -26.487 1.00 39.28 649 ILE A CA 1
ATOM 5037 C C . ILE A 1 649 ? 12.560 -15.890 -26.176 1.00 39.28 649 ILE A C 1
ATOM 5039 O O . ILE A 1 649 ? 13.584 -16.570 -26.079 1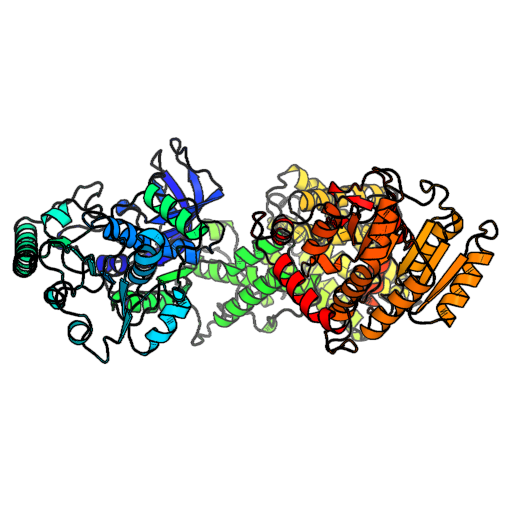.00 39.28 649 ILE A O 1
ATOM 5043 N N . SER A 1 650 ? 11.361 -16.472 -26.027 1.00 42.19 650 SER A N 1
ATOM 5044 C CA . SER A 1 650 ? 11.235 -17.919 -25.816 1.00 42.19 650 SER A CA 1
ATOM 5045 C C . SER A 1 650 ? 11.789 -18.692 -27.020 1.00 42.19 650 SER A C 1
ATOM 5047 O O . SER A 1 650 ? 11.204 -18.743 -28.102 1.00 42.19 650 SER A O 1
ATOM 5049 N N . ASN A 1 651 ? 12.950 -19.318 -26.816 1.00 44.72 651 ASN A N 1
ATOM 5050 C CA . ASN A 1 651 ? 13.601 -20.215 -27.770 1.00 44.72 651 ASN A CA 1
ATOM 5051 C C . ASN A 1 651 ? 13.162 -21.679 -27.592 1.00 44.72 651 ASN A C 1
ATOM 5053 O O . ASN A 1 651 ? 13.800 -22.581 -28.140 1.00 44.72 651 ASN A O 1
ATOM 5057 N N . LYS A 1 652 ? 12.091 -21.938 -26.827 1.00 53.66 652 LYS A N 1
ATOM 5058 C CA . LYS A 1 652 ? 11.556 -23.293 -26.676 1.00 53.66 652 LYS A CA 1
ATOM 5059 C C . LYS A 1 652 ? 11.018 -23.770 -28.022 1.00 53.66 652 LYS A C 1
ATOM 5061 O O . LYS A 1 652 ? 10.166 -23.124 -28.627 1.00 53.66 652 LYS A O 1
ATOM 5066 N N . LYS A 1 653 ? 11.545 -24.899 -28.498 1.00 64.06 653 LYS A N 1
ATOM 5067 C CA . LYS A 1 653 ? 11.015 -25.574 -29.685 1.00 64.06 653 LYS A CA 1
ATOM 5068 C C . LYS A 1 653 ? 9.599 -26.095 -29.389 1.00 64.06 653 LYS A C 1
ATOM 5070 O O . LYS A 1 653 ? 9.297 -26.366 -28.220 1.00 64.06 653 LYS A O 1
ATOM 5075 N N . PRO A 1 654 ? 8.749 -26.235 -30.419 1.00 72.94 654 PRO A N 1
ATOM 5076 C CA . PRO A 1 654 ? 7.478 -26.926 -30.280 1.00 72.94 654 PRO A CA 1
ATOM 5077 C C . PRO A 1 654 ? 7.702 -28.332 -29.727 1.00 72.94 654 PRO A C 1
ATOM 5079 O O . PRO A 1 654 ? 8.565 -29.057 -30.220 1.00 72.94 654 PRO A O 1
ATOM 5082 N N . SER A 1 655 ? 6.962 -28.685 -28.681 1.00 73.00 655 SER A N 1
ATOM 5083 C CA . SER A 1 655 ? 6.977 -30.020 -28.065 1.00 73.00 655 SER A CA 1
ATOM 5084 C C . SER A 1 655 ? 6.111 -31.025 -28.837 1.00 73.00 655 SER A C 1
ATOM 5086 O O . SER A 1 655 ? 6.295 -32.227 -28.682 1.00 73.00 655 SER A O 1
ATOM 5088 N N . PHE A 1 656 ? 5.188 -30.535 -29.675 1.00 81.19 656 PHE A N 1
ATOM 5089 C CA . PHE A 1 656 ? 4.241 -31.324 -30.463 1.00 81.19 656 PHE A CA 1
ATOM 5090 C C . PHE A 1 656 ? 4.067 -30.699 -31.854 1.00 81.19 656 PHE A C 1
ATOM 5092 O O . PHE A 1 656 ? 3.812 -29.497 -31.971 1.00 81.19 656 PHE A O 1
ATOM 5099 N N . THR A 1 657 ? 4.225 -31.494 -32.910 1.00 87.69 657 THR A N 1
ATOM 5100 C CA . THR A 1 657 ? 4.193 -31.083 -34.322 1.00 87.69 657 THR A CA 1
ATOM 5101 C C . THR A 1 657 ? 3.284 -32.006 -35.144 1.00 87.69 657 THR A C 1
ATOM 5103 O O . THR A 1 657 ? 2.550 -32.839 -34.616 1.00 87.69 657 THR A O 1
ATOM 5106 N N . ASP A 1 658 ? 3.248 -31.816 -36.462 1.00 83.44 658 ASP A N 1
ATOM 5107 C CA . ASP A 1 658 ? 2.373 -32.547 -37.387 1.00 83.44 658 ASP A CA 1
ATOM 5108 C C . ASP A 1 658 ? 2.784 -34.020 -37.549 1.00 83.44 658 ASP A C 1
ATOM 5110 O O . ASP A 1 658 ? 1.999 -34.861 -38.004 1.00 83.44 658 ASP A O 1
ATOM 5114 N N . LYS A 1 659 ? 4.015 -34.346 -37.145 1.00 85.62 659 LYS A N 1
ATOM 5115 C CA . LYS A 1 659 ? 4.559 -35.706 -37.136 1.00 85.62 659 LYS A CA 1
ATOM 5116 C C . LYS A 1 659 ? 3.928 -36.573 -36.055 1.00 85.62 659 LYS A C 1
ATOM 5118 O O . LYS A 1 659 ? 3.702 -37.754 -36.301 1.00 85.62 659 LYS A O 1
ATOM 5123 N N . GLU A 1 660 ? 3.622 -35.990 -34.902 1.00 84.44 660 GLU A N 1
ATOM 5124 C CA . GLU A 1 660 ? 3.029 -36.681 -33.757 1.00 84.44 660 GLU A CA 1
ATOM 5125 C C . GLU A 1 660 ? 1.507 -36.863 -33.896 1.00 84.44 660 GLU A C 1
ATOM 5127 O O . GLU A 1 660 ? 0.915 -37.650 -33.162 1.00 84.44 660 GLU A O 1
ATOM 5132 N N . LEU A 1 661 ? 0.864 -36.175 -34.850 1.00 85.31 661 LEU A N 1
ATOM 5133 C CA . LEU A 1 661 ? -0.574 -36.291 -35.092 1.00 85.31 661 LEU A CA 1
ATOM 5134 C C . LEU A 1 661 ? -0.915 -37.583 -35.859 1.00 85.31 661 LEU A C 1
ATOM 5136 O O . LEU A 1 661 ? -0.477 -37.778 -37.001 1.00 85.31 661 LEU A O 1
ATOM 5140 N N . SER A 1 662 ? -1.723 -38.445 -35.239 1.00 85.69 662 SER A N 1
ATOM 5141 C CA . SER A 1 662 ? -2.285 -39.659 -35.843 1.00 85.69 662 SER A CA 1
ATOM 5142 C C . SER A 1 662 ? -3.411 -39.349 -36.837 1.00 85.69 662 SER A C 1
ATOM 5144 O O . SER A 1 662 ? -3.855 -38.207 -36.952 1.00 85.69 662 SER A O 1
ATOM 5146 N N . ASP A 1 663 ? -3.877 -40.374 -37.558 1.00 88.12 663 ASP A N 1
ATOM 5147 C CA . ASP A 1 663 ? -5.035 -40.279 -38.457 1.00 88.12 663 ASP A CA 1
ATOM 5148 C C . ASP A 1 663 ? -6.284 -39.767 -37.713 1.00 88.12 663 ASP A C 1
ATOM 5150 O O . ASP A 1 663 ? -6.548 -40.193 -36.590 1.00 88.12 663 ASP A O 1
ATOM 5154 N N . GLN A 1 664 ? -7.028 -38.849 -38.329 1.00 90.62 664 GLN A N 1
ATOM 5155 C CA . GLN A 1 664 ? -8.186 -38.142 -37.757 1.00 90.62 664 GLN A CA 1
ATOM 5156 C C . GLN A 1 664 ? -9.496 -38.476 -38.488 1.00 90.62 664 GLN A C 1
ATOM 5158 O O . GLN A 1 664 ? -10.471 -37.722 -38.413 1.00 90.62 664 GLN A O 1
ATOM 5163 N N . ARG A 1 665 ? -9.528 -39.607 -39.203 1.00 90.12 665 ARG A N 1
ATOM 5164 C CA . ARG A 1 665 ? -10.697 -40.056 -39.966 1.00 90.12 665 ARG A CA 1
ATOM 5165 C C . ARG A 1 665 ? -11.943 -40.131 -39.096 1.00 90.12 665 ARG A C 1
ATOM 5167 O O . ARG A 1 665 ? -11.924 -40.682 -37.997 1.00 90.12 665 ARG A O 1
ATOM 5174 N N . GLY A 1 666 ? -13.048 -39.605 -39.618 1.00 86.94 666 GLY A N 1
ATOM 5175 C CA . GLY A 1 666 ? -14.322 -39.595 -38.907 1.00 86.94 666 GLY A CA 1
ATOM 5176 C C . GLY A 1 666 ? -14.398 -38.605 -37.739 1.00 86.94 666 GLY A C 1
ATOM 5177 O O . GLY A 1 666 ? -15.396 -38.639 -37.018 1.00 86.94 666 GLY A O 1
ATOM 5178 N N . LYS A 1 667 ? -13.418 -37.716 -37.548 1.00 89.56 667 LYS A N 1
ATOM 5179 C CA . LYS A 1 667 ? -13.476 -36.624 -36.563 1.00 89.56 667 LYS A CA 1
ATOM 5180 C C . LYS A 1 667 ? -13.819 -35.297 -37.255 1.00 89.56 667 LYS A C 1
ATOM 5182 O O . LYS A 1 667 ? -13.397 -35.051 -38.387 1.00 89.56 667 LYS A O 1
ATOM 5187 N N . VAL A 1 668 ? -14.608 -34.462 -36.579 1.00 92.88 668 VAL A N 1
ATOM 5188 C CA . VAL A 1 668 ? -15.151 -33.195 -37.103 1.00 92.88 668 VAL A CA 1
ATOM 5189 C C . VAL A 1 668 ? -14.581 -32.018 -36.325 1.00 92.88 668 VAL A C 1
ATOM 5191 O O . VAL A 1 668 ? -14.610 -31.998 -35.094 1.00 92.88 668 VAL A O 1
ATOM 5194 N N . PHE A 1 669 ? -14.081 -31.022 -37.053 1.00 93.75 669 PHE A N 1
ATOM 5195 C CA . PHE A 1 669 ? -13.358 -29.881 -36.496 1.00 93.75 669 PHE A CA 1
ATOM 5196 C C . PHE A 1 669 ? -13.919 -28.557 -37.004 1.00 93.75 669 PHE A C 1
ATOM 5198 O O . PHE A 1 669 ? -14.227 -28.439 -38.188 1.00 93.75 669 PHE A O 1
ATOM 5205 N N . ILE A 1 670 ? -13.958 -27.534 -36.148 1.00 94.69 670 ILE A N 1
ATOM 5206 C CA . ILE A 1 670 ? -14.193 -26.141 -36.556 1.00 94.69 670 ILE A CA 1
ATOM 5207 C C . ILE A 1 670 ? -12.930 -25.328 -36.274 1.00 94.69 670 ILE A C 1
ATOM 5209 O O . ILE A 1 670 ? -12.408 -25.343 -35.158 1.00 94.69 670 ILE A O 1
ATOM 5213 N N . VAL A 1 671 ? -12.455 -24.585 -37.277 1.00 92.12 671 VAL A N 1
ATOM 5214 C CA . VAL A 1 671 ? -11.335 -23.646 -37.124 1.00 92.12 671 VAL A CA 1
ATOM 5215 C C . VAL A 1 671 ? -11.785 -22.241 -37.520 1.00 92.12 671 VAL A C 1
ATOM 5217 O O . VAL A 1 671 ? -12.053 -21.974 -38.694 1.00 92.12 671 VAL A O 1
ATOM 5220 N N . ALA A 1 672 ? -11.835 -21.325 -36.553 1.00 88.88 672 ALA A N 1
ATOM 5221 C CA . ALA A 1 672 ? -12.093 -19.909 -36.792 1.00 88.88 672 ALA A CA 1
ATOM 5222 C C . ALA A 1 672 ? -10.874 -19.216 -37.420 1.00 88.88 672 ALA A C 1
ATOM 5224 O O . ALA A 1 672 ? -9.721 -19.494 -37.081 1.00 88.88 672 ALA A O 1
ATOM 5225 N N . GLY A 1 673 ? -11.113 -18.306 -38.371 1.00 84.75 673 GLY A N 1
ATOM 5226 C CA . GLY A 1 673 ? -10.036 -17.611 -39.089 1.00 84.75 673 GLY A CA 1
ATOM 5227 C C . GLY A 1 673 ? -9.266 -18.522 -40.053 1.00 84.75 673 GLY A C 1
ATOM 5228 O O . GLY A 1 673 ? -8.123 -18.230 -40.419 1.00 84.75 673 GLY A O 1
ATOM 5229 N N . ALA A 1 674 ? -9.890 -19.619 -40.491 1.00 86.19 674 ALA A N 1
ATOM 5230 C CA . ALA A 1 674 ? -9.288 -20.687 -41.290 1.00 86.19 674 ALA A CA 1
ATOM 5231 C C . ALA A 1 674 ? -8.728 -20.253 -42.658 1.00 86.19 674 ALA A C 1
ATOM 5233 O O . ALA A 1 674 ? -7.951 -20.975 -43.279 1.00 86.19 674 ALA A O 1
ATOM 5234 N N . THR A 1 675 ? -9.078 -19.064 -43.146 1.00 84.12 675 THR A N 1
ATOM 5235 C CA . THR A 1 675 ? -8.588 -18.541 -44.432 1.00 84.12 675 THR A CA 1
ATOM 5236 C C . THR A 1 675 ? -7.300 -17.721 -44.320 1.00 84.12 675 THR A C 1
ATOM 5238 O O . THR A 1 675 ? -6.755 -17.293 -45.340 1.00 84.12 675 THR A O 1
ATOM 5241 N N . SER A 1 676 ? -6.790 -17.483 -43.108 1.00 78.94 676 SER A N 1
ATOM 5242 C CA . SER A 1 676 ? -5.650 -16.590 -42.865 1.00 78.94 676 SER A CA 1
ATOM 5243 C C . SER A 1 676 ? -4.672 -17.128 -41.822 1.00 78.94 676 SER A C 1
ATOM 5245 O O . SER A 1 676 ? -5.072 -17.661 -40.793 1.00 78.94 676 SER A O 1
ATOM 5247 N N . SER A 1 677 ? -3.374 -16.900 -42.058 1.00 80.56 677 SER A N 1
ATOM 5248 C CA . SER A 1 677 ? -2.312 -17.085 -41.061 1.00 80.56 677 SER A CA 1
ATOM 5249 C C . SER A 1 677 ? -2.303 -18.490 -40.416 1.00 80.56 677 SER A C 1
ATOM 5251 O O . SER A 1 677 ? -2.217 -19.490 -41.130 1.00 80.56 677 SER A O 1
ATOM 5253 N N . ILE A 1 678 ? -2.391 -18.564 -39.084 1.00 83.12 678 ILE A N 1
ATOM 5254 C CA . ILE A 1 678 ? -2.340 -19.778 -38.261 1.00 83.12 678 ILE A CA 1
ATOM 5255 C C . ILE A 1 678 ? -3.479 -20.741 -38.602 1.00 83.12 678 ILE A C 1
ATOM 5257 O O . ILE A 1 678 ? -3.220 -21.921 -38.828 1.00 83.12 678 ILE A O 1
ATOM 5261 N N . GLY A 1 679 ? -4.719 -20.243 -38.692 1.00 85.06 679 GLY A N 1
ATOM 5262 C CA . GLY A 1 679 ? -5.896 -21.079 -38.945 1.00 85.06 679 GLY A CA 1
ATOM 5263 C C . GLY A 1 679 ? -5.774 -21.849 -40.258 1.00 85.06 679 GLY A C 1
ATOM 5264 O O . GLY A 1 679 ? -6.032 -23.047 -40.309 1.00 85.06 679 GLY A O 1
ATOM 5265 N N . LYS A 1 680 ? -5.251 -21.199 -41.303 1.00 88.31 680 LYS A N 1
ATOM 5266 C CA . LYS A 1 680 ? -5.007 -21.841 -42.601 1.00 88.31 680 LYS A CA 1
ATOM 5267 C C . LYS A 1 680 ? -3.984 -22.978 -42.532 1.00 88.31 680 LYS A C 1
ATOM 5269 O O . LYS A 1 680 ? -4.146 -23.986 -43.218 1.00 88.31 680 LYS A O 1
ATOM 5274 N N . LEU A 1 681 ? -2.919 -22.811 -41.747 1.00 89.31 681 LEU A N 1
ATOM 5275 C CA . LEU A 1 681 ? -1.907 -23.855 -41.564 1.00 89.31 681 LEU A CA 1
ATOM 5276 C C . LEU A 1 681 ? -2.463 -25.025 -40.751 1.00 89.31 681 LEU A C 1
ATOM 5278 O O . LEU A 1 681 ? -2.258 -26.170 -41.140 1.00 89.31 681 LEU A O 1
ATOM 5282 N N . LEU A 1 682 ? -3.215 -24.734 -39.688 1.00 89.81 682 LEU A N 1
ATOM 5283 C CA . LEU A 1 682 ? -3.860 -25.744 -38.854 1.00 89.81 682 LEU A CA 1
ATOM 5284 C C . LEU A 1 682 ? -4.844 -26.606 -39.660 1.00 89.81 682 LEU A C 1
ATOM 5286 O O . LEU A 1 682 ? -4.748 -27.828 -39.619 1.00 89.81 682 LEU A O 1
ATOM 5290 N N . VAL A 1 683 ? -5.718 -25.988 -40.464 1.00 91.94 683 VAL A N 1
ATOM 5291 C CA . VAL A 1 683 ? -6.642 -26.708 -41.364 1.00 91.94 683 VAL A CA 1
ATOM 5292 C C . VAL A 1 683 ? -5.877 -27.581 -42.355 1.00 91.94 683 VAL A C 1
ATOM 5294 O O . VAL A 1 683 ? -6.276 -28.714 -42.603 1.00 91.94 683 VAL A O 1
ATOM 5297 N N . GLY A 1 684 ? -4.764 -27.087 -42.905 1.00 91.31 684 GLY A N 1
ATOM 5298 C CA . GLY A 1 684 ? -3.930 -27.874 -43.812 1.00 91.31 684 GLY A CA 1
ATOM 5299 C C . GLY A 1 684 ? -3.348 -29.125 -43.152 1.00 91.31 684 GLY A C 1
ATOM 5300 O O . GLY A 1 684 ? -3.375 -30.194 -43.760 1.00 91.31 684 GLY A O 1
ATOM 5301 N N . ILE A 1 685 ? -2.875 -29.014 -41.906 1.00 92.00 685 ILE A N 1
ATOM 5302 C CA . ILE A 1 685 ? -2.350 -30.161 -41.156 1.00 92.00 685 ILE A CA 1
ATOM 5303 C C . ILE A 1 685 ? -3.469 -31.162 -40.847 1.00 92.00 685 ILE A C 1
ATOM 5305 O O . ILE A 1 685 ? -3.320 -32.340 -41.164 1.00 92.00 685 ILE A O 1
ATOM 5309 N N . LEU A 1 686 ? -4.605 -30.699 -40.314 1.00 91.81 686 LEU A N 1
ATOM 5310 C CA . LEU A 1 686 ? -5.773 -31.542 -40.032 1.00 91.81 686 LEU A CA 1
ATOM 5311 C C . LEU A 1 686 ? -6.237 -32.290 -41.289 1.00 91.81 686 LEU A C 1
ATOM 5313 O O . LEU A 1 686 ? -6.381 -33.511 -41.279 1.00 91.81 686 LEU A O 1
ATOM 5317 N N . TYR A 1 687 ? -6.386 -31.575 -42.404 1.00 93.62 687 TYR A N 1
ATOM 5318 C CA . TYR A 1 687 ? -6.818 -32.166 -43.666 1.00 93.62 687 TYR A CA 1
ATOM 5319 C C . TYR A 1 687 ? -5.831 -33.213 -44.188 1.00 93.62 687 TYR A C 1
ATOM 5321 O O . TYR A 1 687 ? -6.246 -34.263 -44.672 1.00 93.62 687 TYR A O 1
ATOM 5329 N N . SER A 1 688 ? -4.523 -32.973 -44.036 1.00 92.62 688 SER A N 1
ATOM 5330 C CA . SER A 1 688 ? -3.485 -33.942 -44.411 1.00 92.62 688 SER A CA 1
ATOM 5331 C C . SER A 1 688 ? -3.540 -35.248 -43.607 1.00 92.62 688 SER A C 1
ATOM 5333 O O . SER A 1 688 ? -2.989 -36.256 -44.046 1.00 92.62 688 SER A O 1
ATOM 5335 N N . LYS A 1 689 ? -4.225 -35.239 -42.457 1.00 92.19 689 LYS A N 1
ATOM 5336 C CA . LYS A 1 689 ? -4.446 -36.380 -41.562 1.00 92.19 689 LYS A CA 1
ATOM 5337 C C . LYS A 1 689 ? -5.891 -36.893 -41.619 1.00 92.19 689 LYS A C 1
ATOM 5339 O O . LYS A 1 689 ? -6.373 -37.429 -40.635 1.00 92.19 689 LYS A O 1
ATOM 5344 N N . ASN A 1 690 ? -6.580 -36.721 -42.752 1.00 93.12 690 ASN A N 1
ATOM 5345 C CA . ASN A 1 690 ? -7.963 -37.169 -42.976 1.00 93.12 690 ASN A CA 1
ATOM 5346 C C . ASN A 1 690 ? -8.967 -36.643 -41.930 1.00 93.12 690 ASN A C 1
ATOM 5348 O O . ASN A 1 690 ? -9.815 -37.384 -41.453 1.00 93.12 690 ASN A O 1
ATOM 5352 N N . ALA A 1 691 ? -8.882 -35.371 -41.553 1.00 91.19 691 ALA A N 1
ATOM 5353 C CA . ALA A 1 691 ? -9.922 -34.731 -40.752 1.00 91.19 691 ALA A CA 1
ATOM 5354 C C . ALA A 1 691 ? -11.019 -34.112 -41.635 1.00 91.19 691 ALA A C 1
ATOM 5356 O O . ALA A 1 691 ? -10.700 -33.485 -42.652 1.00 91.19 691 ALA A O 1
ATOM 5357 N N . LYS A 1 692 ? -12.283 -34.169 -41.189 1.00 95.19 692 LYS A N 1
ATOM 5358 C CA . LYS A 1 692 ? -13.364 -33.327 -41.727 1.00 95.19 692 LYS A CA 1
ATOM 5359 C C . LYS A 1 692 ? -13.318 -31.958 -41.050 1.00 95.19 692 LYS A C 1
ATOM 5361 O O . LYS A 1 692 ? -13.469 -31.865 -39.831 1.00 95.19 692 LYS A O 1
ATOM 5366 N N . VAL A 1 693 ? -13.091 -30.884 -41.811 1.00 95.31 693 VAL A N 1
ATOM 5367 C CA . VAL A 1 693 ? -12.830 -29.549 -41.236 1.00 95.31 693 VAL A CA 1
ATOM 5368 C C . VAL A 1 693 ? -13.769 -28.483 -41.793 1.00 95.31 693 VAL A C 1
ATOM 5370 O O . VAL A 1 693 ? -13.818 -28.231 -42.998 1.00 95.31 693 VAL A O 1
ATOM 5373 N N . TYR A 1 694 ? -14.453 -27.791 -40.886 1.00 96.06 694 TYR A N 1
ATOM 5374 C CA . TYR A 1 694 ? -15.220 -26.583 -41.152 1.00 96.06 694 TYR A CA 1
ATOM 5375 C C . TYR A 1 694 ? -14.298 -25.358 -41.121 1.00 96.06 694 TYR A C 1
ATOM 5377 O O . TYR A 1 694 ? -13.731 -24.982 -40.089 1.00 96.06 694 TYR A O 1
ATOM 5385 N N . ILE A 1 695 ? -14.145 -24.732 -42.285 1.00 94.44 695 ILE A N 1
ATOM 5386 C CA . ILE A 1 695 ? -13.388 -23.504 -42.521 1.00 94.44 695 ILE A CA 1
ATOM 5387 C C . ILE A 1 695 ? -14.291 -22.330 -42.142 1.00 94.44 695 ILE A C 1
ATOM 5389 O O . ILE A 1 695 ? -15.042 -21.830 -42.983 1.00 94.44 695 ILE A O 1
ATOM 5393 N N . ALA A 1 696 ? -14.225 -21.900 -40.879 1.00 93.12 696 ALA A N 1
ATOM 5394 C CA . ALA A 1 696 ? -15.043 -20.797 -40.392 1.00 93.12 696 ALA A CA 1
ATOM 5395 C C . ALA A 1 696 ? -14.397 -19.447 -40.742 1.00 93.12 696 ALA A C 1
ATOM 5397 O O . ALA A 1 696 ? -13.304 -19.106 -40.267 1.00 93.12 696 ALA A O 1
ATOM 5398 N N . ALA A 1 697 ? -15.044 -18.699 -41.637 1.00 90.69 697 ALA A N 1
ATOM 5399 C CA . ALA A 1 697 ? -14.526 -17.449 -42.184 1.00 90.69 697 ALA A CA 1
ATOM 5400 C C . ALA A 1 697 ? -15.644 -16.515 -42.671 1.00 90.69 697 ALA A C 1
ATOM 5402 O O . ALA A 1 697 ? -16.746 -16.941 -43.004 1.00 90.69 697 ALA A O 1
ATOM 5403 N N . GLN A 1 698 ? -15.329 -15.226 -42.800 1.00 89.06 698 GLN A N 1
ATOM 5404 C CA . GLN A 1 698 ? -16.291 -14.223 -43.265 1.00 89.06 698 GLN A CA 1
ATOM 5405 C C . GLN A 1 698 ? -16.596 -14.339 -44.773 1.00 89.06 698 GLN A C 1
ATOM 5407 O O . GLN A 1 698 ? -17.718 -14.091 -45.200 1.00 89.06 698 GLN A O 1
ATOM 5412 N N . SER A 1 699 ? -15.610 -14.718 -45.598 1.00 89.88 699 SER A N 1
ATOM 5413 C CA . SER A 1 699 ? -15.698 -14.672 -47.068 1.00 89.88 699 SER A CA 1
ATOM 5414 C C . SER A 1 699 ? -15.689 -16.070 -47.688 1.00 89.88 699 SER A C 1
ATOM 5416 O O . SER A 1 699 ? -14.687 -16.781 -47.578 1.00 89.88 699 SER A O 1
ATOM 5418 N N . ALA A 1 700 ? -16.770 -16.404 -48.403 1.00 90.38 700 ALA A N 1
ATOM 5419 C CA . ALA A 1 700 ? -16.896 -17.639 -49.180 1.00 90.38 700 ALA A CA 1
ATOM 5420 C C . ALA A 1 700 ? -15.778 -17.757 -50.230 1.00 90.38 700 ALA A C 1
ATOM 5422 O O . ALA A 1 700 ? -15.036 -18.732 -50.229 1.00 90.38 700 ALA A O 1
ATOM 5423 N N . ASP A 1 701 ? -15.527 -16.699 -51.009 1.00 90.75 701 ASP A N 1
ATOM 5424 C CA . ASP A 1 701 ? -14.467 -16.688 -52.029 1.00 90.75 701 ASP A CA 1
ATOM 5425 C C . ASP A 1 701 ? -13.073 -17.020 -51.471 1.00 90.75 701 ASP A C 1
ATOM 5427 O O . ASP A 1 701 ? -12.271 -17.716 -52.103 1.00 90.75 701 ASP A O 1
ATOM 5431 N N . LYS A 1 702 ? -12.734 -16.488 -50.285 1.00 89.06 702 LYS A N 1
ATOM 5432 C CA . LYS A 1 702 ? -11.451 -16.784 -49.623 1.00 89.06 702 LYS A CA 1
ATOM 5433 C C . LYS A 1 702 ? -11.411 -18.224 -49.113 1.00 89.06 702 LYS A C 1
ATOM 5435 O O . LYS A 1 702 ? -10.336 -18.837 -49.143 1.00 89.06 702 LYS A O 1
ATOM 5440 N N . ALA A 1 703 ? -12.544 -18.749 -48.653 1.00 90.31 703 ALA A N 1
ATOM 5441 C CA . ALA A 1 703 ? -12.678 -20.137 -48.237 1.00 90.31 703 ALA A CA 1
ATOM 5442 C C . ALA A 1 703 ? -12.506 -21.081 -49.430 1.00 90.31 703 ALA A C 1
ATOM 5444 O O . ALA A 1 703 ? -11.616 -21.926 -49.378 1.00 90.31 703 ALA A O 1
ATOM 5445 N N . ASP A 1 704 ? -13.204 -20.861 -50.541 1.00 90.00 704 ASP A N 1
ATOM 5446 C CA . ASP A 1 704 ? -13.124 -21.695 -51.748 1.00 90.00 704 ASP A CA 1
ATOM 5447 C C . ASP A 1 704 ? -11.706 -21.749 -52.319 1.00 90.00 704 ASP A C 1
ATOM 5449 O O . ASP A 1 704 ? -11.160 -22.824 -52.587 1.00 90.00 704 ASP A O 1
ATOM 5453 N N . LYS A 1 705 ? -11.035 -20.594 -52.398 1.00 91.81 705 LYS A N 1
ATOM 5454 C CA . LYS A 1 705 ? -9.616 -20.519 -52.790 1.00 91.81 705 LYS A CA 1
ATOM 5455 C C . LYS A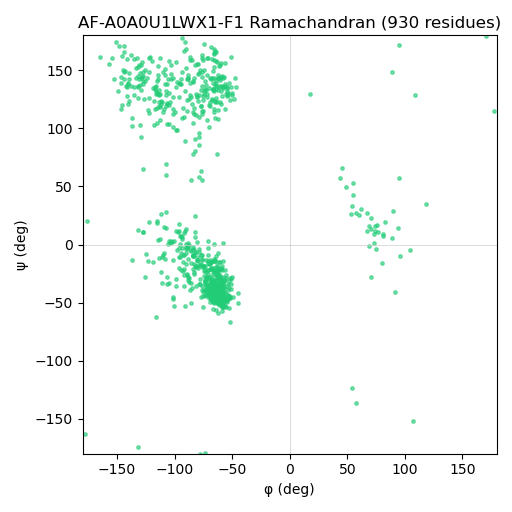 1 705 ? -8.705 -21.297 -51.841 1.00 91.81 705 LYS A C 1
ATOM 5457 O O . LYS A 1 705 ? -7.661 -21.798 -52.262 1.00 91.81 705 LYS A O 1
ATOM 5462 N N . THR A 1 706 ? -9.044 -21.358 -50.557 1.00 90.69 706 THR A N 1
ATOM 5463 C CA . THR A 1 706 ? -8.283 -22.121 -49.559 1.00 90.69 706 THR A CA 1
ATOM 5464 C C . THR A 1 706 ? -8.550 -23.618 -49.704 1.00 90.69 706 THR A C 1
ATOM 5466 O O . THR A 1 706 ? -7.586 -24.380 -49.751 1.00 90.69 706 THR A O 1
ATOM 5469 N N . VAL A 1 707 ? -9.811 -24.027 -49.881 1.00 91.69 707 VAL A N 1
ATOM 5470 C CA . VAL A 1 707 ? -10.225 -25.417 -50.136 1.00 91.69 707 VAL A CA 1
ATOM 5471 C C . VAL A 1 707 ? -9.511 -25.978 -51.359 1.00 91.69 707 VAL A C 1
ATOM 5473 O O . VAL A 1 707 ? -8.858 -27.014 -51.259 1.00 91.69 707 VAL A O 1
ATOM 5476 N N . GLN A 1 708 ? -9.570 -25.278 -52.496 1.00 90.56 708 GLN A N 1
ATOM 5477 C CA . GLN A 1 708 ? -8.920 -25.716 -53.735 1.00 90.56 708 GLN A CA 1
ATOM 5478 C C . GLN A 1 708 ? -7.416 -25.933 -53.530 1.00 90.56 708 GLN A C 1
ATOM 5480 O O . GLN A 1 708 ? -6.891 -26.995 -53.858 1.00 90.56 708 GLN A O 1
ATOM 5485 N N . LYS A 1 709 ? -6.727 -24.970 -52.900 1.00 91.81 709 LYS A N 1
ATOM 5486 C CA . LYS A 1 709 ? -5.285 -25.069 -52.619 1.00 91.81 709 LYS A CA 1
ATOM 5487 C C . LYS A 1 709 ? -4.935 -26.248 -51.711 1.00 91.81 709 LYS A C 1
ATOM 5489 O O . LYS A 1 709 ? -3.916 -26.895 -51.938 1.00 91.81 709 LYS A O 1
ATOM 5494 N N . LEU A 1 710 ? -5.737 -26.511 -50.680 1.00 91.94 710 LEU A N 1
ATOM 5495 C CA . LEU A 1 710 ? -5.482 -27.608 -49.745 1.00 91.94 710 LEU A CA 1
ATOM 5496 C C . LEU A 1 710 ? -5.768 -28.977 -50.371 1.00 91.94 710 LEU A C 1
ATOM 5498 O O . LEU A 1 710 ? -4.953 -29.880 -50.192 1.00 91.94 710 LEU A O 1
ATOM 5502 N N . LYS A 1 711 ? -6.833 -29.106 -51.174 1.00 91.06 711 LYS A N 1
ATOM 5503 C CA . LYS A 1 711 ? -7.130 -30.326 -51.945 1.00 91.06 711 LYS A CA 1
ATOM 5504 C C . LYS A 1 711 ? -6.012 -30.670 -52.926 1.00 91.06 711 LYS A C 1
ATOM 5506 O O . LYS A 1 711 ? -5.586 -31.816 -52.988 1.00 91.06 711 LYS A O 1
ATOM 5511 N N . THR A 1 712 ? -5.469 -29.677 -53.634 1.00 91.31 712 THR A N 1
ATOM 5512 C CA . THR A 1 712 ? -4.310 -29.889 -54.518 1.00 91.31 712 THR A CA 1
ATOM 5513 C C . THR A 1 712 ? -3.053 -30.285 -53.742 1.00 91.31 712 THR A C 1
ATOM 5515 O O . THR A 1 712 ? -2.281 -31.114 -54.213 1.00 91.31 712 THR A O 1
ATOM 5518 N N . LYS A 1 713 ? -2.825 -29.703 -52.558 1.00 90.88 713 LYS A N 1
ATOM 5519 C CA . LYS A 1 713 ? -1.630 -29.977 -51.746 1.00 90.88 713 LYS A CA 1
ATOM 5520 C C . LYS A 1 713 ? -1.670 -31.349 -51.061 1.00 90.88 713 LYS A C 1
ATOM 5522 O O . LYS A 1 713 ? -0.618 -31.945 -50.848 1.00 90.88 713 LYS A O 1
ATOM 5527 N N . HIS A 1 714 ? -2.858 -31.837 -50.715 1.00 90.56 714 HIS A N 1
ATOM 5528 C CA . HIS A 1 714 ? -3.061 -33.090 -49.987 1.00 90.56 714 HIS A CA 1
ATOM 5529 C C . HIS A 1 714 ? -4.066 -34.000 -50.717 1.00 90.56 714 HIS A C 1
ATOM 5531 O O . HIS A 1 714 ? -5.134 -34.283 -50.176 1.00 90.56 714 HIS A O 1
ATOM 5537 N N . PRO A 1 715 ? -3.735 -34.484 -51.932 1.00 86.94 715 PRO A N 1
ATOM 5538 C CA . PRO A 1 715 ? -4.660 -35.258 -52.768 1.00 86.94 715 PRO A CA 1
ATOM 5539 C C . PRO A 1 715 ? -4.991 -36.645 -52.195 1.00 86.94 715 PRO A C 1
ATOM 5541 O O . PRO A 1 715 ? -5.930 -37.291 -52.646 1.00 86.94 715 PRO A O 1
ATOM 5544 N N . SER A 1 716 ? -4.216 -37.119 -51.214 1.00 83.94 716 SER A N 1
ATOM 5545 C CA . SER A 1 716 ? -4.436 -38.394 -50.528 1.00 83.94 716 SER A CA 1
ATOM 5546 C C . SER A 1 716 ? -5.564 -38.350 -49.494 1.00 83.94 716 SER A C 1
ATOM 5548 O O . SER A 1 716 ? -6.021 -39.409 -49.074 1.00 83.94 716 SER A O 1
ATOM 5550 N N . SER A 1 717 ? -5.995 -37.158 -49.066 1.00 86.75 717 SER A N 1
ATOM 5551 C CA . SER A 1 717 ? -7.090 -37.009 -48.106 1.00 86.75 717 SER A CA 1
ATOM 5552 C C . SER A 1 717 ? -8.439 -37.141 -48.806 1.00 86.75 717 SER A C 1
ATOM 5554 O O . SER A 1 717 ? -8.693 -36.470 -49.804 1.00 86.75 717 SER A O 1
ATOM 5556 N N . GLN A 1 718 ? -9.302 -38.011 -48.283 1.00 79.31 718 GLN A N 1
ATOM 5557 C CA . GLN A 1 718 ? -10.636 -38.293 -48.840 1.00 79.31 718 GLN A CA 1
ATOM 5558 C C . GLN A 1 718 ? -11.765 -37.568 -48.089 1.00 79.31 718 GLN A C 1
ATOM 5560 O O . GLN A 1 718 ? -12.937 -37.763 -48.391 1.00 79.31 718 GLN A O 1
ATOM 5565 N N . GLU A 1 719 ? -11.419 -36.745 -47.099 1.00 89.12 719 GLU A N 1
ATOM 5566 C CA . GLU A 1 719 ? -12.380 -36.088 -46.208 1.00 89.12 719 GLU A CA 1
ATOM 5567 C C . GLU A 1 719 ? -12.820 -34.717 -46.740 1.00 89.12 719 GLU A C 1
ATOM 5569 O O . GLU A 1 719 ? -12.335 -34.222 -47.767 1.00 89.12 719 GLU A O 1
ATOM 5574 N N . GLU A 1 720 ? -13.777 -34.092 -46.055 1.00 91.25 720 GLU A N 1
ATOM 5575 C CA . GLU A 1 720 ? -14.404 -32.854 -46.516 1.00 91.25 720 GLU A CA 1
ATOM 5576 C C . GLU A 1 720 ? -13.798 -31.593 -45.877 1.00 91.25 720 GLU A C 1
ATOM 5578 O O . GLU A 1 720 ? -13.543 -31.522 -44.673 1.00 91.25 720 GLU A O 1
ATOM 5583 N N . LEU A 1 721 ? -13.633 -30.553 -46.700 1.00 93.81 721 LEU A N 1
ATOM 5584 C CA . LEU A 1 721 ? -13.395 -29.177 -46.261 1.00 93.81 721 LEU A CA 1
ATOM 5585 C C . LEU A 1 721 ? -14.647 -28.358 -46.571 1.00 93.81 721 LEU A C 1
ATOM 5587 O O . LEU A 1 721 ? -14.976 -28.177 -47.745 1.00 93.81 721 LEU A O 1
ATOM 5591 N N . ILE A 1 722 ? -15.330 -27.875 -45.536 1.00 94.88 722 ILE A N 1
ATOM 5592 C CA . ILE A 1 722 ? -16.649 -27.240 -45.657 1.00 94.88 722 ILE A CA 1
ATOM 5593 C C . ILE A 1 722 ? -16.547 -25.778 -45.240 1.00 94.88 722 ILE A C 1
ATOM 5595 O O . ILE A 1 722 ? -16.019 -25.464 -44.178 1.00 94.88 722 ILE A O 1
ATOM 5599 N N . PHE A 1 723 ? -17.054 -24.864 -46.063 1.00 95.25 723 PHE A N 1
ATOM 5600 C CA . PHE A 1 723 ? -17.154 -23.460 -45.678 1.00 95.25 723 PHE A CA 1
ATOM 5601 C C . PHE A 1 723 ? -18.247 -23.265 -44.619 1.00 95.25 723 PHE A C 1
ATOM 5603 O O . PHE A 1 723 ? -19.387 -23.688 -44.815 1.00 95.25 723 PHE A O 1
ATOM 5610 N N . LEU A 1 724 ? -17.897 -22.586 -43.525 1.00 95.56 724 LEU A N 1
ATOM 5611 C CA . LEU A 1 724 ? -18.837 -22.073 -42.535 1.00 95.56 724 LEU A CA 1
ATOM 5612 C C . LEU A 1 724 ? -18.726 -20.550 -42.529 1.00 95.56 724 LEU A C 1
ATOM 5614 O O . LEU A 1 724 ? -17.664 -20.006 -42.217 1.00 95.56 724 LEU A O 1
ATOM 5618 N N . HIS A 1 725 ? -19.802 -19.855 -42.890 1.00 94.56 725 HIS A N 1
ATOM 5619 C CA . HIS A 1 725 ? -19.816 -18.405 -42.737 1.00 94.56 725 HIS A CA 1
ATOM 5620 C C . HIS A 1 725 ? -19.725 -18.087 -41.246 1.00 94.56 725 HIS A C 1
ATOM 5622 O O . HIS A 1 725 ? -20.509 -18.637 -40.491 1.00 94.56 725 HIS A O 1
ATOM 5628 N N . LEU A 1 726 ? -18.758 -17.265 -40.833 1.00 93.19 726 LEU A N 1
ATOM 5629 C CA . LEU A 1 726 ? -18.602 -16.801 -39.453 1.00 93.19 726 LEU A CA 1
ATOM 5630 C C . LEU A 1 726 ? -18.035 -15.379 -39.464 1.00 93.19 726 LEU A C 1
ATOM 5632 O O . LEU A 1 726 ? -16.905 -15.162 -39.915 1.00 93.19 726 LEU A O 1
ATOM 5636 N N . ASN A 1 727 ? -18.812 -14.419 -38.960 1.00 91.62 727 ASN A N 1
ATOM 5637 C CA . ASN A 1 727 ? -18.393 -13.031 -38.802 1.00 91.62 727 ASN A CA 1
ATOM 5638 C C . ASN A 1 727 ? -18.413 -12.623 -37.319 1.00 91.62 727 ASN A C 1
ATOM 5640 O O . ASN A 1 727 ? -19.458 -12.341 -36.747 1.00 91.62 727 ASN A O 1
ATOM 5644 N N . LEU A 1 728 ? -17.235 -12.557 -36.695 1.00 90.00 728 LEU A N 1
ATOM 5645 C CA . LEU A 1 728 ? -17.110 -12.246 -35.265 1.00 90.00 728 LEU A CA 1
ATOM 5646 C C . LEU A 1 728 ? -17.432 -10.782 -34.911 1.00 90.00 728 LEU A C 1
ATOM 5648 O O . LEU A 1 728 ? -17.526 -10.454 -33.735 1.00 90.00 728 LEU A O 1
ATOM 5652 N N . GLU A 1 729 ? -17.611 -9.901 -35.900 1.00 89.81 729 GLU A N 1
ATOM 5653 C CA . GLU A 1 729 ? -18.052 -8.516 -35.670 1.00 89.81 729 GLU A CA 1
ATOM 5654 C C . GLU A 1 729 ? -19.553 -8.404 -35.366 1.00 89.81 729 GLU A C 1
ATOM 5656 O O . GLU A 1 729 ? -20.000 -7.336 -34.946 1.00 89.81 729 GLU A O 1
ATOM 5661 N N . ASP A 1 730 ? -20.328 -9.469 -35.607 1.00 92.81 730 ASP A N 1
ATOM 5662 C CA . ASP A 1 730 ? -21.785 -9.465 -35.485 1.00 92.81 730 ASP A CA 1
ATOM 5663 C C . ASP A 1 730 ? -22.319 -10.724 -34.788 1.00 92.81 730 ASP A C 1
ATOM 5665 O O . ASP A 1 730 ? -22.368 -11.812 -35.372 1.00 92.81 730 ASP A O 1
ATOM 5669 N N . LEU A 1 731 ? -22.794 -10.560 -33.552 1.00 93.81 731 LEU A N 1
ATOM 5670 C CA . LEU A 1 731 ? -23.318 -11.650 -32.723 1.00 93.81 731 LEU A CA 1
ATOM 5671 C C . LEU A 1 731 ? -24.515 -12.390 -33.351 1.00 93.81 731 LEU A C 1
ATOM 5673 O O . LEU A 1 731 ? -24.662 -13.594 -33.132 1.00 93.81 731 LEU A O 1
ATOM 5677 N N . TRP A 1 732 ? -25.330 -11.736 -34.189 1.00 93.19 732 TRP A N 1
ATOM 5678 C CA . TRP A 1 732 ? -26.422 -12.418 -34.904 1.00 93.19 732 TRP A CA 1
ATOM 5679 C C . TRP A 1 732 ? -25.899 -13.411 -35.934 1.00 93.19 732 TRP A C 1
ATOM 5681 O O . TRP A 1 732 ? -26.425 -14.517 -36.074 1.00 93.19 732 TRP A O 1
ATOM 5691 N N . THR A 1 733 ? -24.827 -13.041 -36.634 1.00 92.44 733 THR A N 1
ATOM 5692 C CA . THR A 1 733 ? -24.201 -13.945 -37.599 1.00 92.44 733 THR A CA 1
ATOM 5693 C C . THR A 1 733 ? -23.530 -15.112 -36.891 1.00 92.44 733 THR A C 1
ATOM 5695 O O . THR A 1 733 ? -23.620 -16.234 -37.380 1.00 92.44 733 THR A O 1
ATOM 5698 N N . VAL A 1 734 ? -22.939 -14.895 -35.711 1.00 94.75 734 VAL A N 1
ATOM 5699 C CA . VAL A 1 734 ? -22.368 -15.964 -34.877 1.00 94.75 734 VAL A CA 1
ATOM 5700 C C . VAL A 1 734 ? -23.431 -17.002 -34.512 1.00 94.75 734 VAL A C 1
ATOM 5702 O O . VAL A 1 734 ? -23.187 -18.199 -34.684 1.00 94.75 734 VAL A O 1
ATOM 5705 N N . LYS A 1 735 ? -24.627 -16.562 -34.094 1.00 94.44 735 LYS A N 1
ATOM 5706 C CA . LYS A 1 735 ? -25.762 -17.458 -33.824 1.00 94.44 735 LYS A CA 1
ATOM 5707 C C . LYS A 1 735 ? -26.138 -18.285 -35.053 1.00 94.44 735 LYS A C 1
ATOM 5709 O O . LYS A 1 735 ? -26.137 -19.512 -34.991 1.00 94.44 735 LYS A O 1
ATOM 5714 N N . ALA A 1 736 ? -26.381 -17.618 -36.183 1.00 94.69 736 ALA A N 1
ATOM 5715 C CA . ALA A 1 736 ? -26.755 -18.281 -37.432 1.00 94.69 736 ALA A CA 1
ATOM 5716 C C . ALA A 1 736 ? -25.692 -19.294 -37.901 1.00 94.69 736 ALA A C 1
ATOM 5718 O O . ALA A 1 736 ? -26.026 -20.358 -38.417 1.00 94.69 736 ALA A O 1
ATOM 5719 N N . SER A 1 737 ? -24.411 -18.987 -37.677 1.00 95.50 737 SER A N 1
ATOM 5720 C CA . SER A 1 737 ? -23.283 -19.873 -37.991 1.00 95.50 737 SER A CA 1
ATOM 5721 C C . SER A 1 737 ? -23.331 -21.160 -37.165 1.00 95.50 737 SER A C 1
ATOM 5723 O O . SER A 1 737 ? -23.162 -22.252 -37.706 1.00 95.50 737 SER A O 1
ATOM 5725 N N . ALA A 1 738 ? -23.574 -21.044 -35.856 1.00 95.88 738 ALA A N 1
ATOM 5726 C CA . ALA A 1 738 ? -23.693 -22.199 -34.971 1.00 95.88 738 ALA A CA 1
ATOM 5727 C C . ALA A 1 738 ? -24.913 -23.057 -35.337 1.00 95.88 738 ALA A C 1
ATOM 5729 O O . ALA A 1 738 ? -24.787 -24.272 -35.461 1.00 95.88 738 ALA A O 1
ATOM 5730 N N . GLU A 1 739 ? -26.071 -22.440 -35.586 1.00 95.38 739 GLU A N 1
ATOM 5731 C CA . GLU A 1 739 ? -27.286 -23.148 -36.009 1.00 95.38 739 GLU A CA 1
ATOM 5732 C C . GLU A 1 739 ? -27.097 -23.894 -37.335 1.00 95.38 739 GLU A C 1
ATOM 5734 O O . GLU A 1 739 ? -27.552 -25.027 -37.481 1.00 95.38 739 GLU A O 1
ATOM 5739 N N . GLU A 1 740 ? -26.406 -23.289 -38.303 1.00 95.44 740 GLU A N 1
ATOM 5740 C CA . GLU A 1 740 ? -26.118 -23.933 -39.584 1.00 95.44 740 GLU A CA 1
ATOM 5741 C C . GLU A 1 740 ? -25.191 -25.141 -39.428 1.00 95.44 740 GLU A C 1
ATOM 5743 O O . GLU A 1 740 ? -25.399 -26.170 -40.073 1.00 95.44 740 GLU A O 1
ATOM 5748 N N . PHE A 1 741 ? -24.194 -25.051 -38.546 1.00 96.69 741 PHE A N 1
ATOM 5749 C CA . PHE A 1 741 ? -23.352 -26.196 -38.211 1.00 96.69 741 PHE A CA 1
ATOM 5750 C C . PHE A 1 741 ? -24.173 -27.318 -37.556 1.00 96.69 741 PHE A C 1
ATOM 5752 O O . PHE A 1 741 ? -24.114 -28.461 -38.009 1.00 96.69 741 PHE A O 1
ATOM 5759 N N . LEU A 1 742 ? -24.998 -26.986 -36.558 1.00 95.75 742 LEU A N 1
ATOM 5760 C CA . LEU A 1 742 ? -25.841 -27.942 -35.827 1.00 95.75 742 LEU A CA 1
ATOM 5761 C C . LEU A 1 742 ? -26.891 -28.634 -36.714 1.00 95.75 742 LEU A C 1
ATOM 5763 O O . LEU A 1 742 ? -27.302 -29.750 -36.416 1.00 95.75 742 LEU A O 1
ATOM 5767 N N . LYS A 1 743 ? -27.322 -28.008 -37.817 1.00 95.50 743 LYS A N 1
ATOM 5768 C CA . LYS A 1 743 ? -28.204 -28.645 -38.815 1.00 95.50 743 LYS A CA 1
ATOM 5769 C C . LYS A 1 743 ? -27.496 -29.708 -39.654 1.00 95.50 743 LYS A C 1
ATOM 5771 O O . LYS A 1 743 ? -28.158 -30.601 -40.178 1.00 95.50 743 LYS A O 1
ATOM 5776 N N . ARG A 1 744 ? -26.181 -29.577 -39.848 1.00 95.06 744 ARG A N 1
ATOM 5777 C CA . ARG A 1 744 ? -25.391 -30.423 -40.759 1.00 95.06 744 ARG A CA 1
ATOM 5778 C C . ARG A 1 744 ? -24.655 -31.545 -40.045 1.00 95.06 744 ARG A C 1
ATOM 5780 O O . ARG A 1 744 ? -24.416 -32.580 -40.658 1.00 95.06 744 ARG A O 1
ATOM 5787 N N . GLU A 1 745 ? -24.280 -31.332 -38.790 1.00 94.88 745 GLU A N 1
ATOM 5788 C CA . GLU A 1 745 ? -23.439 -32.251 -38.030 1.00 94.88 745 GLU A CA 1
ATOM 5789 C C . GLU A 1 745 ? -24.109 -32.676 -36.732 1.00 94.88 745 GLU A C 1
ATOM 5791 O O . GLU A 1 745 ? -24.749 -31.889 -36.042 1.00 94.88 745 GLU A O 1
ATOM 5796 N N . ASN A 1 746 ? -23.899 -33.938 -36.372 1.00 91.50 746 ASN A N 1
ATOM 5797 C CA . ASN A 1 746 ? -24.311 -34.505 -35.090 1.00 91.50 746 ASN A CA 1
ATOM 5798 C C . ASN A 1 746 ? -23.132 -34.701 -34.124 1.00 91.50 746 ASN A C 1
ATOM 5800 O O . ASN A 1 746 ? -23.323 -35.229 -33.030 1.00 91.50 746 ASN A O 1
ATOM 5804 N N . LYS A 1 747 ? -21.921 -34.291 -34.526 1.00 90.44 747 LYS A N 1
ATOM 5805 C CA . LYS A 1 747 ? -20.708 -34.371 -33.715 1.00 90.44 747 LYS A CA 1
ATOM 5806 C C . LYS A 1 747 ? -19.761 -33.193 -33.936 1.00 90.44 747 LYS A C 1
ATOM 5808 O O . LYS A 1 747 ? -19.668 -32.652 -35.035 1.00 90.44 747 LYS A O 1
ATOM 5813 N N . LEU A 1 748 ? -19.006 -32.849 -32.897 1.00 91.62 748 LEU A N 1
ATOM 5814 C CA . LEU A 1 748 ? -17.904 -31.889 -32.933 1.00 91.62 748 LEU A CA 1
ATOM 5815 C C . LEU A 1 748 ? -16.808 -32.338 -31.960 1.00 91.62 748 LEU A C 1
ATOM 5817 O O . LEU A 1 748 ? -17.058 -32.463 -30.764 1.00 91.62 748 LEU A O 1
ATOM 5821 N N . ASN A 1 749 ? -15.596 -32.581 -32.466 1.00 89.69 749 ASN A N 1
ATOM 5822 C CA . ASN A 1 749 ? -14.473 -33.066 -31.659 1.00 89.69 749 ASN A CA 1
ATOM 5823 C C . ASN A 1 749 ? -13.641 -31.914 -31.085 1.00 89.69 749 ASN A C 1
ATOM 5825 O O . ASN A 1 749 ? -13.448 -31.839 -29.873 1.00 89.69 749 ASN A O 1
ATOM 5829 N N . VAL A 1 750 ? -13.184 -30.980 -31.928 1.00 89.06 750 VAL A N 1
ATOM 5830 C CA . VAL A 1 750 ? -12.420 -29.810 -31.459 1.00 89.06 750 VAL A CA 1
ATOM 5831 C C . VAL A 1 750 ? -12.903 -28.522 -32.119 1.00 89.06 750 VAL A C 1
ATOM 5833 O O . VAL A 1 750 ? -13.094 -28.448 -33.337 1.00 89.06 750 VAL A O 1
ATOM 5836 N N . LEU A 1 751 ? -13.051 -27.492 -31.286 1.00 90.06 751 LEU A N 1
ATOM 5837 C CA . LEU A 1 751 ? -13.321 -26.112 -31.669 1.00 90.06 751 LEU A CA 1
ATOM 5838 C C . LEU A 1 751 ? -12.070 -25.258 -31.407 1.00 90.06 751 LEU A C 1
ATOM 5840 O O . LEU A 1 751 ? -11.668 -25.084 -30.255 1.00 90.06 751 LEU A O 1
ATOM 5844 N N . TRP A 1 752 ? -11.474 -24.698 -32.462 1.00 88.25 752 TRP A N 1
ATOM 5845 C CA . TRP A 1 752 ? -10.457 -23.645 -32.352 1.00 88.25 752 TRP A CA 1
ATOM 5846 C C . TRP A 1 752 ? -11.067 -22.284 -32.646 1.00 88.25 752 TRP A C 1
ATOM 5848 O O . TRP A 1 752 ? -11.220 -21.898 -33.807 1.00 88.25 752 TRP A O 1
ATOM 5858 N N . ASP A 1 753 ? -11.345 -21.538 -31.587 1.00 83.50 753 ASP A N 1
ATOM 5859 C CA . ASP A 1 753 ? -11.980 -20.225 -31.628 1.00 83.50 753 ASP A CA 1
ATOM 5860 C C . ASP A 1 753 ? -10.962 -19.120 -31.310 1.00 83.50 753 ASP A C 1
ATOM 5862 O O . ASP A 1 753 ? -11.018 -18.414 -30.305 1.00 83.50 753 ASP A O 1
ATOM 5866 N N . ASN A 1 754 ? -9.926 -19.053 -32.150 1.00 74.88 754 ASN A N 1
ATOM 5867 C CA . ASN A 1 754 ? -8.758 -18.188 -31.943 1.00 74.88 754 ASN A CA 1
ATOM 5868 C C . ASN A 1 754 ? -8.757 -16.932 -32.826 1.00 74.88 754 ASN A C 1
ATOM 5870 O O . ASN A 1 754 ? -7.780 -16.175 -32.816 1.00 74.88 754 ASN A O 1
ATOM 5874 N N . ALA A 1 755 ? -9.789 -16.738 -33.649 1.00 78.44 755 ALA A N 1
ATOM 5875 C CA . ALA A 1 755 ? -9.869 -15.584 -34.534 1.00 78.44 755 ALA A CA 1
ATOM 5876 C C . ALA A 1 755 ? -10.151 -14.304 -33.736 1.00 78.44 755 ALA A C 1
ATOM 5878 O O . ALA A 1 755 ? -10.826 -14.329 -32.714 1.00 78.44 755 ALA A O 1
ATOM 5879 N N . GLY A 1 756 ? -9.601 -13.179 -34.190 1.00 77.50 756 GLY A N 1
ATOM 5880 C CA . GLY A 1 756 ? -9.773 -11.906 -33.505 1.00 77.50 756 GLY A CA 1
ATOM 5881 C C . GLY A 1 756 ? -8.889 -10.793 -34.057 1.00 77.50 756 GLY A C 1
ATOM 5882 O O . GLY A 1 756 ? -8.093 -11.009 -34.975 1.00 77.50 756 GLY A O 1
ATOM 5883 N N . VAL A 1 757 ? -9.012 -9.606 -33.467 1.00 75.44 757 VAL A N 1
ATOM 5884 C CA . VAL A 1 757 ? -8.292 -8.380 -33.850 1.00 75.44 757 VAL A CA 1
ATOM 5885 C C . VAL A 1 757 ? -7.293 -7.946 -32.774 1.00 75.44 757 VAL A C 1
ATOM 5887 O O . VAL A 1 757 ? -7.356 -8.404 -31.631 1.00 75.44 757 VAL A O 1
ATOM 5890 N N . MET A 1 758 ? -6.316 -7.121 -33.145 1.00 64.94 758 MET A N 1
ATOM 5891 C CA . MET A 1 758 ? -5.305 -6.533 -32.258 1.00 64.94 758 MET A CA 1
ATOM 5892 C C . MET A 1 758 ? -5.058 -5.100 -32.727 1.00 64.94 758 MET A C 1
ATOM 5894 O O . MET A 1 758 ? -4.997 -4.877 -33.932 1.00 64.94 758 MET A O 1
ATOM 5898 N N . ASP A 1 759 ? -4.982 -4.162 -31.787 1.00 60.09 759 ASP A N 1
ATOM 5899 C CA . ASP A 1 759 ? -4.856 -2.715 -32.011 1.00 60.09 759 ASP A CA 1
ATOM 5900 C C . ASP A 1 759 ? -5.778 -2.152 -33.111 1.00 60.09 759 ASP A C 1
ATOM 5902 O O . ASP A 1 759 ? -5.295 -1.571 -34.089 1.00 60.09 759 ASP A O 1
ATOM 5906 N N . PRO A 1 760 ? -7.113 -2.328 -33.008 1.00 72.81 760 PRO A N 1
ATOM 5907 C CA . PRO A 1 760 ? -8.012 -1.647 -33.923 1.00 72.81 760 PRO A CA 1
ATOM 5908 C C . PRO A 1 760 ? -7.900 -0.131 -33.727 1.00 72.81 760 PRO A C 1
ATOM 5910 O O . PRO A 1 760 ? -7.492 0.353 -32.669 1.00 72.81 760 PRO A O 1
ATOM 5913 N N . LEU A 1 761 ? -8.276 0.632 -34.755 1.00 71.56 761 LEU A N 1
ATOM 5914 C CA . LEU A 1 761 ? -8.290 2.091 -34.669 1.00 71.56 761 LEU A CA 1
ATOM 5915 C C . LEU A 1 761 ? -9.134 2.531 -33.466 1.00 71.56 761 LEU A C 1
ATOM 5917 O O . LEU A 1 761 ? -10.224 2.001 -33.244 1.00 71.56 761 LEU A O 1
ATOM 5921 N N . GLN A 1 762 ? -8.633 3.495 -32.694 1.00 68.50 762 GLN A N 1
ATOM 5922 C CA . GLN A 1 762 ? -9.334 3.999 -31.517 1.00 68.50 762 GLN A CA 1
ATOM 5923 C C . GLN A 1 762 ? -10.751 4.463 -31.897 1.00 68.50 762 GLN A C 1
ATOM 5925 O O . GLN A 1 762 ? -10.916 5.235 -32.838 1.00 68.50 762 GLN A O 1
ATOM 5930 N N . GLY A 1 763 ? -11.762 3.971 -31.174 1.00 76.19 763 GLY A N 1
ATOM 5931 C CA . GLY A 1 763 ? -13.178 4.215 -31.479 1.00 76.19 763 GLY A CA 1
ATOM 5932 C C . GLY A 1 763 ? -13.820 3.204 -32.439 1.00 76.19 763 GLY A C 1
ATOM 5933 O O . GLY A 1 763 ? -14.963 3.401 -32.832 1.00 76.19 763 GLY A O 1
ATOM 5934 N N . SER A 1 764 ? -13.120 2.133 -32.831 1.00 84.50 764 SER A N 1
ATOM 5935 C CA . SER A 1 764 ? -13.733 1.043 -33.604 1.00 84.50 764 SER A CA 1
ATOM 5936 C C . SER A 1 764 ? -14.716 0.244 -32.746 1.00 84.50 764 SER A C 1
ATOM 5938 O O . SER A 1 764 ? -14.383 -0.169 -31.634 1.00 84.50 764 SER A O 1
ATOM 5940 N N . GLU A 1 765 ? -15.890 -0.046 -33.303 1.00 90.31 765 GLU A N 1
ATOM 5941 C CA . GLU A 1 765 ? -16.970 -0.764 -32.625 1.00 90.31 765 GLU A CA 1
ATOM 5942 C C . GLU A 1 765 ? -17.455 -1.971 -33.446 1.00 90.31 765 GLU A C 1
ATOM 5944 O O . GLU A 1 765 ? -17.441 -1.964 -34.678 1.00 90.31 765 GLU A O 1
ATOM 5949 N N . SER A 1 766 ? -17.896 -3.017 -32.747 1.00 91.00 766 SER A N 1
ATOM 5950 C CA . SER A 1 766 ? -18.657 -4.146 -33.303 1.00 91.00 766 SER A CA 1
ATOM 5951 C C . SER A 1 766 ? -20.062 -3.717 -33.748 1.00 91.00 766 SER A C 1
ATOM 5953 O O . SER A 1 766 ? -20.533 -2.633 -33.401 1.00 91.00 766 SER A O 1
ATOM 5955 N N . LYS A 1 767 ? -20.800 -4.583 -34.459 1.00 91.12 767 LYS A N 1
ATOM 5956 C CA . LYS A 1 767 ? -22.188 -4.289 -34.878 1.00 91.12 767 LYS A CA 1
ATOM 5957 C C . LYS A 1 767 ? -23.148 -4.053 -33.713 1.00 91.12 767 LYS A C 1
ATOM 5959 O O . LYS A 1 767 ? -24.188 -3.432 -33.904 1.00 91.12 767 LYS A O 1
ATOM 5964 N N . GLN A 1 768 ? -22.797 -4.531 -32.523 1.00 92.50 768 GLN A N 1
ATOM 5965 C CA . GLN A 1 768 ? -23.559 -4.342 -31.292 1.00 92.50 768 GLN A CA 1
ATOM 5966 C C . GLN A 1 768 ? -23.063 -3.152 -30.443 1.00 92.50 768 GLN A C 1
ATOM 5968 O O . GLN A 1 768 ? -23.546 -2.967 -29.331 1.00 92.50 768 GLN A O 1
ATOM 5973 N N . GLY A 1 769 ? -22.124 -2.337 -30.943 1.00 89.75 769 GLY A N 1
ATOM 5974 C CA . GLY A 1 769 ? -21.650 -1.121 -30.264 1.00 89.75 769 GLY A CA 1
ATOM 5975 C C . GLY A 1 769 ? -20.612 -1.355 -29.161 1.00 89.75 769 GLY A C 1
ATOM 5976 O O . GLY A 1 769 ? -20.274 -0.438 -28.421 1.00 89.75 769 GLY A O 1
ATOM 5977 N N . TYR A 1 770 ? -20.089 -2.576 -29.019 1.00 90.00 770 TYR A N 1
ATOM 5978 C CA . TYR A 1 770 ? -18.945 -2.836 -28.137 1.00 90.00 770 TYR A CA 1
ATOM 5979 C C . TYR A 1 770 ? -17.644 -2.421 -28.812 1.00 90.00 770 TYR A C 1
ATOM 5981 O O . TYR A 1 770 ? -17.516 -2.625 -30.020 1.00 90.00 770 TYR A O 1
ATOM 5989 N N . GLU A 1 771 ? -16.661 -1.957 -28.033 1.00 91.31 771 GLU A N 1
ATOM 5990 C CA . GLU A 1 771 ? -15.279 -1.794 -28.504 1.00 91.31 771 GLU A CA 1
ATOM 5991 C C . GLU A 1 771 ? -14.832 -3.061 -29.252 1.00 91.31 771 GLU A C 1
ATOM 5993 O O . GLU A 1 771 ? -15.139 -4.185 -28.841 1.00 91.31 771 GLU A O 1
ATOM 5998 N N . LEU A 1 772 ? -14.186 -2.882 -30.404 1.00 84.12 772 LEU A N 1
ATOM 5999 C CA . LEU A 1 772 ? -14.013 -3.952 -31.381 1.00 84.12 772 LEU A CA 1
ATOM 6000 C C . LEU A 1 772 ? -13.234 -5.164 -30.837 1.00 84.12 772 LEU A C 1
ATOM 6002 O O . LEU A 1 772 ? -13.617 -6.296 -31.139 1.00 84.12 772 LEU A O 1
ATOM 6006 N N . GLN A 1 773 ? -12.186 -4.978 -30.024 1.00 81.69 773 GLN A N 1
ATOM 6007 C CA . GLN A 1 773 ? -11.499 -6.109 -29.380 1.00 81.69 773 GLN A CA 1
ATOM 6008 C C . GLN A 1 773 ? -12.396 -6.806 -28.356 1.00 81.69 773 GLN A C 1
ATOM 6010 O O . GLN A 1 773 ? -12.431 -8.038 -28.326 1.00 81.69 773 GLN A O 1
ATOM 6015 N N .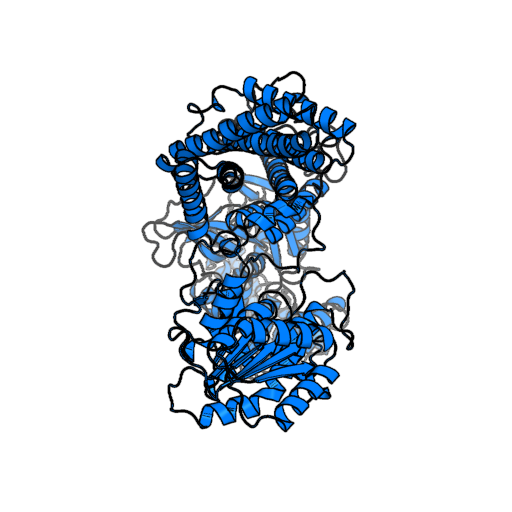 LEU A 1 774 ? -13.137 -6.064 -27.535 1.00 84.31 774 LEU A N 1
ATOM 6016 C CA . LEU A 1 774 ? -14.081 -6.635 -26.576 1.00 84.31 774 LEU A CA 1
ATOM 6017 C C . LEU A 1 774 ? -15.174 -7.451 -27.287 1.00 84.31 774 LEU A C 1
ATOM 6019 O O . LEU A 1 774 ? -15.429 -8.597 -26.920 1.00 84.31 774 LEU A O 1
ATOM 6023 N N . GLY A 1 775 ? -15.772 -6.909 -28.346 1.00 87.31 775 GLY A N 1
ATOM 6024 C CA . GLY A 1 775 ? -16.796 -7.597 -29.132 1.00 87.31 775 GLY A CA 1
ATOM 6025 C C . GLY A 1 775 ? -16.265 -8.853 -29.830 1.00 87.31 775 GLY A C 1
ATOM 6026 O O . GLY A 1 775 ? -16.771 -9.953 -29.600 1.00 87.31 775 GLY A O 1
ATOM 6027 N N . MET A 1 776 ? -15.217 -8.706 -30.648 1.00 85.88 776 MET A N 1
ATOM 6028 C CA . MET A 1 776 ? -14.718 -9.788 -31.505 1.00 85.88 776 MET A CA 1
ATOM 6029 C C . MET A 1 776 ? -13.875 -10.835 -30.780 1.00 85.88 776 MET A C 1
ATOM 6031 O O . MET A 1 776 ? -13.890 -11.990 -31.194 1.00 85.88 776 MET A O 1
ATOM 6035 N N . ASN A 1 777 ? -13.096 -10.456 -29.761 1.00 84.81 777 ASN A N 1
ATOM 6036 C CA . ASN A 1 777 ? -12.186 -11.394 -29.095 1.00 84.81 777 ASN A CA 1
ATOM 6037 C C . ASN A 1 777 ? -12.824 -12.064 -27.875 1.00 84.81 777 ASN A C 1
ATOM 6039 O O . ASN A 1 777 ? -12.356 -13.128 -27.498 1.00 84.81 777 ASN A O 1
ATOM 6043 N N . ASN A 1 778 ? -13.855 -11.461 -27.266 1.00 84.81 778 ASN A N 1
ATOM 6044 C CA . ASN A 1 778 ? -14.454 -11.963 -26.026 1.00 84.81 778 ASN A CA 1
ATOM 6045 C C . ASN A 1 778 ? -15.917 -12.388 -26.234 1.00 84.81 778 ASN A C 1
ATOM 6047 O O . ASN A 1 778 ? -16.239 -13.564 -26.077 1.00 84.81 778 ASN A O 1
ATOM 6051 N N . LEU A 1 779 ? -16.808 -11.461 -26.612 1.00 89.50 779 LEU A N 1
ATOM 6052 C CA . LEU A 1 779 ? -18.256 -11.730 -26.668 1.00 89.50 779 LEU A CA 1
ATOM 6053 C C . LEU A 1 779 ? -18.642 -12.727 -27.772 1.00 89.50 779 LEU A C 1
ATOM 6055 O O . LEU A 1 779 ? -19.389 -13.672 -27.513 1.00 89.50 779 LEU A O 1
ATOM 6059 N N . ALA A 1 780 ? -18.127 -12.544 -28.990 1.00 90.69 780 ALA A N 1
ATOM 6060 C CA . ALA A 1 780 ? -18.444 -13.415 -30.121 1.00 90.69 780 ALA A CA 1
ATOM 6061 C C . ALA A 1 780 ? -17.935 -14.861 -29.924 1.00 90.69 780 ALA A C 1
ATOM 6063 O O . ALA A 1 780 ? -18.753 -15.779 -30.036 1.00 90.69 780 ALA A O 1
ATOM 6064 N N . PRO A 1 781 ? -16.664 -15.101 -29.534 1.00 87.31 781 PRO A N 1
ATOM 6065 C CA . PRO A 1 781 ? -16.176 -16.444 -29.216 1.00 87.31 781 PRO A CA 1
ATOM 6066 C C . PRO A 1 781 ? -16.908 -17.101 -28.041 1.00 87.31 781 PRO A C 1
ATOM 6068 O O . PRO A 1 781 ? -17.174 -18.309 -28.024 1.00 87.31 781 PRO A O 1
ATOM 6071 N N . PHE A 1 782 ? -17.287 -16.298 -27.041 1.00 87.50 782 PHE A N 1
ATOM 6072 C CA . PHE A 1 782 ? -18.086 -16.770 -25.919 1.00 87.50 782 PHE A CA 1
ATOM 6073 C C . PHE A 1 782 ? -19.447 -17.302 -26.372 1.00 87.50 782 PHE A C 1
ATOM 6075 O O . PHE A 1 782 ? -19.788 -18.439 -26.038 1.00 87.50 782 PHE A O 1
ATOM 6082 N N . LEU A 1 783 ? -20.193 -16.512 -27.152 1.00 91.00 783 LEU A N 1
ATOM 6083 C CA . LEU A 1 783 ? -21.491 -16.902 -27.705 1.00 91.00 783 LEU A CA 1
ATOM 6084 C C . LEU A 1 783 ? -21.362 -18.136 -28.605 1.00 91.00 783 LEU A C 1
ATOM 6086 O O . LEU A 1 783 ? -22.127 -19.087 -28.448 1.00 91.00 783 LEU A O 1
ATOM 6090 N N . PHE A 1 784 ? -20.374 -18.149 -29.504 1.00 92.62 784 PHE A N 1
ATOM 6091 C CA . PHE A 1 784 ? -20.169 -19.246 -30.447 1.00 92.62 784 PHE A CA 1
ATOM 6092 C C . PHE A 1 784 ? -19.889 -20.567 -29.732 1.00 92.62 784 PHE A C 1
ATOM 6094 O O . PHE A 1 784 ? -20.556 -21.570 -29.984 1.00 92.62 784 PHE A O 1
ATOM 6101 N N . THR A 1 785 ? -18.961 -20.551 -28.770 1.00 88.75 785 THR A N 1
ATOM 6102 C CA . THR A 1 785 ? -18.680 -21.730 -27.949 1.00 88.75 785 THR A CA 1
ATOM 6103 C C . THR A 1 785 ? -19.923 -22.156 -27.171 1.00 88.75 785 THR A C 1
ATOM 6105 O O . THR A 1 785 ? -20.233 -23.340 -27.155 1.00 88.75 785 THR A O 1
ATOM 6108 N N . LYS A 1 786 ? -20.656 -21.217 -26.553 1.00 88.06 786 LYS A N 1
ATOM 6109 C CA . LYS A 1 786 ? -21.834 -21.527 -25.728 1.00 88.06 786 LYS A CA 1
ATOM 6110 C C . LYS A 1 786 ? -22.942 -22.224 -26.523 1.00 88.06 786 LYS A C 1
ATOM 6112 O O . LYS A 1 786 ? -23.526 -23.181 -26.022 1.00 88.06 786 LYS A O 1
ATOM 6117 N N . LEU A 1 787 ? -23.196 -21.788 -27.757 1.00 92.25 787 LEU A N 1
ATOM 6118 C CA . LEU A 1 787 ? -24.169 -22.418 -28.659 1.00 92.25 787 LEU A CA 1
ATOM 6119 C C . LEU A 1 787 ? -23.734 -23.821 -29.114 1.00 92.25 787 LEU A C 1
ATOM 6121 O O . LEU A 1 787 ? -24.5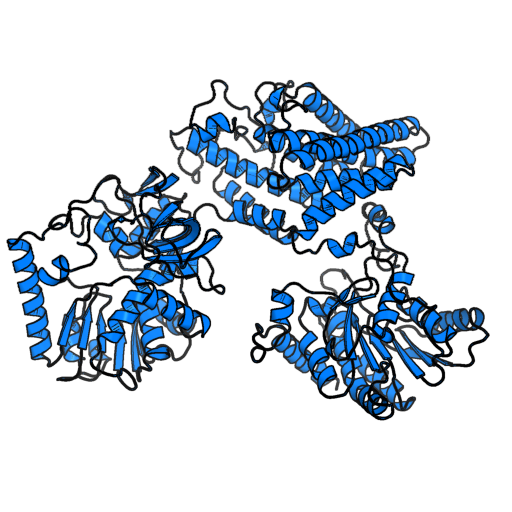80 -24.680 -29.347 1.00 92.25 787 LEU A O 1
ATOM 6125 N N . LEU A 1 788 ? -22.425 -24.070 -29.212 1.00 92.00 788 LEU A N 1
ATOM 6126 C CA . LEU A 1 788 ? -21.855 -25.362 -29.607 1.00 92.00 788 LEU A CA 1
ATOM 6127 C C . LEU A 1 788 ? -21.550 -26.294 -28.420 1.00 92.00 788 LEU A C 1
ATOM 6129 O O . LEU A 1 788 ? -21.261 -27.473 -28.627 1.00 92.00 788 LEU A O 1
ATOM 6133 N N . THR A 1 789 ? -21.640 -25.818 -27.176 1.00 87.56 789 THR A N 1
ATOM 6134 C CA . THR A 1 789 ? -21.411 -26.642 -25.979 1.00 87.56 789 THR A CA 1
ATOM 6135 C C . THR A 1 789 ? -22.270 -27.913 -25.958 1.00 87.56 789 THR A C 1
ATOM 6137 O O . THR A 1 789 ? -21.706 -28.967 -25.677 1.00 87.56 789 THR A O 1
ATOM 6140 N N . PRO A 1 790 ? -23.579 -27.901 -26.293 1.00 89.25 790 PRO A N 1
ATOM 6141 C CA . PRO A 1 790 ? -24.385 -29.123 -26.276 1.00 89.25 790 PRO A CA 1
ATOM 6142 C C . PRO A 1 790 ? -23.849 -30.231 -27.196 1.00 89.25 790 PRO A C 1
ATOM 6144 O O . PRO A 1 790 ? -23.721 -31.369 -26.755 1.00 89.25 790 PRO A O 1
ATOM 6147 N N . ILE A 1 791 ? -23.471 -29.910 -28.441 1.00 90.00 791 ILE A N 1
ATOM 6148 C CA . ILE A 1 791 ? -22.928 -30.905 -29.383 1.00 90.00 791 ILE A CA 1
ATOM 6149 C C . ILE A 1 791 ? -21.525 -31.372 -28.977 1.00 90.00 791 ILE A C 1
ATOM 6151 O O . ILE A 1 791 ? -21.217 -32.554 -29.119 1.00 90.00 791 ILE A O 1
ATOM 6155 N N . LEU A 1 792 ? -20.694 -30.488 -28.408 1.00 85.94 792 LEU A N 1
ATOM 6156 C CA . LEU A 1 792 ? -19.403 -30.864 -27.818 1.00 85.94 792 LEU A CA 1
ATOM 6157 C C . LEU A 1 792 ? -19.598 -31.867 -26.672 1.00 85.94 792 LEU A C 1
ATOM 6159 O O . LEU A 1 792 ? -18.899 -32.876 -26.619 1.00 85.94 792 LEU A O 1
ATOM 6163 N N . THR A 1 793 ? -20.577 -31.624 -25.795 1.00 83.75 793 THR A N 1
ATOM 6164 C CA . THR A 1 793 ? -20.898 -32.501 -24.660 1.00 83.75 793 THR A CA 1
ATOM 6165 C C . THR A 1 793 ? -21.425 -33.851 -25.133 1.00 83.75 793 THR A C 1
ATOM 6167 O O . THR A 1 793 ? -20.972 -34.885 -24.649 1.00 83.75 793 THR A O 1
ATOM 6170 N N . GLU A 1 794 ? -22.361 -33.870 -26.085 1.00 85.69 794 GLU A N 1
ATOM 6171 C CA . GLU A 1 794 ? -22.894 -35.126 -26.628 1.00 85.69 794 GLU A CA 1
ATOM 6172 C C . GLU A 1 794 ? -21.810 -35.936 -27.336 1.00 85.69 794 GLU A C 1
ATOM 6174 O O . GLU A 1 794 ? -21.701 -37.139 -27.113 1.00 85.69 794 GLU A O 1
ATOM 6179 N N . THR A 1 795 ? -20.932 -35.285 -28.101 1.00 86.12 795 THR A N 1
ATOM 6180 C CA . THR A 1 795 ? -19.809 -35.989 -28.732 1.00 86.12 795 THR A CA 1
ATOM 6181 C C . THR A 1 795 ? -18.851 -36.555 -27.679 1.00 86.12 795 THR A C 1
ATOM 6183 O O . THR A 1 795 ? -18.420 -37.700 -27.808 1.00 86.12 795 THR A O 1
ATOM 6186 N N . ALA A 1 796 ? -18.579 -35.808 -26.601 1.00 79.38 796 ALA A N 1
ATOM 6187 C CA . ALA A 1 796 ? -17.714 -36.247 -25.503 1.00 79.38 796 ALA A CA 1
ATOM 6188 C C . ALA A 1 796 ? -18.250 -37.469 -24.738 1.00 79.38 796 ALA A C 1
ATOM 6190 O O . ALA A 1 796 ? -17.459 -38.243 -24.198 1.00 79.38 796 ALA A O 1
ATOM 6191 N N . LYS A 1 797 ? -19.574 -37.667 -24.699 1.00 79.25 797 LYS A N 1
ATOM 6192 C CA . LYS A 1 797 ? -20.215 -38.839 -24.072 1.00 79.25 797 LYS A CA 1
ATOM 6193 C C . LYS A 1 797 ? -20.078 -40.124 -24.893 1.00 79.25 797 LYS A C 1
ATOM 6195 O O . LYS A 1 797 ? -20.155 -41.207 -24.320 1.00 79.25 797 LYS A O 1
ATOM 6200 N N . LEU A 1 798 ? -19.937 -40.017 -26.215 1.00 76.12 798 LEU A N 1
ATOM 6201 C CA . LEU A 1 798 ? -19.939 -41.165 -27.134 1.00 76.12 798 LEU A CA 1
ATOM 6202 C C . LEU A 1 798 ? -18.572 -41.850 -27.264 1.00 76.12 798 LEU A C 1
ATOM 6204 O O . LEU A 1 798 ? -18.485 -42.933 -27.838 1.00 76.12 798 LEU A O 1
ATOM 6208 N N . GLU A 1 799 ? -17.511 -41.247 -26.733 1.00 66.12 799 GLU A N 1
ATOM 6209 C CA . GLU A 1 799 ? -16.155 -41.790 -26.785 1.00 66.12 799 GLU A CA 1
ATOM 6210 C C . GLU A 1 799 ? -15.724 -42.377 -25.425 1.00 66.12 799 GLU A C 1
ATOM 6212 O O . GLU A 1 799 ? -16.252 -41.996 -24.376 1.00 66.12 799 GLU A O 1
ATOM 6217 N N . PRO A 1 800 ? -14.738 -43.293 -25.392 1.00 60.38 800 PRO A N 1
ATOM 6218 C CA . PRO A 1 800 ? -14.251 -43.883 -24.148 1.00 60.38 800 PRO A CA 1
ATOM 6219 C C . PRO A 1 800 ? -13.772 -42.821 -23.147 1.00 60.38 800 PRO A C 1
ATOM 6221 O O . PRO A 1 800 ? -13.051 -41.890 -23.518 1.00 60.38 800 PRO A O 1
ATOM 6224 N N . ILE A 1 801 ? -14.107 -42.991 -21.863 1.00 47.47 801 ILE A N 1
ATOM 6225 C CA . ILE A 1 801 ? -13.605 -42.147 -20.766 1.00 47.47 801 ILE A CA 1
ATOM 6226 C C . ILE A 1 801 ? -12.069 -42.181 -20.787 1.00 47.47 801 ILE A C 1
ATOM 6228 O O . ILE A 1 801 ? -11.463 -43.235 -20.603 1.00 47.47 801 ILE A O 1
ATOM 6232 N N . GLY A 1 802 ? -11.439 -41.028 -21.030 1.00 46.56 802 GLY A N 1
ATOM 6233 C CA . GLY A 1 802 ? -9.984 -40.901 -21.185 1.00 46.56 802 GLY A CA 1
ATOM 6234 C C . GLY A 1 802 ? -9.493 -40.724 -22.627 1.00 46.56 802 GLY A C 1
ATOM 6235 O O . GLY A 1 802 ? -8.305 -40.463 -22.816 1.00 46.56 802 GLY A O 1
ATOM 6236 N N . SER A 1 803 ? -10.374 -40.795 -23.632 1.00 51.12 803 SER A N 1
ATOM 6237 C CA . SER A 1 803 ? -10.085 -40.293 -24.982 1.00 51.12 803 SER A CA 1
ATOM 6238 C C . SER A 1 803 ? -9.849 -38.775 -24.912 1.00 51.12 803 SER A C 1
ATOM 6240 O O . SER A 1 803 ? -10.691 -37.993 -24.477 1.00 51.12 803 SER A O 1
ATOM 6242 N N . GLN A 1 804 ? -8.635 -38.338 -25.242 1.00 50.19 804 GLN A N 1
ATOM 6243 C CA . GLN A 1 804 ? -8.130 -36.986 -24.950 1.00 50.19 804 GLN A CA 1
ATOM 6244 C C . GLN A 1 804 ? -8.568 -35.921 -25.978 1.00 50.19 804 GLN A C 1
ATOM 6246 O O . GLN A 1 804 ? -7.880 -34.909 -26.153 1.00 50.19 804 GLN A O 1
ATOM 6251 N N . GLU A 1 805 ? -9.684 -36.152 -26.673 1.00 52.31 805 GLU A N 1
ATOM 6252 C CA . GLU A 1 805 ? -9.972 -35.578 -27.997 1.00 52.31 805 GLU A CA 1
ATOM 6253 C C . GLU A 1 805 ? -11.019 -34.450 -28.008 1.00 52.31 805 GLU A C 1
ATOM 6255 O O . GLU A 1 805 ? -11.286 -33.894 -29.070 1.00 52.31 805 GLU A O 1
ATOM 6260 N N . PHE A 1 806 ? -11.584 -34.071 -26.853 1.00 54.72 806 PHE A N 1
ATOM 6261 C CA . PHE A 1 806 ? -12.636 -33.044 -26.766 1.00 54.72 806 PHE A CA 1
ATOM 6262 C C . PHE A 1 806 ? -12.125 -31.727 -26.236 1.00 54.72 806 PHE A C 1
ATOM 6264 O O . PHE A 1 806 ? -11.890 -31.593 -25.029 1.00 54.72 806 PHE A O 1
ATOM 6271 N N . ARG A 1 807 ? -11.932 -30.752 -27.133 1.00 62.81 807 ARG A N 1
ATOM 6272 C CA . ARG A 1 807 ? -11.271 -29.497 -26.764 1.00 62.81 807 ARG A CA 1
ATOM 6273 C C . ARG A 1 807 ? -11.925 -28.256 -27.363 1.00 62.81 807 ARG A C 1
ATOM 6275 O O . ARG A 1 807 ? -12.244 -28.210 -28.547 1.00 62.81 807 ARG A O 1
ATOM 6282 N N . ALA A 1 808 ? -12.078 -27.225 -26.539 1.00 55.53 808 ALA A N 1
ATOM 6283 C CA . ALA A 1 808 ? -12.431 -25.875 -26.965 1.00 55.53 808 ALA A CA 1
ATOM 6284 C C . ALA A 1 808 ? -11.256 -24.942 -26.649 1.00 55.53 808 ALA A C 1
ATOM 6286 O O . ALA A 1 808 ? -11.009 -24.596 -25.490 1.00 55.53 808 ALA A O 1
ATOM 6287 N N . ALA A 1 809 ? -10.503 -24.567 -27.676 1.00 56.12 809 ALA A N 1
ATOM 6288 C CA . ALA A 1 809 ? -9.306 -23.747 -27.560 1.00 56.12 809 ALA A CA 1
ATOM 6289 C C . ALA A 1 809 ? -9.615 -22.292 -27.948 1.00 56.12 809 ALA A C 1
ATOM 6291 O O . ALA A 1 809 ? -10.147 -22.054 -29.033 1.00 56.12 809 ALA A O 1
ATOM 6292 N N . ARG A 1 810 ? -9.276 -21.340 -27.067 1.00 57.97 810 ARG A N 1
ATOM 6293 C CA . ARG A 1 810 ? -9.543 -19.897 -27.231 1.00 57.97 810 ARG A CA 1
ATOM 6294 C C . ARG A 1 810 ? -8.277 -19.047 -27.179 1.00 57.97 810 ARG A C 1
ATOM 6296 O O . ARG A 1 810 ? -7.255 -19.462 -26.628 1.00 57.97 810 ARG A O 1
ATOM 6303 N N . ARG A 1 811 ? -8.356 -17.820 -27.698 1.00 50.00 811 ARG A N 1
ATOM 6304 C CA . ARG A 1 811 ? -7.246 -16.854 -27.721 1.00 50.00 811 ARG A CA 1
ATOM 6305 C C . ARG A 1 811 ? -6.906 -16.325 -26.316 1.00 50.00 811 ARG A C 1
ATOM 6307 O O . ARG A 1 811 ? -7.782 -16.031 -25.517 1.00 50.00 811 ARG A O 1
ATOM 6314 N N . GLY A 1 812 ? -5.620 -16.104 -26.038 1.00 43.62 812 GLY A N 1
ATOM 6315 C CA . GLY A 1 812 ? -5.112 -15.578 -24.758 1.00 43.62 812 GLY A CA 1
ATOM 6316 C C . GLY A 1 812 ? -5.503 -14.134 -24.390 1.00 43.62 812 GLY A C 1
ATOM 6317 O O . GLY A 1 812 ? -5.108 -13.660 -23.332 1.00 43.62 812 GLY A O 1
ATOM 6318 N N . GLY A 1 813 ? -6.277 -13.419 -25.219 1.00 43.38 813 GLY A N 1
ATOM 6319 C CA . GLY A 1 813 ? -6.832 -12.104 -24.848 1.00 43.38 813 GLY A CA 1
ATOM 6320 C C . GLY A 1 813 ? -7.840 -12.189 -23.693 1.00 43.38 813 GLY A C 1
ATOM 6321 O O . GLY A 1 813 ? -7.948 -11.262 -22.895 1.00 43.38 813 GLY A O 1
ATOM 6322 N N . ASP A 1 814 ? -8.483 -13.347 -23.542 1.00 47.34 814 ASP A N 1
ATOM 6323 C CA . ASP A 1 814 ? -9.466 -13.662 -22.499 1.00 47.34 814 ASP A CA 1
ATOM 6324 C C . ASP A 1 814 ? -8.883 -13.610 -21.071 1.00 47.34 814 ASP A C 1
ATOM 6326 O O . ASP A 1 814 ? -9.621 -13.471 -20.092 1.00 47.34 814 ASP A O 1
ATOM 6330 N N . GLU A 1 815 ? -7.554 -13.710 -20.932 1.00 44.62 815 GLU A N 1
ATOM 6331 C CA . GLU A 1 815 ? -6.852 -13.643 -19.642 1.00 44.62 815 GLU A CA 1
ATOM 6332 C C . GLU A 1 815 ? -6.806 -12.231 -19.066 1.00 44.62 815 GLU A C 1
ATOM 6334 O O . GLU A 1 815 ? -6.850 -12.060 -17.848 1.00 44.62 815 GLU A O 1
ATOM 6339 N N . GLN A 1 816 ? -6.727 -11.221 -19.939 1.00 40.28 816 GLN A N 1
ATOM 6340 C CA . GLN A 1 816 ? -6.691 -9.815 -19.535 1.00 40.28 816 GLN A CA 1
ATOM 6341 C C . GLN A 1 816 ? -8.046 -9.342 -19.002 1.00 40.28 816 GLN A C 1
ATOM 6343 O O . GLN A 1 816 ? -8.086 -8.429 -18.180 1.00 40.28 816 GLN A O 1
ATOM 6348 N N . PHE A 1 817 ? -9.135 -9.986 -19.434 1.00 41.34 817 PHE A N 1
ATOM 6349 C CA . PHE A 1 817 ? -10.501 -9.625 -19.055 1.00 41.34 817 PHE A CA 1
ATOM 6350 C C . PHE A 1 817 ? -11.171 -10.629 -18.101 1.00 41.34 817 PHE A C 1
ATOM 6352 O O . PHE A 1 817 ? -12.170 -10.295 -17.478 1.00 41.34 817 PHE A O 1
ATOM 6359 N N . GLY A 1 818 ? -10.607 -11.824 -17.891 1.00 44.06 818 GLY A N 1
ATOM 6360 C CA . GLY A 1 818 ? -11.039 -12.737 -16.827 1.00 44.06 818 GLY A CA 1
ATOM 6361 C C . GLY A 1 818 ? -12.147 -13.731 -17.203 1.00 44.06 818 GLY A C 1
ATOM 6362 O O . GLY A 1 818 ? -12.870 -14.183 -16.326 1.00 44.06 818 GLY A O 1
ATOM 6363 N N . LEU A 1 819 ? -12.287 -14.163 -18.461 1.00 47.19 819 LEU A N 1
ATOM 6364 C CA . LEU A 1 819 ? -13.356 -15.109 -18.868 1.00 47.19 819 LEU A CA 1
ATOM 6365 C C . LEU A 1 819 ? -13.194 -16.556 -18.371 1.00 47.19 819 LEU A C 1
ATOM 6367 O O . LEU A 1 819 ? -13.998 -17.424 -18.707 1.00 47.19 819 LEU A O 1
ATOM 6371 N N . GLN A 1 820 ? -12.167 -16.853 -17.576 1.00 50.00 820 GLN A N 1
ATOM 6372 C CA . GLN A 1 820 ? -11.709 -18.223 -17.327 1.00 50.00 820 GLN A CA 1
ATOM 6373 C C . GLN A 1 820 ? -12.538 -19.035 -16.317 1.00 50.00 820 GLN A C 1
ATOM 6375 O O . GLN A 1 820 ? -12.331 -20.248 -16.216 1.00 50.00 820 GLN A O 1
ATOM 6380 N N . LYS A 1 821 ? -13.522 -18.427 -15.637 1.00 49.81 821 LYS A N 1
ATOM 6381 C CA . LYS A 1 821 ? -14.489 -19.164 -14.801 1.00 49.81 821 LYS A CA 1
ATOM 6382 C C . LYS A 1 821 ? -15.317 -20.153 -15.639 1.00 49.81 821 LYS A C 1
ATOM 6384 O O . LYS A 1 821 ? -15.419 -21.321 -15.278 1.00 49.81 821 LYS A O 1
ATOM 6389 N N . GLY A 1 822 ? -15.818 -19.725 -16.800 1.00 50.78 822 GLY A N 1
ATOM 6390 C CA . GLY A 1 822 ? -16.583 -20.568 -17.730 1.00 50.78 822 GLY A CA 1
ATOM 6391 C C . GLY A 1 822 ? -15.845 -21.814 -18.224 1.00 50.78 822 GLY A C 1
ATOM 6392 O O . GLY A 1 822 ? -16.357 -22.917 -18.062 1.00 50.78 822 GLY A O 1
ATOM 6393 N N . PRO A 1 823 ? -14.631 -21.668 -18.786 1.00 49.22 823 PRO A N 1
ATOM 6394 C CA . PRO A 1 823 ? -13.761 -22.773 -19.186 1.00 49.22 823 PRO A CA 1
ATOM 6395 C C . PRO A 1 823 ? -13.497 -23.810 -18.088 1.00 49.22 823 PRO A C 1
ATOM 6397 O O . PRO A 1 823 ? -13.430 -25.001 -18.383 1.00 49.22 823 PRO A O 1
ATOM 6400 N N . LYS A 1 824 ? -13.363 -23.378 -16.826 1.00 53.50 824 LYS A N 1
ATOM 6401 C CA . LYS A 1 824 ? -13.153 -24.277 -15.682 1.00 53.50 824 LYS A CA 1
ATOM 6402 C C . LYS A 1 824 ? -14.429 -25.047 -15.314 1.00 53.50 824 LYS A C 1
ATOM 6404 O O . LYS A 1 824 ? -14.350 -26.257 -15.126 1.00 53.50 824 LYS A O 1
ATOM 6409 N N . CYS A 1 825 ? -15.586 -24.381 -15.279 1.00 48.31 825 CYS A N 1
ATOM 6410 C CA . CYS A 1 825 ? -16.885 -25.020 -15.027 1.00 48.31 825 CYS A CA 1
ATOM 6411 C C . CYS A 1 825 ? -17.275 -25.994 -16.155 1.00 48.31 825 CYS A C 1
ATOM 6413 O O . CYS A 1 825 ? -17.613 -27.143 -15.891 1.00 48.31 825 CYS A O 1
ATOM 6415 N N . MET A 1 826 ? -17.114 -25.596 -17.424 1.00 50.75 826 MET A N 1
ATOM 6416 C CA . MET A 1 826 ? -17.374 -26.474 -18.577 1.00 50.75 826 MET A CA 1
ATOM 6417 C C . MET A 1 826 ? -16.495 -27.737 -18.571 1.00 50.75 826 MET A C 1
ATOM 6419 O O . MET A 1 826 ? -16.961 -28.803 -18.975 1.00 50.75 826 MET A O 1
ATOM 6423 N N . ALA A 1 827 ? -15.252 -27.630 -18.084 1.00 53.75 827 ALA A N 1
ATOM 6424 C CA . ALA A 1 827 ? -14.324 -28.756 -18.021 1.00 53.75 827 ALA A CA 1
ATOM 6425 C C . ALA A 1 827 ? -14.567 -29.741 -16.885 1.00 53.75 827 ALA A C 1
ATOM 6427 O O . ALA A 1 827 ? -14.272 -30.925 -17.049 1.00 53.75 827 ALA A O 1
ATOM 6428 N N . GLN A 1 828 ? -15.102 -29.277 -15.759 1.00 56.38 828 GLN A N 1
ATOM 6429 C CA . GLN A 1 828 ? -15.408 -30.147 -14.626 1.00 56.38 828 GLN A CA 1
ATOM 6430 C C . GLN A 1 828 ? -16.743 -30.881 -14.805 1.00 56.38 828 GLN A C 1
ATOM 6432 O O . GLN A 1 828 ? -16.819 -32.054 -14.452 1.00 56.38 828 GLN A O 1
ATOM 6437 N N . ASP A 1 829 ? -17.744 -30.242 -15.419 1.00 57.38 829 ASP A N 1
ATOM 6438 C CA . ASP A 1 829 ? -19.115 -30.771 -15.432 1.00 57.38 829 ASP A CA 1
ATOM 6439 C C . ASP A 1 829 ? -19.441 -31.660 -16.651 1.00 57.38 829 ASP A C 1
ATOM 6441 O O . ASP A 1 829 ? -20.300 -32.533 -16.553 1.00 57.38 829 ASP A O 1
ATOM 6445 N N . ASN A 1 830 ? -18.759 -31.482 -17.794 1.00 62.09 830 ASN A N 1
ATOM 6446 C CA . ASN A 1 830 ? -19.166 -32.089 -19.078 1.00 62.09 830 ASN A CA 1
ATOM 6447 C C . ASN A 1 830 ? -18.074 -32.889 -19.811 1.00 62.09 830 ASN A C 1
ATOM 6449 O O . ASN A 1 830 ? -18.261 -33.243 -20.972 1.00 62.09 830 ASN A O 1
ATOM 6453 N N . ASN A 1 831 ? -16.935 -33.178 -19.169 1.00 69.12 831 ASN A N 1
ATOM 6454 C CA . ASN A 1 831 ? -15.805 -33.891 -19.791 1.00 69.12 831 ASN A CA 1
ATOM 6455 C C . ASN A 1 831 ? -15.199 -33.166 -21.027 1.00 69.12 831 ASN A C 1
ATOM 6457 O O . ASN A 1 831 ? -14.59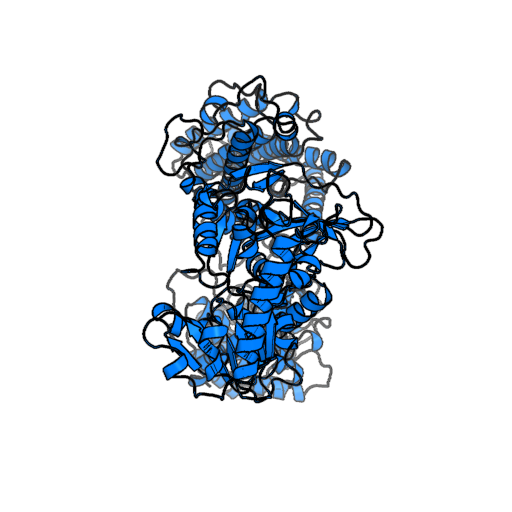4 -33.802 -21.888 1.00 69.12 831 ASN A O 1
ATOM 6461 N N . ILE A 1 832 ? -15.343 -31.833 -21.119 1.00 73.12 832 ILE A N 1
ATOM 6462 C CA . ILE A 1 832 ? -14.828 -30.994 -22.223 1.00 73.12 832 ILE A CA 1
ATOM 6463 C C . ILE A 1 832 ? -13.613 -30.187 -21.763 1.00 73.12 832 ILE A C 1
ATOM 6465 O O . ILE A 1 832 ? -13.726 -29.318 -20.910 1.00 73.12 832 ILE A O 1
ATOM 6469 N N . LEU A 1 833 ? -12.447 -30.339 -22.382 1.00 72.62 833 LEU A N 1
ATOM 6470 C CA . LEU A 1 833 ? -11.293 -29.513 -22.024 1.00 72.62 833 LEU A CA 1
ATOM 6471 C C . LEU A 1 833 ? -11.355 -28.135 -22.707 1.00 72.62 833 LEU A C 1
ATOM 6473 O O . LEU A 1 833 ? -11.149 -28.022 -23.913 1.00 72.62 833 LEU A O 1
ATOM 6477 N N . SER A 1 834 ? -11.562 -27.063 -21.941 1.00 76.44 834 SER A N 1
ATOM 6478 C CA . SER A 1 834 ? -11.441 -25.691 -22.456 1.00 76.44 834 SER A CA 1
ATOM 6479 C C . SER A 1 834 ? -10.156 -25.021 -21.972 1.00 76.44 834 SER A C 1
ATOM 6481 O O . SER A 1 834 ? -9.864 -25.053 -20.778 1.00 76.44 834 SER A O 1
ATOM 6483 N N . VAL A 1 835 ? -9.376 -24.426 -22.877 1.00 73.06 835 VAL A N 1
ATOM 6484 C CA . VAL A 1 835 ? -8.081 -23.791 -22.564 1.00 73.06 835 VAL A CA 1
ATOM 6485 C C . VAL A 1 835 ? -7.898 -22.483 -23.328 1.00 73.06 835 VAL A C 1
ATOM 6487 O O . VAL A 1 835 ? -8.348 -22.351 -24.468 1.00 73.06 835 VAL A O 1
ATOM 6490 N N . SER A 1 836 ? -7.193 -21.533 -22.713 1.00 74.50 836 SER A N 1
ATOM 6491 C CA . SER A 1 836 ? -6.723 -20.314 -23.378 1.00 74.50 836 SER A CA 1
ATOM 6492 C C . SER A 1 836 ? -5.297 -20.535 -23.876 1.00 74.50 836 SER A C 1
ATOM 6494 O O . SER A 1 836 ? -4.477 -21.107 -23.159 1.00 74.50 836 SER A O 1
ATOM 6496 N N . LEU A 1 837 ? -4.973 -20.079 -25.083 1.00 72.19 837 LEU A N 1
ATOM 6497 C CA . LEU A 1 837 ? -3.633 -20.208 -25.653 1.00 72.19 837 LEU A CA 1
ATOM 6498 C C . LEU A 1 837 ? -3.120 -18.896 -26.229 1.00 72.19 837 LEU A C 1
ATOM 6500 O O . LEU A 1 837 ? -3.857 -18.125 -26.848 1.00 72.19 837 LEU A O 1
ATOM 6504 N N . ASP A 1 838 ? -1.820 -18.690 -26.089 1.00 73.50 838 ASP A N 1
ATOM 6505 C CA . ASP A 1 838 ? -1.079 -17.695 -26.849 1.00 73.50 838 ASP A CA 1
ATOM 6506 C C . ASP A 1 838 ? -0.318 -18.407 -27.982 1.00 73.50 838 ASP A C 1
ATOM 6508 O O . ASP A 1 838 ? 0.534 -19.260 -27.714 1.00 73.50 838 ASP A O 1
ATOM 6512 N N . PRO A 1 839 ? -0.621 -18.114 -29.263 1.00 65.50 839 PRO A N 1
ATOM 6513 C CA . PRO A 1 839 ? 0.083 -18.728 -30.383 1.00 65.50 839 PRO A CA 1
ATOM 6514 C C . PRO A 1 839 ? 1.544 -18.258 -30.487 1.00 65.50 839 PRO A C 1
ATOM 6516 O O . PRO A 1 839 ? 2.338 -18.909 -31.169 1.00 65.50 839 PRO A O 1
ATOM 6519 N N . GLY A 1 840 ? 1.906 -17.177 -29.794 1.00 65.69 840 GLY A N 1
ATOM 6520 C CA . GLY A 1 840 ? 3.227 -16.572 -29.752 1.00 65.69 840 GLY A CA 1
ATOM 6521 C C . GLY A 1 840 ? 3.396 -15.430 -30.740 1.00 65.69 840 GLY A C 1
ATOM 6522 O O . GLY A 1 840 ? 2.569 -15.188 -31.621 1.00 65.69 840 GLY A O 1
ATOM 6523 N N . ASN A 1 841 ? 4.530 -14.742 -30.615 1.00 64.50 841 ASN A N 1
ATOM 6524 C CA . ASN A 1 841 ? 4.940 -13.729 -31.576 1.00 64.50 841 ASN A CA 1
ATOM 6525 C C . ASN A 1 841 ? 5.361 -14.419 -32.880 1.00 64.50 841 ASN A C 1
ATOM 6527 O O . ASN A 1 841 ? 6.413 -15.068 -32.945 1.00 64.50 841 ASN A O 1
ATOM 6531 N N . LEU A 1 842 ? 4.520 -14.296 -33.908 1.00 68.00 842 LEU A N 1
ATOM 6532 C CA . LEU A 1 842 ? 4.626 -15.033 -35.167 1.00 68.00 842 LEU A CA 1
ATOM 6533 C C . LEU A 1 842 ? 4.645 -14.097 -36.367 1.00 68.00 842 LEU A C 1
ATOM 6535 O O . LEU A 1 842 ? 3.986 -13.063 -36.362 1.00 68.00 842 LEU A O 1
ATOM 6539 N N . ARG A 1 843 ? 5.306 -14.487 -37.456 1.00 62.69 843 ARG A N 1
ATOM 6540 C CA . ARG A 1 843 ? 5.219 -13.740 -38.717 1.00 62.69 843 ARG A CA 1
ATOM 6541 C C . ARG A 1 843 ? 3.817 -13.914 -39.313 1.00 62.69 843 ARG A C 1
ATOM 6543 O O . ARG A 1 843 ? 3.522 -14.955 -39.890 1.00 62.69 843 ARG A O 1
ATOM 6550 N N . VAL A 1 844 ? 2.929 -12.933 -39.155 1.00 60.81 844 VAL A N 1
ATOM 6551 C CA . VAL A 1 844 ? 1.537 -12.995 -39.644 1.00 60.81 844 VAL A CA 1
ATOM 6552 C C . VAL A 1 844 ? 1.151 -11.724 -40.416 1.00 60.81 844 VAL A C 1
ATOM 6554 O O . VAL A 1 844 ? 1.688 -10.661 -40.117 1.00 60.81 844 VAL A O 1
ATOM 6557 N N . PRO A 1 845 ? 0.200 -11.775 -41.375 1.00 50.47 845 PRO A N 1
ATOM 6558 C CA . PRO A 1 845 ? -0.245 -10.591 -42.133 1.00 50.47 845 PRO A CA 1
ATOM 6559 C C . PRO A 1 845 ? -0.896 -9.479 -41.290 1.00 50.47 845 PRO A C 1
ATOM 6561 O O . PRO A 1 845 ? -1.189 -8.409 -41.812 1.00 50.47 845 PRO A O 1
ATOM 6564 N N . LEU A 1 846 ? -1.136 -9.734 -39.999 1.00 50.47 846 LEU A N 1
ATOM 6565 C CA . LEU A 1 846 ? -1.737 -8.797 -39.047 1.00 50.47 846 LEU A CA 1
ATOM 6566 C C . LEU A 1 846 ? -0.869 -7.541 -38.813 1.00 50.47 846 LEU A C 1
ATOM 6568 O O . LEU A 1 846 ? -1.391 -6.522 -38.390 1.00 50.47 846 LEU A O 1
ATOM 6572 N N . TYR A 1 847 ? 0.429 -7.592 -39.141 1.00 51.56 847 TYR A N 1
ATOM 6573 C CA . TYR A 1 847 ? 1.381 -6.480 -38.988 1.00 51.56 847 TYR A CA 1
ATOM 6574 C C . TYR A 1 847 ? 1.511 -5.578 -40.230 1.00 51.56 847 TYR A C 1
ATOM 6576 O O . TYR A 1 847 ? 2.413 -4.748 -40.316 1.00 51.56 847 TYR A O 1
ATOM 6584 N N . ASN A 1 848 ? 0.638 -5.729 -41.230 1.00 45.91 848 ASN A N 1
ATOM 6585 C CA . ASN A 1 848 ? 0.738 -4.959 -42.476 1.00 45.91 848 ASN A CA 1
ATOM 6586 C C . ASN A 1 848 ? 0.426 -3.456 -42.312 1.00 45.91 848 ASN A C 1
ATOM 6588 O O . ASN A 1 848 ? 0.722 -2.678 -43.215 1.00 45.91 848 ASN A O 1
ATOM 6592 N N . THR A 1 849 ? -0.149 -3.041 -41.180 1.00 43.62 849 THR A N 1
ATOM 6593 C CA . THR A 1 849 ? -0.391 -1.633 -40.807 1.00 43.62 849 THR A CA 1
ATOM 6594 C C . THR A 1 849 ? 0.707 -1.057 -39.906 1.00 43.62 849 THR A C 1
ATOM 6596 O O . THR A 1 849 ? 0.681 0.127 -39.573 1.00 43.62 849 THR A O 1
ATOM 6599 N N . THR A 1 850 ? 1.686 -1.874 -39.513 1.00 44.81 850 THR A N 1
ATOM 6600 C CA . THR A 1 850 ? 2.740 -1.500 -38.573 1.00 44.81 850 THR A CA 1
ATOM 6601 C C . THR A 1 850 ? 3.768 -0.568 -39.247 1.00 44.81 850 THR A C 1
ATOM 6603 O O . THR A 1 850 ? 4.232 -0.865 -40.353 1.00 44.81 850 THR A O 1
ATOM 6606 N N . PRO A 1 851 ? 4.159 0.560 -38.615 1.00 41.75 851 PRO A N 1
ATOM 6607 C CA . PRO A 1 851 ? 5.124 1.502 -39.180 1.00 41.75 851 PRO A CA 1
ATOM 6608 C C . PRO A 1 851 ? 6.433 0.831 -39.618 1.00 41.75 851 PRO A C 1
ATOM 6610 O O . PRO A 1 851 ? 6.987 0.000 -38.901 1.00 41.75 851 PRO A O 1
ATOM 6613 N N . LYS A 1 852 ? 6.983 1.230 -40.776 1.00 42.22 852 LYS A N 1
ATOM 6614 C CA . LYS A 1 852 ? 8.151 0.569 -41.401 1.00 42.22 852 LYS A CA 1
ATOM 6615 C C . LYS A 1 852 ? 9.390 0.470 -40.494 1.00 42.22 852 LYS A C 1
ATOM 6617 O O . LYS A 1 852 ? 10.184 -0.452 -40.645 1.00 42.22 852 LYS A O 1
ATOM 6622 N N . TRP A 1 853 ? 9.538 1.371 -39.525 1.00 45.53 853 TRP A N 1
ATOM 6623 C CA . TRP A 1 853 ? 10.633 1.350 -38.550 1.00 45.53 853 TRP A CA 1
ATOM 6624 C C . TRP A 1 853 ? 10.525 0.206 -37.520 1.00 45.53 853 TRP A C 1
ATOM 6626 O O . TRP A 1 853 ? 11.522 -0.148 -36.893 1.00 45.53 853 TRP A O 1
ATOM 6636 N N . GLN A 1 854 ? 9.352 -0.423 -37.386 1.00 40.59 854 GLN A N 1
ATOM 6637 C CA . GLN A 1 854 ? 9.116 -1.594 -36.532 1.00 40.59 854 GLN A CA 1
ATOM 6638 C C . GLN A 1 854 ? 9.280 -2.937 -37.279 1.00 40.59 854 GLN A C 1
ATOM 6640 O O . GLN A 1 854 ? 9.355 -3.988 -36.643 1.00 40.59 854 GLN A O 1
ATOM 6645 N N . LEU A 1 855 ? 9.430 -2.934 -38.613 1.00 44.53 855 LEU A N 1
ATOM 6646 C CA . LEU A 1 855 ? 9.665 -4.143 -39.428 1.00 44.53 855 LEU A CA 1
ATOM 6647 C C . LEU A 1 855 ? 10.860 -5.015 -38.964 1.00 44.53 855 LEU A C 1
ATOM 6649 O O . LEU A 1 855 ? 10.750 -6.239 -39.040 1.00 44.53 855 LEU A O 1
ATOM 6653 N N . PRO A 1 856 ? 11.976 -4.474 -38.429 1.00 43.56 856 PRO A N 1
ATOM 6654 C CA . PRO A 1 856 ? 13.072 -5.299 -37.912 1.00 43.56 856 PRO A CA 1
ATOM 6655 C C . PRO A 1 856 ? 12.690 -6.165 -36.696 1.00 43.56 856 PRO A C 1
ATOM 6657 O O . PRO A 1 856 ? 13.325 -7.193 -36.469 1.00 43.56 856 PRO A O 1
ATOM 6660 N N . PHE A 1 857 ? 11.650 -5.799 -35.933 1.00 38.62 857 PHE A N 1
ATOM 6661 C CA . PHE A 1 857 ? 11.120 -6.618 -34.832 1.00 38.62 857 PHE A CA 1
ATOM 6662 C C . PHE A 1 857 ? 10.345 -7.846 -35.350 1.00 38.62 857 PHE A C 1
ATOM 6664 O O . PHE A 1 857 ? 10.305 -8.877 -34.684 1.00 38.62 857 PHE A O 1
ATOM 6671 N N . ILE A 1 858 ? 9.837 -7.792 -36.588 1.00 44.62 858 ILE A N 1
ATOM 6672 C CA . ILE A 1 858 ? 9.136 -8.893 -37.279 1.00 44.62 858 ILE A CA 1
ATOM 6673 C C . ILE A 1 858 ? 10.118 -9.963 -37.817 1.00 44.62 858 ILE A C 1
ATOM 6675 O O . ILE A 1 858 ? 9.720 -11.047 -38.240 1.00 44.62 858 ILE A O 1
ATOM 6679 N N . ASN A 1 859 ? 11.431 -9.722 -37.780 1.00 40.09 859 ASN A N 1
ATOM 6680 C CA . ASN A 1 859 ? 12.429 -10.754 -38.101 1.00 40.09 859 ASN A CA 1
ATOM 6681 C C . ASN A 1 859 ? 12.877 -11.571 -36.878 1.00 40.09 859 ASN A C 1
ATOM 6683 O O . ASN A 1 859 ? 13.573 -12.569 -37.043 1.00 40.09 859 ASN A O 1
ATOM 6687 N N . LEU A 1 860 ? 12.460 -11.177 -35.669 1.00 43.59 860 LEU A N 1
ATOM 6688 C CA . LEU A 1 860 ? 12.693 -11.914 -34.419 1.00 43.59 860 LEU A CA 1
ATOM 6689 C C . LEU A 1 860 ? 11.510 -12.820 -34.037 1.00 43.59 860 LEU A C 1
ATOM 6691 O O . LEU A 1 860 ? 11.636 -13.655 -33.141 1.00 43.59 860 LEU A O 1
ATOM 6695 N N . VAL A 1 861 ? 10.371 -12.675 -34.720 1.00 56.94 861 VAL A N 1
ATOM 6696 C CA . VAL A 1 861 ? 9.183 -13.506 -34.507 1.00 56.94 861 VAL A CA 1
ATOM 6697 C C . VAL A 1 861 ? 9.322 -14.852 -35.220 1.00 56.94 861 VAL A C 1
ATOM 6699 O O . VAL A 1 861 ? 9.957 -14.957 -36.270 1.00 56.94 861 VAL A O 1
ATOM 6702 N N . LYS A 1 862 ? 8.756 -15.912 -34.640 1.00 63.50 862 LYS A N 1
ATOM 6703 C CA . LYS A 1 862 ? 8.878 -17.272 -35.185 1.00 63.50 862 LYS A CA 1
ATOM 6704 C C . LYS A 1 862 ? 7.967 -17.461 -36.405 1.00 63.50 862 LYS A C 1
ATOM 6706 O O . LYS A 1 862 ? 7.002 -16.724 -36.607 1.00 63.50 862 LYS A O 1
ATOM 6711 N N . ASP A 1 863 ? 8.253 -18.471 -37.225 1.00 70.81 863 ASP A N 1
ATOM 6712 C CA . ASP A 1 863 ? 7.414 -18.791 -38.385 1.00 70.81 863 ASP A CA 1
ATOM 6713 C C . ASP A 1 863 ? 5.987 -19.140 -37.961 1.00 70.81 863 ASP A C 1
ATOM 6715 O O . ASP A 1 863 ? 5.794 -19.834 -36.959 1.00 70.81 863 ASP A O 1
ATOM 6719 N N . THR A 1 864 ? 5.000 -18.726 -38.765 1.00 74.94 864 THR A N 1
ATOM 6720 C CA . THR A 1 864 ? 3.554 -18.899 -38.523 1.00 74.94 864 THR A CA 1
ATOM 6721 C C . THR A 1 864 ? 3.158 -20.338 -38.173 1.00 74.94 864 THR A C 1
ATOM 6723 O O . THR A 1 864 ? 2.188 -20.551 -37.448 1.00 74.94 864 THR A O 1
ATOM 6726 N N . ILE A 1 865 ? 3.920 -21.325 -38.661 1.00 81.38 865 ILE A N 1
ATOM 6727 C CA . ILE A 1 865 ? 3.713 -22.752 -38.386 1.00 81.38 865 ILE A CA 1
ATOM 6728 C C . ILE A 1 865 ? 3.805 -23.087 -36.892 1.00 81.38 865 ILE A C 1
ATOM 6730 O O . ILE A 1 865 ? 3.059 -23.937 -36.419 1.00 81.38 865 ILE A O 1
ATOM 6734 N N . ASN A 1 866 ? 4.627 -22.372 -36.119 1.00 80.25 866 ASN A N 1
ATOM 6735 C CA . ASN A 1 866 ? 4.745 -22.614 -34.680 1.00 80.25 866 ASN A CA 1
ATOM 6736 C C . ASN A 1 866 ? 3.454 -22.249 -33.930 1.00 80.25 866 ASN A C 1
ATOM 6738 O O . ASN A 1 866 ? 3.119 -22.903 -32.951 1.00 80.25 866 ASN A O 1
ATOM 6742 N N . GLY A 1 867 ? 2.681 -21.278 -34.429 1.00 79.06 867 GLY A N 1
ATOM 6743 C CA . GLY A 1 867 ? 1.344 -20.990 -33.906 1.00 79.06 867 GLY A CA 1
ATOM 6744 C C . GLY A 1 867 ? 0.345 -22.103 -34.186 1.00 79.06 867 GLY A C 1
ATOM 6745 O O . GLY A 1 867 ? -0.481 -22.421 -33.333 1.00 79.06 867 GLY A O 1
ATOM 6746 N N . ALA A 1 868 ? 0.444 -22.732 -35.363 1.00 84.44 868 ALA A N 1
ATOM 6747 C CA . ALA A 1 868 ? -0.368 -23.901 -35.685 1.00 84.44 868 ALA A CA 1
ATOM 6748 C C . ALA A 1 868 ? 0.007 -25.081 -34.779 1.00 84.44 868 ALA A C 1
ATOM 6750 O O . ALA A 1 868 ? -0.881 -25.776 -34.299 1.00 84.44 868 ALA A O 1
ATOM 6751 N N . TYR A 1 869 ? 1.293 -25.251 -34.463 1.00 87.25 869 TYR A N 1
ATOM 6752 C CA . TYR A 1 869 ? 1.766 -26.257 -33.510 1.00 87.25 869 TYR A CA 1
ATOM 6753 C C . TYR A 1 869 ? 1.318 -25.991 -32.075 1.00 87.25 869 TYR A C 1
ATOM 6755 O O . TYR A 1 869 ? 0.922 -26.939 -31.404 1.00 87.25 869 TYR A O 1
ATOM 6763 N N . THR A 1 870 ? 1.256 -24.734 -31.620 1.00 83.25 870 THR A N 1
ATOM 6764 C CA . THR A 1 870 ? 0.574 -24.410 -30.356 1.00 83.25 870 THR A CA 1
ATOM 6765 C C . THR A 1 870 ? -0.879 -24.878 -30.409 1.00 83.25 870 THR A C 1
ATOM 6767 O O . THR A 1 870 ? -1.321 -25.583 -29.507 1.00 83.25 870 THR A O 1
ATOM 6770 N N . GLY A 1 871 ? -1.600 -24.570 -31.494 1.00 82.44 871 GLY A N 1
ATOM 6771 C CA . GLY A 1 871 ? -2.960 -25.061 -31.730 1.00 82.44 871 GLY A CA 1
ATOM 6772 C C . GLY A 1 871 ? -3.059 -26.588 -31.651 1.00 82.44 871 GLY A C 1
ATOM 6773 O O . GLY A 1 871 ? -3.889 -27.110 -30.913 1.00 82.44 871 GLY A O 1
ATOM 6774 N N . MET A 1 872 ? -2.171 -27.328 -32.309 1.00 84.81 872 MET A N 1
ATOM 6775 C CA . MET A 1 872 ? -2.178 -28.793 -32.246 1.00 84.81 872 MET A CA 1
ATOM 6776 C C . MET A 1 872 ? -1.811 -29.342 -30.874 1.00 84.81 872 MET A C 1
ATOM 6778 O O . MET A 1 872 ? -2.459 -30.276 -30.418 1.00 84.81 872 MET A O 1
ATOM 6782 N N . TYR A 1 873 ? -0.838 -28.750 -30.180 1.00 84.88 873 TYR A N 1
ATOM 6783 C CA . TYR A 1 873 ? -0.536 -29.108 -28.796 1.00 84.88 873 TYR A CA 1
ATOM 6784 C C . TYR A 1 873 ? -1.788 -28.941 -27.929 1.00 84.88 873 TYR A C 1
ATOM 6786 O O . TYR A 1 873 ? -2.155 -29.842 -27.176 1.00 84.88 873 TYR A O 1
ATOM 6794 N N . THR A 1 874 ? -2.507 -27.827 -28.102 1.00 78.75 874 THR A N 1
ATOM 6795 C CA . THR A 1 874 ? -3.760 -27.589 -27.378 1.00 78.75 874 THR A CA 1
ATOM 6796 C C . THR A 1 874 ? -4.857 -28.574 -27.750 1.00 78.75 874 THR A C 1
ATOM 6798 O O . THR A 1 874 ? -5.642 -28.881 -26.869 1.00 78.75 874 THR A O 1
ATOM 6801 N N . GLY A 1 875 ? -4.896 -29.087 -28.987 1.00 77.00 875 GLY A N 1
ATOM 6802 C CA . GLY A 1 875 ? -5.911 -30.020 -29.495 1.00 77.00 875 GLY A CA 1
ATOM 6803 C C . GLY A 1 875 ? -5.647 -31.498 -29.206 1.00 77.00 875 GLY A C 1
ATOM 6804 O O . GLY A 1 875 ? -6.585 -32.257 -29.002 1.00 77.00 875 GLY A O 1
ATOM 6805 N N . PHE A 1 876 ? -4.377 -31.901 -29.185 1.00 81.19 876 PHE A N 1
ATOM 6806 C CA . PHE A 1 876 ? -3.992 -33.309 -29.321 1.00 81.19 876 PHE A CA 1
ATOM 6807 C C . PHE A 1 876 ? -2.891 -33.761 -28.359 1.00 81.19 876 PHE A C 1
ATOM 6809 O O . PHE A 1 876 ? -2.672 -34.960 -28.223 1.00 81.19 876 PHE A O 1
ATOM 6816 N N . SER A 1 877 ? -2.184 -32.847 -27.680 1.00 82.44 877 SER A N 1
ATOM 6817 C CA . SER A 1 877 ? -1.089 -33.260 -26.794 1.00 82.44 877 SER A CA 1
ATOM 6818 C C . SER A 1 877 ? -1.615 -34.045 -25.587 1.00 82.44 877 SER A C 1
ATOM 6820 O O . SER A 1 877 ? -2.533 -33.554 -24.911 1.00 82.44 877 SER A O 1
ATOM 6822 N N . PRO A 1 878 ? -1.004 -35.197 -25.247 1.00 75.50 878 PRO A N 1
ATOM 6823 C CA . PRO A 1 878 ? -1.392 -35.984 -24.082 1.00 75.50 878 PRO A CA 1
ATOM 6824 C C . PRO A 1 878 ? -1.026 -35.342 -22.746 1.00 75.50 878 PRO A C 1
ATOM 6826 O O . PRO A 1 878 ? -1.536 -35.734 -21.693 1.00 75.50 878 PRO A O 1
ATOM 6829 N N . GLU A 1 879 ? -0.172 -34.321 -22.778 1.00 79.69 879 GLU A N 1
ATOM 6830 C CA . GLU A 1 879 ? 0.181 -33.534 -21.601 1.00 79.69 879 GLU A CA 1
ATOM 6831 C C . GLU A 1 879 ? -0.993 -32.666 -21.131 1.00 79.69 879 GLU A C 1
ATOM 6833 O O . GLU A 1 879 ? -1.155 -32.429 -19.932 1.00 79.69 879 GLU A O 1
ATOM 6838 N N . VAL A 1 880 ? -1.865 -32.231 -22.047 1.00 76.81 880 VAL A N 1
ATOM 6839 C CA . VAL A 1 880 ? -2.995 -31.358 -21.720 1.00 76.81 880 VAL A CA 1
ATOM 6840 C C . VAL A 1 880 ? -4.230 -32.202 -21.381 1.00 76.81 880 VAL A C 1
ATOM 6842 O O . VAL A 1 880 ? -5.043 -32.559 -22.221 1.00 76.81 880 VAL A O 1
ATOM 6845 N N . GLN A 1 881 ? -4.338 -32.533 -20.099 1.00 76.69 881 GLN A N 1
ATOM 6846 C CA . GLN A 1 881 ? -5.452 -33.264 -19.472 1.00 76.69 881 GLN A CA 1
ATOM 6847 C C . GLN A 1 881 ? -6.569 -32.339 -18.941 1.00 76.69 881 GLN A C 1
ATOM 6849 O O . GLN A 1 881 ? -6.332 -31.147 -18.751 1.00 76.69 881 GLN A O 1
ATOM 6854 N N . LEU A 1 882 ? -7.734 -32.899 -18.572 1.00 71.00 882 LEU A N 1
ATOM 6855 C CA . LEU A 1 882 ? -8.891 -32.183 -17.984 1.00 71.00 882 LEU A CA 1
ATOM 6856 C C . LEU A 1 882 ? -8.543 -31.284 -16.787 1.00 71.00 882 LEU A C 1
ATOM 6858 O O . LEU A 1 882 ? -9.103 -30.203 -16.640 1.00 71.00 882 LEU A O 1
ATOM 6862 N N . LYS A 1 883 ? -7.560 -31.671 -15.961 1.00 69.75 883 LYS A N 1
ATOM 6863 C CA . LYS A 1 883 ? -7.063 -30.855 -14.831 1.00 69.75 883 LYS A CA 1
ATOM 6864 C C . LYS A 1 883 ? -6.455 -29.509 -15.251 1.00 69.75 883 LYS A C 1
ATOM 6866 O O . LYS A 1 883 ? -6.212 -28.646 -14.409 1.00 69.75 883 LYS A O 1
ATOM 6871 N N . HIS A 1 884 ? -6.157 -29.349 -16.538 1.00 75.38 884 HIS A N 1
ATOM 6872 C CA . HIS A 1 884 ? -5.689 -28.102 -17.128 1.00 75.38 884 HIS A CA 1
ATOM 6873 C C . HIS A 1 884 ? -6.837 -27.269 -17.709 1.00 75.38 884 HIS A C 1
ATOM 6875 O O . HIS A 1 884 ? -6.569 -26.232 -18.305 1.00 75.38 884 HIS A O 1
ATOM 6881 N N . GLY A 1 885 ? -8.095 -27.675 -17.511 1.00 71.12 885 GLY A N 1
ATOM 6882 C CA . GLY A 1 885 ? -9.272 -26.877 -17.834 1.00 71.12 885 GLY A CA 1
ATOM 6883 C C . GLY A 1 885 ? -9.171 -25.467 -17.256 1.00 71.12 885 GLY A C 1
ATOM 6884 O O . GLY A 1 885 ? -8.839 -25.263 -16.086 1.00 71.12 885 GLY A O 1
ATOM 6885 N N . GLY A 1 886 ? -9.382 -24.487 -18.123 1.00 66.69 886 GLY A N 1
ATOM 6886 C CA . GLY A 1 886 ? -9.209 -23.066 -17.880 1.00 66.69 886 GLY A CA 1
ATOM 6887 C C . GLY A 1 886 ? -7.770 -22.562 -17.966 1.00 66.69 886 GLY A C 1
ATOM 6888 O O . GLY A 1 886 ? -7.603 -21.351 -18.052 1.00 66.69 886 GLY A O 1
ATOM 6889 N N . ARG A 1 887 ? -6.722 -23.399 -17.932 1.00 70.19 887 ARG A N 1
ATOM 6890 C CA . ARG A 1 887 ? -5.317 -22.935 -17.878 1.00 70.19 887 ARG A CA 1
ATOM 6891 C C . ARG A 1 887 ? -4.870 -22.185 -19.133 1.00 70.19 887 ARG A C 1
ATOM 6893 O O . ARG A 1 887 ? -5.419 -22.363 -20.219 1.00 70.19 887 ARG A O 1
ATOM 6900 N N . PHE A 1 888 ? -3.812 -21.398 -18.940 1.00 71.25 888 PHE A N 1
ATOM 6901 C CA . PHE A 1 888 ? -3.059 -20.758 -20.008 1.00 71.25 888 PHE A CA 1
ATOM 6902 C C . PHE A 1 888 ? -2.044 -21.715 -20.630 1.00 71.25 888 PHE A C 1
ATOM 6904 O O . PHE A 1 888 ? -1.221 -22.314 -19.926 1.00 71.25 888 PHE A O 1
ATOM 6911 N N . LEU A 1 889 ? -2.050 -21.813 -21.953 1.00 74.94 889 LEU A N 1
ATOM 6912 C CA . LEU A 1 889 ? -1.031 -22.512 -22.721 1.00 74.94 889 LEU A CA 1
ATOM 6913 C C . LEU A 1 889 ? -0.111 -21.493 -23.391 1.00 74.94 889 LEU A C 1
ATOM 6915 O O . LEU A 1 889 ? -0.542 -20.650 -24.177 1.00 74.94 889 LEU A O 1
ATOM 6919 N N . GLN A 1 890 ? 1.172 -21.583 -23.049 1.00 69.88 890 GLN A N 1
ATOM 6920 C CA . GLN A 1 890 ? 2.212 -20.693 -23.545 1.00 69.88 890 GLN A CA 1
ATOM 6921 C C . GLN A 1 890 ? 2.711 -21.137 -24.930 1.00 69.88 890 GLN A C 1
ATOM 6923 O O . GLN A 1 890 ? 2.702 -22.336 -25.252 1.00 69.88 890 GLN A O 1
ATOM 6928 N N . PRO A 1 891 ? 3.248 -20.201 -25.729 1.00 67.06 891 PRO A N 1
ATOM 6929 C CA . PRO A 1 891 ? 3.948 -20.547 -26.957 1.00 67.06 891 PRO A CA 1
ATOM 6930 C C . PRO A 1 891 ? 5.202 -21.396 -26.656 1.00 67.06 891 PRO A C 1
ATOM 6932 O O . PRO A 1 891 ? 5.909 -21.157 -25.677 1.00 67.06 891 PRO A O 1
ATOM 6935 N N . PHE A 1 892 ? 5.592 -22.383 -27.463 1.00 74.19 892 PHE A N 1
ATOM 6936 C CA . PHE A 1 892 ? 4.917 -22.988 -28.615 1.00 74.19 892 PHE A CA 1
ATOM 6937 C C . PHE A 1 892 ? 4.411 -24.391 -28.248 1.00 74.19 892 PHE A C 1
ATOM 6939 O O . PHE A 1 892 ? 4.974 -25.389 -28.690 1.00 74.19 892 PHE A O 1
ATOM 6946 N N . GLY A 1 893 ? 3.403 -24.470 -27.373 1.00 71.94 893 GLY A N 1
ATOM 6947 C CA . GLY A 1 893 ? 2.874 -25.744 -26.874 1.00 71.94 893 GLY A CA 1
ATOM 6948 C C . GLY A 1 893 ? 3.493 -26.163 -25.543 1.00 71.94 893 GLY A C 1
ATOM 6949 O O . GLY A 1 893 ? 4.096 -27.224 -25.428 1.00 71.94 893 GLY A O 1
ATOM 6950 N N . HIS A 1 894 ? 3.387 -25.305 -24.530 1.00 75.62 894 HIS A N 1
ATOM 6951 C CA . HIS A 1 894 ? 3.823 -25.622 -23.167 1.00 75.62 894 HIS A CA 1
ATOM 6952 C C . HIS A 1 894 ? 2.719 -25.258 -22.178 1.00 75.62 894 HIS A C 1
ATOM 6954 O O . HIS A 1 894 ? 2.063 -24.225 -22.330 1.00 75.62 894 HIS A O 1
ATOM 6960 N N . ILE A 1 895 ? 2.529 -26.074 -21.138 1.00 74.19 895 ILE A N 1
ATOM 6961 C CA . ILE A 1 895 ? 1.667 -25.698 -20.010 1.00 74.19 895 ILE A CA 1
ATOM 6962 C C . ILE A 1 895 ? 2.317 -24.506 -19.303 1.00 74.19 895 ILE A C 1
ATOM 6964 O O . ILE A 1 895 ? 3.414 -24.618 -18.751 1.00 74.19 895 ILE A O 1
ATOM 6968 N N . GLY A 1 896 ? 1.650 -23.356 -19.365 1.00 65.06 896 GLY A N 1
ATOM 6969 C CA . GLY A 1 896 ? 2.108 -22.120 -18.753 1.00 65.06 896 GLY A CA 1
ATOM 6970 C C . GLY A 1 896 ? 1.670 -21.989 -17.300 1.00 65.06 896 GLY A C 1
ATOM 6971 O O . GLY A 1 896 ? 0.717 -22.627 -16.854 1.00 65.06 896 GLY A O 1
ATOM 6972 N N . TYR A 1 897 ? 2.355 -21.103 -16.583 1.00 62.41 897 TYR A N 1
ATOM 6973 C CA . TYR A 1 897 ? 1.908 -20.574 -15.298 1.00 62.41 897 TYR A CA 1
ATOM 6974 C C . TYR A 1 897 ? 1.686 -19.073 -15.468 1.00 62.41 897 TYR A C 1
ATOM 6976 O O . TYR A 1 897 ? 2.543 -18.397 -16.046 1.00 62.41 897 TYR A O 1
ATOM 6984 N N . THR A 1 898 ? 0.543 -18.562 -15.008 1.00 54.66 898 THR A N 1
ATOM 6985 C CA . THR A 1 898 ? 0.292 -17.115 -14.972 1.00 54.66 898 THR A CA 1
ATOM 6986 C C . THR A 1 898 ? 0.722 -16.539 -13.621 1.00 54.66 898 THR A C 1
ATOM 6988 O O . THR A 1 898 ? 1.044 -17.274 -12.682 1.00 54.66 898 THR A O 1
ATOM 6991 N N . ARG A 1 899 ? 0.812 -15.208 -13.527 1.00 53.66 899 ARG A N 1
ATOM 6992 C CA . ARG A 1 899 ? 1.185 -14.514 -12.286 1.00 53.66 899 ARG A CA 1
ATOM 6993 C C . ARG A 1 899 ? 0.184 -14.874 -11.175 1.00 53.66 899 ARG A C 1
ATOM 6995 O O . ARG A 1 899 ? -0.997 -15.069 -11.450 1.00 53.66 899 ARG A O 1
ATOM 7002 N N . SER A 1 900 ? 0.637 -14.987 -9.926 1.00 58.69 900 SER A N 1
ATOM 7003 C CA . SER A 1 900 ? -0.183 -15.519 -8.822 1.00 58.69 900 SER A CA 1
ATOM 7004 C C . SER A 1 900 ? -1.468 -14.727 -8.559 1.00 58.69 900 SER A C 1
ATOM 7006 O O . SER A 1 900 ? -2.470 -15.302 -8.146 1.00 58.69 900 SER A O 1
ATOM 7008 N N . ASP A 1 901 ? -1.477 -13.428 -8.826 1.00 56.06 901 ASP A N 1
ATOM 7009 C CA . ASP A 1 901 ? -2.658 -12.568 -8.758 1.00 56.06 901 ASP A CA 1
ATOM 7010 C C . ASP A 1 901 ? -3.633 -12.796 -9.924 1.00 56.06 901 ASP A C 1
ATOM 7012 O O . ASP A 1 901 ? -4.838 -12.708 -9.710 1.00 56.06 901 ASP A O 1
ATOM 7016 N N . ILE A 1 902 ? -3.160 -13.157 -11.122 1.00 59.38 902 ILE A N 1
ATOM 7017 C CA . ILE A 1 902 ? -4.013 -13.609 -12.236 1.00 59.38 902 ILE A CA 1
ATOM 7018 C C . ILE A 1 902 ? -4.612 -14.973 -11.880 1.00 59.38 902 ILE A C 1
ATOM 7020 O O . ILE A 1 902 ? -5.826 -15.142 -11.953 1.00 59.38 902 ILE A O 1
ATOM 7024 N N . GLU A 1 903 ? -3.807 -15.909 -11.367 1.00 64.69 903 GLU A N 1
ATOM 7025 C CA . GLU A 1 903 ? -4.288 -17.195 -10.831 1.00 64.69 903 GLU A CA 1
ATOM 7026 C C . GLU A 1 903 ? -5.318 -17.015 -9.705 1.00 64.69 903 GLU A C 1
ATOM 7028 O O . GLU A 1 903 ? -6.298 -17.757 -9.626 1.00 64.69 903 GLU A O 1
ATOM 7033 N N . THR A 1 904 ? -5.133 -16.003 -8.854 1.00 66.06 904 THR A N 1
ATOM 7034 C CA . THR A 1 904 ? -6.092 -15.629 -7.804 1.00 66.06 904 THR A CA 1
ATOM 7035 C C . THR A 1 904 ? -7.334 -14.962 -8.397 1.00 66.06 904 THR A C 1
ATOM 7037 O O . THR A 1 904 ? -8.440 -15.201 -7.921 1.00 66.06 904 THR A O 1
ATOM 7040 N N . SER A 1 905 ? -7.191 -14.169 -9.462 1.00 64.94 905 SER A N 1
ATOM 7041 C CA . SER A 1 905 ? -8.315 -13.493 -10.126 1.00 64.94 905 SER A CA 1
ATOM 7042 C C . SER A 1 905 ? -9.241 -14.445 -10.867 1.00 64.94 905 SER A C 1
ATOM 7044 O O . SER A 1 905 ? -10.435 -14.180 -10.990 1.00 64.94 905 SER A O 1
ATOM 7046 N N . ARG A 1 906 ? -8.690 -15.569 -11.327 1.00 63.62 906 ARG A N 1
ATOM 7047 C CA . ARG A 1 906 ? -9.395 -16.653 -12.019 1.00 63.62 906 ARG A CA 1
ATOM 7048 C C . ARG A 1 906 ? -10.268 -17.504 -11.100 1.00 63.62 906 ARG A C 1
ATOM 7050 O O . ARG A 1 906 ? -11.164 -18.190 -11.582 1.00 63.62 906 ARG A O 1
ATOM 7057 N N . ARG A 1 907 ? -9.981 -17.505 -9.797 1.00 68.12 907 ARG A N 1
ATOM 7058 C CA . ARG A 1 907 ? -10.742 -18.246 -8.786 1.00 68.12 907 ARG A CA 1
ATOM 7059 C C . ARG A 1 907 ? -11.952 -17.418 -8.351 1.00 68.12 907 ARG A C 1
ATOM 7061 O O . ARG A 1 907 ? -11.857 -16.198 -8.192 1.00 68.12 907 ARG A O 1
ATOM 7068 N N . SER A 1 908 ? -13.090 -18.077 -8.145 1.00 66.94 908 SER A N 1
ATOM 7069 C CA . SER A 1 908 ? -14.247 -17.436 -7.510 1.00 66.94 908 SER A CA 1
ATOM 7070 C C . SER A 1 908 ? -13.909 -17.045 -6.069 1.00 66.94 908 SER A C 1
ATOM 7072 O O . SER A 1 908 ? -12.943 -17.546 -5.480 1.00 66.94 908 SER A O 1
ATOM 7074 N N . LYS A 1 909 ? -14.742 -16.203 -5.449 1.00 71.12 909 LYS A N 1
ATOM 7075 C CA . LYS A 1 909 ? -14.596 -15.910 -4.011 1.00 71.12 909 LYS A CA 1
ATOM 7076 C C . LYS A 1 909 ? -14.672 -17.184 -3.156 1.00 71.12 909 LYS A C 1
ATOM 7078 O O . LYS A 1 909 ? -13.934 -17.314 -2.184 1.00 71.12 909 LYS A O 1
ATOM 7083 N N . SER A 1 910 ? -15.497 -18.158 -3.558 1.00 72.31 910 SER A N 1
ATOM 7084 C CA . SER A 1 910 ? -15.609 -19.463 -2.886 1.00 72.31 910 SER A CA 1
ATOM 7085 C C . SER A 1 910 ? -14.342 -20.324 -2.993 1.00 72.31 910 SER A C 1
ATOM 7087 O O . SER A 1 910 ? -14.077 -21.137 -2.113 1.00 72.31 910 SER A O 1
ATOM 7089 N N . GLU A 1 911 ? -13.511 -20.105 -4.011 1.00 65.31 911 GLU A N 1
ATOM 7090 C CA . GLU A 1 911 ? -12.229 -20.790 -4.219 1.00 65.31 911 GLU A CA 1
ATOM 7091 C C . GLU A 1 911 ? -11.020 -19.995 -3.685 1.00 65.31 911 GLU A C 1
ATOM 7093 O O . GLU A 1 911 ? -9.875 -20.267 -4.063 1.00 65.31 911 GLU A O 1
ATOM 7098 N N . ARG A 1 912 ? -11.254 -19.011 -2.803 1.00 70.69 912 ARG A N 1
ATOM 7099 C CA . ARG A 1 912 ? -10.234 -18.081 -2.275 1.00 70.69 912 ARG A CA 1
ATOM 7100 C C . ARG A 1 912 ? -9.579 -17.206 -3.357 1.00 70.69 912 ARG A C 1
ATOM 7102 O O . ARG A 1 912 ? -8.407 -16.852 -3.242 1.00 70.69 912 ARG A O 1
ATOM 7109 N N . GLY A 1 913 ? -10.314 -16.890 -4.421 1.00 74.06 913 GLY A N 1
ATOM 7110 C CA . GLY A 1 913 ? -9.940 -15.878 -5.408 1.00 74.06 913 GLY A CA 1
ATOM 7111 C C . GLY A 1 913 ? -10.527 -14.500 -5.115 1.00 74.06 913 GLY A C 1
ATOM 7112 O O . GLY A 1 913 ? -11.305 -14.332 -4.179 1.00 74.06 913 GLY A O 1
ATOM 7113 N N . ASN A 1 914 ? -10.192 -13.501 -5.935 1.00 75.06 914 ASN A N 1
ATOM 7114 C CA . ASN A 1 914 ? -10.734 -12.141 -5.770 1.00 75.06 914 ASN A CA 1
ATOM 7115 C C . ASN A 1 914 ? -12.117 -11.937 -6.433 1.00 75.06 914 ASN A C 1
ATOM 7117 O O . ASN A 1 914 ? -12.765 -10.916 -6.197 1.00 75.06 914 ASN A O 1
ATOM 7121 N N . GLY A 1 915 ? -12.594 -12.907 -7.226 1.00 73.00 915 GLY A N 1
ATOM 7122 C CA . GLY A 1 915 ? -13.921 -12.889 -7.849 1.00 73.00 915 GLY A CA 1
ATOM 7123 C C . GLY A 1 915 ? -14.077 -11.966 -9.064 1.00 73.00 915 GLY A C 1
ATOM 7124 O O . GLY A 1 915 ? -15.204 -11.747 -9.499 1.00 73.00 915 GLY A O 1
ATOM 7125 N N . ILE A 1 916 ? -12.997 -11.417 -9.627 1.00 73.62 916 ILE A N 1
ATOM 7126 C CA . ILE A 1 916 ? -13.071 -10.535 -10.808 1.00 73.62 916 ILE A CA 1
ATOM 7127 C C . ILE A 1 916 ? -13.466 -11.323 -12.065 1.00 73.62 916 ILE A C 1
ATOM 7129 O O . ILE A 1 916 ? -14.347 -10.893 -12.806 1.00 73.62 916 ILE A O 1
ATOM 7133 N N . ALA A 1 917 ? -12.878 -12.505 -12.279 1.00 71.88 917 ALA A N 1
ATOM 7134 C CA . ALA A 1 917 ? -13.228 -13.363 -13.415 1.00 71.88 917 ALA A CA 1
ATOM 7135 C C . ALA A 1 917 ? -14.704 -13.794 -13.397 1.00 71.88 917 ALA A C 1
ATOM 7137 O O . ALA A 1 917 ? -15.363 -13.888 -14.429 1.00 71.88 917 ALA A O 1
ATOM 7138 N N . GLU A 1 918 ? -15.234 -14.026 -12.196 1.00 74.31 918 GLU A N 1
ATOM 7139 C CA . GLU A 1 918 ? -16.644 -14.330 -11.967 1.00 74.31 918 GLU A CA 1
ATOM 7140 C C . GLU A 1 918 ? -17.551 -13.180 -12.411 1.00 74.31 918 GLU A C 1
ATOM 7142 O O . GLU A 1 918 ? -18.485 -13.401 -13.174 1.00 74.31 918 GLU A O 1
ATOM 7147 N N . GLN A 1 919 ? -17.219 -11.946 -12.031 1.00 79.00 919 GLN A N 1
ATOM 7148 C CA . GLN A 1 919 ? -17.984 -10.766 -12.433 1.00 79.00 919 GLN A CA 1
ATOM 7149 C C . GLN A 1 919 ? -17.958 -10.539 -13.947 1.00 79.00 919 GLN A C 1
ATOM 7151 O O . GLN A 1 919 ? -18.990 -10.207 -14.530 1.00 79.00 919 GLN A O 1
ATOM 7156 N N . PHE A 1 920 ? -16.804 -10.727 -14.594 1.00 80.06 920 PHE A N 1
ATOM 7157 C CA . PHE A 1 920 ? -16.703 -10.557 -16.043 1.00 80.06 920 PHE A CA 1
ATOM 7158 C C . PHE A 1 920 ? -17.448 -11.651 -16.814 1.00 80.06 920 PHE A C 1
ATOM 7160 O O . PHE A 1 920 ? -18.103 -11.365 -17.819 1.00 80.06 920 PHE A O 1
ATOM 7167 N N . TYR A 1 921 ? -17.406 -12.892 -16.323 1.00 80.81 921 TYR A N 1
ATOM 7168 C CA . TYR A 1 921 ? -18.202 -13.989 -16.867 1.00 80.81 921 TYR A CA 1
ATOM 7169 C C . TYR A 1 921 ? -19.704 -13.690 -16.766 1.00 80.81 921 TYR A C 1
ATOM 7171 O O . TYR A 1 921 ? -20.407 -13.745 -17.772 1.00 80.81 921 TYR A O 1
ATOM 7179 N N . ASP A 1 922 ? -20.185 -13.291 -15.587 1.00 83.50 922 ASP A N 1
ATOM 7180 C CA . ASP A 1 922 ? -21.599 -12.969 -15.361 1.00 83.50 922 ASP A CA 1
ATOM 7181 C C . ASP A 1 922 ? -22.052 -11.751 -16.184 1.00 83.50 922 ASP A C 1
ATOM 7183 O O . ASP A 1 922 ? -23.194 -11.675 -16.642 1.00 83.50 922 ASP A O 1
ATOM 7187 N N . TRP A 1 923 ? -21.161 -10.781 -16.395 1.00 90.12 923 TRP A N 1
ATOM 7188 C CA . TRP A 1 923 ? -21.412 -9.658 -17.294 1.00 90.12 923 TRP A CA 1
ATOM 7189 C C . TRP A 1 923 ? -21.534 -10.122 -18.749 1.00 90.12 923 TRP A C 1
ATOM 7191 O O . TRP A 1 923 ? -22.479 -9.730 -19.433 1.00 90.12 923 TRP A O 1
ATOM 7201 N N . THR A 1 924 ? -20.630 -10.995 -19.196 1.00 85.06 924 THR A N 1
ATOM 7202 C CA . THR A 1 924 ? -20.621 -11.553 -20.555 1.00 85.06 924 THR A CA 1
ATOM 7203 C C . THR A 1 924 ? -21.878 -12.373 -20.827 1.00 85.06 924 THR A C 1
ATOM 7205 O O . THR A 1 924 ? -22.516 -12.176 -21.859 1.00 85.06 924 THR A O 1
ATOM 7208 N N . GLU A 1 925 ? -22.300 -13.209 -19.873 1.00 87.25 925 GLU A N 1
ATOM 7209 C CA . GLU A 1 925 ? -23.573 -13.940 -19.908 1.00 87.25 925 GLU A CA 1
ATOM 7210 C C . GLU A 1 925 ? -24.756 -13.005 -20.179 1.00 87.25 925 GLU A C 1
ATOM 7212 O O . GLU A 1 925 ? -25.577 -13.279 -21.054 1.00 87.25 925 GLU A O 1
ATOM 7217 N N . LYS A 1 926 ? -24.815 -11.865 -19.479 1.00 91.38 926 LYS A N 1
ATOM 7218 C CA . LYS A 1 926 ? -25.869 -10.860 -19.677 1.00 91.38 926 LYS A CA 1
ATOM 7219 C C . LYS A 1 926 ? -25.799 -10.202 -21.053 1.00 91.38 926 LYS A C 1
ATOM 7221 O O . LYS A 1 926 ? -26.847 -9.942 -21.634 1.00 91.38 926 LYS A O 1
ATOM 7226 N N . GLN A 1 927 ? -24.598 -9.934 -21.571 1.00 92.44 927 GLN A N 1
ATOM 7227 C CA . GLN A 1 927 ? -24.435 -9.309 -22.888 1.00 92.44 927 GLN A CA 1
ATOM 7228 C C . GLN A 1 927 ? -24.869 -10.238 -24.025 1.00 92.44 927 GLN A C 1
ATOM 7230 O O . GLN A 1 927 ? -25.469 -9.775 -24.991 1.00 92.44 927 GLN A O 1
ATOM 7235 N N . VAL A 1 928 ? -24.587 -11.542 -23.921 1.00 92.00 928 VAL A N 1
ATOM 7236 C CA . VAL A 1 928 ? -24.913 -12.502 -24.988 1.00 92.00 928 VAL A CA 1
ATOM 7237 C C . VAL A 1 928 ? -26.322 -13.094 -24.874 1.00 92.00 928 VAL A C 1
ATOM 7239 O O . VAL A 1 928 ? -26.799 -13.699 -25.831 1.00 92.00 928 VAL A O 1
ATOM 7242 N N . ALA A 1 929 ? -27.004 -12.916 -23.737 1.00 92.88 929 ALA A N 1
ATOM 7243 C CA . ALA A 1 929 ? -28.342 -13.458 -23.487 1.00 92.88 929 ALA A CA 1
ATOM 7244 C C . ALA A 1 929 ? -29.389 -13.151 -24.580 1.00 92.88 929 ALA A C 1
ATOM 7246 O O . ALA A 1 929 ? -30.154 -14.057 -24.894 1.00 92.88 929 ALA A O 1
ATOM 7247 N N . PRO A 1 930 ? -29.425 -11.958 -25.213 1.00 93.56 930 PRO A N 1
ATOM 7248 C CA . PRO A 1 930 ? -30.369 -11.677 -26.302 1.00 93.56 930 PRO A CA 1
ATOM 7249 C C . PRO A 1 930 ? -30.161 -12.517 -27.574 1.00 93.56 930 PRO A C 1
ATOM 7251 O O . PRO A 1 930 ? -31.016 -12.501 -28.458 1.00 93.56 930 PRO A O 1
ATOM 7254 N N . PHE A 1 931 ? -29.021 -13.204 -27.694 1.00 90.69 931 PHE A N 1
ATOM 7255 C CA . PHE A 1 931 ? -28.612 -13.946 -28.890 1.00 90.69 931 PHE A CA 1
ATOM 7256 C C . PHE A 1 931 ? -28.646 -15.467 -28.696 1.00 90.69 931 PHE A C 1
ATOM 7258 O O . PHE A 1 931 ? -28.506 -16.199 -29.677 1.00 90.69 931 PHE A O 1
ATOM 7265 N N . LEU A 1 932 ? -28.850 -15.953 -27.469 1.00 86.69 932 LEU A N 1
ATOM 7266 C CA . LEU A 1 932 ? -29.160 -17.362 -27.187 1.00 86.69 932 LEU A CA 1
ATOM 7267 C C . LEU A 1 932 ? -30.586 -17.659 -27.652 1.00 86.69 932 LEU A C 1
ATOM 7269 O O . LEU A 1 932 ? -30.762 -18.663 -28.376 1.00 86.69 932 LEU A O 1
#

Mean predicted aligned error: 19.54 Å

Sequence (932 aa):
MQALNTPSYGPPSEYQLSELPKPKLDNADYVIIKVHAASINPIDVKKASGMLKLATKDSFPYKIGYDCAGVVTETGHDVSRLKVGDEVYTRLPEPCRGSCSEFVQCPEHLVGLKPPSLSWEEAASIPLAAMTALQALRKYDGDLAGKTVFIPAGLSGTGLFACQLAKHVFRAGKVITTVSTSKIPKVPELLGEGTVDEIIDYTKTDPRSVIQSGSVDFLFDTVGQAMDFLILMRPKTSRIVSVSTLPSGDQLQASSMMELPHKPTVPLPFRLALNGLDYIRQLRARRYGTHYSYFFLDATVDDLDELRKHVEEGQLKAVVGTSVDLRDIQAVRDACQVVYNGKGGLGKLVIKCQALVLISYYEYKHAVFPRAWLTAGKAMRYAHVLNLHRMDSGAYWNFTLGTSPEWVEIEEQRRAFWSAFCLDSYSGFCGGFLSMIDESDISTHLPSEDESFEKNVVPENASHTLATALRLGNCQNISPFGSVVILSWLAARTDNHLRTQDDRKYWETHHAIDLQLLQISLCLPSHLKLPVGIHQPNAVLTNMLLHALTVSLHQAAAVKALNEPLKQNLAWESNMRCLTSASEIANIVKQVTQINLVAIHVVMPFSVFVALRYLMTQPSPESKQTCQFLTDVLRSCAAKQNNLLVGVISNKKPSFTDKELSDQRGKVFIVAGATSSIGKLLVGILYSKNAKVYIAAQSADKADKTVQKLKTKHPSSQEELIFLHLNLEDLWTVKASAEEFLKRENKLNVLWDNAGVMDPLQGSESKQGYELQLGMNNLAPFLFTKLLTPILTETAKLEPIGSQEFRAARRGGDEQFGLQKGPKCMAQDNNILSVSLDPGNLRVPLYNTTPKWQLPFINLVKDTINGAYTGMYTGFSPEVQLKHGGRFLQPFGHIGYTRSDIETSRRSKSERGNGIAEQFYDWTEKQVAPFL

Organism: Talaromyces islandicus (NCBI:txid28573)

Radius of gyration: 34.56 Å; Cα contacts (8 Å, |Δi|>4): 1770; chains: 1; bounding box: 74×76×99 Å